Protein AF-0000000087762318 (afdb_homodimer)

Structure (mmCIF, N/CA/C/O backbone):
data_AF-0000000087762318-model_v1
#
loop_
_entity.id
_entity.type
_entity.pdbx_description
1 polymer 'Similar to Saccharomyces cerevisiae YMR020W FMS1 Polyamine oxidase'
#
loop_
_atom_site.group_PDB
_atom_site.id
_atom_site.type_symbol
_atom_site.label_atom_id
_atom_site.label_alt_id
_atom_site.label_comp_id
_atom_site.label_asym_id
_atom_site.label_entity_id
_atom_site.label_seq_id
_atom_site.pdbx_PDB_ins_code
_atom_site.Cartn_x
_atom_site.Cartn_y
_atom_site.Cartn_z
_atom_site.occupancy
_atom_site.B_iso_or_equiv
_atom_site.auth_seq_id
_atom_site.auth_comp_id
_atom_site.auth_asym_id
_atom_site.auth_atom_id
_atom_site.pdbx_PDB_model_num
ATOM 1 N N . MET A 1 1 ? -10.602 55.156 11.195 1 69.5 1 MET A N 1
ATOM 2 C CA . MET A 1 1 ? -11.031 54.438 10 1 69.5 1 MET A CA 1
ATOM 3 C C . MET A 1 1 ? -10.109 54.75 8.82 1 69.5 1 MET A C 1
ATOM 5 O O . MET A 1 1 ? -9.898 55.906 8.477 1 69.5 1 MET A O 1
ATOM 9 N N . SER A 1 2 ? -9.148 53.844 8.539 1 72.56 2 SER A N 1
ATOM 10 C CA . SER A 1 2 ? -8.25 54.125 7.418 1 72.56 2 SER A CA 1
ATOM 11 C C . SER A 1 2 ? -8.672 53.344 6.176 1 72.56 2 SER A C 1
ATOM 13 O O . SER A 1 2 ? -9.43 52.375 6.273 1 72.56 2 SER A O 1
ATOM 15 N N . SER A 1 3 ? -8.531 54.062 5.062 1 86 3 SER A N 1
ATOM 16 C CA . SER A 1 3 ? -8.75 53.438 3.764 1 86 3 SER A CA 1
ATOM 17 C C . SER A 1 3 ? -7.441 53.25 3 1 86 3 SER A C 1
ATOM 19 O O . SER A 1 3 ? -6.652 54.219 2.895 1 86 3 SER A O 1
ATOM 21 N N . LYS A 1 4 ? -7.156 52 2.654 1 92.12 4 LYS A N 1
ATOM 22 C CA . LYS A 1 4 ? -5.949 51.688 1.899 1 92.12 4 LYS A CA 1
ATOM 23 C C . LYS A 1 4 ? -6.285 51 0.59 1 92.12 4 LYS A C 1
ATOM 25 O O . LYS A 1 4 ? -7.27 50.25 0.515 1 92.12 4 LYS A O 1
ATOM 30 N N . SER A 1 5 ? -5.523 51.312 -0.399 1 95.94 5 SER A N 1
ATOM 31 C CA . SER A 1 5 ? -5.699 50.688 -1.702 1 95.94 5 SER A CA 1
ATOM 32 C C . SER A 1 5 ? -4.457 49.875 -2.107 1 95.94 5 SER A C 1
ATOM 34 O O . SER A 1 5 ? -3.34 50.406 -2.043 1 95.94 5 SER A O 1
ATOM 36 N N . VAL A 1 6 ? -4.625 48.625 -2.414 1 97.62 6 VAL A N 1
ATOM 37 C CA . VAL A 1 6 ? -3.553 47.75 -2.883 1 97.62 6 VAL A CA 1
ATOM 38 C C . VAL A 1 6 ? -4.051 46.906 -4.043 1 97.62 6 VAL A C 1
ATOM 40 O O . VAL A 1 6 ? -5.242 46.906 -4.371 1 97.62 6 VAL A O 1
ATOM 43 N N . ASP A 1 7 ? -3.168 46.188 -4.723 1 97.75 7 ASP A N 1
ATOM 44 C CA . ASP A 1 7 ? -3.561 45.312 -5.82 1 97.75 7 ASP A CA 1
ATOM 45 C C . ASP A 1 7 ? -4.32 44.094 -5.301 1 97.75 7 ASP A C 1
ATOM 47 O O . ASP A 1 7 ? -5.324 43.688 -5.887 1 97.75 7 ASP A O 1
ATOM 51 N N . VAL A 1 8 ? -3.754 43.531 -4.215 1 98.69 8 VAL A N 1
ATOM 52 C CA . VAL A 1 8 ? -4.344 42.312 -3.713 1 98.69 8 VAL A CA 1
ATOM 53 C C . VAL A 1 8 ? -4.422 42.344 -2.188 1 98.69 8 VAL A C 1
ATOM 55 O O . VAL A 1 8 ? -3.428 42.656 -1.519 1 98.69 8 VAL A O 1
ATOM 58 N N . VAL A 1 9 ? -5.578 42.062 -1.594 1 98.88 9 VAL A N 1
ATOM 59 C CA . VAL A 1 9 ? -5.734 41.844 -0.161 1 98.88 9 VAL A CA 1
ATOM 60 C C . VAL A 1 9 ? -5.773 40.344 0.125 1 98.88 9 VAL A C 1
ATOM 62 O O . VAL A 1 9 ? -6.434 39.562 -0.588 1 98.88 9 VAL A O 1
ATOM 65 N N . ILE A 1 10 ? -4.988 39.875 1.053 1 98.94 10 ILE A N 1
ATOM 66 C CA . ILE A 1 10 ? -4.98 38.5 1.498 1 98.94 10 ILE A CA 1
ATOM 67 C C . ILE A 1 10 ? -5.535 38.406 2.918 1 98.94 10 ILE A C 1
ATOM 69 O O . ILE A 1 10 ? -5.008 39.031 3.838 1 98.94 10 ILE A O 1
ATOM 73 N N . VAL A 1 11 ? -6.602 37.625 3.07 1 98.88 11 VAL A N 1
ATOM 74 C CA . VAL A 1 11 ? -7.254 37.5 4.367 1 98.88 11 VAL A CA 1
ATOM 75 C C . VAL A 1 11 ? -6.75 36.219 5.055 1 98.88 11 VAL A C 1
ATOM 77 O O . VAL A 1 11 ? -7.164 35.125 4.715 1 98.88 11 VAL A O 1
ATOM 80 N N . GLY A 1 12 ? -5.914 36.375 6.086 1 98.75 12 GLY A N 1
ATOM 81 C CA . GLY A 1 12 ? -5.297 35.25 6.793 1 98.75 12 GLY A CA 1
ATOM 82 C C . GLY A 1 12 ? -3.82 35.094 6.488 1 98.75 12 GLY A C 1
ATOM 83 O O . GLY A 1 12 ? -3.404 35.219 5.332 1 98.75 12 GLY A O 1
ATOM 84 N N . ALA A 1 13 ? -3.078 34.844 7.535 1 98.75 13 ALA A N 1
ATOM 85 C CA . ALA A 1 13 ? -1.629 34.75 7.387 1 98.75 13 ALA A CA 1
ATOM 86 C C . ALA A 1 13 ? -1.143 33.344 7.738 1 98.75 13 ALA A C 1
ATOM 88 O O . ALA A 1 13 ? -0.057 33.156 8.305 1 98.75 13 ALA A O 1
ATOM 89 N N . GLY A 1 14 ? -1.956 32.281 7.504 1 98.56 14 GLY A N 1
ATOM 90 C CA . GLY A 1 14 ? -1.461 30.922 7.52 1 98.56 14 GLY A CA 1
ATOM 91 C C . GLY A 1 14 ? -0.559 30.609 6.344 1 98.56 14 GLY A C 1
ATOM 92 O O . GLY A 1 14 ? -0.156 31.5 5.602 1 98.56 14 GLY A O 1
ATOM 93 N N . MET A 1 15 ? -0.276 29.391 6.199 1 98.69 15 MET A N 1
ATOM 94 C CA . MET A 1 15 ? 0.66 28.984 5.152 1 98.69 15 MET A CA 1
ATOM 95 C C . MET A 1 15 ? 0.124 29.344 3.771 1 98.69 15 MET A C 1
ATOM 97 O O . MET A 1 15 ? 0.874 29.812 2.916 1 98.69 15 MET A O 1
ATOM 101 N N . ALA A 1 16 ? -1.131 29.125 3.523 1 98.81 16 ALA A N 1
ATOM 102 C CA . ALA A 1 16 ? -1.724 29.469 2.234 1 98.81 16 ALA A CA 1
ATOM 103 C C . ALA A 1 16 ? -1.599 30.969 1.958 1 98.81 16 ALA A C 1
ATOM 105 O O . ALA A 1 16 ? -1.17 31.375 0.874 1 98.81 16 ALA A O 1
ATOM 106 N N . GLY A 1 17 ? -1.938 31.781 2.936 1 98.88 17 GLY A N 1
ATOM 107 C CA . GLY A 1 17 ? -1.906 33.219 2.777 1 98.88 17 GLY A CA 1
ATOM 108 C C . GLY A 1 17 ? -0.505 33.781 2.58 1 98.88 17 GLY A C 1
ATOM 109 O O . GLY A 1 17 ? -0.275 34.594 1.689 1 98.88 17 GLY A O 1
ATOM 110 N N . ILE A 1 18 ? 0.397 33.281 3.369 1 98.81 18 ILE A N 1
ATOM 111 C CA . ILE A 1 18 ? 1.749 33.844 3.318 1 98.81 18 ILE A CA 1
ATOM 112 C C . ILE A 1 18 ? 2.43 33.406 2.021 1 98.81 18 ILE A C 1
ATOM 114 O O . ILE A 1 18 ? 3.225 34.156 1.45 1 98.81 18 ILE A O 1
ATOM 118 N N . LYS A 1 19 ? 2.154 32.156 1.596 1 98.88 19 LYS A N 1
ATOM 119 C CA . LYS A 1 19 ? 2.701 31.719 0.318 1 98.88 19 LYS A CA 1
ATOM 120 C C . LYS A 1 19 ? 2.172 32.562 -0.833 1 98.88 19 LYS A C 1
ATOM 122 O O . LYS A 1 19 ? 2.938 32.969 -1.709 1 98.88 19 LYS A O 1
ATOM 127 N N . ALA A 1 20 ? 0.882 32.844 -0.888 1 98.94 20 ALA A N 1
ATOM 128 C CA . ALA A 1 20 ? 0.308 33.75 -1.897 1 98.94 20 ALA A CA 1
ATOM 129 C C . ALA A 1 20 ? 0.947 35.125 -1.842 1 98.94 20 ALA A C 1
ATOM 131 O O . ALA A 1 20 ? 1.328 35.688 -2.875 1 98.94 20 ALA A O 1
ATOM 132 N N . ALA A 1 21 ? 1.078 35.656 -0.64 1 98.94 21 ALA A N 1
ATOM 133 C CA . ALA A 1 21 ? 1.668 36.969 -0.438 1 98.94 21 ALA A CA 1
ATOM 134 C C . ALA A 1 21 ? 3.096 37.031 -0.974 1 98.94 21 ALA A C 1
ATOM 136 O O . ALA A 1 21 ? 3.471 37.969 -1.672 1 98.94 21 ALA A O 1
ATOM 137 N N . ALA A 1 22 ? 3.861 36.031 -0.642 1 98.88 22 ALA A N 1
ATOM 138 C CA . ALA A 1 22 ? 5.258 35.969 -1.068 1 98.88 22 ALA A CA 1
ATOM 139 C C . ALA A 1 22 ? 5.363 35.969 -2.59 1 98.88 22 ALA A C 1
ATOM 141 O O . ALA A 1 22 ? 6.141 36.719 -3.168 1 98.88 22 ALA A O 1
ATOM 142 N N . ASP A 1 23 ? 4.586 35.094 -3.213 1 98.81 23 ASP A N 1
ATOM 143 C CA . ASP A 1 23 ? 4.641 35 -4.664 1 98.81 23 ASP A CA 1
ATOM 144 C C . ASP A 1 23 ? 4.203 36.281 -5.34 1 98.81 23 ASP A C 1
ATOM 146 O O . ASP A 1 23 ? 4.832 36.719 -6.305 1 98.81 23 ASP A O 1
ATOM 150 N N . LEU A 1 24 ? 3.174 36.906 -4.875 1 98.75 24 LEU A N 1
ATOM 151 C CA . LEU A 1 24 ? 2.646 38.125 -5.457 1 98.75 24 LEU A CA 1
ATOM 152 C C . LEU A 1 24 ? 3.621 39.281 -5.262 1 98.75 24 LEU A C 1
ATOM 154 O O . LEU A 1 24 ? 3.818 40.094 -6.168 1 98.75 24 LEU A O 1
ATOM 158 N N . THR A 1 25 ? 4.195 39.344 -4.047 1 98.62 25 THR A N 1
ATOM 159 C CA . THR A 1 25 ? 5.207 40.375 -3.781 1 98.62 25 THR A CA 1
ATOM 160 C C . THR A 1 25 ? 6.375 40.25 -4.754 1 98.62 25 THR A C 1
ATOM 162 O O . THR A 1 25 ? 6.824 41.219 -5.324 1 98.62 25 THR A O 1
ATOM 165 N N . GLN A 1 26 ? 6.84 39.062 -4.922 1 98.25 26 GLN A N 1
ATOM 166 C CA . GLN A 1 26 ? 7.961 38.812 -5.82 1 98.25 26 GLN A CA 1
ATOM 167 C C . GLN A 1 26 ? 7.602 39.156 -7.262 1 98.25 26 GLN A C 1
ATOM 169 O O . GLN A 1 26 ? 8.477 39.562 -8.047 1 98.25 26 GLN A O 1
ATOM 174 N N . ALA A 1 27 ? 6.355 39.062 -7.555 1 97.94 27 ALA A N 1
ATOM 175 C CA . ALA A 1 27 ? 5.891 39.375 -8.906 1 97.94 27 ALA A CA 1
ATOM 176 C C . ALA A 1 27 ? 5.621 40.844 -9.055 1 97.94 27 ALA A C 1
ATOM 178 O O . ALA A 1 27 ? 5.238 41.312 -10.133 1 97.94 27 ALA A O 1
ATOM 179 N N . GLY A 1 28 ? 5.68 41.656 -8.016 1 97.25 28 GLY A N 1
ATOM 180 C CA . GLY A 1 28 ? 5.633 43.125 -8.109 1 97.25 28 GLY A CA 1
ATOM 181 C C . GLY A 1 28 ? 4.281 43.688 -7.73 1 97.25 28 GLY A C 1
ATOM 182 O O . GLY A 1 28 ? 4.035 44.875 -7.926 1 97.25 28 GLY A O 1
ATOM 183 N N . PHE A 1 29 ? 3.426 42.969 -7.164 1 98.06 29 PHE A N 1
ATOM 184 C CA . PHE A 1 29 ? 2.109 43.438 -6.75 1 98.06 29 PHE A CA 1
ATOM 185 C C . PHE A 1 29 ? 2.18 44.125 -5.387 1 98.06 29 PHE A C 1
ATOM 187 O O . PHE A 1 29 ? 2.906 43.656 -4.5 1 98.06 29 PHE A O 1
ATOM 194 N N . SER A 1 30 ? 1.415 45.156 -5.207 1 98.25 30 SER A N 1
ATOM 195 C CA . SER A 1 30 ? 1.188 45.656 -3.859 1 98.25 30 SER A CA 1
ATOM 196 C C . SER A 1 30 ? 0.148 44.812 -3.117 1 98.25 30 SER A C 1
ATOM 198 O O . SER A 1 30 ? -0.88 44.438 -3.688 1 98.25 30 SER A O 1
ATOM 200 N N . ILE A 1 31 ? 0.463 44.5 -1.826 1 98.62 31 ILE A N 1
ATOM 201 C CA . ILE A 1 31 ? -0.437 43.594 -1.123 1 98.62 31 ILE A CA 1
ATOM 202 C C . ILE A 1 31 ? -0.692 44.125 0.29 1 98.62 31 ILE A C 1
ATOM 204 O O . ILE A 1 31 ? 0.023 45 0.773 1 98.62 31 ILE A O 1
ATOM 208 N N . ALA A 1 32 ? -1.737 43.625 0.927 1 98.75 32 ALA A N 1
ATOM 209 C CA . ALA A 1 32 ? -2.02 43.719 2.357 1 98.75 32 ALA A CA 1
ATOM 210 C C . ALA A 1 32 ? -2.482 42.375 2.912 1 98.75 32 ALA A C 1
ATOM 212 O O . ALA A 1 32 ? -3.494 41.812 2.465 1 98.75 32 ALA A O 1
ATOM 213 N N . VAL A 1 33 ? -1.697 41.844 3.875 1 98.88 33 VAL A N 1
ATOM 214 C CA . VAL A 1 33 ? -2.082 40.625 4.57 1 98.88 33 VAL A CA 1
ATOM 215 C C . VAL A 1 33 ? -2.781 40.969 5.883 1 98.88 33 VAL A C 1
ATOM 217 O O . VAL A 1 33 ? -2.191 41.625 6.754 1 98.88 33 VAL A O 1
ATOM 220 N N . LEU A 1 34 ? -4.027 40.594 5.977 1 98.81 34 LEU A N 1
ATOM 221 C CA . LEU A 1 34 ? -4.82 40.875 7.168 1 98.81 34 LEU A CA 1
ATOM 222 C C . LEU A 1 34 ? -5.004 39.625 8.016 1 98.81 34 LEU A C 1
ATOM 224 O O . LEU A 1 34 ? -5.617 38.656 7.566 1 98.81 34 LEU A O 1
ATOM 228 N N . GLU A 1 35 ? -4.469 39.594 9.227 1 98.75 35 GLU A N 1
ATOM 229 C CA . GLU A 1 35 ? -4.527 38.469 10.148 1 98.75 35 GLU A CA 1
ATOM 230 C C . GLU A 1 35 ? -5.254 38.844 11.438 1 98.75 35 GLU A C 1
ATOM 232 O O . GLU A 1 35 ? -4.934 39.875 12.062 1 98.75 35 GLU A O 1
ATOM 237 N N . GLY A 1 36 ? -6.262 38.062 11.75 1 98.19 36 GLY A N 1
ATOM 238 C CA . GLY A 1 36 ? -7.066 38.312 12.938 1 98.19 36 GLY A CA 1
ATOM 239 C C . GLY A 1 36 ? -6.309 38.094 14.234 1 98.19 36 GLY A C 1
ATOM 240 O O . GLY A 1 36 ? -6.574 38.781 15.227 1 98.19 36 GLY A O 1
ATOM 241 N N . ARG A 1 37 ? -5.352 37.219 14.281 1 97.94 37 ARG A N 1
ATOM 242 C CA . ARG A 1 37 ? -4.586 36.875 15.484 1 97.94 37 ARG A CA 1
ATOM 243 C C . ARG A 1 37 ? -3.467 37.906 15.711 1 97.94 37 ARG A C 1
ATOM 245 O O . ARG A 1 37 ? -3.213 38.75 14.859 1 97.94 37 ARG A O 1
ATOM 252 N N . ASP A 1 38 ? -2.82 37.781 16.844 1 97.94 38 ASP A N 1
ATOM 253 C CA . ASP A 1 38 ? -1.67 38.594 17.172 1 97.94 38 ASP A CA 1
ATOM 254 C C . ASP A 1 38 ? -0.362 37.906 16.797 1 97.94 38 ASP A C 1
ATOM 256 O O . ASP A 1 38 ? 0.717 38.344 17.203 1 97.94 38 ASP A O 1
ATOM 260 N N . ARG A 1 39 ? -0.509 36.844 16.109 1 97.31 39 ARG A N 1
ATOM 261 C CA . ARG A 1 39 ? 0.644 36.094 15.625 1 97.31 39 ARG A CA 1
ATOM 262 C C . ARG A 1 39 ? 0.409 35.594 14.203 1 97.31 39 ARG A C 1
ATOM 264 O O . ARG A 1 39 ? -0.729 35.562 13.727 1 97.31 39 ARG A O 1
ATOM 271 N N . LEU A 1 40 ? 1.478 35.219 13.562 1 97.88 40 LEU A N 1
ATOM 272 C CA . LEU A 1 40 ? 1.438 34.625 12.219 1 97.88 40 LEU A CA 1
ATOM 273 C C . LEU A 1 40 ? 1.37 33.125 12.281 1 97.88 40 LEU A C 1
ATOM 275 O O . LEU A 1 40 ? 1.521 32.531 13.359 1 97.88 40 LEU A O 1
ATOM 279 N N . GLY A 1 41 ? 0.98 32.469 11.18 1 97.75 41 GLY A N 1
ATOM 280 C CA . GLY A 1 41 ? 1.16 31.047 11.031 1 97.75 41 GLY A CA 1
ATOM 281 C C . GLY A 1 41 ? -0.15 30.281 10.977 1 97.75 41 GLY A C 1
ATOM 282 O O . GLY A 1 41 ? -0.185 29.141 10.539 1 97.75 41 GLY A O 1
ATOM 283 N N . GLY A 1 42 ? -1.253 30.938 11.422 1 96.75 42 GLY A N 1
ATOM 284 C CA . GLY A 1 42 ? -2.51 30.203 11.461 1 96.75 42 GLY A CA 1
ATOM 285 C C . GLY A 1 42 ? -2.445 28.953 12.32 1 96.75 42 GLY A C 1
ATOM 286 O O . GLY A 1 42 ? -2.055 29.016 13.492 1 96.75 42 GLY A O 1
ATOM 287 N N . ARG A 1 43 ? -2.752 27.828 11.734 1 95.81 43 ARG A N 1
ATOM 288 C CA . ARG A 1 43 ? -2.719 26.578 12.492 1 95.81 43 ARG A CA 1
ATOM 289 C C . ARG A 1 43 ? -1.298 26.031 12.578 1 95.81 43 ARG A C 1
ATOM 291 O O . ARG A 1 43 ? -1.032 25.094 13.344 1 95.81 43 ARG A O 1
ATOM 298 N N . LEU A 1 44 ? -0.422 26.531 11.773 1 97.56 44 LEU A N 1
ATOM 299 C CA . LEU A 1 44 ? 0.994 26.266 12 1 97.56 44 LEU A CA 1
ATOM 300 C C . LEU A 1 44 ? 1.516 27.078 13.18 1 97.56 44 LEU A C 1
ATOM 302 O O . LEU A 1 44 ? 1.827 28.266 13.023 1 97.56 44 LEU A O 1
ATOM 306 N N . HIS A 1 45 ? 1.582 26.422 14.305 1 97.25 45 HIS A N 1
ATOM 307 C CA . HIS A 1 45 ? 1.927 27.125 15.531 1 97.25 45 HIS A CA 1
ATOM 308 C C . HIS A 1 45 ? 3.01 26.391 16.312 1 97.25 45 HIS A C 1
ATOM 310 O O . HIS A 1 45 ? 2.719 25.422 17.031 1 97.25 45 HIS A O 1
ATOM 316 N N . THR A 1 46 ? 4.211 26.859 16.188 1 97.44 46 THR A N 1
ATOM 317 C CA . THR A 1 46 ? 5.34 26.391 16.984 1 97.44 46 THR A CA 1
ATOM 318 C C . THR A 1 46 ? 5.492 27.203 18.266 1 97.44 46 THR A C 1
ATOM 320 O O . THR A 1 46 ? 5.863 28.375 18.219 1 97.44 46 THR A O 1
ATOM 323 N N . ASP A 1 47 ? 5.18 26.594 19.391 1 97.12 47 ASP A N 1
ATOM 324 C CA . ASP A 1 47 ? 5.312 27.219 20.688 1 97.12 47 ASP A CA 1
ATOM 325 C C . ASP A 1 47 ? 6.699 26.984 21.281 1 97.12 47 ASP A C 1
ATOM 327 O O . ASP A 1 47 ? 6.977 25.891 21.781 1 97.12 47 ASP A O 1
ATOM 331 N N . ARG A 1 48 ? 7.52 27.938 21.359 1 95.62 48 ARG A N 1
ATOM 332 C CA . ARG A 1 48 ? 8.898 27.797 21.812 1 95.62 48 ARG A CA 1
ATOM 333 C C . ARG A 1 48 ? 9.07 28.281 23.234 1 95.62 48 ARG A C 1
ATOM 335 O O . ARG A 1 48 ? 10.188 28.359 23.75 1 95.62 48 ARG A O 1
ATOM 342 N N . THR A 1 49 ? 7.988 28.547 23.891 1 95.44 49 THR A N 1
ATOM 343 C CA . THR A 1 49 ? 8.141 29.234 25.188 1 95.44 49 THR A CA 1
ATOM 344 C C . THR A 1 49 ? 7.52 28.406 26.297 1 95.44 49 THR A C 1
ATOM 346 O O . THR A 1 49 ? 7.918 28.531 27.469 1 95.44 49 THR A O 1
ATOM 349 N N . SER A 1 50 ? 6.59 27.625 25.984 1 93.5 50 SER A N 1
ATOM 350 C CA . SER A 1 50 ? 5.793 26.984 27.031 1 93.5 50 SER A CA 1
ATOM 351 C C . SER A 1 50 ? 6.512 25.781 27.609 1 93.5 50 SER A C 1
ATOM 353 O O . SER A 1 50 ? 6.297 25.422 28.766 1 93.5 50 SER A O 1
ATOM 355 N N . GLY A 1 51 ? 7.25 25.141 26.797 1 92.75 51 GLY A N 1
ATOM 356 C CA . GLY A 1 51 ? 7.859 23.906 27.219 1 92.75 51 GLY A CA 1
ATOM 357 C C . GLY A 1 51 ? 9.367 23.984 27.375 1 92.75 51 GLY A C 1
ATOM 358 O O . GLY A 1 51 ? 9.953 25.047 27.172 1 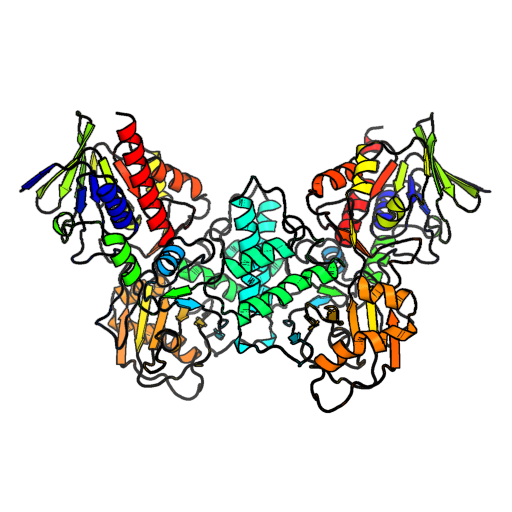92.75 51 GLY A O 1
ATOM 359 N N . SER A 1 52 ? 9.953 22.859 27.859 1 93 52 SER A N 1
ATOM 360 C CA . SER A 1 52 ? 11.406 22.75 27.938 1 93 52 SER A CA 1
ATOM 361 C C . SER A 1 52 ? 12.023 22.719 26.531 1 93 52 SER A C 1
ATOM 363 O O . SER A 1 52 ? 13.211 23.016 26.375 1 93 52 SER A O 1
ATOM 365 N N . LYS A 1 53 ? 11.195 22.359 25.578 1 93.25 53 LYS A N 1
ATOM 366 C CA . LYS A 1 53 ? 11.469 22.453 24.141 1 93.25 53 LYS A CA 1
ATOM 367 C C . LYS A 1 53 ? 10.219 22.891 23.375 1 93.25 53 LYS A C 1
ATOM 369 O O . LYS A 1 53 ? 9.164 23.109 23.969 1 93.25 53 LYS A O 1
ATOM 374 N N . LEU A 1 54 ? 10.391 23.031 22.141 1 93.94 54 LEU A N 1
ATOM 375 C CA . LEU A 1 54 ? 9.281 23.578 21.359 1 93.94 54 LEU A CA 1
ATOM 376 C C . LEU A 1 54 ? 8.141 22.562 21.266 1 93.94 54 LEU A C 1
ATOM 378 O O . LEU A 1 54 ? 8.375 21.359 21.203 1 93.94 54 LEU A O 1
ATOM 382 N N . TYR A 1 55 ? 6.859 23.078 21.328 1 95.62 55 TYR A N 1
ATOM 383 C CA . TYR A 1 55 ? 5.645 22.312 21.047 1 95.62 55 TYR A CA 1
ATOM 384 C C . TYR A 1 55 ? 5.094 22.672 19.672 1 95.62 55 TYR A C 1
ATOM 386 O O . TYR A 1 55 ? 4.961 23.859 19.328 1 95.62 55 TYR A O 1
ATOM 394 N N . GLU A 1 56 ? 4.875 21.656 18.844 1 96.12 56 GLU A N 1
ATOM 395 C CA . GLU A 1 56 ? 4.094 21.891 17.641 1 96.12 56 GLU A CA 1
ATOM 396 C C . GLU A 1 56 ? 2.598 21.766 17.922 1 96.12 56 GLU A C 1
ATOM 398 O O . GLU A 1 56 ? 2.064 20.656 17.953 1 96.12 56 GLU A O 1
ATOM 403 N N . LEU A 1 57 ? 1.952 22.844 18 1 96 57 LEU A N 1
ATOM 404 C CA . LEU A 1 57 ? 0.55 22.828 18.406 1 96 57 LEU A CA 1
ATOM 405 C C . LEU A 1 57 ? -0.36 22.609 17.203 1 96 57 LEU A C 1
ATOM 407 O O . LEU A 1 57 ? -1.534 22.281 17.359 1 96 57 LEU A O 1
ATOM 411 N N . GLY A 1 58 ? 0.059 22.844 16.031 1 94.25 58 GLY A N 1
ATOM 412 C CA . GLY A 1 58 ? -0.629 22.547 14.781 1 94.25 58 GLY A CA 1
ATOM 413 C C . GLY A 1 58 ? 0.045 21.453 13.977 1 94.25 58 GLY A C 1
ATOM 414 O O . GLY A 1 58 ? 0.319 20.359 14.5 1 94.25 58 GLY A O 1
ATOM 415 N N . CYS A 1 59 ? 0.321 21.703 12.68 1 93.5 59 CYS A N 1
ATOM 416 C CA . CYS A 1 59 ? 1.026 20.734 11.859 1 93.5 59 CYS A CA 1
ATOM 417 C C . CYS A 1 59 ? 2.396 20.406 12.438 1 93.5 59 CYS A C 1
ATOM 419 O O . CYS A 1 59 ? 3.086 21.297 12.945 1 93.5 59 CYS A O 1
ATOM 421 N N . SER A 1 60 ? 2.709 19.125 12.375 1 93.06 60 SER A N 1
ATOM 422 C CA . SER A 1 60 ? 3.934 18.703 13.047 1 93.06 60 SER A CA 1
ATOM 423 C C . SER A 1 60 ? 4.828 17.891 12.109 1 93.06 60 SER A C 1
ATOM 425 O O . SER A 1 60 ? 6.02 17.719 12.383 1 93.06 60 SER A O 1
ATOM 427 N N . TRP A 1 61 ? 4.25 17.422 11.078 1 93.62 61 TRP A N 1
ATOM 428 C CA . TRP A 1 61 ? 4.98 16.469 10.234 1 93.62 61 TRP A CA 1
ATOM 429 C C . TRP A 1 61 ? 4.945 16.906 8.773 1 93.62 61 TRP A C 1
ATOM 431 O O . TRP A 1 61 ? 3.963 17.5 8.32 1 93.62 61 TRP A O 1
ATOM 441 N N . PHE A 1 62 ? 6.066 16.641 8.102 1 96.19 62 PHE A N 1
ATOM 442 C CA . PHE A 1 62 ? 5.996 16.562 6.648 1 96.19 62 PHE A CA 1
ATOM 443 C C . PHE A 1 62 ? 5.359 15.25 6.203 1 96.19 62 PHE A C 1
ATOM 445 O O . PHE A 1 62 ? 6.047 14.234 6.07 1 96.19 62 PHE A O 1
ATOM 452 N N . HIS A 1 63 ? 4.078 15.352 6.016 1 93.69 63 HIS A N 1
ATOM 453 C CA . HIS A 1 63 ? 3.379 14.219 5.426 1 93.69 63 HIS A CA 1
ATOM 454 C C . HIS A 1 63 ? 3.648 14.117 3.928 1 93.69 63 HIS A C 1
ATOM 456 O O . HIS A 1 63 ? 4.035 15.109 3.299 1 93.69 63 HIS A O 1
ATOM 462 N N . GLN A 1 64 ? 3.537 12.891 3.375 1 93.88 64 GLN A N 1
ATOM 463 C CA . GLN A 1 64 ? 3.738 12.688 1.944 1 93.88 64 GLN A CA 1
ATOM 464 C C . GLN A 1 64 ? 5.094 13.234 1.497 1 93.88 64 GLN A C 1
ATOM 466 O O . GLN A 1 64 ? 5.168 14.023 0.557 1 93.88 64 GLN A O 1
ATOM 471 N N . SER A 1 65 ? 6.117 12.688 2.148 1 95.19 65 SER A N 1
ATOM 472 C CA . SER A 1 65 ? 7.469 13.219 2.012 1 95.19 65 SER A CA 1
ATOM 473 C C . SER A 1 65 ? 7.973 13.086 0.579 1 95.19 65 SER A C 1
ATOM 475 O O . SER A 1 65 ? 8.859 13.836 0.158 1 95.19 65 SER A O 1
ATOM 477 N N . LEU A 1 66 ? 7.391 12.188 -0.21 1 94.25 66 LEU A N 1
ATOM 478 C CA . LEU A 1 66 ? 7.824 11.992 -1.59 1 94.25 66 LEU A CA 1
ATOM 479 C C . LEU A 1 66 ? 7.246 13.07 -2.498 1 94.25 66 LEU A C 1
ATOM 481 O O . LEU A 1 66 ? 7.707 13.258 -3.627 1 94.25 66 LEU A O 1
ATOM 485 N N . ASP A 1 67 ? 6.215 13.703 -2.027 1 94.31 67 ASP A N 1
ATOM 486 C CA . ASP A 1 67 ? 5.551 14.773 -2.77 1 94.31 67 ASP A CA 1
ATOM 487 C C . ASP A 1 67 ? 5.207 15.945 -1.854 1 94.31 67 ASP A C 1
ATOM 489 O O . ASP A 1 67 ? 4.051 16.359 -1.779 1 94.31 67 ASP A O 1
ATOM 493 N N . ASN A 1 68 ? 6.172 16.406 -1.188 1 96.94 68 ASN A N 1
ATOM 494 C CA . ASN A 1 68 ? 6.004 17.516 -0.259 1 96.94 68 ASN A CA 1
ATOM 495 C C . ASN A 1 68 ? 6.91 18.688 -0.623 1 96.94 68 ASN A C 1
ATOM 497 O O . ASN A 1 68 ? 8.117 18.656 -0.369 1 96.94 68 ASN A O 1
ATOM 501 N N . PRO A 1 69 ? 6.328 19.75 -1.193 1 97.12 69 PRO A N 1
ATOM 502 C CA . PRO A 1 69 ? 7.148 20.875 -1.65 1 97.12 69 PRO A CA 1
ATOM 503 C C . PRO A 1 69 ? 7.824 21.609 -0.501 1 97.12 69 PRO A C 1
ATOM 505 O O . PRO A 1 69 ? 8.859 22.25 -0.699 1 97.12 69 PRO A O 1
ATOM 508 N N . LEU A 1 70 ? 7.27 21.547 0.676 1 98.19 70 LEU A N 1
ATOM 509 C CA . LEU A 1 70 ? 7.875 22.219 1.82 1 98.19 70 LEU A CA 1
ATOM 510 C C . LEU A 1 70 ? 9.141 21.5 2.273 1 98.19 70 LEU A C 1
ATOM 512 O O . LEU A 1 70 ? 10.141 22.125 2.617 1 98.19 70 LEU A O 1
ATOM 516 N N . LEU A 1 71 ? 9.047 20.188 2.32 1 97.25 71 LEU A N 1
ATOM 517 C CA . LEU A 1 71 ? 10.25 19.422 2.637 1 97.25 71 LEU A CA 1
ATOM 518 C C . LEU A 1 71 ? 11.336 19.656 1.593 1 97.25 71 LEU A C 1
ATOM 520 O O . LEU A 1 71 ? 12.5 19.875 1.939 1 97.25 71 LEU A O 1
ATOM 524 N N . LYS A 1 72 ? 10.945 19.609 0.327 1 96.69 72 LYS A N 1
ATOM 525 C CA . LYS A 1 72 ? 11.891 19.906 -0.749 1 96.69 72 LYS A CA 1
ATOM 526 C C . LYS A 1 72 ? 12.539 21.266 -0.563 1 96.69 72 LYS A C 1
ATOM 528 O O . LYS A 1 72 ? 13.758 21.406 -0.705 1 96.69 72 LYS A O 1
ATOM 533 N N . LEU A 1 73 ? 11.742 22.219 -0.286 1 97.75 73 LEU A N 1
ATOM 534 C CA . LEU A 1 73 ? 12.227 23.578 -0.059 1 97.75 73 LEU A CA 1
ATOM 535 C C . LEU A 1 73 ? 13.234 23.609 1.089 1 97.75 73 LEU A C 1
ATOM 537 O O . LEU A 1 73 ? 14.297 24.234 0.973 1 97.75 73 LEU A O 1
ATOM 541 N N . ALA A 1 74 ? 12.875 23 2.166 1 97.75 74 ALA A N 1
ATOM 542 C CA . ALA A 1 74 ? 13.742 22.984 3.338 1 97.75 74 ALA A CA 1
ATOM 543 C C . ALA A 1 74 ? 15.102 22.375 3.008 1 97.75 74 ALA A C 1
ATOM 545 O O . ALA A 1 74 ? 16.141 22.875 3.43 1 97.75 74 ALA A O 1
ATOM 546 N N . LEU A 1 75 ? 15.094 21.328 2.271 1 96.31 75 LEU A N 1
ATOM 547 C CA . LEU A 1 75 ? 16.328 20.625 1.905 1 96.31 75 LEU A CA 1
ATOM 548 C C . LEU A 1 75 ? 17.125 21.438 0.887 1 96.31 75 LEU A C 1
ATOM 550 O O . LEU A 1 75 ? 18.344 21.562 1.011 1 96.31 75 LEU A O 1
ATOM 554 N N . ASP A 1 76 ? 16.438 21.984 -0.136 1 96.94 76 ASP A N 1
ATOM 555 C CA . ASP A 1 76 ? 17.094 22.781 -1.164 1 96.94 76 ASP A CA 1
ATOM 556 C C . ASP A 1 76 ? 17.797 24 -0.552 1 96.94 76 ASP A C 1
ATOM 558 O O . ASP A 1 76 ? 18.875 24.375 -0.984 1 96.94 76 ASP A O 1
ATOM 562 N N . GLU A 1 77 ? 17.172 24.578 0.407 1 97.75 77 GLU A N 1
ATOM 563 C CA . GLU A 1 77 ? 17.672 25.812 0.992 1 97.75 77 GLU A CA 1
ATOM 564 C C . GLU A 1 77 ? 18.5 25.531 2.248 1 97.75 77 GLU A C 1
ATOM 566 O O . GLU A 1 77 ? 18.906 26.469 2.938 1 97.75 77 GLU A O 1
ATOM 571 N N . ASN A 1 78 ? 18.688 24.297 2.6 1 96.88 78 ASN A N 1
ATOM 572 C CA . ASN A 1 78 ? 19.484 23.859 3.742 1 96.88 78 ASN A CA 1
ATOM 573 C C . ASN A 1 78 ? 19 24.5 5.039 1 96.88 78 ASN A C 1
ATOM 575 O O . ASN A 1 78 ? 19.797 25.047 5.805 1 96.88 78 ASN A O 1
ATOM 579 N N . LEU A 1 79 ? 17.688 24.562 5.188 1 97.88 79 LEU A N 1
ATOM 580 C CA . LEU A 1 79 ? 17.125 25.078 6.43 1 97.88 79 LEU A CA 1
ATOM 581 C C . LEU A 1 79 ? 17.422 24.156 7.598 1 97.88 79 LEU A C 1
ATOM 583 O O . LEU A 1 79 ? 17.469 22.938 7.426 1 97.88 79 LEU A O 1
ATOM 587 N N . ASP A 1 80 ? 17.594 24.672 8.781 1 96.81 80 ASP A N 1
ATOM 588 C CA . ASP A 1 80 ? 17.938 23.891 9.969 1 96.81 80 ASP A CA 1
ATOM 589 C C . ASP A 1 80 ? 16.703 23.281 10.617 1 96.81 80 ASP A C 1
ATOM 591 O O . ASP A 1 80 ? 16.438 23.516 11.797 1 96.81 80 ASP A O 1
ATOM 595 N N . ILE A 1 81 ? 16.016 22.453 9.914 1 95.19 81 ILE A N 1
ATOM 596 C CA . ILE A 1 81 ? 14.789 21.859 10.414 1 95.19 81 ILE A CA 1
ATOM 597 C C . ILE A 1 81 ? 15.117 20.547 11.148 1 95.19 81 ILE A C 1
ATOM 599 O O . ILE A 1 81 ? 14.258 19.984 11.828 1 95.19 81 ILE A O 1
ATOM 603 N N . LYS A 1 82 ? 16.391 19.984 11.016 1 93.62 82 LYS A N 1
ATOM 604 C CA . LYS A 1 82 ? 16.812 18.734 11.641 1 93.62 82 LYS A CA 1
ATOM 605 C C . LYS A 1 82 ? 15.789 17.625 11.406 1 93.62 82 LYS A C 1
ATOM 607 O O . LYS A 1 82 ? 15.211 17.094 12.359 1 93.62 82 LYS A O 1
ATOM 612 N N . PRO A 1 83 ? 15.602 17.266 10.156 1 93.56 83 PRO A N 1
ATOM 613 C CA . PRO A 1 83 ? 14.562 16.297 9.797 1 93.56 83 PRO A CA 1
ATOM 614 C C . PRO A 1 83 ? 14.836 14.914 10.375 1 93.56 83 PRO A C 1
ATOM 616 O O . PRO A 1 83 ? 15.984 14.477 10.445 1 93.56 83 PRO A O 1
ATOM 619 N N . GLN A 1 84 ? 13.727 14.281 10.883 1 90.75 84 GLN A N 1
ATOM 620 C CA . GLN A 1 84 ? 13.773 12.922 11.414 1 90.75 84 GLN A CA 1
ATOM 621 C C . GLN A 1 84 ? 12.586 12.094 10.922 1 90.75 84 GLN A C 1
ATOM 623 O O . GLN A 1 84 ? 11.438 12.531 11.023 1 90.75 84 GLN A O 1
ATOM 628 N N . TYR A 1 85 ? 12.906 10.875 10.383 1 89.62 85 TYR A N 1
ATOM 629 C CA . TYR A 1 85 ? 11.836 9.961 9.992 1 89.62 85 TYR A CA 1
ATOM 630 C C . TYR A 1 85 ? 11.188 9.328 11.219 1 89.62 85 TYR A C 1
ATOM 632 O O . TYR A 1 85 ? 11.844 9.141 12.242 1 89.62 85 TYR A O 1
ATOM 640 N N . ASP A 1 86 ? 9.922 9.062 11.062 1 85.62 86 ASP A N 1
ATOM 641 C CA . ASP A 1 86 ? 9.234 8.234 12.047 1 85.62 86 ASP A CA 1
ATOM 642 C C . ASP A 1 86 ? 9.273 6.762 11.664 1 85.62 86 ASP A C 1
ATOM 644 O O . ASP A 1 86 ? 8.234 6.16 11.375 1 85.62 86 ASP A O 1
ATOM 648 N N . ASP A 1 87 ? 10.422 6.141 11.82 1 81.31 87 ASP A N 1
ATOM 649 C CA . ASP A 1 87 ? 10.719 4.832 11.242 1 81.31 87 ASP A CA 1
ATOM 650 C C . ASP A 1 87 ? 10.398 3.711 12.227 1 81.31 87 ASP A C 1
ATOM 652 O O . ASP A 1 87 ? 10.469 2.531 11.875 1 81.31 87 ASP A O 1
ATOM 656 N N . ASN A 1 88 ? 10.102 4.148 13.461 1 80.81 88 ASN A N 1
ATOM 657 C CA . ASN A 1 88 ? 9.852 3.07 14.406 1 80.81 88 ASN A CA 1
ATOM 658 C C . ASN A 1 88 ? 8.367 2.705 14.461 1 80.81 88 ASN A C 1
ATOM 660 O O . ASN A 1 88 ? 7.504 3.557 14.242 1 80.81 88 ASN A O 1
ATOM 664 N N . GLY A 1 89 ? 7.953 1.457 14.266 1 75.44 89 GLY A N 1
ATOM 665 C CA . GLY A 1 89 ? 6.578 0.983 14.344 1 75.44 89 GLY A CA 1
ATOM 666 C C . GLY A 1 89 ? 5.887 1.361 15.641 1 75.44 89 GLY A C 1
ATOM 667 O O . GLY A 1 89 ? 6.547 1.634 16.641 1 75.44 89 GLY A O 1
ATOM 668 N N . PRO A 1 90 ? 4.602 1.611 15.578 1 84.06 90 PRO A N 1
ATOM 669 C CA . PRO A 1 90 ? 3.846 1.933 16.797 1 84.06 90 PRO A CA 1
ATOM 670 C C . PRO A 1 90 ? 3.662 0.727 17.703 1 84.06 90 PRO A C 1
ATOM 672 O O . PRO A 1 90 ? 3.654 -0.415 17.234 1 84.06 90 PRO A O 1
ATOM 675 N N . GLY A 1 91 ? 3.738 1.011 19.047 1 88.31 91 GLY A N 1
ATOM 676 C CA . GLY A 1 91 ? 3.17 0.042 19.969 1 88.31 91 GLY A CA 1
ATOM 677 C C . GLY A 1 91 ? 1.665 0.169 20.125 1 88.31 91 GLY A C 1
ATOM 678 O O . GLY A 1 91 ? 1.132 1.279 20.156 1 88.31 91 GLY A O 1
ATOM 679 N N . ILE A 1 92 ? 0.973 -0.918 20.125 1 88.12 92 ILE A N 1
ATOM 680 C CA . ILE A 1 92 ? -0.48 -0.902 20.25 1 88.12 92 ILE A CA 1
ATOM 681 C C . ILE A 1 92 ? -0.88 -1.35 21.656 1 88.12 92 ILE A C 1
ATOM 683 O O . ILE A 1 92 ? -0.401 -2.373 22.156 1 88.12 92 ILE A O 1
ATOM 687 N N . TYR A 1 93 ? -1.705 -0.571 22.25 1 88.31 93 TYR A N 1
ATOM 688 C CA . TYR A 1 93 ? -2.045 -0.779 23.656 1 88.31 93 TYR A CA 1
ATOM 689 C C . TYR A 1 93 ? -3.553 -0.718 23.875 1 88.31 93 TYR A C 1
ATOM 691 O O . TYR A 1 93 ? -4.262 -0.03 23.125 1 88.31 93 TYR A O 1
ATOM 699 N N . ASP A 1 94 ? -4.004 -1.435 24.828 1 85.62 94 ASP A N 1
ATOM 700 C CA . ASP A 1 94 ? -5.324 -1.225 25.406 1 85.62 94 ASP A CA 1
ATOM 701 C C . ASP A 1 94 ? -5.23 -1.008 26.922 1 85.62 94 ASP A C 1
ATOM 703 O O . ASP A 1 94 ? -4.164 -0.667 27.438 1 85.62 94 ASP A O 1
ATOM 707 N N . GLY A 1 95 ? -6.391 -1.031 27.609 1 83.44 95 GLY A N 1
ATOM 708 C CA . GLY A 1 95 ? -6.422 -0.732 29.031 1 83.44 95 GLY A CA 1
ATOM 709 C C . GLY A 1 95 ? -5.582 -1.688 29.859 1 83.44 95 GLY A C 1
ATOM 710 O O . GLY A 1 95 ? -5.223 -1.381 31 1 83.44 95 GLY A O 1
ATOM 711 N N . ASN A 1 96 ? -5.191 -2.807 29.25 1 84.25 96 ASN A N 1
ATOM 712 C CA . ASN A 1 96 ? -4.434 -3.82 29.969 1 84.25 96 ASN A CA 1
ATOM 713 C C . ASN A 1 96 ? -2.959 -3.809 29.578 1 84.25 96 ASN A C 1
ATOM 715 O O . ASN A 1 96 ? -2.18 -4.641 30.047 1 84.25 96 ASN A O 1
ATOM 719 N N . GLY A 1 97 ? -2.578 -2.875 28.828 1 87.88 97 GLY A N 1
ATOM 720 C CA . GLY A 1 97 ? -1.198 -2.816 28.359 1 87.88 97 GLY A CA 1
ATOM 721 C C . GLY A 1 97 ? -1.046 -3.123 26.891 1 87.88 97 GLY A C 1
ATOM 722 O O . GLY A 1 97 ? -1.963 -2.879 26.094 1 87.88 97 GLY A O 1
ATOM 723 N N . PRO A 1 98 ? 0.203 -3.547 26.5 1 88.12 98 PRO A N 1
ATOM 724 C CA . PRO A 1 98 ? 0.438 -3.82 25.078 1 88.12 98 PRO A CA 1
ATOM 725 C C . PRO A 1 98 ? -0.367 -5.012 24.562 1 88.12 98 PRO A C 1
ATOM 727 O O . PRO A 1 98 ? -0.517 -6.012 25.281 1 88.12 98 PRO A O 1
ATOM 730 N N . LEU A 1 99 ? -0.845 -4.816 23.375 1 84.94 99 LEU A N 1
ATOM 731 C CA . LEU A 1 99 ? -1.537 -5.938 22.75 1 84.94 99 LEU A CA 1
ATOM 732 C C . LEU A 1 99 ? -0.56 -7.059 22.406 1 84.94 99 LEU A C 1
ATOM 734 O O . LEU A 1 99 ? 0.601 -6.797 22.094 1 84.94 99 LEU A O 1
ATOM 738 N N . ASP A 1 100 ? -1.058 -8.242 22.406 1 81.44 100 ASP A N 1
ATOM 739 C CA . ASP A 1 100 ? -0.263 -9.43 22.125 1 81.44 100 ASP A CA 1
ATOM 740 C C . ASP A 1 100 ? 0.171 -9.477 20.672 1 81.44 100 ASP A C 1
ATOM 742 O O . ASP A 1 100 ? -0.657 -9.664 19.781 1 81.44 100 ASP A O 1
ATOM 746 N N . GLY A 1 101 ? 1.456 -9.398 20.438 1 78.12 101 GLY A N 1
ATOM 747 C CA . GLY A 1 101 ? 1.992 -9.383 19.094 1 78.12 101 GLY A CA 1
ATOM 748 C C . GLY A 1 101 ? 1.787 -10.695 18.359 1 78.12 101 GLY A C 1
ATOM 749 O O . GLY A 1 101 ? 1.831 -10.742 17.125 1 78.12 101 GLY A O 1
ATOM 750 N N . SER A 1 102 ? 1.637 -11.766 19.109 1 77.12 102 SER A N 1
ATOM 751 C CA . SER A 1 102 ? 1.464 -13.078 18.5 1 77.12 102 SER A CA 1
ATOM 752 C C . SER A 1 102 ? 0.156 -13.148 17.719 1 77.12 102 SER A C 1
ATOM 754 O O . SER A 1 102 ? -0.013 -14.023 16.859 1 77.12 102 SER A O 1
ATOM 756 N N . LYS A 1 103 ? -0.718 -12.219 17.922 1 82 103 LYS A N 1
ATOM 757 C CA . LYS A 1 103 ? -2.012 -12.211 17.234 1 82 103 LYS A CA 1
ATOM 758 C C . LYS A 1 103 ? -1.896 -11.609 15.836 1 82 103 LYS A C 1
ATOM 760 O O . LYS A 1 103 ? -2.83 -11.703 15.039 1 82 103 LYS A O 1
ATOM 765 N N . LYS A 1 104 ? -0.823 -11.062 15.523 1 87.19 104 LYS A N 1
ATOM 766 C CA . LYS A 1 104 ? -0.537 -10.539 14.188 1 87.19 104 LYS A CA 1
ATOM 767 C C . LYS A 1 104 ? -1.605 -9.539 13.75 1 87.19 104 LYS A C 1
ATOM 769 O O . LYS A 1 104 ? -2.064 -9.578 12.602 1 87.19 104 LYS A O 1
ATOM 774 N N . LEU A 1 105 ? -2.012 -8.703 14.672 1 87.19 105 LEU A N 1
ATOM 775 C CA . LEU A 1 105 ? -3.109 -7.773 14.422 1 87.19 105 LEU A CA 1
ATOM 776 C C . LEU A 1 105 ? -2.709 -6.715 13.398 1 87.19 105 LEU A C 1
ATOM 778 O O . LEU A 1 105 ? -3.533 -6.285 12.594 1 87.19 105 LEU A O 1
ATOM 782 N N . GLY A 1 106 ? -1.474 -6.266 13.469 1 84.44 106 GLY A N 1
ATOM 783 C CA . GLY A 1 106 ? -0.994 -5.309 12.484 1 84.44 106 GLY A CA 1
ATOM 784 C C . GLY A 1 106 ? -1.045 -5.84 11.062 1 84.44 106 GLY A C 1
ATOM 785 O O . GLY A 1 106 ? -1.465 -5.133 10.141 1 84.44 106 GLY A O 1
ATOM 786 N N . GLN A 1 107 ? -0.662 -7.039 10.914 1 86.88 107 GLN A N 1
ATOM 787 C CA . GLN A 1 107 ? -0.707 -7.688 9.609 1 86.88 107 GLN A CA 1
ATOM 788 C C . GLN A 1 107 ? -2.145 -7.836 9.117 1 86.88 107 GLN A C 1
ATOM 790 O O . GLN A 1 107 ? -2.438 -7.566 7.949 1 86.88 107 GLN A O 1
ATOM 795 N N . ALA A 1 108 ? -2.984 -8.234 10.008 1 90.06 108 ALA A N 1
ATOM 796 C CA . ALA A 1 108 ? -4.395 -8.375 9.656 1 90.06 108 ALA A CA 1
ATOM 797 C C . ALA A 1 108 ? -4.988 -7.039 9.227 1 90.06 108 ALA A C 1
ATOM 799 O O . ALA A 1 108 ? -5.695 -6.961 8.219 1 90.06 108 ALA A O 1
ATOM 800 N N . ALA A 1 109 ? -4.656 -6.031 9.914 1 88.69 109 ALA A N 1
ATOM 801 C CA . ALA A 1 109 ? -5.184 -4.695 9.633 1 88.69 109 ALA A CA 1
ATOM 802 C C . ALA A 1 109 ? -4.656 -4.164 8.305 1 88.69 109 ALA A C 1
ATOM 804 O O . ALA A 1 109 ? -5.332 -3.385 7.629 1 88.69 109 ALA A O 1
ATOM 805 N N . ALA A 1 110 ? -3.529 -4.633 7.949 1 86.31 110 ALA A N 1
ATOM 806 C CA . ALA A 1 110 ? -2.877 -4.129 6.746 1 86.31 110 ALA A CA 1
ATOM 807 C C . ALA A 1 110 ? -3.641 -4.543 5.492 1 86.31 110 ALA A C 1
ATOM 809 O O . ALA A 1 110 ? -3.479 -3.939 4.43 1 86.31 110 ALA A O 1
ATOM 810 N N . ASP A 1 111 ? -4.5 -5.516 5.555 1 92.75 111 ASP A N 1
ATOM 811 C CA . ASP A 1 111 ? -5.289 -5.984 4.422 1 92.75 111 ASP A CA 1
ATOM 812 C C . ASP A 1 111 ? -6.457 -5.043 4.137 1 92.75 111 ASP A C 1
ATOM 814 O O . ASP A 1 111 ? -7.078 -5.117 3.074 1 92.75 111 ASP A O 1
ATOM 818 N N . PHE A 1 112 ? -6.746 -4.16 5.062 1 91.94 112 PHE A N 1
ATOM 819 C CA . PHE A 1 112 ? -7.988 -3.398 5.055 1 91.94 112 PHE A CA 1
ATOM 820 C C . PHE A 1 112 ? -8.047 -2.471 3.844 1 91.94 112 PHE A C 1
ATOM 822 O O . PHE A 1 112 ? -9.078 -2.389 3.168 1 91.94 112 PHE A O 1
ATOM 829 N N . GLY A 1 113 ? -6.977 -1.711 3.586 1 88.94 113 GLY A N 1
ATOM 830 C CA . GLY A 1 113 ? -6.977 -0.777 2.471 1 88.94 113 GLY A CA 1
ATOM 831 C C . GLY A 1 113 ? -7.281 -1.438 1.14 1 88.94 113 GLY A C 1
ATOM 832 O O . GLY A 1 113 ? -8.117 -0.955 0.379 1 88.94 113 GLY A O 1
ATOM 833 N N . ASP A 1 114 ? -6.629 -2.514 0.866 1 91.25 114 ASP A N 1
ATOM 834 C CA . ASP A 1 114 ? -6.871 -3.27 -0.358 1 91.25 114 ASP A CA 1
ATOM 835 C C . ASP A 1 114 ? -8.305 -3.789 -0.408 1 91.25 114 ASP A C 1
ATOM 837 O O . ASP A 1 114 ? -8.953 -3.746 -1.458 1 91.25 114 ASP A O 1
ATOM 841 N N . PHE A 1 115 ? -8.734 -4.266 0.729 1 94.81 115 PHE A N 1
ATOM 842 C CA . PHE A 1 115 ? -10.094 -4.797 0.794 1 94.81 115 PHE A CA 1
ATOM 843 C C . PHE A 1 115 ? -11.117 -3.719 0.447 1 94.81 115 PHE A C 1
ATOM 845 O O . PHE A 1 115 ? -12.008 -3.941 -0.375 1 94.81 115 PHE A O 1
ATOM 852 N N . ALA A 1 116 ? -11.008 -2.572 1.079 1 92.56 116 ALA A N 1
ATOM 853 C CA . ALA A 1 116 ? -11.953 -1.479 0.853 1 92.56 116 ALA A CA 1
ATOM 854 C C . ALA A 1 116 ? -11.953 -1.055 -0.613 1 92.56 116 ALA A C 1
ATOM 856 O O . ALA A 1 116 ? -13.023 -0.876 -1.21 1 92.56 116 ALA A O 1
ATOM 857 N N . SER A 1 117 ? -10.805 -0.896 -1.173 1 90.44 117 SER A N 1
ATOM 858 C CA . SER A 1 117 ? -10.688 -0.529 -2.58 1 90.44 117 SER A CA 1
ATOM 859 C C . SER A 1 117 ? -11.367 -1.556 -3.477 1 90.44 117 SER A C 1
ATOM 861 O O . SER A 1 117 ? -12.125 -1.193 -4.379 1 90.44 117 SER A O 1
ATOM 863 N N . LEU A 1 118 ? -11.133 -2.791 -3.236 1 93.25 118 LEU A N 1
ATOM 864 C CA . LEU A 1 118 ? -11.734 -3.867 -4.012 1 93.25 118 LEU A CA 1
ATOM 865 C C . LEU A 1 118 ? -13.25 -3.869 -3.848 1 93.25 118 LEU A C 1
ATOM 867 O O . LEU A 1 118 ? -13.984 -4.09 -4.816 1 93.25 118 LEU A O 1
ATOM 871 N N . TYR A 1 119 ? -13.656 -3.672 -2.627 1 94.69 119 TYR A N 1
ATOM 872 C CA . TYR A 1 119 ? -15.086 -3.672 -2.336 1 94.69 119 TYR A CA 1
ATOM 873 C C . TYR A 1 119 ? -15.812 -2.629 -3.176 1 94.69 119 TYR A C 1
ATOM 875 O O . TYR A 1 119 ? -16.797 -2.939 -3.844 1 94.69 119 TYR A O 1
ATOM 883 N N . PHE A 1 120 ? -15.344 -1.4 -3.193 1 92.88 120 PHE A N 1
ATOM 884 C CA . PHE A 1 120 ? -16.031 -0.324 -3.902 1 92.88 120 PHE A CA 1
ATOM 885 C C . PHE A 1 120 ? -15.898 -0.505 -5.41 1 92.88 120 PHE A C 1
ATOM 887 O O . PHE A 1 120 ? -16.797 -0.121 -6.164 1 92.88 120 PHE A O 1
ATOM 894 N N . LYS A 1 121 ? -14.844 -1.079 -5.891 1 91.38 121 LYS A N 1
ATOM 895 C CA . LYS A 1 121 ? -14.695 -1.397 -7.309 1 91.38 121 LYS A CA 1
ATOM 896 C C . LYS A 1 121 ? -15.719 -2.447 -7.742 1 91.38 121 LYS A C 1
ATOM 898 O O . LYS A 1 121 ? -16.281 -2.361 -8.836 1 91.38 121 LYS A O 1
ATOM 903 N N . SER A 1 122 ? -15.938 -3.381 -6.918 1 93.25 122 SER A N 1
ATOM 904 C CA . SER A 1 122 ? -16.812 -4.504 -7.234 1 93.25 122 SER A CA 1
ATOM 905 C C . SER A 1 122 ? -18.281 -4.137 -7.012 1 93.25 122 SER A C 1
ATOM 907 O O . SER A 1 122 ? -19.172 -4.852 -7.469 1 93.25 122 SER A O 1
ATOM 909 N N . HIS A 1 123 ? -18.5 -3.049 -6.293 1 94.94 123 HIS A N 1
ATOM 910 C CA . HIS A 1 123 ? -19.859 -2.584 -6.004 1 94.94 123 HIS A CA 1
ATOM 911 C C . HIS A 1 123 ? -20.047 -1.135 -6.441 1 94.94 123 HIS A C 1
ATOM 913 O O . HIS A 1 123 ? -20.312 -0.263 -5.613 1 94.94 123 HIS A O 1
ATOM 919 N N . PRO A 1 124 ? -19.969 -0.886 -7.719 1 92.38 124 PRO A N 1
ATOM 920 C CA . PRO A 1 124 ? -20.047 0.489 -8.219 1 92.38 124 PRO A CA 1
ATOM 921 C C . PRO A 1 124 ? -21.375 1.166 -7.883 1 92.38 124 PRO A C 1
ATOM 923 O O . PRO A 1 124 ? -21.469 2.396 -7.922 1 92.38 124 PRO A O 1
ATOM 926 N N . GLU A 1 125 ? -22.344 0.388 -7.543 1 93.12 125 GLU A N 1
ATOM 927 C CA . GLU A 1 125 ? -23.656 0.921 -7.18 1 93.12 125 GLU A CA 1
ATOM 928 C C . GLU A 1 125 ? -23.625 1.555 -5.793 1 93.12 125 GLU A C 1
ATOM 930 O O . GLU A 1 125 ? -24.516 2.346 -5.449 1 93.12 125 GLU A O 1
ATOM 935 N N . ILE A 1 126 ? -22.734 1.161 -4.988 1 93.06 126 ILE A N 1
ATOM 936 C CA . ILE A 1 126 ? -22.578 1.727 -3.65 1 93.06 126 ILE A CA 1
ATOM 937 C C . ILE A 1 126 ? -21.703 2.973 -3.711 1 93.06 126 ILE A C 1
ATOM 939 O O . ILE A 1 126 ? -20.5 2.879 -3.973 1 93.06 126 ILE A O 1
ATOM 943 N N . ASN A 1 127 ? -22.25 4.098 -3.506 1 90.56 127 ASN A N 1
ATOM 944 C CA . ASN A 1 127 ? -21.516 5.352 -3.588 1 90.56 127 ASN A CA 1
ATOM 945 C C . ASN A 1 127 ? -20.453 5.441 -2.502 1 90.56 127 ASN A C 1
ATOM 947 O O . ASN A 1 127 ? -19.297 5.793 -2.781 1 90.56 127 ASN A O 1
ATOM 951 N N . ASP A 1 128 ? -20.859 5.191 -1.262 1 92.25 128 ASP A N 1
ATOM 952 C CA . ASP A 1 128 ? -19.969 5.258 -0.106 1 92.25 128 ASP A CA 1
ATOM 953 C C . ASP A 1 128 ? -20.562 4.516 1.089 1 92.25 128 ASP A C 1
ATOM 955 O O . ASP A 1 128 ? -21.719 4.102 1.052 1 92.25 128 ASP A O 1
ATOM 959 N N . LEU A 1 129 ? -19.734 4.172 2.006 1 92.88 129 LEU A N 1
ATOM 960 C CA . LEU A 1 129 ? -20.094 3.648 3.32 1 92.88 129 LEU A CA 1
ATOM 961 C C . LEU A 1 129 ? -19.312 4.375 4.418 1 92.88 129 LEU A C 1
ATOM 963 O O . LEU A 1 129 ? -18.344 5.082 4.141 1 92.88 129 LEU A O 1
ATOM 967 N N . SER A 1 130 ? -19.859 4.227 5.637 1 88.62 130 SER A N 1
ATOM 968 C CA . SER A 1 130 ? -19.047 4.672 6.758 1 88.62 130 SER A CA 1
ATOM 969 C C . SER A 1 130 ? -17.859 3.738 6.98 1 88.62 130 SER A C 1
ATOM 971 O O . SER A 1 130 ? -17.906 2.562 6.617 1 88.62 130 SER A O 1
ATOM 973 N N . LEU A 1 131 ? -16.828 4.25 7.531 1 87.56 131 LEU A N 1
ATOM 974 C CA . LEU A 1 131 ? -15.68 3.428 7.898 1 87.56 131 LEU A CA 1
ATOM 975 C C . LEU A 1 131 ? -16.109 2.256 8.781 1 87.56 131 LEU A C 1
ATOM 977 O O . LEU A 1 131 ? -15.625 1.135 8.602 1 87.56 131 LEU A O 1
ATOM 981 N N . LYS A 1 132 ? -17.016 2.502 9.695 1 89 132 LYS A N 1
ATOM 982 C CA . LYS A 1 132 ? -17.516 1.438 10.57 1 89 132 LYS A CA 1
ATOM 983 C C . LYS A 1 132 ? -18.125 0.303 9.75 1 89 132 LYS A C 1
ATOM 985 O O . LYS A 1 132 ? -17.875 -0.872 10.023 1 89 132 LYS A O 1
ATOM 990 N N . GLU A 1 133 ? -18.922 0.653 8.805 1 92.75 133 GLU A N 1
ATOM 991 C CA . GLU A 1 133 ? -19.609 -0.344 7.996 1 92.75 133 GLU A CA 1
ATOM 992 C C . GLU A 1 133 ? -18.625 -1.194 7.199 1 92.75 133 GLU A C 1
ATOM 994 O O . GLU A 1 133 ? -18.75 -2.42 7.16 1 92.75 133 GLU A O 1
ATOM 999 N N . ILE A 1 134 ? -17.656 -0.587 6.559 1 94.06 134 ILE A N 1
ATOM 1000 C CA . ILE A 1 134 ? -16.719 -1.334 5.734 1 94.06 134 ILE A CA 1
ATOM 1001 C C . ILE A 1 134 ? -15.812 -2.188 6.621 1 94.06 134 ILE A C 1
ATOM 1003 O O . ILE A 1 134 ? -15.406 -3.285 6.23 1 94.06 134 ILE A O 1
ATOM 1007 N N . ILE A 1 135 ? -15.477 -1.698 7.816 1 92.94 135 ILE A N 1
ATOM 1008 C CA . ILE A 1 135 ? -14.711 -2.484 8.773 1 92.94 135 ILE A CA 1
ATOM 1009 C C . ILE A 1 135 ? -15.484 -3.744 9.148 1 92.94 135 ILE A C 1
ATOM 1011 O O . ILE A 1 135 ? -14.906 -4.832 9.227 1 92.94 135 ILE A O 1
ATOM 1015 N N . ASP A 1 136 ? -16.797 -3.588 9.359 1 94.44 136 ASP A N 1
ATOM 1016 C CA . ASP A 1 136 ? -17.625 -4.73 9.688 1 94.44 136 ASP A CA 1
ATOM 1017 C C . ASP A 1 136 ? -17.656 -5.742 8.547 1 94.44 136 ASP A C 1
ATOM 1019 O O . ASP A 1 136 ? -17.562 -6.953 8.781 1 94.44 136 ASP A O 1
ATOM 1023 N N . ILE A 1 137 ? -17.766 -5.27 7.379 1 95.81 137 ILE A N 1
ATOM 1024 C CA . ILE A 1 137 ? -17.766 -6.152 6.215 1 95.81 137 ILE A CA 1
ATOM 1025 C C . ILE A 1 137 ? -16.406 -6.836 6.086 1 95.81 137 ILE A C 1
ATOM 1027 O O . ILE A 1 137 ? -16.344 -8.047 5.852 1 95.81 137 ILE A O 1
ATOM 1031 N N . PHE A 1 138 ? -15.32 -6.09 6.266 1 95.94 138 PHE A N 1
ATOM 1032 C CA . PHE A 1 138 ? -13.953 -6.594 6.191 1 95.94 138 PHE A CA 1
ATOM 1033 C C . PHE A 1 138 ? -13.75 -7.766 7.141 1 95.94 138 PHE A C 1
ATOM 1035 O O . PHE A 1 138 ? -13.297 -8.836 6.73 1 95.94 138 PHE A O 1
ATOM 1042 N N . THR A 1 139 ? -14.086 -7.621 8.375 1 94.56 139 THR A N 1
ATOM 1043 C CA . THR A 1 139 ? -13.828 -8.656 9.367 1 94.56 139 THR A CA 1
ATOM 1044 C C . THR A 1 139 ? -14.75 -9.859 9.141 1 94.56 139 THR A C 1
ATOM 1046 O O . THR A 1 139 ? -14.352 -11 9.375 1 94.56 139 THR A O 1
ATOM 1049 N N . SER A 1 140 ? -15.945 -9.57 8.617 1 92.94 140 SER A N 1
ATOM 1050 C CA . SER A 1 140 ? -16.875 -10.664 8.352 1 92.94 140 SER A CA 1
ATOM 1051 C C . SER A 1 140 ? -16.406 -11.516 7.176 1 92.94 140 SER A C 1
ATOM 1053 O O . SER A 1 140 ? -16.609 -12.734 7.168 1 92.94 140 SER A O 1
ATOM 1055 N N . GLU A 1 141 ? -15.758 -10.914 6.234 1 92 141 GLU A N 1
ATOM 1056 C CA . GLU A 1 141 ? -15.391 -11.609 5.004 1 92 141 GLU A CA 1
ATOM 1057 C C . GLU A 1 141 ? -13.992 -12.211 5.105 1 92 141 GLU A C 1
ATOM 1059 O O . GLU A 1 141 ? -13.578 -12.984 4.238 1 92 141 GLU A O 1
ATOM 1064 N N . HIS A 1 142 ? -13.273 -11.836 6.129 1 92.88 142 HIS A N 1
ATOM 1065 C CA . HIS A 1 142 ? -11.953 -12.414 6.344 1 92.88 142 HIS A CA 1
ATOM 1066 C C . HIS A 1 142 ? -12.047 -13.688 7.188 1 92.88 142 HIS A C 1
ATOM 1068 O O . HIS A 1 142 ? -11.664 -13.68 8.359 1 92.88 142 HIS A O 1
ATOM 1074 N N . ARG A 1 143 ? -12.32 -14.711 6.617 1 91 143 ARG A N 1
ATOM 1075 C CA . ARG A 1 143 ? -12.773 -15.945 7.258 1 91 143 ARG A CA 1
ATOM 1076 C C . ARG A 1 143 ? -11.617 -16.656 7.949 1 91 143 ARG A C 1
ATOM 1078 O O . ARG A 1 143 ? -11.836 -17.516 8.805 1 91 143 ARG A O 1
ATOM 1085 N N . LEU A 1 144 ? -10.422 -16.312 7.629 1 93.12 144 LEU A N 1
ATOM 1086 C CA . LEU A 1 144 ? -9.281 -17.016 8.227 1 93.12 144 LEU A CA 1
ATOM 1087 C C . LEU A 1 144 ? -8.883 -16.359 9.547 1 93.12 144 LEU A C 1
ATOM 1089 O O . LEU A 1 144 ? -8.07 -16.906 10.289 1 93.12 144 LEU A O 1
ATOM 1093 N N . LEU A 1 145 ? -9.406 -15.195 9.812 1 92.88 145 LEU A N 1
ATOM 1094 C CA . LEU A 1 145 ? -9.133 -14.555 11.094 1 92.88 145 LEU A CA 1
ATOM 1095 C C . LEU A 1 145 ? -9.953 -15.195 12.211 1 92.88 145 LEU A C 1
ATOM 1097 O O . LEU A 1 145 ? -11.117 -15.539 12.016 1 92.88 145 LEU A O 1
ATOM 1101 N N . THR A 1 146 ? -9.328 -15.312 13.359 1 92.44 146 THR A N 1
ATOM 1102 C CA . THR A 1 146 ? -10.047 -15.797 14.531 1 92.44 146 THR A CA 1
ATOM 1103 C C . THR A 1 146 ? -11.031 -14.734 15.031 1 92.44 146 THR A C 1
ATOM 1105 O O . THR A 1 146 ? -10.906 -13.562 14.68 1 92.44 146 THR A O 1
ATOM 1108 N N . ASP A 1 147 ? -11.938 -15.156 15.852 1 91.62 147 ASP A N 1
ATOM 1109 C CA . ASP A 1 147 ? -12.898 -14.219 16.422 1 91.62 147 ASP A CA 1
ATOM 1110 C C . ASP A 1 147 ? -12.195 -13.148 17.25 1 91.62 147 ASP A C 1
ATOM 1112 O O . ASP A 1 147 ? -12.586 -11.977 17.234 1 91.62 147 ASP A O 1
ATOM 1116 N N . THR A 1 148 ? -11.188 -13.586 17.938 1 89.12 148 THR A N 1
ATOM 1117 C CA . THR A 1 148 ? -10.414 -12.641 18.734 1 89.12 148 THR A CA 1
ATOM 1118 C C . THR A 1 148 ? -9.711 -11.625 17.828 1 89.12 148 THR A C 1
ATOM 1120 O O . THR A 1 148 ? -9.742 -10.422 18.094 1 89.12 148 THR A O 1
ATOM 1123 N N . GLN A 1 149 ? -9.125 -12.133 16.781 1 89.94 149 GLN A N 1
ATOM 1124 C CA . GLN A 1 149 ? -8.469 -11.234 15.836 1 89.94 149 GLN A CA 1
ATOM 1125 C C . GLN A 1 149 ? -9.461 -10.25 15.234 1 89.94 149 GLN A C 1
ATOM 1127 O O . GLN A 1 149 ? -9.18 -9.055 15.133 1 89.94 149 GLN A O 1
ATOM 1132 N N . LYS A 1 150 ? -10.617 -10.758 14.922 1 92.25 150 LYS A N 1
ATOM 1133 C CA . LYS A 1 150 ? -11.641 -9.914 14.32 1 92.25 150 LYS A CA 1
ATOM 1134 C C . LYS A 1 150 ? -12.055 -8.789 15.266 1 92.25 150 LYS A C 1
ATOM 1136 O O . LYS A 1 150 ? -12.109 -7.621 14.867 1 92.25 150 LYS A O 1
ATOM 1141 N N . ALA A 1 151 ? -12.258 -9.117 16.484 1 86.94 151 ALA A N 1
ATOM 1142 C CA . ALA A 1 151 ? -12.68 -8.141 17.484 1 86.94 151 ALA A CA 1
ATOM 1143 C C . ALA A 1 151 ? -11.602 -7.078 17.703 1 86.94 151 ALA A C 1
ATOM 1145 O O . ALA A 1 151 ? -11.906 -5.883 17.781 1 86.94 151 ALA A O 1
ATOM 1146 N N . GLU A 1 152 ? -10.406 -7.496 17.734 1 86.12 152 GLU A N 1
ATOM 1147 C CA . GLU A 1 152 ? -9.305 -6.582 18.031 1 86.12 152 GLU A CA 1
ATOM 1148 C C . GLU A 1 152 ? -8.93 -5.75 16.797 1 86.12 152 GLU A C 1
ATOM 1150 O O . GLU A 1 152 ? -8.602 -4.57 16.922 1 86.12 152 GLU A O 1
ATOM 1155 N N . VAL A 1 153 ? -8.977 -6.406 15.633 1 88.75 153 VAL A N 1
ATOM 1156 C CA . VAL A 1 153 ? -8.664 -5.691 14.398 1 88.75 153 VAL A CA 1
ATOM 1157 C C . VAL A 1 153 ? -9.672 -4.57 14.18 1 88.75 153 VAL A C 1
ATOM 1159 O O . VAL A 1 153 ? -9.32 -3.49 13.703 1 88.75 153 VAL A O 1
ATOM 1162 N N . LYS A 1 154 ? -10.922 -4.777 14.531 1 87.88 154 LYS A N 1
ATOM 1163 C CA . LYS A 1 154 ? -11.953 -3.752 14.414 1 87.88 154 LYS A CA 1
ATOM 1164 C C . LYS A 1 154 ? -11.57 -2.504 15.211 1 87.88 154 LYS A C 1
ATOM 1166 O O . LYS A 1 154 ? -11.773 -1.381 14.742 1 87.88 154 LYS A O 1
ATOM 1171 N N . ARG A 1 155 ? -10.977 -2.693 16.297 1 83.38 155 ARG A N 1
ATOM 1172 C CA . ARG A 1 155 ? -10.562 -1.579 17.141 1 83.38 155 ARG A CA 1
ATOM 1173 C C . ARG A 1 155 ? -9.383 -0.833 16.531 1 83.38 155 ARG A C 1
ATOM 1175 O O . ARG A 1 155 ? -9.352 0.399 16.531 1 83.38 155 ARG A O 1
ATOM 1182 N N . ILE A 1 156 ? -8.508 -1.598 16 1 84.94 156 ILE A N 1
ATOM 1183 C CA . ILE A 1 156 ? -7.301 -1.024 15.414 1 84.94 156 ILE A CA 1
ATOM 1184 C C . ILE A 1 156 ? -7.672 -0.19 14.188 1 84.94 156 ILE A C 1
ATOM 1186 O O . ILE A 1 156 ? -7.141 0.907 13.992 1 84.94 156 ILE A O 1
ATOM 1190 N N . LEU A 1 157 ? -8.57 -0.674 13.414 1 86.19 157 LEU A N 1
ATOM 1191 C CA . LEU A 1 157 ? -8.922 -0.045 12.141 1 86.19 157 LEU A CA 1
ATOM 1192 C C . LEU A 1 157 ? -9.719 1.235 12.367 1 86.19 157 LEU A C 1
ATOM 1194 O O . LEU A 1 157 ? -9.906 2.025 11.438 1 86.19 157 LEU A O 1
ATOM 1198 N N . GLN A 1 158 ? -10.07 1.519 13.508 1 79.69 158 GLN A N 1
ATOM 1199 C CA . GLN A 1 158 ? -10.797 2.746 13.812 1 79.69 158 GLN A CA 1
ATOM 1200 C C . GLN A 1 158 ? -9.844 3.865 14.219 1 79.69 158 GLN A C 1
ATOM 1202 O O . GLN A 1 158 ? -10.25 5.023 14.328 1 79.69 158 GLN A O 1
ATOM 1207 N N . ILE A 1 159 ? -8.586 3.539 14.289 1 73.88 159 ILE A N 1
ATOM 1208 C CA . ILE A 1 159 ? -7.578 4.477 14.781 1 73.88 159 ILE A CA 1
ATOM 1209 C C . ILE A 1 159 ? -7.457 5.652 13.812 1 73.88 159 ILE A C 1
ATOM 1211 O O . ILE A 1 159 ? -7.344 6.805 14.234 1 73.88 159 ILE A O 1
ATOM 1215 N N . PRO A 1 160 ? -7.512 5.316 12.516 1 64.56 160 PRO A N 1
ATOM 1216 C CA . PRO A 1 160 ? -7.355 6.438 11.586 1 64.56 160 PRO A CA 1
ATOM 1217 C C . PRO A 1 160 ? -8.438 7.5 11.758 1 64.56 160 PRO A C 1
ATOM 1219 O O . PRO A 1 160 ? -8.297 8.617 11.25 1 64.56 160 PRO A O 1
ATOM 1222 N N . THR A 1 161 ? -9.461 7.168 12.523 1 67.31 161 THR A N 1
ATOM 1223 C CA . THR A 1 161 ? -10.508 8.156 12.773 1 67.31 161 THR A CA 1
ATOM 1224 C C . THR A 1 161 ? -10.023 9.219 13.75 1 67.31 161 THR A C 1
ATOM 1226 O O . THR A 1 161 ? -10.609 10.305 13.828 1 67.31 161 THR A O 1
ATOM 1229 N N . LEU A 1 162 ? -8.891 8.867 14.359 1 67.25 162 LEU A N 1
ATOM 1230 C CA . LEU A 1 162 ? -8.414 9.789 15.383 1 67.25 162 LEU A CA 1
ATOM 1231 C C . LEU A 1 162 ? -8 11.125 14.766 1 67.25 162 LEU A C 1
ATOM 1233 O O . LEU A 1 162 ? -8.508 12.18 15.156 1 67.25 162 LEU A O 1
ATOM 1237 N N . PRO A 1 163 ? -7.309 10.969 13.695 1 60.69 163 PRO A N 1
ATOM 1238 C CA . PRO A 1 163 ? -6.969 12.266 13.102 1 60.69 163 PRO A CA 1
ATOM 1239 C C . PRO A 1 163 ? -8.18 12.969 12.492 1 60.69 163 PRO A C 1
ATOM 1241 O O . PRO A 1 163 ? -8.141 14.18 12.266 1 60.69 163 PRO A O 1
ATOM 1244 N N . ASN A 1 164 ? -9.195 12.117 12.258 1 61.62 164 ASN A N 1
ATOM 1245 C CA . ASN A 1 164 ? -10.398 12.703 11.672 1 61.62 164 ASN A CA 1
ATOM 1246 C C . ASN A 1 164 ? -11.312 13.297 12.742 1 61.62 164 ASN A C 1
ATOM 1248 O O . ASN A 1 164 ? -12.227 14.062 12.438 1 61.62 164 ASN A O 1
ATOM 1252 N N . GLY A 1 165 ? -10.938 13.031 13.906 1 61.78 165 GLY A N 1
ATOM 1253 C CA . GLY A 1 165 ? -11.711 13.57 15.016 1 61.78 165 GLY A CA 1
ATOM 1254 C C . GLY A 1 165 ? -13.156 13.125 15 1 61.78 165 GLY A C 1
ATOM 1255 O O . GLY A 1 165 ? -14.023 13.781 15.594 1 61.78 165 GLY A O 1
ATOM 1256 N N . SER A 1 166 ? -13.453 12.203 14.195 1 66.94 166 SER A N 1
ATOM 1257 C CA . SER A 1 166 ? -14.82 11.719 14.031 1 66.94 166 SER A CA 1
ATOM 1258 C C . SER A 1 166 ? -14.922 10.234 14.352 1 66.94 166 SER A C 1
ATOM 1260 O O . SER A 1 166 ? -13.922 9.508 14.32 1 66.94 166 SER A O 1
ATOM 1262 N N . ALA A 1 167 ? -16.188 9.953 14.812 1 73 167 ALA A N 1
ATOM 1263 C CA . ALA A 1 167 ? -16.453 8.523 14.977 1 73 167 ALA A CA 1
ATOM 1264 C C . ALA A 1 167 ? -16.359 7.801 13.633 1 73 167 ALA A C 1
ATOM 1266 O O . ALA A 1 167 ? -16.609 8.391 12.586 1 73 167 ALA A O 1
ATOM 1267 N N . ALA A 1 168 ? -15.992 6.504 13.719 1 78.44 168 ALA A N 1
ATOM 1268 C CA . ALA A 1 168 ? -15.852 5.688 12.516 1 78.44 168 ALA A CA 1
ATOM 1269 C C . ALA A 1 168 ? -17.141 5.664 11.711 1 78.44 168 ALA A C 1
ATOM 1271 O O . ALA A 1 168 ? -17.125 5.523 10.484 1 78.44 168 ALA A O 1
ATOM 1272 N N . SER A 1 169 ? -18.266 5.922 12.359 1 82.25 169 SER A N 1
ATOM 1273 C CA . SER A 1 169 ? -19.578 5.93 11.711 1 82.25 169 SER A CA 1
ATOM 1274 C C . SER A 1 169 ? -19.781 7.207 10.906 1 82.25 169 SER A C 1
ATOM 1276 O O . SER A 1 169 ? -20.703 7.285 10.078 1 82.25 169 SER A O 1
ATOM 1278 N N . ASP A 1 170 ? -18.891 8.188 11.172 1 79.19 170 ASP A N 1
ATOM 1279 C CA . ASP A 1 170 ? -19.078 9.492 10.531 1 79.19 170 ASP A CA 1
ATOM 1280 C C . ASP A 1 170 ? -17.969 9.781 9.539 1 79.19 170 ASP A C 1
ATOM 1282 O O . ASP A 1 170 ? -17.859 10.898 9.023 1 79.19 170 ASP A O 1
ATOM 1286 N N . VAL A 1 171 ? -17.188 8.797 9.297 1 80.56 171 VAL A N 1
ATOM 1287 C CA . VAL A 1 171 ? -16.062 8.969 8.391 1 80.56 171 VAL A CA 1
ATOM 1288 C C . VAL A 1 171 ? -16.312 8.172 7.105 1 80.56 171 VAL A C 1
ATOM 1290 O O . VAL A 1 171 ? -16.734 7.02 7.16 1 80.56 171 VAL A O 1
ATOM 1293 N N . SER A 1 172 ? -16.094 8.883 5.988 1 85.62 172 SER A N 1
ATOM 1294 C CA . SER A 1 172 ? -16.25 8.227 4.695 1 85.62 172 SER A CA 1
ATOM 1295 C C . SER A 1 172 ? -15.227 7.105 4.527 1 85.62 172 SER A C 1
ATOM 1297 O O . SER A 1 172 ? -14.039 7.293 4.797 1 85.62 172 SER A O 1
ATOM 1299 N N . ALA A 1 173 ? -15.703 5.965 4.094 1 88.56 173 ALA A N 1
ATOM 1300 C CA . ALA A 1 173 ? -14.789 4.859 3.807 1 88.56 173 ALA A CA 1
ATOM 1301 C C . ALA A 1 173 ? -14.094 5.055 2.463 1 88.56 173 ALA A C 1
ATOM 1303 O O . ALA A 1 173 ? -12.906 4.758 2.322 1 88.56 173 ALA A O 1
ATOM 1304 N N . LYS A 1 174 ? -14.789 5.551 1.589 1 87.81 174 LYS A N 1
ATOM 1305 C CA . LYS A 1 174 ? -14.312 5.668 0.215 1 87.81 174 LYS A CA 1
ATOM 1306 C C . LYS A 1 174 ? -13.359 6.848 0.064 1 87.81 174 LYS A C 1
ATOM 1308 O O . LYS A 1 174 ? -12.375 6.77 -0.681 1 87.81 174 LYS A O 1
ATOM 1313 N N . TYR A 1 175 ? -13.609 7.895 0.883 1 81.88 175 TYR A N 1
ATOM 1314 C CA . TYR A 1 175 ? -12.891 9.133 0.602 1 81.88 175 TYR A CA 1
ATOM 1315 C C . TYR A 1 175 ? -12 9.523 1.776 1 81.88 175 TYR A C 1
ATOM 1317 O O . TYR A 1 175 ? -11.445 10.625 1.802 1 81.88 175 TYR A O 1
ATOM 1325 N N . ASN A 1 176 ? -11.938 8.68 2.779 1 73.44 176 ASN A N 1
ATOM 1326 C CA . ASN A 1 176 ? -11.141 9.031 3.951 1 73.44 176 ASN A CA 1
ATOM 1327 C C . ASN A 1 176 ? -9.656 8.758 3.721 1 73.44 176 ASN A C 1
ATOM 1329 O O . ASN A 1 176 ? -8.805 9.312 4.41 1 73.44 176 ASN A O 1
ATOM 1333 N N . GLY A 1 177 ? -9.305 8.062 2.797 1 67.62 177 GLY A N 1
ATOM 1334 C CA . GLY A 1 177 ? -7.918 7.641 2.691 1 67.62 177 GLY A CA 1
ATOM 1335 C C . GLY A 1 177 ? -7.094 8.523 1.771 1 67.62 177 GLY A C 1
ATOM 1336 O O . GLY A 1 177 ? -7.543 8.875 0.677 1 67.62 177 GLY A O 1
ATOM 1337 N N . LEU A 1 178 ? -6.094 9.227 2.471 1 72.25 178 LEU A N 1
ATOM 1338 C CA . LEU A 1 178 ? -5.09 9.898 1.655 1 72.25 178 LEU A CA 1
ATOM 1339 C C . LEU A 1 178 ? -3.895 8.992 1.399 1 72.25 178 LEU A C 1
ATOM 1341 O O . LEU A 1 178 ? -3.494 8.227 2.277 1 72.25 178 LEU A O 1
ATOM 1345 N N . PRO A 1 179 ? -3.482 9.086 0.205 1 74.06 179 PRO A N 1
ATOM 1346 C CA . PRO A 1 179 ? -2.291 8.266 -0.037 1 74.06 179 PRO A CA 1
ATOM 1347 C C . PRO A 1 179 ? -1.121 8.648 0.867 1 74.06 179 PRO A C 1
ATOM 1349 O O . PRO A 1 179 ? -0.936 9.828 1.178 1 74.06 179 PRO A O 1
ATOM 1352 N N . ALA A 1 180 ? -0.495 7.719 1.402 1 77 180 ALA A N 1
ATOM 1353 C CA . ALA A 1 180 ? 0.65 7.992 2.266 1 77 180 ALA A CA 1
ATOM 1354 C C . ALA A 1 180 ? 1.764 8.695 1.495 1 77 180 ALA A C 1
ATOM 1356 O O . ALA A 1 180 ? 2.205 9.781 1.881 1 77 180 ALA A O 1
ATOM 1357 N N . LEU A 1 181 ? 2.186 8.391 0.366 1 89.38 181 LEU A N 1
ATOM 1358 C CA . LEU A 1 181 ? 3.207 8.922 -0.531 1 89.38 181 LEU A CA 1
ATOM 1359 C C . LEU A 1 181 ? 4.508 9.18 0.221 1 89.38 181 LEU A C 1
ATOM 1361 O O . LEU A 1 181 ? 5.02 10.297 0.217 1 89.38 181 LEU A O 1
ATOM 1365 N N . GLY A 1 182 ? 4.977 8.07 0.892 1 91 182 GLY A N 1
ATOM 1366 C CA . GLY A 1 182 ? 6.238 8.133 1.612 1 91 182 GLY A CA 1
ATOM 1367 C C . GLY A 1 182 ? 6.066 8.258 3.113 1 91 182 GLY A C 1
ATOM 1368 O O . GLY A 1 182 ? 4.957 8.508 3.598 1 91 182 GLY A O 1
ATOM 1369 N N . ARG A 1 183 ? 7.176 8.141 3.875 1 90.81 183 ARG A N 1
ATOM 1370 C CA . ARG A 1 183 ? 7.223 8.203 5.332 1 90.81 183 ARG A CA 1
ATOM 1371 C C . ARG A 1 183 ? 7.09 9.641 5.82 1 90.81 183 ARG A C 1
ATOM 1373 O O . ARG A 1 183 ? 7.465 10.578 5.117 1 90.81 183 ARG A O 1
ATOM 1380 N N . ASP A 1 184 ? 6.555 9.75 7.02 1 91.69 184 ASP A N 1
ATOM 1381 C CA . ASP A 1 184 ? 6.453 11.07 7.637 1 91.69 184 ASP A CA 1
ATOM 1382 C C . ASP A 1 184 ? 7.812 11.539 8.156 1 91.69 184 ASP A C 1
ATOM 1384 O O . ASP A 1 184 ? 8.617 10.727 8.625 1 91.69 184 ASP A O 1
ATOM 1388 N N . VAL A 1 185 ? 8.047 12.82 8.062 1 94.44 185 VAL A N 1
ATOM 1389 C CA . VAL A 1 185 ? 9.289 13.422 8.531 1 94.44 185 VAL A CA 1
ATOM 1390 C C . VAL A 1 185 ? 8.977 14.523 9.547 1 94.44 185 VAL A C 1
ATOM 1392 O O . VAL A 1 185 ? 8.117 15.375 9.305 1 94.44 185 VAL A O 1
ATOM 1395 N N . LEU A 1 186 ? 9.625 14.445 10.648 1 94.06 186 LEU A N 1
ATOM 1396 C CA . LEU A 1 186 ? 9.461 15.469 11.68 1 94.06 186 LEU A CA 1
ATOM 1397 C C . LEU A 1 186 ? 10.531 16.547 11.562 1 94.06 186 LEU A C 1
ATOM 1399 O O . LEU A 1 186 ? 11.727 16.234 11.531 1 94.06 186 LEU A O 1
ATOM 1403 N N . PRO A 1 187 ? 10.133 17.797 11.383 1 95.25 187 PRO A N 1
ATOM 1404 C CA . PRO A 1 187 ? 11.102 18.891 11.57 1 95.25 187 PRO A CA 1
ATOM 1405 C C . PRO A 1 187 ? 11.367 19.188 13.039 1 95.25 187 PRO A C 1
ATOM 1407 O O . PRO A 1 187 ? 10.742 20.094 13.609 1 95.25 187 PRO A O 1
ATOM 1410 N N . VAL A 1 188 ? 12.336 18.609 13.562 1 92.75 188 VAL A N 1
ATOM 1411 C CA . VAL A 1 188 ? 12.641 18.703 14.984 1 92.75 188 VAL A CA 1
ATOM 1412 C C . VAL A 1 188 ? 12.984 20.156 15.344 1 92.75 188 VAL A C 1
ATOM 1414 O O . VAL A 1 188 ? 12.672 20.609 16.438 1 92.75 188 VAL A O 1
ATOM 1417 N N . GLY A 1 189 ? 13.516 20.828 14.422 1 93.62 189 GLY A N 1
ATOM 1418 C CA . GLY A 1 189 ? 13.898 22.219 14.648 1 93.62 189 GLY A CA 1
ATOM 1419 C C . GLY A 1 189 ? 12.711 23.156 14.703 1 93.62 189 GLY A C 1
ATOM 1420 O O . GLY A 1 189 ? 12.844 24.297 15.148 1 93.62 189 GLY A O 1
ATOM 1421 N N . GLY A 1 190 ? 11.562 22.672 14.258 1 95.81 190 GLY A N 1
ATOM 1422 C CA . GLY A 1 190 ? 10.367 23.5 14.273 1 95.81 190 GLY A CA 1
ATOM 1423 C C . GLY A 1 190 ? 9.836 23.812 12.883 1 95.81 190 GLY A C 1
ATOM 1424 O O . GLY A 1 190 ? 10.609 24.141 11.977 1 95.81 190 GLY A O 1
ATOM 1425 N N . TYR A 1 191 ? 8.57 23.734 12.758 1 97.12 191 TYR A N 1
ATOM 1426 C CA . TYR A 1 191 ? 7.934 23.984 11.477 1 97.12 191 TYR A CA 1
ATOM 1427 C C . TYR A 1 191 ? 7.973 25.469 11.125 1 97.12 191 TYR A C 1
ATOM 1429 O O . TYR A 1 191 ? 7.867 25.844 9.953 1 97.12 191 TYR A O 1
ATOM 1437 N N . ASP A 1 192 ? 8.062 26.312 12.133 1 97.81 192 ASP A N 1
ATOM 1438 C CA . ASP A 1 192 ? 8.078 27.766 11.93 1 97.81 192 ASP A CA 1
ATOM 1439 C C . ASP A 1 192 ? 9.273 28.188 11.086 1 97.81 192 ASP A C 1
ATOM 1441 O O . ASP A 1 192 ? 9.234 29.234 10.422 1 97.81 192 ASP A O 1
ATOM 1445 N N . ILE A 1 193 ? 10.312 27.391 11.109 1 98.12 193 ILE A N 1
ATOM 1446 C CA . ILE A 1 193 ? 11.492 27.703 10.312 1 98.12 193 ILE A CA 1
ATOM 1447 C C . ILE A 1 193 ? 11.109 27.797 8.836 1 98.12 193 ILE A C 1
ATOM 1449 O O . ILE A 1 193 ? 11.508 28.734 8.148 1 98.12 193 ILE A O 1
ATOM 1453 N N . ILE A 1 194 ? 10.328 26.891 8.43 1 98 194 ILE A N 1
ATOM 1454 C CA . ILE A 1 194 ? 9.914 26.844 7.027 1 98 194 ILE A CA 1
ATOM 1455 C C . ILE A 1 194 ? 8.938 28 6.75 1 98 194 ILE A C 1
ATOM 1457 O O . ILE A 1 194 ? 9.023 28.656 5.707 1 98 194 ILE A O 1
ATOM 1461 N N . TYR A 1 195 ? 8 28.203 7.664 1 98.38 195 TYR A N 1
ATOM 1462 C CA . TYR A 1 195 ? 7.059 29.297 7.512 1 98.38 195 TYR A CA 1
ATOM 1463 C C . TYR A 1 195 ? 7.789 30.625 7.352 1 98.38 195 TYR A C 1
ATOM 1465 O O . TYR A 1 195 ? 7.465 31.422 6.461 1 98.38 195 TYR A O 1
ATOM 1473 N N . ASN A 1 196 ? 8.734 30.844 8.211 1 98.44 196 ASN A N 1
ATOM 1474 C CA . ASN A 1 196 ? 9.477 32.094 8.203 1 98.44 196 ASN A CA 1
ATOM 1475 C C . ASN A 1 196 ? 10.289 32.281 6.922 1 98.44 196 ASN A C 1
ATOM 1477 O O . ASN A 1 196 ? 10.469 33.406 6.441 1 98.44 196 ASN A O 1
ATOM 1481 N N . TYR A 1 197 ? 10.766 31.172 6.441 1 98.5 197 TYR A N 1
ATOM 1482 C CA . TYR A 1 197 ? 11.477 31.25 5.172 1 98.5 197 TYR A CA 1
ATOM 1483 C C . TYR A 1 197 ? 10.539 31.672 4.043 1 98.5 197 TYR A C 1
ATOM 1485 O O . TYR A 1 197 ? 10.891 32.531 3.225 1 98.5 197 TYR A O 1
ATOM 1493 N N . VAL A 1 198 ? 9.336 31.031 3.99 1 98.56 198 VAL A N 1
ATOM 1494 C CA . VAL A 1 198 ? 8.352 31.344 2.953 1 98.56 198 VAL A CA 1
ATOM 1495 C C . VAL A 1 198 ? 7.938 32.812 3.051 1 98.56 198 VAL A C 1
ATOM 1497 O O . VAL A 1 198 ? 7.699 33.469 2.033 1 98.56 198 VAL A O 1
ATOM 1500 N N . LYS A 1 199 ? 7.918 33.375 4.199 1 98.69 199 LYS A N 1
ATOM 1501 C CA . LYS A 1 199 ? 7.449 34.719 4.492 1 98.69 199 LYS A CA 1
ATOM 1502 C C . LYS A 1 199 ? 8.484 35.75 4.07 1 98.69 199 LYS A C 1
ATOM 1504 O O . LYS A 1 199 ? 8.156 36.938 3.926 1 98.69 199 LYS A O 1
ATOM 1509 N N . LYS A 1 200 ? 9.672 35.406 3.844 1 98.38 200 LYS A N 1
ATOM 1510 C CA . LYS A 1 200 ? 10.812 36.312 3.709 1 98.38 200 LYS A CA 1
ATOM 1511 C C . LYS A 1 200 ? 10.531 37.406 2.672 1 98.38 200 LYS A C 1
ATOM 1513 O O . LYS A 1 200 ? 10.859 38.562 2.887 1 98.38 200 LYS A O 1
ATOM 1518 N N . PRO A 1 201 ? 9.914 37.062 1.571 1 98.44 201 PRO A N 1
ATOM 1519 C CA . PRO A 1 201 ? 9.703 38.094 0.551 1 98.44 201 PRO A CA 1
ATOM 1520 C C . PRO A 1 201 ? 8.68 39.156 0.969 1 98.44 201 PRO A C 1
ATOM 1522 O O . PRO A 1 201 ? 8.57 40.188 0.338 1 98.44 201 PRO A O 1
ATOM 1525 N N . VAL A 1 202 ? 7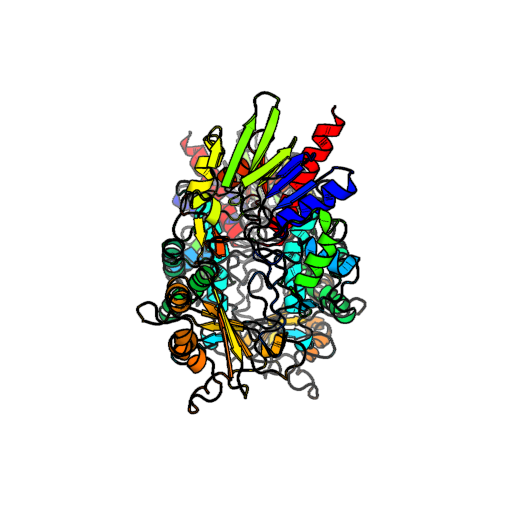.914 38.938 2.008 1 98.75 202 VAL A N 1
ATOM 1526 C CA . VAL A 1 202 ? 6.797 39.781 2.383 1 98.75 202 VAL A CA 1
ATOM 1527 C C . VAL A 1 202 ? 7.273 40.844 3.385 1 98.75 202 VAL A C 1
ATOM 1529 O O . VAL A 1 202 ? 7.801 40.5 4.445 1 98.75 202 VAL A O 1
ATOM 1532 N N . ALA A 1 203 ? 7.07 42.062 3.098 1 98.12 203 ALA A N 1
ATOM 1533 C CA . ALA A 1 203 ? 7.469 43.125 4 1 98.12 203 ALA A CA 1
ATOM 1534 C C . ALA A 1 203 ? 6.594 43.156 5.25 1 98.12 203 ALA A C 1
ATOM 1536 O O . ALA A 1 203 ? 5.387 42.906 5.172 1 98.12 203 ALA A O 1
ATOM 1537 N N . GLU A 1 204 ? 7.195 43.438 6.34 1 97.75 204 GLU A N 1
ATOM 1538 C CA . GLU A 1 204 ? 6.457 43.531 7.598 1 97.75 204 GLU A CA 1
ATOM 1539 C C . GLU A 1 204 ? 5.352 44.562 7.531 1 97.75 204 GLU A C 1
ATOM 1541 O O . GLU A 1 204 ? 4.293 44.406 8.141 1 97.75 204 GLU A O 1
ATOM 1546 N N . SER A 1 205 ? 5.555 45.594 6.766 1 97.44 205 SER A N 1
ATOM 1547 C CA . SER A 1 205 ? 4.578 46.688 6.629 1 97.44 205 SER A CA 1
ATOM 1548 C C . SER A 1 205 ? 3.328 46.219 5.902 1 97.44 205 SER A C 1
ATOM 1550 O O . SER A 1 205 ? 2.275 46.844 5.984 1 97.44 205 SER A O 1
ATOM 1552 N N . ASP A 1 206 ? 3.457 45.156 5.219 1 98.25 206 ASP A N 1
ATOM 1553 C CA . ASP A 1 206 ? 2.334 44.625 4.445 1 98.25 206 ASP A CA 1
ATOM 1554 C C . ASP A 1 206 ? 1.496 43.656 5.27 1 98.25 206 ASP A C 1
ATOM 1556 O O . ASP A 1 206 ? 0.433 43.219 4.828 1 98.25 206 ASP A O 1
ATOM 1560 N N . ILE A 1 207 ? 1.979 43.312 6.43 1 98.56 207 ILE A N 1
ATOM 1561 C CA . ILE A 1 207 ? 1.299 42.375 7.312 1 98.56 207 ILE A CA 1
ATOM 1562 C C . ILE A 1 207 ? 0.642 43.125 8.469 1 98.56 207 ILE A C 1
ATOM 1564 O O . ILE A 1 207 ? 1.312 43.875 9.195 1 98.56 207 ILE A O 1
ATOM 1568 N N . HIS A 1 208 ? -0.621 42.906 8.562 1 98.19 208 HIS A N 1
ATOM 1569 C CA . HIS A 1 208 ? -1.393 43.562 9.609 1 98.19 208 HIS A CA 1
ATOM 1570 C C . HIS A 1 208 ? -2.008 42.562 10.562 1 98.19 208 HIS A C 1
ATOM 1572 O O . HIS A 1 208 ? -2.998 41.906 10.227 1 98.19 208 HIS A O 1
ATOM 1578 N N . LEU A 1 209 ? -1.48 42.438 11.789 1 98.25 209 LEU A N 1
ATOM 1579 C CA . LEU A 1 209 ? -2.006 41.562 12.828 1 98.25 209 LEU A CA 1
ATOM 1580 C C . LEU A 1 209 ? -3.186 42.219 13.539 1 98.25 209 LEU A C 1
ATOM 1582 O O . LEU A 1 209 ? -3.465 43.406 13.336 1 98.25 209 LEU A O 1
ATOM 1586 N N . ASN A 1 210 ? -3.93 41.438 14.281 1 98 210 ASN A N 1
ATOM 1587 C CA . ASN A 1 210 ? -5.086 41.938 15.031 1 98 210 ASN A CA 1
ATOM 1588 C C . ASN A 1 210 ? -6.066 42.656 14.125 1 98 210 ASN A C 1
ATOM 1590 O O . ASN A 1 210 ? -6.637 43.688 14.516 1 98 210 ASN A O 1
ATOM 1594 N N . THR A 1 211 ? -6.168 42.281 12.922 1 98.06 211 THR A N 1
ATOM 1595 C CA . THR A 1 211 ? -7.051 42.875 11.914 1 98.06 211 THR A CA 1
ATOM 1596 C C . THR A 1 211 ? -8.086 41.844 11.453 1 98.06 211 THR A C 1
ATOM 1598 O O . THR A 1 211 ? -7.832 41.062 10.531 1 98.06 211 THR A O 1
ATOM 1601 N N . ILE A 1 212 ? -9.273 41.906 12.055 1 98.44 212 ILE A N 1
ATOM 1602 C CA . ILE A 1 212 ? -10.328 40.938 11.828 1 98.44 212 ILE A CA 1
ATOM 1603 C C . ILE A 1 212 ? -11.219 41.375 10.672 1 98.44 212 ILE A C 1
ATOM 1605 O O . ILE A 1 212 ? -11.859 42.438 10.75 1 98.44 212 ILE A O 1
ATOM 1609 N N . VAL A 1 213 ? -11.227 40.625 9.625 1 98.75 213 VAL A N 1
ATOM 1610 C CA . VAL A 1 213 ? -12.07 40.906 8.461 1 98.75 213 VAL A CA 1
ATOM 1611 C C . VAL A 1 213 ? -13.5 40.469 8.734 1 98.75 213 VAL A C 1
ATOM 1613 O O . VAL A 1 213 ? -13.727 39.312 9.164 1 98.75 213 VAL A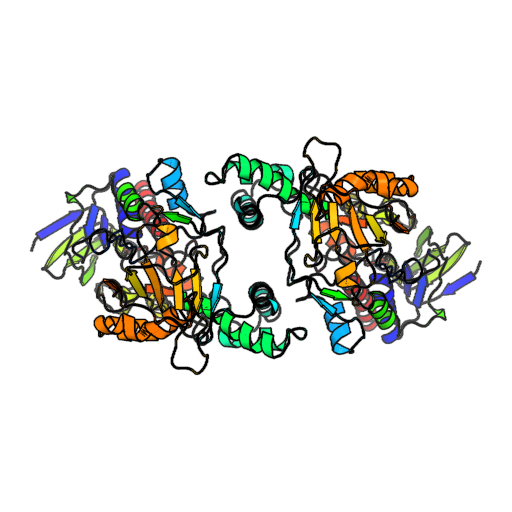 O 1
ATOM 1616 N N . THR A 1 214 ? -14.477 41.312 8.391 1 98.38 214 THR A N 1
ATOM 1617 C CA . THR A 1 214 ? -15.859 40.969 8.703 1 98.38 214 THR A CA 1
ATOM 1618 C C . THR A 1 214 ? -16.719 40.969 7.441 1 98.38 214 THR A C 1
ATOM 1620 O O . THR A 1 214 ? -17.781 40.375 7.406 1 98.38 214 THR A O 1
ATOM 1623 N N . GLU A 1 215 ? -16.188 41.75 6.445 1 98.5 215 GLU A N 1
ATOM 1624 C CA . GLU A 1 215 ? -17 41.875 5.238 1 98.5 215 GLU A CA 1
ATOM 1625 C C . GLU A 1 215 ? -16.125 41.969 3.992 1 98.5 215 GLU A C 1
ATOM 1627 O O . GLU A 1 215 ? -15.094 42.625 4.004 1 98.5 215 GLU A O 1
ATOM 1632 N N . ILE A 1 216 ? -16.578 41.344 2.918 1 98.62 216 ILE A N 1
ATOM 1633 C CA . ILE A 1 216 ? -15.984 41.469 1.591 1 98.62 216 ILE A CA 1
ATOM 1634 C C . ILE A 1 216 ? -17.062 41.812 0.568 1 98.62 216 ILE A C 1
ATOM 1636 O O . ILE A 1 216 ? -18.016 41.062 0.364 1 98.62 216 ILE A O 1
ATOM 1640 N N . THR A 1 217 ? -16.875 42.969 -0.09 1 98.38 217 THR A N 1
ATOM 1641 C CA . THR A 1 217 ? -17.875 43.469 -1.012 1 98.38 217 THR A CA 1
ATOM 1642 C C . THR A 1 217 ? -17.297 43.656 -2.41 1 98.38 217 THR A C 1
ATOM 1644 O O . THR A 1 217 ? -16.297 44.375 -2.596 1 98.38 217 THR A O 1
ATOM 1647 N N . LYS A 1 218 ? -17.859 42.938 -3.326 1 97.56 218 LYS A N 1
ATOM 1648 C CA . LYS A 1 218 ? -17.531 43.219 -4.723 1 97.56 218 LYS A CA 1
ATOM 1649 C C . LYS A 1 218 ? -18.203 44.5 -5.211 1 97.56 218 LYS A C 1
ATOM 1651 O O . LYS A 1 218 ? -19.422 44.656 -5.113 1 97.56 218 LYS A O 1
ATOM 1656 N N . GLU A 1 219 ? -17.391 45.344 -5.797 1 95 219 GLU A N 1
ATOM 1657 C CA . GLU A 1 219 ? -17.891 46.625 -6.234 1 95 219 GLU A CA 1
ATOM 1658 C C . GLU A 1 219 ? -18.25 46.625 -7.719 1 95 219 GLU A C 1
ATOM 1660 O O . GLU A 1 219 ? -17.781 45.75 -8.469 1 95 219 GLU A O 1
ATOM 1665 N N . SER A 1 220 ? -18.984 47.625 -8.125 1 91.38 220 SER A N 1
ATOM 1666 C CA . SER A 1 220 ? -19.453 47.75 -9.508 1 91.38 220 SER A CA 1
ATOM 1667 C C . SER A 1 220 ? -18.281 48.031 -10.453 1 91.38 220 SER A C 1
ATOM 1669 O O . SER A 1 220 ? -18.359 47.688 -11.641 1 91.38 220 SER A O 1
ATOM 1671 N N . ASN A 1 221 ? -17.219 48.594 -9.938 1 90.12 221 ASN A N 1
ATOM 1672 C CA . ASN A 1 221 ? -16.094 48.938 -10.789 1 90.12 221 ASN A CA 1
ATOM 1673 C C . ASN A 1 221 ? -15.086 47.781 -10.867 1 90.12 221 ASN A C 1
ATOM 1675 O O . ASN A 1 221 ? -13.914 48 -11.172 1 90.12 221 ASN A O 1
ATOM 1679 N N . ASN A 1 222 ? -15.406 46.656 -10.43 1 92.06 222 ASN A N 1
ATOM 1680 C CA . ASN A 1 222 ? -14.641 45.438 -10.508 1 92.06 222 ASN A CA 1
ATOM 1681 C C . ASN A 1 222 ? -13.531 45.375 -9.461 1 92.06 222 ASN A C 1
ATOM 1683 O O . ASN A 1 222 ? -12.547 44.656 -9.625 1 92.06 222 ASN A O 1
ATOM 1687 N N . THR A 1 223 ? -13.664 46.219 -8.469 1 95.94 223 THR A N 1
ATOM 1688 C CA . THR A 1 223 ? -12.797 46.125 -7.305 1 95.94 223 THR A CA 1
ATOM 1689 C C . THR A 1 223 ? -13.508 45.438 -6.152 1 95.94 223 THR A C 1
ATOM 1691 O O . THR A 1 223 ? -14.703 45.156 -6.234 1 95.94 223 THR A O 1
ATOM 1694 N N . VAL A 1 224 ? -12.688 45.094 -5.156 1 98.19 224 VAL A N 1
ATOM 1695 C CA . VAL A 1 224 ? -13.234 44.469 -3.957 1 98.19 224 VAL A CA 1
ATOM 1696 C C . VAL A 1 224 ? -12.859 45.281 -2.727 1 98.19 224 VAL A C 1
ATOM 1698 O O . VAL A 1 224 ? -11.719 45.719 -2.59 1 98.19 224 VAL A O 1
ATOM 1701 N N . THR A 1 225 ? -13.836 45.531 -1.918 1 98.31 225 THR A N 1
ATOM 1702 C CA . THR A 1 225 ? -13.602 46.219 -0.658 1 98.31 225 THR A CA 1
ATOM 1703 C C . THR A 1 225 ? -13.672 45.25 0.518 1 98.31 225 THR A C 1
ATOM 1705 O O . THR A 1 225 ? -14.641 44.5 0.655 1 98.31 225 THR A O 1
ATOM 1708 N N . VAL A 1 226 ? -12.664 45.25 1.387 1 98.62 226 VAL A N 1
ATOM 1709 C CA . VAL A 1 226 ? -12.586 44.438 2.586 1 98.62 226 VAL A CA 1
ATOM 1710 C C . VAL A 1 226 ? -12.703 45.312 3.828 1 98.62 226 VAL A C 1
ATOM 1712 O O . VAL A 1 226 ? -11.914 46.25 4.02 1 98.62 226 VAL A O 1
ATOM 1715 N N . ALA A 1 227 ? -13.688 45 4.629 1 98.38 227 ALA A N 1
ATOM 1716 C CA . ALA A 1 227 ? -13.891 45.75 5.863 1 98.38 227 ALA A CA 1
ATOM 1717 C C . ALA A 1 227 ? -13.477 44.938 7.082 1 98.38 227 ALA A C 1
ATOM 1719 O O . ALA A 1 227 ? -13.625 43.719 7.09 1 98.38 227 ALA A O 1
ATOM 1720 N N . THR A 1 228 ? -13.023 45.594 8.117 1 98.12 228 THR A N 1
ATOM 1721 C CA . THR A 1 228 ? -12.539 44.938 9.32 1 98.12 228 THR A CA 1
ATOM 1722 C C . THR A 1 228 ? -13.391 45.312 10.531 1 98.12 228 THR A C 1
ATOM 1724 O O . THR A 1 228 ? -14.188 46.25 10.469 1 98.12 228 THR A O 1
ATOM 1727 N N . GLU A 1 229 ? -13.242 44.562 11.547 1 96.56 229 GLU A N 1
ATOM 1728 C CA . GLU A 1 229 ? -13.992 44.75 12.789 1 96.56 229 GLU A CA 1
ATOM 1729 C C . GLU A 1 229 ? -13.75 46.125 13.375 1 96.56 229 GLU A C 1
ATOM 1731 O O . GLU A 1 229 ? -14.648 46.719 13.969 1 96.56 229 GLU A O 1
ATOM 1736 N N . ASN A 1 230 ? -12.586 46.719 13.141 1 93.94 230 ASN A N 1
ATOM 1737 C CA . ASN A 1 230 ? -12.25 48.031 13.695 1 93.94 230 ASN A CA 1
ATOM 1738 C C . ASN A 1 230 ? -12.695 49.156 12.766 1 93.94 230 ASN A C 1
ATOM 1740 O O . ASN A 1 230 ? -12.453 50.344 13.047 1 93.94 230 ASN A O 1
ATOM 1744 N N . GLY A 1 231 ? -13.188 48.844 11.617 1 93.56 231 GLY A N 1
ATOM 1745 C CA . GLY A 1 231 ? -13.75 49.875 10.734 1 93.56 231 GLY A CA 1
ATOM 1746 C C . GLY A 1 231 ? -12.836 50.219 9.578 1 93.56 231 GLY A C 1
ATOM 1747 O O . GLY A 1 231 ? -13.219 50.969 8.688 1 93.56 231 GLY A O 1
ATOM 1748 N N . ASP A 1 232 ? -11.656 49.719 9.547 1 95.88 232 ASP A N 1
ATOM 1749 C CA . ASP A 1 232 ? -10.758 49.938 8.43 1 95.88 232 ASP A CA 1
ATOM 1750 C C . ASP A 1 232 ? -11.273 49.281 7.152 1 95.88 232 ASP A C 1
ATOM 1752 O O . ASP A 1 232 ? -11.961 48.281 7.211 1 95.88 232 ASP A O 1
ATOM 1756 N N . LYS A 1 233 ? -10.953 49.938 6.066 1 97.5 233 LYS A N 1
ATOM 1757 C CA . LYS A 1 233 ? -11.352 49.406 4.762 1 97.5 233 LYS A CA 1
ATOM 1758 C C . LYS A 1 233 ? -10.148 49.281 3.83 1 97.5 233 LYS A C 1
ATOM 1760 O O . LYS A 1 233 ? -9.266 50.156 3.83 1 97.5 233 LYS A O 1
ATOM 1765 N N . TYR A 1 234 ? -10.094 48.219 3.148 1 97.94 234 TYR A N 1
ATOM 1766 C CA . TYR A 1 234 ? -9.094 47.969 2.123 1 97.94 234 TYR A CA 1
ATOM 1767 C C . TYR A 1 234 ? -9.742 47.719 0.767 1 97.94 234 TYR A C 1
ATOM 1769 O O . TYR A 1 234 ? -10.672 46.938 0.651 1 97.94 234 TYR A O 1
ATOM 1777 N N . THR A 1 235 ? -9.289 48.438 -0.229 1 97.75 235 THR A N 1
ATOM 1778 C CA . THR A 1 235 ? -9.773 48.25 -1.59 1 97.75 235 THR A CA 1
ATOM 1779 C C . THR A 1 235 ? -8.695 47.625 -2.461 1 97.75 235 THR A C 1
ATOM 1781 O O . THR A 1 235 ? -7.523 48 -2.375 1 97.75 235 THR A O 1
ATOM 1784 N N . SER A 1 236 ? -9.117 46.656 -3.297 1 97.94 236 SER A N 1
ATOM 1785 C CA . SER A 1 236 ? -8.141 45.938 -4.117 1 97.94 236 SER A CA 1
ATOM 1786 C C . SER A 1 236 ? -8.781 45.406 -5.395 1 97.94 236 SER A C 1
ATOM 1788 O O . SER A 1 236 ? -10.008 45.375 -5.527 1 97.94 236 SER A O 1
ATOM 1790 N N . LYS A 1 237 ? -7.926 45 -6.316 1 97.31 237 LYS A N 1
ATOM 1791 C CA . LYS A 1 237 ? -8.391 44.312 -7.531 1 97.31 237 LYS A CA 1
ATOM 1792 C C . LYS A 1 237 ? -8.805 42.875 -7.238 1 97.31 237 LYS A C 1
ATOM 1794 O O . LYS A 1 237 ? -9.758 42.375 -7.832 1 97.31 237 LYS A O 1
ATOM 1799 N N . TYR A 1 238 ? -8.039 42.25 -6.391 1 98.06 238 TYR A N 1
ATOM 1800 C CA . TYR A 1 238 ? -8.32 40.875 -5.977 1 98.06 238 TYR A CA 1
ATOM 1801 C C . TYR A 1 238 ? -8.289 40.75 -4.457 1 98.06 238 TYR A C 1
ATOM 1803 O O . TYR A 1 238 ? -7.598 41.5 -3.779 1 98.06 238 TYR A O 1
ATOM 1811 N N . VAL A 1 239 ? -9.047 39.812 -3.98 1 98.75 239 VAL A N 1
ATOM 1812 C CA . VAL A 1 239 ? -8.938 39.344 -2.598 1 98.75 239 VAL A CA 1
ATOM 1813 C C . VAL A 1 239 ? -8.734 37.844 -2.562 1 98.75 239 VAL A C 1
ATOM 1815 O O . VAL A 1 239 ? -9.375 37.094 -3.324 1 98.75 239 VAL A O 1
ATOM 1818 N N . ILE A 1 240 ? -7.793 37.375 -1.785 1 98.88 240 ILE A N 1
ATOM 1819 C CA . ILE A 1 240 ? -7.625 35.938 -1.523 1 98.88 240 ILE A CA 1
ATOM 1820 C C . ILE A 1 240 ? -8.039 35.625 -0.087 1 98.88 240 ILE A C 1
ATOM 1822 O O . ILE A 1 240 ? -7.406 36.094 0.864 1 98.88 240 ILE A O 1
ATOM 1826 N N . VAL A 1 241 ? -9.055 34.844 0.056 1 98.94 241 VAL A N 1
ATOM 1827 C CA . VAL A 1 241 ? -9.57 34.438 1.359 1 98.94 241 VAL A CA 1
ATOM 1828 C C . VAL A 1 241 ? -8.93 33.125 1.774 1 98.94 241 VAL A C 1
ATOM 1830 O O . VAL A 1 241 ? -9.148 32.094 1.135 1 98.94 241 VAL A O 1
ATOM 1833 N N . THR A 1 242 ? -8.148 33.094 2.893 1 98.81 242 THR A N 1
ATOM 1834 C CA . THR A 1 242 ? -7.41 31.906 3.279 1 98.81 242 THR A CA 1
ATOM 1835 C C . THR A 1 242 ? -7.777 31.484 4.699 1 98.81 242 THR A C 1
ATOM 1837 O O . THR A 1 242 ? -7 30.797 5.363 1 98.81 242 THR A O 1
ATOM 1840 N N . VAL A 1 243 ? -8.945 31.906 5.191 1 98.38 243 VAL A N 1
ATOM 1841 C CA . VAL A 1 243 ? -9.398 31.469 6.508 1 98.38 243 VAL A CA 1
ATOM 1842 C C . VAL A 1 243 ? -9.812 30 6.453 1 98.38 243 VAL A C 1
ATOM 1844 O O . VAL A 1 243 ? -10.164 29.484 5.387 1 98.38 243 VAL A O 1
ATOM 1847 N N . PRO A 1 244 ? -9.766 29.297 7.602 1 97.38 244 PRO A N 1
ATOM 1848 C CA . PRO A 1 244 ? -10.164 27.891 7.641 1 97.38 244 PRO A CA 1
ATOM 1849 C C . PRO A 1 244 ? -11.641 27.688 7.312 1 97.38 244 PRO A C 1
ATOM 1851 O O . PRO A 1 244 ? -12.453 28.609 7.473 1 97.38 244 PRO A O 1
ATOM 1854 N N . ILE A 1 245 ? -11.945 26.516 6.852 1 96.12 245 ILE A N 1
ATOM 1855 C CA . ILE A 1 245 ? -13.312 26.188 6.465 1 96.12 245 ILE A CA 1
ATOM 1856 C C . ILE A 1 245 ? -14.242 26.359 7.66 1 96.12 245 ILE A C 1
ATOM 1858 O O . ILE A 1 245 ? -15.406 26.734 7.5 1 96.12 245 ILE A O 1
ATOM 1862 N N . GLY A 1 246 ? -13.742 26.047 8.875 1 95.56 246 GLY A N 1
ATOM 1863 C CA . GLY A 1 246 ? -14.547 26.266 10.062 1 95.56 246 GLY A CA 1
ATOM 1864 C C . GLY A 1 246 ? -15.016 27.703 10.219 1 95.56 246 GLY A C 1
ATOM 1865 O O . GLY A 1 246 ? -16.141 27.938 10.656 1 95.56 246 GLY A O 1
ATOM 1866 N N . VAL A 1 247 ? -14.242 28.641 9.883 1 97.56 247 VAL A N 1
ATOM 1867 C CA . VAL A 1 247 ? -14.555 30.062 9.969 1 97.56 247 VAL A CA 1
ATOM 1868 C C . VAL A 1 247 ? -15.602 30.422 8.922 1 97.56 247 VAL A C 1
ATOM 1870 O O . VAL A 1 247 ? -16.531 31.172 9.203 1 97.56 247 VAL A O 1
ATOM 1873 N N . LEU A 1 248 ? -15.43 29.875 7.719 1 97.69 248 LEU A N 1
ATOM 1874 C CA . LEU A 1 248 ? -16.422 30.094 6.664 1 97.69 248 LEU A CA 1
ATOM 1875 C C . LEU A 1 248 ? -17.766 29.516 7.062 1 97.69 248 LEU A C 1
ATOM 1877 O O . LEU A 1 248 ? -18.812 30.141 6.824 1 97.69 248 LEU A O 1
ATOM 1881 N N . LYS A 1 249 ? -17.734 28.375 7.688 1 96.38 249 LYS A N 1
ATOM 1882 C CA . LYS A 1 249 ? -18.969 27.719 8.109 1 96.38 249 LYS A CA 1
ATOM 1883 C C . LYS A 1 249 ? -19.672 28.516 9.203 1 96.38 249 LYS A C 1
ATOM 1885 O O . LYS A 1 249 ? -20.891 28.422 9.352 1 96.38 249 LYS A O 1
ATOM 1890 N N . ALA A 1 250 ? -18.953 29.203 9.93 1 96.56 250 ALA A N 1
ATOM 1891 C CA . ALA A 1 250 ? -19.5 30.016 11.023 1 96.56 250 ALA A CA 1
ATOM 1892 C C . ALA A 1 250 ? -20.031 31.344 10.516 1 96.56 250 ALA A C 1
ATOM 1894 O O . ALA A 1 250 ? -20.562 32.156 11.289 1 96.56 250 ALA A O 1
ATOM 1895 N N . ASN A 1 251 ? -19.922 31.625 9.266 1 96.38 251 ASN A N 1
ATOM 1896 C CA . ASN A 1 251 ? -20.375 32.875 8.656 1 96.38 251 ASN A CA 1
ATOM 1897 C C . ASN A 1 251 ? -19.734 34.094 9.32 1 96.38 251 ASN A C 1
ATOM 1899 O O . ASN A 1 251 ? -20.406 35.094 9.57 1 96.38 251 ASN A O 1
ATOM 1903 N N . ALA A 1 252 ? -18.484 33.938 9.625 1 96.25 252 ALA A N 1
ATOM 1904 C CA . ALA A 1 252 ? -17.75 35 10.305 1 96.25 252 ALA A CA 1
ATOM 1905 C C . ALA A 1 252 ? -17.453 36.156 9.352 1 96.25 252 ALA A C 1
ATOM 1907 O O . ALA A 1 252 ? -17.156 37.281 9.789 1 96.25 252 ALA A O 1
ATOM 1908 N N . ILE A 1 253 ? -17.469 35.938 8.109 1 98 253 ILE A N 1
ATOM 1909 C CA . ILE A 1 253 ? -17.25 36.938 7.07 1 98 253 ILE A CA 1
ATOM 1910 C C . ILE A 1 253 ? -18.484 37.031 6.18 1 98 253 ILE A C 1
ATOM 1912 O O . ILE A 1 253 ? -18.953 36.031 5.641 1 98 253 ILE A O 1
ATOM 1916 N N . GLN A 1 254 ? -18.969 38.25 6.039 1 98.12 254 GLN A N 1
ATOM 1917 C CA . GLN A 1 254 ? -20.109 38.5 5.156 1 98.12 254 GLN A CA 1
ATOM 1918 C C . GLN A 1 254 ? -19.656 38.844 3.752 1 98.12 254 GLN A C 1
ATOM 1920 O O . GLN A 1 254 ? -18.734 39.656 3.586 1 98.12 254 GLN A O 1
ATOM 1925 N N . PHE A 1 255 ? -20.25 38.219 2.797 1 98.44 255 PHE A N 1
ATOM 1926 C CA . PHE A 1 255 ? -19.938 38.469 1.4 1 98.44 255 PHE A CA 1
ATOM 1927 C C . PHE A 1 255 ? -21.094 39.219 0.717 1 98.44 255 PHE A C 1
ATOM 1929 O O . PHE A 1 255 ? -22.25 38.844 0.892 1 98.44 255 PHE A O 1
ATOM 1936 N N . SER A 1 256 ? -20.781 40.219 -0.033 1 97.94 256 SER A N 1
ATOM 1937 C CA . SER A 1 256 ? -21.75 40.969 -0.843 1 97.94 256 SER A CA 1
ATOM 1938 C C . SER A 1 256 ? -21.25 41.156 -2.264 1 97.94 256 SER A C 1
ATOM 1940 O O . SER A 1 256 ? -20.25 41.844 -2.473 1 97.94 256 SER A O 1
ATOM 1942 N N . PRO A 1 257 ? -21.969 40.719 -3.229 1 97.5 257 PRO A N 1
ATOM 1943 C CA . PRO A 1 257 ? -23.109 39.812 -3.127 1 97.5 257 PRO A CA 1
ATOM 1944 C C . PRO A 1 257 ? -22.766 38.5 -2.416 1 97.5 257 PRO A C 1
ATOM 1946 O O . PRO A 1 257 ? -21.594 38.281 -2.102 1 97.5 257 PRO A O 1
ATOM 1949 N N . ALA A 1 258 ? -23.797 37.719 -2.135 1 97.44 258 ALA A N 1
ATOM 1950 C CA . ALA A 1 258 ? -23.594 36.406 -1.51 1 97.44 258 ALA A CA 1
ATOM 1951 C C . ALA A 1 258 ? -22.734 35.5 -2.398 1 97.44 258 ALA A C 1
ATOM 1953 O O . ALA A 1 258 ? -22.734 35.656 -3.623 1 97.44 258 ALA A O 1
ATOM 1954 N N . LEU A 1 259 ? -22.047 34.562 -1.771 1 97.81 259 LEU A N 1
ATOM 1955 C CA . LEU A 1 259 ? -21.219 33.625 -2.516 1 97.81 259 LEU A CA 1
ATOM 1956 C C . LEU A 1 259 ? -22.078 32.812 -3.5 1 97.81 259 LEU A C 1
ATOM 1958 O O . LEU A 1 259 ? -23.219 32.469 -3.201 1 97.81 259 LEU A O 1
ATOM 1962 N N . PRO A 1 260 ? -21.5 32.531 -4.676 1 97.19 260 PRO A N 1
ATOM 1963 C CA . PRO A 1 260 ? -22.25 31.719 -5.621 1 97.19 260 PRO A CA 1
ATOM 1964 C C . PRO A 1 260 ? -22.531 30.312 -5.074 1 97.19 260 PRO A C 1
ATOM 1966 O O . PRO A 1 260 ? -21.812 29.828 -4.199 1 97.19 260 PRO A O 1
ATOM 1969 N N . ALA A 1 261 ? -23.484 29.641 -5.598 1 97.38 261 ALA A N 1
ATOM 1970 C CA . ALA A 1 261 ? -24.031 28.375 -5.105 1 97.38 261 ALA A CA 1
ATOM 1971 C C . ALA A 1 261 ? -22.938 27.312 -5.004 1 97.38 261 ALA A C 1
ATOM 1973 O O . ALA A 1 261 ? -22.859 26.578 -4.02 1 97.38 261 ALA A O 1
ATOM 1974 N N . PRO A 1 262 ? -22.016 27.172 -6.008 1 97.25 262 PRO A N 1
ATOM 1975 C CA . PRO A 1 262 ? -20.984 26.141 -5.902 1 97.25 262 PRO A CA 1
ATOM 1976 C C . PRO A 1 262 ? -20.094 26.312 -4.676 1 97.25 262 PRO A C 1
ATOM 1978 O O . PRO A 1 262 ? -19.766 25.328 -3.998 1 97.25 262 PRO A O 1
ATOM 1981 N N . VAL A 1 263 ? -19.781 27.562 -4.355 1 97.69 263 VAL A N 1
ATOM 1982 C CA . VAL A 1 263 ? -18.891 27.828 -3.227 1 97.69 263 VAL A CA 1
ATOM 1983 C C . VAL A 1 263 ? -19.656 27.641 -1.917 1 97.69 263 VAL A C 1
ATOM 1985 O O . VAL A 1 263 ? -19.156 27.016 -0.981 1 97.69 263 VAL A O 1
ATOM 1988 N N . SER A 1 264 ? -20.875 28.156 -1.872 1 97.62 264 SER A N 1
ATOM 1989 C CA . SER A 1 264 ? -21.688 28 -0.662 1 97.62 264 SER A CA 1
ATOM 1990 C C . SER A 1 2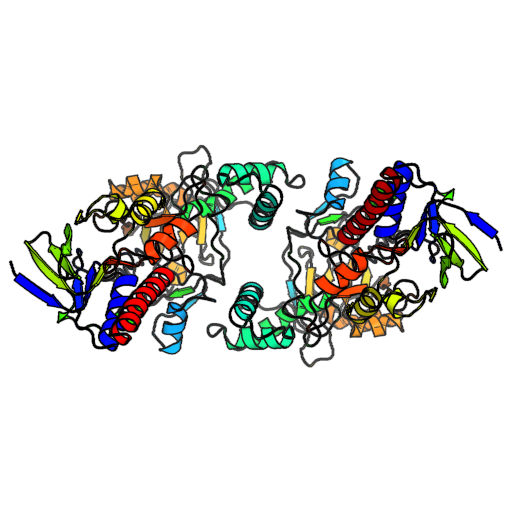64 ? -21.984 26.531 -0.375 1 97.62 264 SER A C 1
ATOM 1992 O O . SER A 1 264 ? -21.969 26.109 0.78 1 97.62 264 SER A O 1
ATOM 1994 N N . SER A 1 265 ? -22.234 25.828 -1.396 1 96.88 265 SER A N 1
ATOM 1995 C CA . SER A 1 265 ? -22.469 24.391 -1.251 1 96.88 265 SER A CA 1
ATOM 1996 C C . SER A 1 265 ? -21.219 23.672 -0.775 1 96.88 265 SER A C 1
ATOM 1998 O O . SER A 1 265 ? -21.297 22.703 -0.011 1 96.88 265 SER A O 1
ATOM 2000 N N . ALA A 1 266 ? -20.078 24.062 -1.288 1 96.62 266 ALA A N 1
ATOM 2001 C CA . ALA A 1 266 ? -18.812 23.484 -0.866 1 96.62 266 ALA A CA 1
ATOM 2002 C C . ALA A 1 266 ? -18.578 23.703 0.627 1 96.62 266 ALA A C 1
ATOM 2004 O O . ALA A 1 266 ? -18.141 22.781 1.333 1 96.62 266 ALA A O 1
ATOM 2005 N N . ILE A 1 267 ? -18.891 24.891 1.11 1 96.75 267 ILE A N 1
ATOM 2006 C CA . ILE A 1 267 ? -18.75 25.219 2.527 1 96.75 267 ILE A CA 1
ATOM 2007 C C . ILE A 1 267 ? -19.641 24.281 3.35 1 96.75 267 ILE A C 1
ATOM 2009 O O . ILE A 1 267 ? -19.219 23.766 4.387 1 96.75 267 ILE A O 1
ATOM 2013 N N . GLU A 1 268 ? -20.734 23.984 2.844 1 94.62 268 GLU A N 1
ATOM 2014 C CA . GLU A 1 268 ? -21.703 23.141 3.549 1 94.62 268 GLU A CA 1
ATOM 2015 C C . GLU A 1 268 ? -21.266 21.672 3.506 1 94.62 268 GLU A C 1
ATOM 2017 O O . GLU A 1 268 ? -21.453 20.938 4.484 1 94.62 268 GLU A O 1
ATOM 2022 N N . ASN A 1 269 ? -20.703 21.297 2.459 1 92 269 ASN A N 1
ATOM 2023 C CA . ASN A 1 269 ? -20.547 19.859 2.207 1 92 269 ASN A CA 1
ATOM 2024 C C . ASN A 1 269 ? -19.172 19.359 2.631 1 92 269 ASN A C 1
ATOM 2026 O O . ASN A 1 269 ? -18.938 18.156 2.684 1 92 269 ASN A O 1
ATOM 2030 N N . LEU A 1 270 ? -18.297 20.203 2.91 1 90.56 270 LEU A N 1
ATOM 2031 C CA . LEU A 1 270 ? -17.047 19.766 3.535 1 90.56 270 LEU A CA 1
ATOM 2032 C C . LEU A 1 270 ? -17.203 19.703 5.051 1 90.56 270 LEU A C 1
ATOM 2034 O O . LEU A 1 270 ? -17.906 20.516 5.648 1 90.56 270 LEU A O 1
ATOM 2038 N N . GLY A 1 271 ? -16.609 18.703 5.562 1 86.06 271 GLY A N 1
ATOM 2039 C CA . GLY A 1 271 ? -16.625 18.562 7.012 1 86.06 271 GLY A CA 1
ATOM 2040 C C . GLY A 1 271 ? -15.438 19.203 7.695 1 86.06 271 GLY A C 1
ATOM 2041 O O . GLY A 1 271 ? -14.492 19.625 7.035 1 86.06 271 GLY A O 1
ATOM 2042 N N . VAL A 1 272 ? -15.609 19.359 8.984 1 88.12 272 VAL A N 1
ATOM 2043 C CA . VAL A 1 272 ? -14.523 19.812 9.844 1 88.12 272 VAL A CA 1
ATOM 2044 C C . VAL A 1 272 ? -14.297 18.812 10.969 1 88.12 272 VAL A C 1
ATOM 2046 O O . VAL A 1 272 ? -15.234 18.422 11.664 1 88.12 272 VAL A O 1
ATOM 2049 N N . SER A 1 273 ? -13.07 18.422 11.047 1 84.62 273 SER A N 1
ATOM 2050 C CA . SER A 1 273 ? -12.711 17.5 12.125 1 84.62 273 SER A CA 1
ATOM 2051 C C . SER A 1 273 ? -12.25 18.266 13.367 1 84.62 273 SER A C 1
ATOM 2053 O O . SER A 1 273 ? -11.578 19.297 13.25 1 84.62 273 SER A O 1
ATOM 2055 N N . LYS A 1 274 ? -12.695 17.688 14.484 1 84.69 274 LYS A N 1
ATOM 2056 C CA . LYS A 1 274 ? -12.273 18.25 15.766 1 84.69 274 LYS A CA 1
ATOM 2057 C C . LYS A 1 274 ? -11.227 17.359 16.438 1 84.69 274 LYS A C 1
ATOM 2059 O O . LYS A 1 274 ? -11.484 16.188 16.719 1 84.69 274 LYS A O 1
ATOM 2064 N N . LEU A 1 275 ? -10.031 17.828 16.453 1 83.94 275 LEU A N 1
ATOM 2065 C CA . LEU A 1 275 ? -8.945 17.125 17.141 1 83.94 275 LEU A CA 1
ATOM 2066 C C . LEU A 1 275 ? -8.07 18.109 17.906 1 83.94 275 LEU A C 1
ATOM 2068 O O . LEU A 1 275 ? -8.203 19.328 17.734 1 83.94 275 LEU A O 1
ATOM 2072 N N . GLY A 1 276 ? -7.422 17.547 18.812 1 89.75 276 GLY A N 1
ATOM 2073 C CA . GLY A 1 276 ? -6.508 18.375 19.594 1 89.75 276 GLY A CA 1
ATOM 2074 C C . GLY A 1 276 ? -5.25 17.641 20.016 1 89.75 276 GLY A C 1
ATOM 2075 O O . GLY A 1 276 ? -5.125 16.438 19.797 1 89.75 276 GLY A O 1
ATOM 2076 N N . LYS A 1 277 ? -4.344 18.375 20.438 1 93.25 277 LYS A N 1
ATOM 2077 C CA . LYS A 1 277 ? -3.086 17.875 20.969 1 93.25 277 LYS A CA 1
ATOM 2078 C C . LYS A 1 277 ? -2.92 18.266 22.438 1 93.25 277 LYS A C 1
ATOM 2080 O O . LYS A 1 277 ? -3.32 19.344 22.844 1 93.25 277 LYS A O 1
ATOM 2085 N N . VAL A 1 278 ? -2.355 17.375 23.156 1 95.69 278 VAL A N 1
ATOM 2086 C CA . VAL A 1 278 ? -1.972 17.641 24.531 1 95.69 278 VAL A CA 1
ATOM 2087 C C . VAL A 1 278 ? -0.51 17.25 24.75 1 95.69 278 VAL A C 1
ATOM 2089 O O . VAL A 1 278 ? -0.119 16.109 24.5 1 95.69 278 VAL A O 1
ATOM 2092 N N . TYR A 1 279 ? 0.271 18.172 25.172 1 96.94 279 TYR A N 1
ATOM 2093 C CA . TYR A 1 279 ? 1.651 17.906 25.562 1 96.94 279 TYR A CA 1
ATOM 2094 C C . TYR A 1 279 ? 1.765 17.688 27.062 1 96.94 279 TYR A C 1
ATOM 2096 O O . TYR A 1 279 ? 1.14 18.406 27.844 1 96.94 279 TYR A O 1
ATOM 2104 N N . PHE A 1 280 ? 2.494 16.672 27.438 1 97.5 280 PHE A N 1
ATOM 2105 C CA . PHE A 1 280 ? 2.873 16.422 28.812 1 97.5 280 PHE A CA 1
ATOM 2106 C C . PHE A 1 280 ? 4.391 16.375 28.953 1 97.5 280 PHE A C 1
ATOM 2108 O O . PHE A 1 280 ? 5.078 15.797 28.109 1 97.5 280 PHE A O 1
ATOM 2115 N N . GLU A 1 281 ? 4.867 16.984 29.969 1 97 281 GLU A N 1
ATOM 2116 C CA . GLU A 1 281 ? 6.242 16.766 30.406 1 97 281 GLU A CA 1
ATOM 2117 C C . GLU A 1 281 ? 6.281 16.141 31.797 1 97 281 GLU A C 1
ATOM 2119 O O . GLU A 1 281 ? 5.445 16.438 32.656 1 97 281 GLU A O 1
ATOM 2124 N N . PHE A 1 282 ? 7.242 15.273 31.953 1 97.06 282 PHE A N 1
ATOM 2125 C CA . PHE A 1 282 ? 7.41 14.539 33.188 1 97.06 282 PHE A CA 1
ATOM 2126 C C . PHE A 1 282 ? 8.844 14.633 33.688 1 97.06 282 PHE A C 1
ATOM 2128 O O . PHE A 1 282 ? 9.727 15.102 32.969 1 97.06 282 PHE A O 1
ATOM 2135 N N . ASP A 1 283 ? 9.008 14.188 34.969 1 95.38 283 ASP A N 1
ATOM 2136 C CA . ASP A 1 283 ? 10.352 14.172 35.531 1 95.38 283 ASP A CA 1
ATOM 2137 C C . ASP A 1 283 ? 11.133 12.945 35.062 1 95.38 283 ASP A C 1
ATOM 2139 O O . ASP A 1 283 ? 12.367 12.969 35.031 1 95.38 283 ASP A O 1
ATOM 2143 N N . THR A 1 284 ? 10.398 11.914 34.656 1 94.44 284 THR A N 1
ATOM 2144 C CA . THR A 1 284 ? 11.039 10.664 34.25 1 94.44 284 THR A CA 1
ATOM 2145 C C . THR A 1 284 ? 10.273 10.016 33.094 1 94.44 284 THR A C 1
ATOM 2147 O O . THR A 1 284 ? 9.102 10.312 32.875 1 94.44 284 THR A O 1
ATOM 2150 N N . VAL A 1 285 ? 11.039 9.188 32.406 1 95.5 285 VAL A N 1
ATOM 2151 C CA . VAL A 1 285 ? 10.43 8.391 31.359 1 95.5 285 VAL A CA 1
ATOM 2152 C C . VAL A 1 285 ? 9.875 7.094 31.953 1 95.5 285 VAL A C 1
ATOM 2154 O O . VAL A 1 285 ? 10.578 6.387 32.688 1 95.5 285 VAL A O 1
ATOM 2157 N N . PHE A 1 286 ? 8.602 6.805 31.75 1 96.81 286 PHE A N 1
ATOM 2158 C CA . PHE A 1 286 ? 8.023 5.574 32.281 1 96.81 286 PHE A CA 1
ATOM 2159 C C . PHE A 1 286 ? 7.457 4.719 31.156 1 96.81 286 PHE A C 1
ATOM 2161 O O . PHE A 1 286 ? 6.883 3.656 31.406 1 96.81 286 PHE A O 1
ATOM 2168 N N . TRP A 1 287 ? 7.5 5.109 29.891 1 96.19 287 TRP A N 1
ATOM 2169 C CA . TRP A 1 287 ? 7.059 4.391 28.703 1 96.19 287 TRP A CA 1
ATOM 2170 C C . TRP A 1 287 ? 8.242 3.791 27.953 1 96.19 287 TRP A C 1
ATOM 2172 O O . TRP A 1 287 ? 9.398 4.094 28.266 1 96.19 287 TRP A O 1
ATOM 2182 N N . PRO A 1 288 ? 8.047 2.863 27 1 93.75 288 PRO A N 1
ATOM 2183 C CA . PRO A 1 288 ? 9.148 2.352 26.172 1 93.75 288 PRO A CA 1
ATOM 2184 C C . PRO A 1 288 ? 9.828 3.443 25.359 1 93.75 288 PRO A C 1
ATOM 2186 O O . PRO A 1 288 ? 9.227 3.973 24.406 1 93.75 288 PRO A O 1
ATOM 2189 N N . GLU A 1 289 ? 11.078 3.668 25.531 1 90.88 289 GLU A N 1
ATOM 2190 C CA . GLU A 1 289 ? 11.805 4.809 24.984 1 90.88 289 GLU A CA 1
ATOM 2191 C C . GLU A 1 289 ? 12.086 4.625 23.5 1 90.88 289 GLU A C 1
ATOM 2193 O O . GLU A 1 289 ? 12.391 5.59 22.797 1 90.88 289 GLU A O 1
ATOM 2198 N N . THR A 1 290 ? 12 3.4 23.062 1 86.94 290 THR A N 1
ATOM 2199 C CA . THR A 1 290 ? 12.469 3.119 21.703 1 86.94 290 THR A CA 1
ATOM 2200 C C . THR A 1 290 ? 11.32 3.213 20.703 1 86.94 290 THR A C 1
ATOM 2202 O O . THR A 1 290 ? 11.539 3.213 19.5 1 86.94 290 THR A O 1
ATOM 2205 N N . LEU A 1 291 ? 10.117 3.332 21.281 1 89.19 291 LEU A N 1
ATOM 2206 C CA . LEU A 1 291 ? 8.977 3.42 20.375 1 89.19 291 LEU A CA 1
ATOM 2207 C C . LEU A 1 291 ? 8.711 4.867 19.984 1 89.19 291 LEU A C 1
ATOM 2209 O O . LEU A 1 291 ? 8.789 5.77 20.812 1 89.19 291 LEU A O 1
ATOM 2213 N N . ASP A 1 292 ? 8.391 5.035 18.719 1 88.94 292 ASP A N 1
ATOM 2214 C CA . ASP A 1 292 ? 8.086 6.371 18.203 1 88.94 292 ASP A CA 1
ATOM 2215 C C . ASP A 1 292 ? 6.707 6.832 18.672 1 88.94 292 ASP A C 1
ATOM 2217 O O . ASP A 1 292 ? 6.492 8.023 18.906 1 88.94 292 ASP A O 1
ATOM 2221 N N . LYS A 1 293 ? 5.77 5.906 18.75 1 92.12 293 LYS A N 1
ATOM 2222 C CA . LYS A 1 293 ? 4.379 6.246 19.031 1 92.12 293 LYS A CA 1
ATOM 2223 C C . LYS A 1 293 ? 3.66 5.09 19.719 1 92.12 293 LYS A C 1
ATOM 2225 O O . LYS A 1 293 ? 4.102 3.943 19.641 1 92.12 293 LYS A O 1
ATOM 2230 N N . PHE A 1 294 ? 2.656 5.422 20.406 1 91.81 294 PHE A N 1
ATOM 2231 C CA . PHE A 1 294 ? 1.776 4.488 21.094 1 91.81 294 PHE A CA 1
ATOM 2232 C C . PHE A 1 294 ? 0.329 4.688 20.672 1 91.81 294 PHE A C 1
ATOM 2234 O O . PHE A 1 294 ? -0.195 5.801 20.734 1 91.81 294 PHE A O 1
ATOM 2241 N N . VAL A 1 295 ? -0.217 3.633 20.203 1 87.81 295 VAL A N 1
ATOM 2242 C CA . VAL A 1 295 ? -1.627 3.67 19.828 1 87.81 295 VAL A CA 1
ATOM 2243 C C . VAL A 1 295 ? -2.471 3.037 20.938 1 87.81 295 VAL A C 1
ATOM 2245 O O . VAL A 1 295 ? -2.307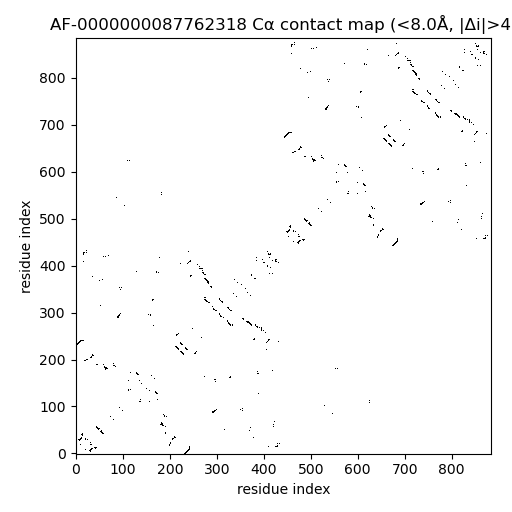 1.856 21.25 1 87.81 295 VAL A O 1
ATOM 2248 N N . TYR A 1 296 ? -3.234 3.854 21.5 1 88.88 296 TYR A N 1
ATOM 2249 C CA . TYR A 1 296 ? -4.203 3.361 22.469 1 88.88 296 TYR A CA 1
ATOM 2250 C C . TYR A 1 296 ? -5.559 3.119 21.828 1 88.88 296 TYR A C 1
ATOM 2252 O O . TYR A 1 296 ? -6.234 4.066 21.422 1 88.88 296 TYR A O 1
ATOM 2260 N N . VAL A 1 297 ? -6.016 1.846 21.734 1 82.12 297 VAL A N 1
ATOM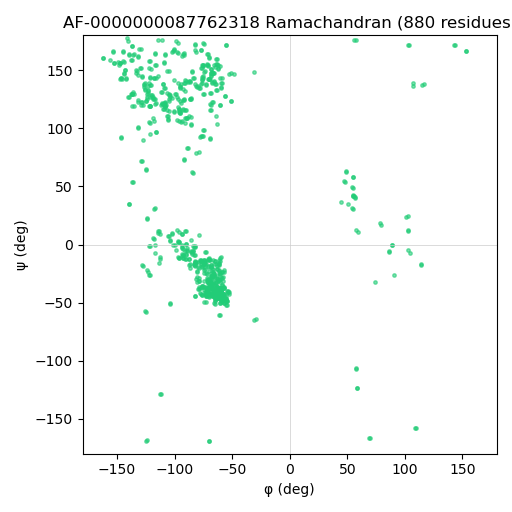 2261 C CA . VAL A 1 297 ? -7.18 1.503 20.922 1 82.12 297 VAL A CA 1
ATOM 2262 C C . VAL A 1 297 ? -8.445 1.603 21.781 1 82.12 297 VAL A C 1
ATOM 2264 O O . VAL A 1 297 ? -9.562 1.568 21.25 1 82.12 297 VAL A O 1
ATOM 2267 N N . GLY A 1 298 ? -8.359 1.956 23.016 1 75.12 298 GLY A N 1
ATOM 2268 C CA . GLY A 1 298 ? -9.516 2.152 23.875 1 75.12 298 GLY A CA 1
ATOM 2269 C C . GLY A 1 298 ? -10.414 0.933 23.953 1 75.12 298 GLY A C 1
ATOM 2270 O O . GLY A 1 298 ? -10.031 -0.154 23.516 1 75.12 298 GLY A O 1
ATOM 2271 N N . ASP A 1 299 ? -11.469 1.105 24.844 1 58.44 299 ASP A N 1
ATOM 2272 C CA . ASP A 1 299 ? -12.539 0.114 24.875 1 58.44 299 ASP A CA 1
ATOM 2273 C C . ASP A 1 299 ? -13.719 0.548 24.016 1 58.44 299 ASP A C 1
ATOM 2275 O O . ASP A 1 299 ? -13.992 1.742 23.891 1 58.44 299 ASP A O 1
ATOM 2279 N N . ILE A 1 300 ? -14.102 -0.112 22.922 1 48.41 300 ILE A N 1
ATOM 2280 C CA . ILE A 1 300 ? -15.227 0.207 22.047 1 48.41 300 ILE A CA 1
ATOM 2281 C C . ILE A 1 300 ? -16.328 0.895 22.844 1 48.41 300 ILE A C 1
ATOM 2283 O O . ILE A 1 300 ? -16.891 1.903 22.406 1 48.41 300 ILE A O 1
ATOM 2287 N N . GLU A 1 301 ? -16.844 0.228 23.719 1 45.38 301 GLU A N 1
ATOM 2288 C CA . GLU A 1 301 ? -17.984 0.644 24.531 1 45.38 301 GLU A CA 1
ATOM 2289 C C . GLU A 1 301 ? -17.547 1.486 25.719 1 45.38 301 GLU A C 1
ATOM 2291 O O . GLU A 1 301 ? -18.375 1.994 26.484 1 45.38 301 GLU A O 1
ATOM 2296 N N . GLY A 1 302 ? -16.344 1.562 25.828 1 51.41 302 GLY A N 1
ATOM 2297 C CA . GLY A 1 302 ? -15.945 2.07 27.141 1 51.41 302 GLY A CA 1
ATOM 2298 C C . GLY A 1 302 ? -15.656 3.561 27.141 1 51.41 302 GLY A C 1
ATOM 2299 O O . GLY A 1 302 ? -15.805 4.223 26.109 1 51.41 302 GLY A O 1
ATOM 2300 N N . GLU A 1 303 ? -15.445 4.047 28.25 1 54.62 303 GLU A N 1
ATOM 2301 C CA . GLU A 1 303 ? -15.242 5.434 28.656 1 54.62 303 GLU A CA 1
ATOM 2302 C C . GLU A 1 303 ? -13.984 6.012 28.016 1 54.62 303 GLU A C 1
ATOM 2304 O O . GLU A 1 303 ? -13.891 7.223 27.797 1 54.62 303 GLU A O 1
ATOM 2309 N N . TYR A 1 304 ? -13.055 5.066 27.516 1 61.5 304 TYR A N 1
ATOM 2310 C CA . TYR A 1 304 ? -11.844 5.777 27.125 1 61.5 304 TYR A CA 1
ATOM 2311 C C . TYR A 1 304 ? -11.688 5.824 25.609 1 61.5 304 TYR A C 1
ATOM 2313 O O . TYR A 1 304 ? -11.75 4.789 24.953 1 61.5 304 TYR A O 1
ATOM 2321 N N . ALA A 1 305 ? -11.594 6.938 25.094 1 72.06 305 ALA A N 1
ATOM 2322 C CA . ALA A 1 305 ? -11.453 7.238 23.672 1 72.06 305 ALA A CA 1
ATOM 2323 C C . ALA A 1 305 ? -10.055 6.891 23.172 1 72.06 305 ALA A C 1
ATOM 2325 O O . ALA A 1 305 ? -9.078 6.984 23.922 1 72.06 305 ALA A O 1
ATOM 2326 N N . PRO A 1 306 ? -9.914 6.289 21.969 1 80.25 306 PRO A N 1
ATOM 2327 C CA . PRO A 1 306 ? -8.594 6.055 21.375 1 80.25 306 PRO A CA 1
ATOM 2328 C C . PRO A 1 306 ? -7.727 7.309 21.344 1 80.25 306 PRO A C 1
ATOM 2330 O O . PRO A 1 306 ? -8.25 8.43 21.359 1 80.25 306 PRO A O 1
ATOM 2333 N N . ALA A 1 307 ? -6.484 7.082 21.469 1 86.31 307 ALA A N 1
ATOM 2334 C CA . ALA A 1 307 ? -5.523 8.18 21.453 1 86.31 307 ALA A CA 1
ATOM 2335 C C . ALA A 1 307 ? -4.234 7.766 20.75 1 86.31 307 ALA A C 1
ATOM 2337 O O . ALA A 1 307 ? -3.887 6.582 20.719 1 86.31 307 ALA A O 1
ATOM 2338 N N . LEU A 1 308 ? -3.648 8.656 20.125 1 88.19 308 LEU A N 1
ATOM 2339 C CA . LEU A 1 308 ? -2.314 8.484 19.547 1 88.19 308 LEU A CA 1
ATOM 2340 C C . LEU A 1 308 ? -1.282 9.281 20.344 1 88.19 308 LEU A C 1
ATOM 2342 O O . LEU A 1 308 ? -1.397 10.508 20.453 1 88.19 308 LEU A O 1
ATOM 2346 N N . VAL A 1 309 ? -0.333 8.57 20.891 1 92.5 309 VAL A N 1
ATOM 2347 C CA . VAL A 1 309 ? 0.692 9.211 21.719 1 92.5 309 VAL A CA 1
ATOM 2348 C C . VAL A 1 309 ? 2.023 9.219 20.969 1 92.5 309 VAL A C 1
ATOM 2350 O O . VAL A 1 309 ? 2.551 8.156 20.609 1 92.5 309 VAL A O 1
ATOM 2353 N N . SER A 1 310 ? 2.529 10.344 20.719 1 92.62 310 SER A N 1
ATOM 2354 C CA . SER A 1 310 ? 3.848 10.477 20.109 1 92.62 310 SER A CA 1
ATOM 2355 C C . SER A 1 310 ? 4.934 10.656 21.156 1 92.62 310 SER A C 1
ATOM 2357 O O . SER A 1 310 ? 4.75 11.406 22.125 1 92.62 310 SER A O 1
ATOM 2359 N N . ASN A 1 311 ? 6.008 10.008 20.969 1 93.56 311 ASN A N 1
ATOM 2360 C CA . ASN A 1 311 ? 7.145 10.07 21.891 1 93.56 311 ASN A CA 1
ATOM 2361 C C . ASN A 1 311 ? 7.988 11.32 21.641 1 93.56 311 ASN A C 1
ATOM 2363 O O . ASN A 1 311 ? 9.078 11.234 21.078 1 93.56 311 ASN A O 1
ATOM 2367 N N . TRP A 1 312 ? 7.473 12.367 22.156 1 91.75 312 TRP A N 1
ATOM 2368 C CA . TRP A 1 312 ? 8.133 13.656 22.016 1 91.75 312 TRP A CA 1
ATOM 2369 C C . TRP A 1 312 ? 9.547 13.617 22.578 1 91.75 312 TRP A C 1
ATOM 2371 O O . TRP A 1 312 ? 10.453 14.266 22.062 1 91.75 312 TRP A O 1
ATOM 2381 N N . TYR A 1 313 ? 9.773 12.742 23.547 1 89.19 313 TYR A N 1
ATOM 2382 C CA . TYR A 1 313 ? 11.078 12.523 24.156 1 89.19 313 TYR A CA 1
ATOM 2383 C C . TYR A 1 313 ? 12.086 12.016 23.125 1 89.19 313 TYR A C 1
ATOM 2385 O O . TYR A 1 313 ? 13.211 12.516 23.047 1 89.19 313 TYR A O 1
ATOM 2393 N N . LEU A 1 314 ? 11.664 11.102 22.391 1 86.44 314 LEU A N 1
ATOM 2394 C CA . LEU A 1 314 ? 12.523 10.477 21.391 1 86.44 314 LEU A CA 1
ATOM 2395 C C . LEU A 1 314 ? 12.812 11.445 20.25 1 86.44 314 LEU A C 1
ATOM 2397 O O . LEU A 1 314 ? 13.945 11.508 19.766 1 86.44 314 LEU A O 1
ATOM 2401 N N . PHE A 1 315 ? 11.867 12.258 19.875 1 84.81 315 PHE A N 1
ATOM 2402 C CA . PHE A 1 315 ? 11.992 13.117 18.703 1 84.81 315 PHE A CA 1
ATOM 2403 C C . PHE A 1 315 ? 12.68 14.43 19.047 1 84.81 315 PHE A C 1
ATOM 2405 O O . PHE A 1 315 ? 13.133 15.156 18.172 1 84.81 315 PHE A O 1
ATOM 2412 N N . ASN A 1 316 ? 12.789 14.828 20.281 1 79.44 316 ASN A N 1
ATOM 2413 C CA . ASN A 1 316 ? 13.352 16.125 20.672 1 79.44 316 ASN A CA 1
ATOM 2414 C C . ASN A 1 316 ? 14.875 16.094 20.625 1 79.44 316 ASN A C 1
ATOM 2416 O O . ASN A 1 316 ? 15.523 17.141 20.781 1 79.44 316 ASN A O 1
ATOM 2420 N N . GLY A 1 317 ? 15.5 14.93 20.062 1 68.19 317 GLY A N 1
ATOM 2421 C CA . GLY A 1 317 ? 16.906 14.844 19.688 1 68.19 317 GLY A CA 1
ATOM 2422 C C . GLY A 1 317 ? 17.844 14.734 20.875 1 68.19 317 GLY A C 1
ATOM 2423 O O . GLY A 1 317 ? 18.953 14.227 20.734 1 68.19 317 GLY A O 1
ATOM 2424 N N . GLU A 1 318 ? 17.469 15.367 22.031 1 73.25 318 GLU A N 1
ATOM 2425 C CA . GLU A 1 318 ? 18.422 15.375 23.141 1 73.25 318 GLU A CA 1
ATOM 2426 C C . GLU A 1 318 ? 18.125 14.281 24.141 1 73.25 318 GLU A C 1
ATOM 2428 O O . GLU A 1 318 ? 18.969 13.938 24.969 1 73.25 318 GLU A O 1
ATOM 2433 N N . LYS A 1 319 ? 16.953 13.703 23.922 1 77.25 319 LYS A N 1
ATOM 2434 C CA . LYS A 1 319 ? 16.484 12.68 24.859 1 77.25 319 LYS A CA 1
ATOM 2435 C C . LYS A 1 319 ? 16.703 13.109 26.297 1 77.25 319 LYS A C 1
ATOM 2437 O O . LYS A 1 319 ? 17.188 12.328 27.125 1 77.25 319 LYS A O 1
ATOM 2442 N N . LYS A 1 320 ? 16.547 14.359 26.578 1 82 320 LYS A N 1
ATOM 2443 C CA . LYS A 1 320 ? 16.75 14.93 27.906 1 82 320 LYS A CA 1
ATOM 2444 C C . LYS A 1 320 ? 15.445 15.516 28.453 1 82 320 LYS A C 1
ATOM 2446 O O . LYS A 1 320 ? 15.391 15.953 29.609 1 82 320 LYS A O 1
ATOM 2451 N N . HIS A 1 321 ? 14.422 15.445 27.719 1 86.62 321 HIS A N 1
ATOM 2452 C CA . HIS A 1 321 ? 13.148 16.062 28.078 1 86.62 321 HIS A CA 1
ATOM 2453 C C . HIS A 1 321 ? 12.008 15.047 28 1 86.62 321 HIS A C 1
ATOM 2455 O O . HIS A 1 321 ? 11.305 14.969 27 1 86.62 321 HIS A O 1
ATOM 2461 N N . PRO A 1 322 ? 11.781 14.367 29.156 1 93.38 322 PRO A N 1
ATOM 2462 C CA . PRO A 1 322 ? 10.719 13.359 29.125 1 93.38 322 PRO A CA 1
ATOM 2463 C C . PRO A 1 322 ? 9.344 13.961 28.844 1 93.38 322 PRO A C 1
ATOM 2465 O O . PRO A 1 322 ? 8.773 14.641 29.703 1 93.38 322 PRO A O 1
ATOM 2468 N N . GLY A 1 323 ? 8.906 13.797 27.672 1 95.56 323 GLY A N 1
ATOM 2469 C CA . GLY A 1 323 ? 7.613 14.352 27.281 1 95.56 323 GLY A CA 1
ATOM 2470 C C . GLY A 1 323 ? 6.898 13.531 26.234 1 95.56 323 GLY A C 1
ATOM 2471 O O . GLY A 1 323 ? 7.52 12.719 25.547 1 95.56 323 GLY A O 1
ATOM 2472 N N . LEU A 1 324 ? 5.613 13.695 26.203 1 96.25 324 LEU A N 1
ATOM 2473 C CA . LEU A 1 324 ? 4.711 13.078 25.234 1 96.25 324 LEU A CA 1
ATOM 2474 C C . LEU A 1 324 ? 3.752 14.102 24.641 1 96.25 324 LEU A C 1
ATOM 2476 O O . LEU A 1 324 ? 3.42 15.094 25.297 1 96.25 324 LEU A O 1
ATOM 2480 N N . PHE A 1 325 ? 3.395 13.984 23.484 1 93.56 325 PHE A N 1
ATOM 2481 C CA . PHE A 1 325 ? 2.205 14.695 23.031 1 93.56 325 PHE A CA 1
ATOM 2482 C C . PHE A 1 325 ? 1.153 13.719 22.516 1 93.56 325 PHE A C 1
ATOM 2484 O O . PHE A 1 325 ? 1.487 12.719 21.891 1 93.56 325 PHE A O 1
ATOM 2491 N N . VAL A 1 326 ? -0.078 13.945 22.859 1 92.62 326 VAL A N 1
ATOM 2492 C CA . VAL A 1 326 ? -1.21 13.055 22.625 1 92.62 326 VAL A CA 1
ATOM 2493 C C . VAL A 1 326 ? -2.211 13.719 21.688 1 92.62 326 VAL A C 1
ATOM 2495 O O . VAL A 1 326 ? -2.607 14.859 21.906 1 92.62 326 VAL A O 1
ATOM 2498 N N . ILE A 1 327 ? -2.465 13.047 20.594 1 90.19 327 ILE A N 1
ATOM 2499 C CA . ILE A 1 327 ? -3.586 13.445 19.75 1 90.19 327 ILE A CA 1
ATOM 2500 C C . ILE A 1 327 ? -4.871 12.797 20.25 1 90.19 327 ILE A C 1
ATOM 2502 O O . ILE A 1 327 ? -4.926 11.578 20.438 1 90.19 327 ILE A O 1
ATOM 2506 N N . VAL A 1 328 ? -5.801 13.609 20.484 1 85.44 328 VAL A N 1
ATOM 2507 C CA . VAL A 1 328 ? -7.004 13.102 21.141 1 85.44 328 VAL A CA 1
ATOM 2508 C C . VAL A 1 328 ? -8.219 13.359 20.25 1 85.44 328 VAL A C 1
ATOM 2510 O O . VAL A 1 328 ? -8.219 14.289 19.438 1 85.44 328 VAL A O 1
ATOM 2513 N N . SER A 1 329 ? -9.25 12.594 20.484 1 78.88 329 SER A N 1
ATOM 2514 C CA . SER A 1 329 ? -10.492 12.633 19.703 1 78.88 329 SER A CA 1
ATOM 2515 C C . SER A 1 329 ? -11.32 13.867 20.062 1 78.88 329 SER A C 1
ATOM 2517 O O . SER A 1 329 ? -11.031 14.555 21.047 1 78.88 329 SER A O 1
ATOM 2519 N N . SER A 1 330 ? -12.375 14.023 19.281 1 79.94 330 SER A N 1
ATOM 2520 C CA . SER A 1 330 ? -13.289 15.148 19.438 1 79.94 330 SER A CA 1
ATOM 2521 C C . SER A 1 330 ? -13.93 15.148 20.828 1 79.94 330 SER A C 1
ATOM 2523 O O . SER A 1 330 ? -14.062 16.203 21.453 1 79.94 330 SER A O 1
ATOM 2525 N N . ARG A 1 331 ? -14.281 14.008 21.25 1 79.25 331 ARG A N 1
ATOM 2526 C CA . ARG A 1 331 ? -14.953 13.898 22.547 1 79.25 331 ARG A CA 1
ATOM 2527 C C . ARG A 1 331 ? -14.031 14.32 23.688 1 79.25 331 ARG A C 1
ATOM 2529 O O . ARG A 1 331 ? -14.453 15.031 24.609 1 79.25 331 ARG A O 1
ATOM 2536 N N . VAL A 1 332 ? -12.844 13.961 23.625 1 84.62 332 VAL A N 1
ATOM 2537 C CA . VAL A 1 332 ? -11.891 14.227 24.688 1 84.62 332 VAL A CA 1
ATOM 2538 C C . VAL A 1 332 ? -11.43 15.68 24.641 1 84.62 332 VAL A C 1
ATOM 2540 O O . VAL A 1 332 ? -11.406 16.375 25.656 1 84.62 332 VAL A O 1
ATOM 2543 N N . ILE A 1 333 ? -11.172 16.125 23.438 1 88.19 333 ILE A N 1
ATOM 2544 C CA . ILE A 1 333 ? -10.617 17.469 23.328 1 88.19 333 ILE A CA 1
ATOM 2545 C C . ILE A 1 333 ? -11.68 18.516 23.672 1 88.19 333 ILE A C 1
ATOM 2547 O O . ILE A 1 333 ? -11.367 19.562 24.234 1 88.19 333 ILE A O 1
ATOM 2551 N N . SER A 1 334 ? -12.93 18.188 23.359 1 88.31 334 SER A N 1
ATOM 2552 C CA . SER A 1 334 ? -14 19.109 23.734 1 88.31 334 SER A CA 1
ATOM 2553 C C . SER A 1 334 ? -14.047 19.328 25.234 1 88.31 334 SER A C 1
ATOM 2555 O O . SER A 1 334 ? -14.258 20.453 25.688 1 88.31 334 SER A O 1
ATOM 2557 N N . LYS A 1 335 ? -13.805 18.312 25.984 1 91.12 335 LYS A N 1
ATOM 2558 C CA . LYS A 1 335 ? -13.773 18.422 27.453 1 91.12 335 LYS A CA 1
ATOM 2559 C C . LYS A 1 335 ? -12.547 19.203 27.906 1 91.12 335 LYS A C 1
ATOM 2561 O O . LYS A 1 335 ? -12.641 20.047 28.797 1 91.12 335 LYS A O 1
ATOM 2566 N N . ILE A 1 336 ? -11.492 18.953 27.328 1 93.38 336 ILE A N 1
ATOM 2567 C CA . ILE A 1 336 ? -10.234 19.594 27.703 1 93.38 336 ILE A CA 1
ATOM 2568 C C . ILE A 1 336 ? -10.289 21.078 27.375 1 93.38 336 ILE A C 1
ATOM 2570 O O . ILE A 1 336 ? -9.852 21.906 28.172 1 93.38 336 ILE A O 1
ATOM 2574 N N . GLU A 1 337 ? -10.789 21.391 26.203 1 94.5 337 GLU A N 1
ATOM 2575 C CA . GLU A 1 337 ? -10.875 22.781 25.797 1 94.5 337 GLU A CA 1
ATOM 2576 C C . GLU A 1 337 ? -11.852 23.547 26.688 1 94.5 337 GLU A C 1
ATOM 2578 O O . GLU A 1 337 ? -11.695 24.766 26.891 1 94.5 337 GLU A O 1
ATOM 2583 N N . ALA A 1 338 ? -12.789 22.875 27.234 1 94.31 338 ALA A N 1
ATOM 2584 C CA . ALA A 1 338 ? -13.719 23.484 28.172 1 94.31 338 ALA A CA 1
ATOM 2585 C C . ALA A 1 338 ? -13.07 23.688 29.531 1 94.31 338 ALA A C 1
ATOM 2587 O O . ALA A 1 338 ? -13.359 24.672 30.234 1 94.31 338 ALA A O 1
ATOM 2588 N N . ASN A 1 339 ? -12.242 22.766 29.906 1 95.44 339 ASN A N 1
ATOM 2589 C CA . ASN A 1 339 ? -11.5 22.828 31.172 1 95.44 339 ASN A CA 1
ATOM 2590 C C . ASN A 1 339 ? -10.117 22.188 31.016 1 95.44 339 ASN A C 1
ATOM 2592 O O . ASN A 1 339 ? -9.922 21.031 31.406 1 95.44 339 ASN A O 1
ATOM 2596 N N . PRO A 1 340 ? -9.141 22.984 30.688 1 93.06 340 PRO A N 1
ATOM 2597 C CA . PRO A 1 340 ? -7.812 22.438 30.391 1 93.06 340 PRO A CA 1
ATOM 2598 C C . PRO A 1 340 ? -7.195 21.703 31.578 1 93.06 340 PRO A C 1
ATOM 2600 O O . PRO A 1 340 ? -6.336 20.844 31.406 1 93.06 340 PRO A O 1
ATOM 2603 N N . SER A 1 341 ? -7.625 22 32.781 1 94.31 341 SER A N 1
ATOM 2604 C CA . SER A 1 341 ? -7.027 21.422 33.969 1 94.31 341 SER A CA 1
ATOM 2605 C C . SER A 1 341 ? -7.363 19.938 34.094 1 94.31 341 SER A C 1
ATOM 2607 O O . SER A 1 341 ? -6.746 19.219 34.906 1 94.31 341 SER A O 1
ATOM 2609 N N . CYS A 1 342 ? -8.281 19.469 33.312 1 95.25 342 CYS A N 1
ATOM 2610 C CA . CYS A 1 342 ? -8.703 18.078 33.438 1 95.25 342 CYS A CA 1
ATOM 2611 C C . CYS A 1 342 ? -7.926 17.188 32.5 1 95.25 342 CYS A C 1
ATOM 2613 O O . CYS A 1 342 ? -8.148 15.969 32.438 1 95.25 342 CYS A O 1
ATOM 2615 N N . ALA A 1 343 ? -7.043 17.734 31.703 1 95.56 343 ALA A N 1
ATOM 2616 C CA . ALA A 1 343 ? -6.355 16.984 30.656 1 95.56 343 ALA A CA 1
ATOM 2617 C C . ALA A 1 343 ? -5.668 15.75 31.219 1 95.56 343 ALA A C 1
ATOM 2619 O O . ALA A 1 343 ? -5.84 14.648 30.688 1 95.56 343 ALA A O 1
ATOM 2620 N N . PHE A 1 344 ? -4.938 15.875 32.25 1 96.5 344 PHE A N 1
ATOM 2621 C CA . PHE A 1 344 ? -4.191 14.758 32.812 1 96.5 344 PHE A CA 1
ATOM 2622 C C . PHE A 1 344 ? -5.137 13.672 33.312 1 96.5 344 PHE A C 1
ATOM 2624 O O . PHE A 1 344 ? -4.938 12.492 33.031 1 96.5 344 PHE A O 1
ATOM 2631 N N . ASP A 1 345 ? -6.16 14.078 34 1 94.44 345 ASP A N 1
ATOM 2632 C CA . ASP A 1 345 ? -7.105 13.109 34.531 1 94.44 345 ASP A CA 1
ATOM 2633 C C . ASP A 1 345 ? -7.797 12.328 33.438 1 94.44 345 ASP A C 1
ATOM 2635 O O . ASP A 1 345 ? -7.977 11.109 33.531 1 94.44 345 ASP A O 1
ATOM 2639 N N . LEU A 1 346 ? -8.133 13 32.406 1 91.12 346 LEU A N 1
ATOM 2640 C CA . LEU A 1 346 ? -8.844 12.383 31.312 1 91.12 346 LEU A CA 1
ATOM 2641 C C . LEU A 1 346 ? -7.938 11.414 30.547 1 91.12 346 LEU A C 1
ATOM 2643 O O . LEU A 1 346 ? -8.406 10.406 30.016 1 91.12 346 LEU A O 1
ATOM 2647 N N . LEU A 1 347 ? -6.637 11.719 30.531 1 93.25 347 LEU A N 1
ATOM 2648 C CA . LEU A 1 347 ? -5.73 10.922 29.703 1 93.25 347 LEU A CA 1
ATOM 2649 C C . LEU A 1 347 ? -4.918 9.961 30.562 1 93.25 347 LEU A C 1
ATOM 2651 O O . LEU A 1 347 ? -4.094 9.203 30.047 1 93.25 347 LEU A O 1
ATOM 2655 N N . LYS A 1 348 ? -5.176 9.922 31.797 1 94 348 LYS A N 1
ATOM 2656 C CA . LYS A 1 348 ? -4.434 9.086 32.719 1 94 348 LYS A CA 1
ATOM 2657 C C . LYS A 1 348 ? -4.539 7.609 32.344 1 94 348 LYS A C 1
ATOM 2659 O O . LYS A 1 348 ? -3.545 6.879 32.375 1 94 348 LYS A O 1
ATOM 2664 N N . PRO A 1 349 ? -5.695 7.148 31.953 1 90 349 PRO A N 1
ATOM 2665 C CA . PRO A 1 349 ? -5.77 5.742 31.562 1 90 349 PRO A CA 1
ATOM 2666 C C . PRO A 1 349 ? -4.852 5.406 30.391 1 90 349 PRO A C 1
ATOM 2668 O O . PRO A 1 349 ? -4.277 4.316 30.344 1 90 349 PRO A O 1
ATOM 2671 N N . VAL A 1 350 ? -4.73 6.305 29.438 1 91.44 350 VAL A N 1
ATOM 2672 C CA . VAL A 1 350 ? -3.852 6.121 28.297 1 91.44 350 VAL A CA 1
ATOM 2673 C C . VAL A 1 350 ? -2.398 6.059 28.766 1 91.44 350 VAL A C 1
ATOM 2675 O O . VAL A 1 350 ? -1.646 5.172 28.344 1 91.44 350 VAL A O 1
ATOM 2678 N N . LEU A 1 351 ? -2.049 6.941 29.656 1 95.31 351 LEU A N 1
ATOM 2679 C CA . LEU A 1 351 ? -0.685 7.023 30.172 1 95.31 351 LEU A CA 1
ATOM 2680 C C . LEU A 1 351 ? -0.343 5.797 31.016 1 95.31 351 LEU A C 1
ATOM 2682 O O . LEU A 1 351 ? 0.778 5.289 30.953 1 95.31 351 LEU A O 1
ATOM 2686 N N . GLU A 1 352 ? -1.284 5.344 31.734 1 94.94 352 GLU A N 1
ATOM 2687 C CA . GLU A 1 352 ? -1.088 4.152 32.562 1 94.94 352 GLU A CA 1
ATOM 2688 C C . GLU A 1 352 ? -0.906 2.908 31.688 1 94.94 352 GLU A C 1
ATOM 2690 O O . GLU A 1 352 ? -0.148 2.004 32.062 1 94.94 352 GLU A O 1
ATOM 2695 N N . ALA A 1 353 ? -1.544 2.902 30.594 1 92 353 ALA A N 1
ATOM 2696 C CA . ALA A 1 353 ? -1.484 1.746 29.703 1 92 353 ALA A CA 1
ATOM 2697 C C . ALA A 1 353 ? -0.094 1.595 29.094 1 92 353 ALA A C 1
ATOM 2699 O O . ALA A 1 353 ? 0.372 0.476 28.859 1 92 353 ALA A O 1
ATOM 2700 N N . ILE A 1 354 ? 0.607 2.699 28.844 1 94.81 354 ILE A N 1
ATOM 2701 C CA . ILE A 1 354 ? 1.83 2.617 28.062 1 94.81 354 ILE A CA 1
ATOM 2702 C C . ILE A 1 354 ? 3.039 2.533 28.984 1 94.81 354 ILE A C 1
ATOM 2704 O O . ILE A 1 354 ? 4.18 2.426 28.531 1 94.81 354 ILE A O 1
ATOM 2708 N N . ARG A 1 355 ? 2.832 2.498 30.266 1 95.69 355 ARG A N 1
ATOM 2709 C CA . ARG A 1 355 ? 3.957 2.424 31.203 1 95.69 355 ARG A CA 1
ATOM 2710 C C . ARG A 1 355 ? 4.652 1.07 31.109 1 95.69 355 ARG A C 1
ATOM 2712 O O . ARG A 1 355 ? 3.998 0.041 30.922 1 95.69 355 ARG A O 1
ATOM 2719 N N . VAL A 1 356 ? 5.934 1.083 31.281 1 94.88 356 VAL A N 1
ATOM 2720 C CA . VAL A 1 356 ? 6.738 -0.134 31.219 1 94.88 356 VAL A CA 1
ATOM 2721 C C . VAL A 1 356 ? 6.496 -0.971 32.469 1 94.88 356 VAL A C 1
ATOM 2723 O O . VAL A 1 356 ? 6.258 -2.178 32.375 1 94.88 356 VAL A O 1
ATOM 2726 N N . ASP A 1 357 ? 6.59 -0.335 33.656 1 93.56 357 ASP A N 1
ATOM 2727 C CA . ASP A 1 357 ? 6.301 -0.993 34.938 1 93.56 357 ASP A CA 1
ATOM 2728 C C . ASP A 1 357 ? 4.852 -0.763 35.344 1 93.56 357 ASP A C 1
ATOM 2730 O O . ASP A 1 357 ? 4.52 0.286 35.906 1 93.56 357 ASP A O 1
ATOM 2734 N N . GLN A 1 358 ? 4.043 -1.724 35.25 1 89.31 358 GLN A N 1
ATOM 2735 C CA . GLN A 1 358 ? 2.607 -1.607 35.469 1 89.31 358 GLN A CA 1
ATOM 2736 C C . GLN A 1 358 ? 2.289 -1.455 36.938 1 89.31 358 GLN A C 1
ATOM 2738 O O . GLN A 1 358 ? 1.174 -1.078 37.312 1 89.31 358 GLN A O 1
ATOM 2743 N N . ALA A 1 359 ? 3.227 -1.771 37.75 1 90.81 359 ALA A N 1
ATOM 2744 C CA . ALA A 1 359 ? 3.004 -1.688 39.188 1 90.81 359 ALA A CA 1
ATOM 2745 C C . ALA A 1 359 ? 3.219 -0.264 39.688 1 90.81 359 ALA A C 1
ATOM 2747 O O . ALA A 1 359 ? 2.785 0.081 40.812 1 90.81 359 ALA A O 1
ATOM 2748 N N . THR A 1 360 ? 3.863 0.556 38.969 1 93.75 360 THR A N 1
ATOM 2749 C CA . THR A 1 360 ? 4.172 1.926 39.375 1 93.75 360 THR A CA 1
ATOM 2750 C C . THR A 1 360 ? 3.162 2.9 38.781 1 93.75 360 THR A C 1
ATOM 2752 O O . THR A 1 360 ? 2.941 2.91 37.562 1 93.75 360 THR A O 1
ATOM 2755 N N . PRO A 1 361 ? 2.543 3.709 39.562 1 94.25 361 PRO A N 1
ATOM 2756 C CA . PRO A 1 361 ? 1.611 4.699 39 1 94.25 361 PRO A CA 1
ATOM 2757 C C . PRO A 1 361 ? 2.305 5.746 38.125 1 94.25 361 PRO A C 1
ATOM 2759 O O . PRO A 1 361 ? 3.48 6.051 38.344 1 94.25 361 PRO A O 1
ATOM 2762 N N . VAL A 1 362 ? 1.557 6.293 37.219 1 96.12 362 VAL A N 1
ATOM 2763 C CA . VAL A 1 362 ? 2.066 7.371 36.375 1 96.12 362 VAL A CA 1
ATOM 2764 C C . VAL A 1 362 ? 2.268 8.633 37.219 1 96.12 362 VAL A C 1
ATOM 2766 O O . VAL A 1 362 ? 1.394 9.008 38 1 96.12 362 VAL A O 1
ATOM 2769 N N . PRO A 1 363 ? 3.395 9.234 37.125 1 96.81 363 PRO A N 1
ATOM 2770 C CA . PRO A 1 363 ? 3.604 10.477 37.875 1 96.81 363 PRO A CA 1
ATOM 2771 C C . PRO A 1 363 ? 2.779 11.641 37.312 1 96.81 363 PRO A C 1
ATOM 2773 O O . PRO A 1 363 ? 2.354 11.594 36.156 1 96.81 363 PRO A O 1
ATOM 2776 N N . ALA A 1 364 ? 2.596 12.672 38.156 1 96.38 364 ALA A N 1
ATOM 2777 C CA . ALA A 1 364 ? 1.984 13.906 37.688 1 96.38 364 ALA A CA 1
ATOM 2778 C C . ALA A 1 364 ? 2.904 14.625 36.688 1 96.38 364 ALA A C 1
ATOM 2780 O O . ALA A 1 364 ? 4.121 14.656 36.875 1 96.38 364 ALA A O 1
ATOM 2781 N N . PRO A 1 365 ? 2.307 15.141 35.656 1 97.69 365 PRO A N 1
ATOM 2782 C CA . PRO A 1 365 ? 3.154 15.906 34.75 1 97.69 365 PRO A CA 1
ATOM 2783 C C . PRO A 1 365 ? 3.672 17.203 35.344 1 97.69 365 PRO A C 1
ATOM 2785 O O . PRO A 1 365 ? 2.986 17.812 36.188 1 97.69 365 PRO A O 1
ATOM 2788 N N . THR A 1 366 ? 4.855 17.609 34.969 1 97.19 366 THR A N 1
ATOM 2789 C CA . THR A 1 366 ? 5.434 18.875 35.375 1 97.19 366 THR A CA 1
ATOM 2790 C C . THR A 1 366 ? 4.875 20.031 34.562 1 97.19 366 THR A C 1
ATOM 2792 O O . THR A 1 366 ? 4.855 21.172 35 1 97.19 366 THR A O 1
ATOM 2795 N N . ARG A 1 367 ? 4.477 19.766 33.312 1 96.5 367 ARG A N 1
ATOM 2796 C CA . ARG A 1 367 ? 3.852 20.719 32.406 1 96.5 367 ARG A CA 1
ATOM 2797 C C . ARG A 1 367 ? 2.758 20.047 31.578 1 96.5 367 ARG A C 1
ATOM 2799 O O . ARG A 1 367 ? 2.867 18.859 31.234 1 96.5 367 ARG A O 1
ATOM 2806 N N . THR A 1 368 ? 1.732 20.75 31.359 1 96.94 368 THR A N 1
ATOM 2807 C CA . THR A 1 368 ? 0.648 20.344 30.469 1 96.94 368 THR A CA 1
ATOM 2808 C C . THR A 1 368 ? 0.201 21.5 29.578 1 96.94 368 THR A C 1
ATOM 2810 O O . THR A 1 368 ? 0.022 22.609 30.062 1 96.94 368 THR A O 1
ATOM 2813 N N . LYS A 1 369 ? 0.098 21.25 28.297 1 96.62 369 LYS A N 1
ATOM 2814 C CA . LYS A 1 369 ? -0.413 22.234 27.359 1 96.62 369 LYS A CA 1
ATOM 2815 C C . LYS A 1 369 ? -1.313 21.594 26.312 1 96.62 369 LYS A C 1
ATOM 2817 O O . LYS A 1 369 ? -0.954 20.562 25.719 1 96.62 369 LYS A O 1
ATOM 2822 N N . SER A 1 370 ? -2.492 22.094 26.141 1 95.81 370 SER A N 1
ATOM 2823 C CA . SER A 1 370 ? -3.42 21.578 25.141 1 95.81 370 SER A CA 1
ATOM 2824 C C . SER A 1 370 ? -3.734 22.641 24.094 1 95.81 370 SER A C 1
ATOM 2826 O O . SER A 1 370 ? -3.564 23.828 24.344 1 95.81 370 SER A O 1
ATOM 2828 N N . THR A 1 371 ? -4.09 22.156 22.953 1 94.88 371 THR A N 1
ATOM 2829 C CA . THR A 1 371 ? -4.562 23.062 21.891 1 94.88 371 THR A CA 1
ATOM 2830 C C . THR A 1 371 ? -6 23.5 22.172 1 94.88 371 THR A C 1
ATOM 2832 O O . THR A 1 371 ? -6.668 22.953 23.047 1 94.88 371 THR A O 1
ATOM 2835 N N . ASN A 1 372 ? -6.449 24.516 21.422 1 95.31 372 ASN A N 1
ATOM 2836 C CA . ASN A 1 372 ? -7.816 25.016 21.516 1 95.31 372 ASN A CA 1
ATOM 2837 C C . ASN A 1 372 ? -8.383 25.344 20.141 1 95.31 372 ASN A C 1
ATOM 2839 O O . ASN A 1 372 ? -9.117 26.328 20 1 95.31 372 ASN A O 1
ATOM 2843 N N . TRP A 1 373 ? -8.039 24.625 19.172 1 94.38 373 TRP A N 1
ATOM 2844 C CA . TRP A 1 373 ? -8.383 24.906 17.781 1 94.38 373 TRP A CA 1
ATOM 2845 C C . TRP A 1 373 ? -9.891 24.906 17.578 1 94.38 373 TRP A C 1
ATOM 2847 O O . TRP A 1 373 ? -10.406 25.609 16.703 1 94.38 373 TRP A O 1
ATOM 2857 N N . ASN A 1 374 ? -10.609 24.141 18.328 1 92.62 374 ASN A N 1
ATOM 2858 C CA . ASN A 1 374 ? -12.039 23.938 18.109 1 92.62 374 ASN A CA 1
ATOM 2859 C C . ASN A 1 374 ? -12.867 25.062 18.719 1 92.62 374 ASN A C 1
ATOM 2861 O O . ASN A 1 374 ? -14.023 25.266 18.359 1 92.62 374 ASN A O 1
ATOM 2865 N N . THR A 1 375 ? -12.258 25.797 19.609 1 94.44 375 THR A N 1
ATOM 2866 C CA . THR A 1 375 ? -12.961 26.906 20.25 1 94.44 375 THR A CA 1
ATOM 2867 C C . THR A 1 375 ? -12.359 28.25 19.828 1 94.44 375 THR A C 1
ATOM 2869 O O . THR A 1 375 ? -12.945 29.297 20.062 1 94.44 375 THR A O 1
ATOM 2872 N N . ASP A 1 376 ? -11.203 28.172 19.172 1 95.69 376 ASP A N 1
ATOM 2873 C CA . ASP A 1 376 ? -10.578 29.391 18.672 1 95.69 376 ASP A CA 1
ATOM 2874 C C . ASP A 1 376 ? -11.406 30.016 17.547 1 95.69 376 ASP A C 1
ATOM 2876 O O . ASP A 1 376 ? -11.594 29.391 16.5 1 95.69 376 ASP A O 1
ATOM 2880 N N . ARG A 1 377 ? -11.828 31.25 17.672 1 96.25 377 ARG A N 1
ATOM 2881 C CA . ARG A 1 377 ? -12.766 31.875 16.75 1 96.25 377 ARG A CA 1
ATOM 2882 C C . ARG A 1 377 ? -12.133 32.031 15.367 1 96.25 377 ARG A C 1
ATOM 2884 O O . ARG A 1 377 ? -12.836 32.281 14.383 1 96.25 377 ARG A O 1
ATOM 2891 N N . PHE A 1 378 ? -10.797 31.922 15.25 1 97.56 378 PHE A N 1
ATOM 2892 C CA . PHE A 1 378 ? -10.125 32.125 13.969 1 97.56 378 PHE A CA 1
ATOM 2893 C C . PHE A 1 378 ? -9.812 30.781 13.312 1 97.56 378 PHE A C 1
ATOM 2895 O O . PHE A 1 378 ? -9.203 30.75 12.234 1 97.56 378 PHE A O 1
ATOM 2902 N N . THR A 1 379 ? -10.148 29.656 13.922 1 96.12 379 THR A N 1
ATOM 2903 C CA . THR A 1 379 ? -9.93 28.328 13.352 1 96.12 379 THR A CA 1
ATOM 2904 C C . THR A 1 379 ? -11.227 27.531 13.312 1 96.12 379 THR A C 1
ATOM 2906 O O . THR A 1 379 ? -11.688 27.141 12.242 1 96.12 379 THR A O 1
ATOM 2909 N N . LEU A 1 380 ? -11.867 27.344 14.477 1 95 380 LEU A N 1
ATOM 2910 C CA . LEU A 1 380 ? -13.133 26.656 14.664 1 95 380 LEU A CA 1
ATOM 2911 C C . LEU A 1 380 ? -13.086 25.25 14.062 1 95 380 LEU A C 1
ATOM 2913 O O . LEU A 1 380 ? -13.969 24.875 13.289 1 95 380 LEU A O 1
ATOM 2917 N N . GLY A 1 381 ? -12.016 24.547 14.438 1 90.94 381 GLY A N 1
ATOM 2918 C CA . GLY A 1 381 ? -11.797 23.188 13.992 1 90.94 381 GLY A CA 1
ATOM 2919 C C . GLY A 1 381 ? -10.336 22.875 13.719 1 90.94 381 GLY A C 1
ATOM 2920 O O . GLY A 1 381 ? -9.508 23.781 13.633 1 90.94 381 GLY A O 1
ATOM 2921 N N . ALA A 1 382 ? -10.078 21.609 13.484 1 86 382 ALA A N 1
ATOM 2922 C CA . ALA A 1 382 ? -8.672 21.234 13.352 1 86 382 ALA A CA 1
ATOM 2923 C C . ALA A 1 382 ? -8.305 21 11.883 1 86 382 ALA A C 1
ATOM 2925 O O . ALA A 1 382 ? -7.316 21.547 11.391 1 86 382 ALA A O 1
ATOM 2926 N N . ILE A 1 383 ? -9.117 20.172 11.156 1 85.62 383 ILE A N 1
ATOM 2927 C CA . ILE A 1 383 ? -8.797 19.859 9.766 1 85.62 383 ILE A CA 1
ATOM 2928 C C . ILE A 1 383 ? -10.086 19.641 8.977 1 85.62 383 ILE A C 1
ATOM 2930 O O . ILE A 1 383 ? -11.133 19.344 9.555 1 85.62 383 ILE A O 1
ATOM 2934 N N . SER A 1 384 ? -9.953 19.875 7.684 1 87.69 384 SER A N 1
ATOM 2935 C CA . SER A 1 384 ? -11.086 19.578 6.809 1 87.69 384 SER A CA 1
ATOM 2936 C C . SER A 1 384 ? -11.242 18.094 6.57 1 87.69 384 SER A C 1
ATOM 2938 O O . SER A 1 384 ? -10.289 17.328 6.762 1 87.69 384 SER A O 1
ATOM 2940 N N . ARG A 1 385 ? -12.43 17.656 6.27 1 84.12 385 ARG A N 1
ATOM 2941 C CA . ARG A 1 385 ? -12.664 16.25 5.992 1 84.12 385 ARG A CA 1
ATOM 2942 C C . ARG A 1 385 ? -13.773 16.062 4.957 1 84.12 385 ARG A C 1
ATOM 2944 O O . ARG A 1 385 ? -14.609 16.953 4.781 1 84.12 385 ARG A O 1
ATOM 2951 N N . ALA A 1 386 ? -13.703 14.922 4.316 1 84.44 386 ALA A N 1
ATOM 2952 C CA . ALA A 1 386 ? -14.797 14.531 3.436 1 84.44 386 ALA A CA 1
ATOM 2953 C C . ALA A 1 386 ? -15.992 14.031 4.238 1 84.44 386 ALA A C 1
ATOM 2955 O O . ALA A 1 386 ? -15.828 13.32 5.234 1 84.44 386 ALA A O 1
ATOM 2956 N N . LYS A 1 387 ? -17.141 14.391 3.859 1 84.5 387 LYS A N 1
ATOM 2957 C CA . LYS A 1 387 ? -18.359 13.867 4.457 1 84.5 387 LYS A CA 1
ATOM 2958 C C . LYS A 1 387 ? -18.766 12.547 3.799 1 84.5 387 LYS A C 1
ATOM 2960 O O . LYS A 1 387 ? -18.516 12.336 2.611 1 84.5 387 LYS A O 1
ATOM 2965 N N . ILE A 1 388 ? -19.391 11.734 4.613 1 85.25 388 ILE A N 1
ATOM 2966 C CA . ILE A 1 388 ? -19.891 10.477 4.07 1 85.25 388 ILE A CA 1
ATOM 2967 C C . ILE A 1 388 ? -20.812 10.758 2.887 1 85.25 388 ILE A C 1
ATOM 2969 O O . ILE A 1 388 ? -21.688 11.633 2.959 1 85.25 388 ILE A O 1
ATOM 2973 N N . GLY A 1 389 ? -20.531 10.125 1.816 1 86.75 389 GLY A N 1
ATOM 2974 C CA . GLY A 1 389 ? -21.391 10.219 0.649 1 86.75 389 GLY A CA 1
ATOM 2975 C C . GLY A 1 389 ? -21.031 11.367 -0.27 1 86.75 389 GLY A C 1
ATOM 2976 O O . GLY A 1 389 ? -21.641 11.555 -1.318 1 86.75 389 GLY A O 1
ATOM 2977 N N . THR A 1 390 ? -20.016 12.094 0.12 1 86.62 390 THR A N 1
ATOM 2978 C CA . THR A 1 390 ? -19.625 13.242 -0.698 1 86.62 390 THR A CA 1
ATOM 2979 C C . THR A 1 390 ? -18.188 13.117 -1.157 1 86.62 390 THR A C 1
ATOM 2981 O O . THR A 1 390 ? -17.266 13.062 -0.333 1 86.62 390 THR A O 1
ATOM 2984 N N . ASP A 1 391 ? -18.078 13.078 -2.479 1 88.25 391 ASP A N 1
ATOM 2985 C CA . ASP A 1 391 ? -16.75 13.227 -3.047 1 88.25 391 ASP A CA 1
ATOM 2986 C C . ASP A 1 391 ? -16.219 14.641 -2.838 1 88.25 391 ASP A C 1
ATOM 2988 O O . ASP A 1 391 ? -16.797 15.609 -3.326 1 88.25 391 ASP A O 1
ATOM 2992 N N . PRO A 1 392 ? -15.102 14.75 -2.154 1 91.5 392 PRO A N 1
ATOM 2993 C CA . PRO A 1 392 ? -14.602 16.094 -1.865 1 91.5 392 PRO A CA 1
ATOM 2994 C C . PRO A 1 392 ? -14.086 16.812 -3.109 1 91.5 392 PRO A C 1
ATOM 2996 O O . PRO A 1 392 ? -13.867 18.031 -3.08 1 91.5 392 PRO A O 1
ATOM 2999 N N . ALA A 1 393 ? -13.898 16.156 -4.188 1 92.38 393 ALA A N 1
ATOM 3000 C CA . ALA A 1 393 ? -13.367 16.766 -5.406 1 92.38 393 ALA A CA 1
ATOM 3001 C C . ALA A 1 393 ? -14.281 17.891 -5.887 1 92.38 393 ALA A C 1
ATOM 3003 O O . ALA A 1 393 ? -13.805 18.938 -6.34 1 92.38 393 ALA A O 1
ATOM 3004 N N . GLY A 1 394 ? -15.539 17.734 -5.832 1 93.5 394 GLY A N 1
ATOM 3005 C CA . GLY A 1 394 ? -16.5 18.75 -6.246 1 93.5 394 GLY A CA 1
ATOM 3006 C C . GLY A 1 394 ? -16.391 20.031 -5.449 1 93.5 394 GLY A C 1
ATOM 3007 O O . GLY A 1 394 ? -16.062 21.094 -6.004 1 93.5 394 GLY A O 1
ATOM 3008 N N . PRO A 1 395 ? -16.609 19.875 -4.129 1 94.94 395 PRO A N 1
ATOM 3009 C CA . PRO A 1 395 ? -16.469 21.062 -3.266 1 94.94 395 PRO A CA 1
ATOM 3010 C C . PRO A 1 395 ? -15.109 21.734 -3.43 1 94.94 395 PRO A C 1
ATOM 3012 O O . PRO A 1 395 ? -15.031 22.969 -3.492 1 94.94 395 PRO A O 1
ATOM 3015 N N . ILE A 1 396 ? -14.094 21 -3.516 1 95.69 396 ILE A N 1
ATOM 3016 C CA . ILE A 1 396 ? -12.742 21.531 -3.629 1 95.69 396 ILE A CA 1
ATOM 3017 C C . ILE A 1 396 ? -12.594 22.297 -4.945 1 95.69 396 ILE A C 1
ATOM 3019 O O . ILE A 1 396 ? -12.031 23.391 -4.977 1 95.69 396 ILE A O 1
ATOM 3023 N N . ALA A 1 397 ? -13.133 21.766 -5.98 1 96.44 397 ALA A N 1
ATOM 3024 C CA . ALA A 1 397 ? -13.102 22.438 -7.277 1 96.44 397 ALA A CA 1
ATOM 3025 C C . ALA A 1 397 ? -13.867 23.75 -7.234 1 96.44 397 ALA A C 1
ATOM 3027 O O . ALA A 1 397 ? -13.477 24.734 -7.883 1 96.44 397 ALA A O 1
ATOM 3028 N N . ALA A 1 398 ? -14.906 23.766 -6.551 1 97.38 398 ALA A N 1
ATOM 3029 C CA . ALA A 1 398 ? -15.703 24.984 -6.418 1 97.38 398 ALA A CA 1
ATOM 3030 C C . ALA A 1 398 ? -14.883 26.109 -5.785 1 97.38 398 ALA A C 1
ATOM 3032 O O . ALA A 1 398 ? -14.945 27.25 -6.234 1 97.38 398 ALA A O 1
ATOM 3033 N N . PHE A 1 399 ? -14.117 25.75 -4.781 1 97.12 399 PHE A N 1
ATOM 3034 C CA . PHE A 1 399 ? -13.242 26.734 -4.148 1 97.12 399 PHE A CA 1
ATOM 3035 C C . PHE A 1 399 ? -12.164 27.203 -5.117 1 97.12 399 PHE A C 1
ATOM 3037 O O . PHE A 1 399 ? -11.859 28.391 -5.195 1 97.12 399 PHE A O 1
ATOM 3044 N N . ALA A 1 400 ? -11.625 26.25 -5.809 1 96.56 400 ALA A N 1
ATOM 3045 C CA . ALA A 1 400 ? -10.539 26.562 -6.734 1 96.56 400 ALA A CA 1
ATOM 3046 C C . ALA A 1 400 ? -11.031 27.484 -7.859 1 96.56 400 ALA A C 1
ATOM 3048 O O . ALA A 1 400 ? -10.273 28.328 -8.359 1 96.56 400 ALA A O 1
ATOM 3049 N N . ASN A 1 401 ? -12.258 27.328 -8.258 1 96.56 401 ASN A N 1
ATOM 3050 C CA . ASN A 1 401 ? -12.852 28.172 -9.297 1 96.56 401 ASN A CA 1
ATOM 3051 C C . ASN A 1 401 ? -13.094 29.594 -8.797 1 96.56 401 ASN A C 1
ATOM 3053 O O . ASN A 1 401 ? -13.07 30.531 -9.586 1 96.56 401 ASN A O 1
ATOM 3057 N N . GLY A 1 402 ? -13.328 29.734 -7.562 1 96.19 402 GLY A N 1
ATOM 3058 C CA . GLY A 1 402 ? -13.477 31.031 -6.934 1 96.19 402 GLY A CA 1
ATOM 3059 C C . GLY A 1 402 ? -14.742 31.75 -7.348 1 96.19 402 GLY A C 1
ATOM 3060 O O . GLY A 1 402 ? -15.711 31.125 -7.766 1 96.19 402 GLY A O 1
ATOM 3061 N N . PHE A 1 403 ? -14.812 33.062 -7.035 1 96.56 403 PHE A N 1
ATOM 3062 C CA . PHE A 1 403 ? -15.867 34.031 -7.332 1 96.56 403 PHE A CA 1
ATOM 3063 C C . PHE A 1 403 ? -15.297 35.281 -7.996 1 96.56 403 PHE A C 1
ATOM 3065 O O . PHE A 1 403 ? -15.242 36.344 -7.379 1 96.56 403 PHE A O 1
ATOM 3072 N N . ASP A 1 404 ? -14.875 35.094 -9.328 1 94.44 404 ASP A N 1
ATOM 3073 C CA . ASP A 1 404 ? -14.219 36.156 -10.102 1 94.44 404 ASP A CA 1
ATOM 3074 C C . ASP A 1 404 ? -12.953 36.656 -9.406 1 94.44 404 ASP A C 1
ATOM 3076 O O . ASP A 1 404 ? -11.984 35.906 -9.266 1 94.44 404 ASP A O 1
ATOM 3080 N N . ASN A 1 405 ? -13.047 37.844 -8.844 1 96.94 405 ASN A N 1
ATOM 3081 C CA . ASN A 1 405 ? -11.852 38.438 -8.25 1 96.94 405 ASN A CA 1
ATOM 3082 C C . ASN A 1 405 ? -11.805 38.219 -6.742 1 96.94 405 ASN A C 1
ATOM 3084 O O . ASN A 1 405 ? -10.969 38.781 -6.047 1 96.94 405 ASN A O 1
ATOM 3088 N N . VAL A 1 406 ? -12.664 37.344 -6.238 1 98.31 406 VAL A N 1
ATOM 3089 C CA . VAL A 1 406 ? -12.594 36.781 -4.887 1 98.31 406 VAL A CA 1
ATOM 3090 C C . VAL A 1 406 ? -12.133 35.344 -4.941 1 98.31 406 VAL A C 1
ATOM 3092 O O . VAL A 1 406 ? -12.875 34.469 -5.402 1 98.31 406 VAL A O 1
ATOM 3095 N N . ARG A 1 407 ? -10.922 35.094 -4.469 1 98.5 407 ARG A N 1
ATOM 3096 C CA . ARG A 1 407 ? -10.266 33.812 -4.562 1 98.5 407 ARG A CA 1
ATOM 3097 C C . ARG A 1 407 ? -10.18 33.125 -3.195 1 98.5 407 ARG A C 1
ATOM 3099 O O . ARG A 1 407 ? -10.242 33.812 -2.164 1 98.5 407 ARG A O 1
ATOM 3106 N N . PHE A 1 408 ? -10.062 31.797 -3.254 1 98.81 408 PHE A N 1
ATOM 3107 C CA . PHE A 1 408 ? -9.984 31.031 -2.018 1 98.81 408 PHE A CA 1
ATOM 3108 C C . PHE A 1 408 ? -8.75 30.141 -2.016 1 98.81 408 PHE A C 1
ATOM 3110 O O . PHE A 1 408 ? -8.422 29.516 -3.033 1 98.81 408 PHE A O 1
ATOM 3117 N N . ALA A 1 409 ? -8.07 30.062 -0.88 1 98.75 409 ALA A N 1
ATOM 3118 C CA . ALA A 1 409 ? -6.918 29.172 -0.69 1 98.75 409 ALA A CA 1
ATOM 3119 C C . ALA A 1 409 ? -6.902 28.594 0.72 1 98.75 409 ALA A C 1
ATOM 3121 O O . ALA A 1 409 ? -7.359 29.234 1.669 1 98.75 409 ALA A O 1
ATOM 3122 N N . GLY A 1 410 ? -6.406 27.484 0.895 1 98.25 410 GLY A N 1
ATOM 3123 C CA . GLY A 1 410 ? -6.32 26.703 2.109 1 98.25 410 GLY A CA 1
ATOM 3124 C C . GLY A 1 410 ? -6.254 25.203 1.841 1 98.25 410 GLY A C 1
ATOM 3125 O O . GLY A 1 410 ? -6.527 24.75 0.727 1 98.25 410 GLY A O 1
ATOM 3126 N N . GLU A 1 411 ? -5.902 24.484 2.873 1 96.31 411 GLU A N 1
ATOM 3127 C CA . GLU A 1 411 ? -5.793 23.031 2.697 1 96.31 411 GLU A CA 1
ATOM 3128 C C . GLU A 1 411 ? -7.121 22.438 2.234 1 96.31 411 GLU A C 1
ATOM 3130 O O . GLU A 1 411 ? -7.137 21.406 1.556 1 96.31 411 GLU A O 1
ATOM 3135 N N . HIS A 1 412 ? -8.266 23.062 2.479 1 96.12 412 HIS A N 1
ATOM 3136 C CA . HIS A 1 412 ? -9.594 22.562 2.133 1 96.12 412 HIS A CA 1
ATOM 3137 C C . HIS A 1 412 ? -9.945 22.891 0.684 1 96.12 412 HIS A C 1
ATOM 3139 O O . HIS A 1 412 ? -11.023 22.531 0.203 1 96.12 412 HIS A O 1
ATOM 3145 N N . THR A 1 413 ? -9.055 23.594 -0.05 1 97.94 413 THR A N 1
ATOM 3146 C CA . THR A 1 413 ? -9.398 24.062 -1.388 1 97.94 413 THR A CA 1
ATOM 3147 C C . THR A 1 413 ? -8.547 23.375 -2.441 1 97.94 413 THR A C 1
ATOM 3149 O O . THR A 1 413 ? -8.523 23.781 -3.604 1 97.94 413 THR A O 1
ATOM 3152 N N . ILE A 1 414 ? -7.855 22.359 -2.076 1 96.62 414 ILE A N 1
ATOM 3153 C CA . ILE A 1 414 ? -6.992 21.656 -3.02 1 96.62 414 ILE A CA 1
ATOM 3154 C C . ILE A 1 414 ? -6.949 20.172 -2.678 1 96.62 414 ILE A C 1
ATOM 3156 O O . ILE A 1 414 ? -6.934 19.797 -1.503 1 96.62 414 ILE A O 1
ATOM 3160 N N . LEU A 1 415 ? -6.898 19.312 -3.693 1 92.81 415 LEU A N 1
ATOM 3161 C CA . LEU A 1 415 ? -6.891 17.875 -3.473 1 92.81 415 LEU A CA 1
ATOM 3162 C C . LEU A 1 415 ? -5.48 17.391 -3.148 1 92.81 415 LEU A C 1
ATOM 3164 O O . LEU A 1 415 ? -5.301 16.531 -2.283 1 92.81 415 LEU A O 1
ATOM 3168 N N . ASP A 1 416 ? -4.48 17.859 -3.887 1 93.12 416 ASP A N 1
ATOM 3169 C CA . ASP A 1 416 ? -3.092 17.453 -3.678 1 93.12 416 ASP A CA 1
ATOM 3170 C C . ASP A 1 416 ? -2.555 18 -2.357 1 93.12 416 ASP A C 1
ATOM 3172 O O . ASP A 1 416 ? -1.907 19.047 -2.334 1 93.12 416 ASP A O 1
ATOM 3176 N N . GLY A 1 417 ? -2.703 17.219 -1.384 1 93.06 417 GLY A N 1
ATOM 3177 C CA . GLY A 1 417 ? -2.332 17.656 -0.048 1 93.06 417 GLY A CA 1
ATOM 3178 C C . GLY A 1 417 ? -3.52 18.078 0.797 1 93.06 417 GLY A C 1
ATOM 3179 O O . GLY A 1 417 ? -3.381 18.891 1.715 1 93.06 417 GLY A O 1
ATOM 3180 N N . PHE A 1 418 ? -4.66 17.547 0.434 1 89.94 418 PHE A N 1
ATOM 3181 C CA . PHE A 1 418 ? -5.879 17.797 1.194 1 89.94 418 PHE A CA 1
ATOM 3182 C C . PHE A 1 418 ? -5.66 17.516 2.678 1 89.94 418 PHE A C 1
ATOM 3184 O O . PHE A 1 418 ? -5.094 16.484 3.047 1 89.94 418 PHE A O 1
ATOM 3191 N N . THR A 1 419 ? -5.934 18.562 3.557 1 89.38 419 THR A N 1
ATOM 3192 C CA . THR A 1 419 ? -5.91 18.531 5.016 1 89.38 419 THR A CA 1
ATOM 3193 C C . THR A 1 419 ? -4.504 18.797 5.543 1 89.38 419 THR A C 1
ATOM 3195 O O . THR A 1 419 ? -4.305 18.953 6.75 1 89.38 419 THR A O 1
ATOM 3198 N N . PHE A 1 420 ? -3.496 18.891 4.629 1 94.31 420 PHE A N 1
ATOM 3199 C CA . PHE A 1 420 ? -2.117 19.047 5.074 1 94.31 420 PHE A CA 1
ATOM 3200 C C . PHE A 1 420 ? -1.616 20.469 4.789 1 94.31 420 PHE A C 1
ATOM 3202 O O . PHE A 1 420 ? -2.186 21.172 3.959 1 94.31 420 PHE A O 1
ATOM 3209 N N . VAL A 1 421 ? -0.544 20.797 5.441 1 97.25 421 VAL A N 1
ATOM 3210 C CA . VAL A 1 421 ? 0.037 22.125 5.312 1 97.25 421 VAL A CA 1
ATOM 3211 C C . VAL A 1 421 ? 0.601 22.312 3.906 1 97.25 421 VAL A C 1
ATOM 3213 O O . VAL A 1 421 ? 0.552 23.406 3.348 1 97.25 421 VAL A O 1
ATOM 3216 N N . HIS A 1 422 ? 1.18 21.281 3.318 1 97.75 422 HIS A N 1
ATOM 3217 C CA . HIS A 1 422 ? 1.706 21.453 1.969 1 97.75 422 HIS A CA 1
ATOM 3218 C C . HIS A 1 422 ? 0.581 21.672 0.963 1 97.75 422 HIS A C 1
ATOM 3220 O O . HIS A 1 422 ? 0.792 22.281 -0.09 1 97.75 422 HIS A O 1
ATOM 3226 N N . GLY A 1 423 ? -0.608 21.156 1.267 1 97.19 423 GLY A N 1
ATOM 3227 C CA . GLY A 1 423 ? -1.766 21.547 0.475 1 97.19 423 GLY A CA 1
ATOM 3228 C C . GLY A 1 423 ? -2.088 23.016 0.574 1 97.19 423 GLY A C 1
ATOM 3229 O O . GLY A 1 423 ? -2.391 23.672 -0.433 1 97.19 423 GLY A O 1
ATOM 3230 N N . ALA A 1 424 ? -2.037 23.516 1.79 1 98.38 424 ALA A N 1
ATOM 3231 C CA . ALA A 1 424 ? -2.229 24.953 1.984 1 98.38 424 ALA A CA 1
ATOM 3232 C C . ALA A 1 424 ? -1.219 25.75 1.17 1 98.38 424 ALA A C 1
ATOM 3234 O O . ALA A 1 424 ? -1.584 26.719 0.492 1 98.38 424 ALA A O 1
ATOM 3235 N N . TRP A 1 425 ? -0.001 25.359 1.222 1 98.75 425 TRP A N 1
ATOM 3236 C CA . TRP A 1 425 ? 1.059 26 0.451 1 98.75 425 TRP A CA 1
ATOM 3237 C C . TRP A 1 425 ? 0.74 25.969 -1.04 1 98.75 425 TRP A C 1
ATOM 3239 O O . TRP A 1 425 ? 0.822 27 -1.716 1 98.75 425 TRP A O 1
ATOM 3249 N N . ARG A 1 426 ? 0.334 24.844 -1.56 1 98.62 426 ARG A N 1
ATOM 3250 C CA . ARG A 1 426 ? 0.012 24.672 -2.973 1 98.62 426 ARG A CA 1
ATOM 3251 C C . ARG A 1 426 ? -1.161 25.562 -3.373 1 98.62 426 ARG A C 1
ATOM 3253 O O . ARG A 1 426 ? -1.168 26.141 -4.465 1 98.62 426 ARG A O 1
ATOM 3260 N N . SER A 1 427 ? -2.119 25.609 -2.527 1 98.75 427 SER A N 1
ATOM 3261 C CA . SER A 1 427 ? -3.305 26.406 -2.824 1 98.75 427 SER A CA 1
ATOM 3262 C C . SER A 1 427 ? -2.969 27.891 -2.881 1 98.75 427 SER A C 1
ATOM 3264 O O . SER A 1 427 ? -3.51 28.625 -3.713 1 98.75 427 SER A O 1
ATOM 3266 N N . GLY A 1 428 ? -2.1 28.344 -1.948 1 98.88 428 GLY A N 1
ATOM 3267 C CA . GLY A 1 428 ? -1.621 29.719 -2.023 1 98.88 428 GLY A CA 1
ATOM 3268 C C . GLY A 1 428 ? -0.881 30.016 -3.312 1 98.88 428 GLY A C 1
ATOM 3269 O O . GLY A 1 428 ? -1.124 31.047 -3.947 1 98.88 428 GLY A O 1
ATOM 3270 N N . ALA A 1 429 ? -0.031 29.125 -3.684 1 98.81 429 ALA A N 1
ATOM 3271 C CA . ALA A 1 429 ? 0.713 29.266 -4.934 1 98.81 429 ALA A CA 1
ATOM 3272 C C . ALA A 1 429 ? -0.23 29.297 -6.133 1 98.81 429 ALA A C 1
ATOM 3274 O O . ALA A 1 429 ? -0.021 30.062 -7.074 1 98.81 429 ALA A O 1
ATOM 3275 N N . ARG A 1 430 ? -1.229 28.438 -6.074 1 98.5 430 ARG A N 1
ATOM 3276 C CA . ARG A 1 430 ? -2.215 28.359 -7.148 1 98.5 430 ARG A CA 1
ATOM 3277 C C . ARG A 1 430 ? -2.906 29.703 -7.355 1 98.5 430 ARG A C 1
ATOM 3279 O O . ARG A 1 430 ? -3.02 30.188 -8.484 1 98.5 430 ARG A O 1
ATOM 3286 N N . GLU A 1 431 ? -3.359 30.344 -6.285 1 98.62 431 GLU A N 1
ATOM 3287 C CA . GLU A 1 431 ? -4.105 31.594 -6.398 1 98.62 431 GLU A CA 1
ATOM 3288 C C . GLU A 1 431 ? -3.195 32.75 -6.832 1 98.62 431 GLU A C 1
ATOM 3290 O O . GLU A 1 431 ? -3.609 33.625 -7.594 1 98.62 431 GLU A O 1
ATOM 3295 N N . ALA A 1 432 ? -1.969 32.781 -6.312 1 98.75 432 ALA A N 1
ATOM 3296 C CA . ALA A 1 432 ? -1.015 33.781 -6.777 1 98.75 432 ALA A CA 1
ATOM 3297 C C . ALA A 1 432 ? -0.778 33.656 -8.281 1 98.75 432 ALA A C 1
ATOM 3299 O O . ALA A 1 432 ? -0.797 34.656 -9 1 98.75 432 ALA A O 1
ATOM 3300 N N . LYS A 1 433 ? -0.543 32.438 -8.727 1 98.31 433 LYS A N 1
ATOM 3301 C CA . LYS A 1 433 ? -0.312 32.188 -10.141 1 98.31 433 LYS A CA 1
ATOM 3302 C C . LYS A 1 433 ? -1.505 32.656 -10.977 1 98.31 433 LYS A C 1
ATOM 3304 O O . LYS A 1 433 ? -1.332 33.219 -12.062 1 98.31 433 LYS A O 1
ATOM 3309 N N . TYR A 1 434 ? -2.68 32.375 -10.5 1 97.69 434 TYR A N 1
ATOM 3310 C CA . TYR A 1 434 ? -3.9 32.781 -11.172 1 97.69 434 TYR A CA 1
ATOM 3311 C C . TYR A 1 434 ? -3.91 34.312 -11.391 1 97.69 434 TYR A C 1
ATOM 3313 O O . TYR A 1 434 ? -4.211 34.781 -12.492 1 97.69 434 TYR A O 1
ATOM 3321 N N . ILE A 1 435 ? -3.582 35.062 -10.445 1 97.81 435 ILE A N 1
ATOM 3322 C CA . ILE A 1 435 ? -3.615 36.531 -10.477 1 97.81 435 ILE A CA 1
ATOM 3323 C C . ILE A 1 435 ? -2.484 37.062 -11.359 1 97.81 435 ILE A C 1
ATOM 3325 O O . ILE A 1 435 ? -2.693 37.969 -12.18 1 97.81 435 ILE A O 1
ATOM 3329 N N . ILE A 1 436 ? -1.305 36.469 -11.227 1 97.62 436 ILE A N 1
ATOM 3330 C CA . ILE A 1 436 ? -0.144 36.906 -12.008 1 97.62 436 ILE A CA 1
ATOM 3331 C C . ILE A 1 436 ? -0.412 36.656 -13.492 1 97.62 436 ILE A C 1
ATOM 3333 O O . ILE A 1 436 ? -0.148 37.531 -14.32 1 97.62 436 ILE A O 1
ATOM 3337 N N . ASP A 1 437 ? -0.958 35.5 -13.789 1 95.25 437 ASP A N 1
ATOM 3338 C CA . ASP A 1 437 ? -1.237 35.156 -15.18 1 95.25 437 ASP A CA 1
ATOM 3339 C C . ASP A 1 437 ? -2.357 36 -15.742 1 95.25 437 ASP A C 1
ATOM 3341 O O . ASP A 1 437 ? -2.4 36.281 -16.953 1 95.25 437 ASP A O 1
ATOM 3345 N N . GLY A 1 438 ? -3.344 36.312 -14.945 1 87.88 438 GLY A N 1
ATOM 3346 C CA . GLY A 1 438 ? -4.453 37.125 -15.383 1 87.88 438 GLY A CA 1
ATOM 3347 C C . GLY A 1 438 ? -4.043 38.562 -15.68 1 87.88 438 GLY A C 1
ATOM 3348 O O . GLY A 1 438 ? -4.688 39.25 -16.484 1 87.88 438 GLY A O 1
ATOM 3349 N N . GLN A 1 439 ? -3.17 39.156 -15.062 1 74.44 439 GLN A N 1
ATOM 3350 C CA . GLN A 1 439 ? -2.68 40.5 -15.32 1 74.44 439 GLN A CA 1
ATOM 3351 C C . GLN A 1 439 ? -1.832 40.562 -16.594 1 74.44 439 GLN A C 1
ATOM 3353 O O . GLN A 1 439 ? -1.833 41.562 -17.312 1 74.44 439 GLN A O 1
ATOM 3358 N N . SER A 1 440 ? -1.067 39.531 -16.797 1 53.94 440 SER A N 1
ATOM 3359 C CA . SER A 1 440 ? -0.25 39.5 -18 1 53.94 440 SER A CA 1
ATOM 3360 C C . SER A 1 440 ? -1.117 39.531 -19.25 1 53.94 440 SER A C 1
ATOM 3362 O O . SER A 1 440 ? -0.622 39.781 -20.359 1 53.94 440 SER A O 1
ATOM 3364 N N . LYS A 1 441 ? -2.217 39.281 -19.078 1 53.22 441 LYS A N 1
ATOM 3365 C CA . LYS A 1 441 ? -3.104 39.312 -20.234 1 53.22 441 LYS A CA 1
ATOM 3366 C C . LYS A 1 441 ? -3.715 40.688 -20.406 1 53.22 441 LYS A C 1
ATOM 3368 O O . LYS A 1 441 ? -4.5 40.938 -21.328 1 53.22 441 LYS A O 1
ATOM 3373 N N . ILE A 1 442 ? -3.488 41.688 -19.453 1 38.34 442 ILE A N 1
ATOM 3374 C CA . ILE A 1 442 ? -3.893 43.094 -19.594 1 38.34 442 ILE A CA 1
ATOM 3375 C C . ILE A 1 442 ? -2.682 43.938 -19.969 1 38.34 442 ILE A C 1
ATOM 3377 O O . ILE A 1 442 ? -1.623 43.844 -19.344 1 38.34 442 ILE A O 1
ATOM 3381 N N . MET B 1 1 ? -3.502 -45.219 -34.875 1 69.31 1 MET B N 1
ATOM 3382 C CA . MET B 1 1 ? -3.998 -43.875 -35.188 1 69.31 1 MET B CA 1
ATOM 3383 C C . MET B 1 1 ? -5.5 -43.781 -34.969 1 69.31 1 MET B C 1
ATOM 3385 O O . MET B 1 1 ? -6.273 -44.594 -35.5 1 69.31 1 MET B O 1
ATOM 3389 N N . SER B 1 2 ? -5.93 -43.281 -33.812 1 72.69 2 SER B N 1
ATOM 3390 C CA . SER B 1 2 ? -7.363 -43.156 -33.531 1 72.69 2 SER B CA 1
ATOM 3391 C C . SER B 1 2 ? -7.875 -41.75 -33.812 1 72.69 2 SER B C 1
ATOM 3393 O O . SER B 1 2 ? -7.094 -40.812 -33.875 1 72.69 2 SER B O 1
ATOM 3395 N N . SER B 1 3 ? -9.078 -41.781 -34.406 1 86 3 SER B N 1
ATOM 3396 C CA . SER B 1 3 ? -9.789 -40.531 -34.625 1 86 3 SER B CA 1
ATOM 3397 C C . SER B 1 3 ? -11 -40.406 -33.719 1 86 3 SER B C 1
ATOM 3399 O O . SER B 1 3 ? -11.789 -41.344 -33.594 1 86 3 SER B O 1
ATOM 3401 N N . LYS B 1 4 ? -11 -39.344 -32.906 1 92.19 4 LYS B N 1
ATOM 3402 C CA . LYS B 1 4 ? -12.109 -39.094 -31.984 1 92.19 4 LYS B CA 1
ATOM 3403 C C . LYS B 1 4 ? -12.742 -37.719 -32.25 1 92.19 4 LYS B C 1
ATOM 3405 O O . LYS B 1 4 ? -12.062 -36.781 -32.656 1 92.19 4 LYS B O 1
ATOM 3410 N N . SER B 1 5 ? -14.016 -37.688 -32.094 1 95.88 5 SER B N 1
ATOM 3411 C CA . SER B 1 5 ? -14.758 -36.438 -32.25 1 95.88 5 SER B CA 1
ATOM 3412 C C . SER B 1 5 ? -15.445 -36.031 -30.969 1 95.88 5 SER B C 1
ATOM 3414 O O . SER B 1 5 ? -16.141 -36.812 -30.344 1 95.88 5 SER B O 1
ATOM 3416 N N . VAL B 1 6 ? -15.18 -34.812 -30.516 1 97.69 6 VAL B N 1
ATOM 3417 C CA . VAL B 1 6 ? -15.805 -34.25 -29.328 1 97.69 6 VAL B CA 1
ATOM 3418 C C . VAL B 1 6 ? -16.188 -32.812 -29.609 1 97.69 6 VAL B C 1
ATOM 3420 O O . VAL B 1 6 ? -15.852 -32.25 -30.656 1 97.69 6 VAL B O 1
ATOM 3423 N N . ASP B 1 7 ? -16.938 -32.188 -28.719 1 97.69 7 ASP B N 1
ATOM 3424 C CA . ASP B 1 7 ? -17.312 -30.781 -28.875 1 97.69 7 ASP B CA 1
ATOM 3425 C C . ASP B 1 7 ? -16.109 -29.859 -28.688 1 97.69 7 ASP B C 1
ATOM 3427 O O . ASP B 1 7 ? -15.945 -28.906 -29.453 1 97.69 7 ASP B O 1
ATOM 3431 N N . VAL B 1 8 ? -15.352 -30.188 -27.625 1 98.69 8 VAL B N 1
ATOM 3432 C CA . VAL B 1 8 ? -14.242 -29.297 -27.297 1 98.69 8 VAL B CA 1
ATOM 3433 C C . VAL B 1 8 ? -13.008 -30.125 -26.953 1 98.69 8 VAL B C 1
ATOM 3435 O O . VAL B 1 8 ? -13.07 -31.047 -26.141 1 98.69 8 VAL B O 1
ATOM 3438 N N . VAL B 1 9 ? -11.852 -29.828 -27.562 1 98.88 9 VAL B N 1
ATOM 3439 C CA . VAL B 1 9 ? -10.555 -30.359 -27.172 1 98.88 9 VAL B CA 1
ATOM 3440 C C . VAL B 1 9 ? -9.812 -29.344 -26.312 1 98.88 9 VAL B C 1
ATOM 3442 O O . VAL B 1 9 ? -9.797 -28.141 -26.641 1 98.88 9 VAL B O 1
ATOM 3445 N N . ILE B 1 10 ? -9.32 -29.75 -25.188 1 98.94 10 ILE B N 1
ATOM 3446 C CA . ILE B 1 10 ? -8.508 -28.906 -24.328 1 98.94 10 ILE B CA 1
ATOM 3447 C C . ILE B 1 10 ? -7.062 -29.406 -24.312 1 98.94 10 ILE B C 1
ATOM 3449 O O . ILE B 1 10 ? -6.805 -30.562 -23.969 1 98.94 10 ILE B O 1
ATOM 3453 N N . VAL B 1 11 ? -6.141 -28.547 -24.719 1 98.94 11 VAL B N 1
ATOM 3454 C CA . VAL B 1 11 ? -4.727 -28.906 -24.797 1 98.94 11 VAL B CA 1
ATOM 3455 C C . VAL B 1 11 ? -4.012 -28.453 -23.531 1 98.94 11 VAL B C 1
ATOM 3457 O O . VAL B 1 11 ? -3.707 -27.266 -23.359 1 98.94 11 VAL B O 1
ATOM 3460 N N . GLY B 1 12 ? -3.672 -29.391 -22.656 1 98.75 12 GLY B N 1
ATOM 3461 C CA . GLY B 1 12 ? -3.049 -29.109 -21.359 1 98.75 12 GLY B CA 1
ATOM 3462 C C . GLY B 1 12 ? -3.984 -29.312 -20.188 1 98.75 12 GLY B C 1
ATOM 3463 O O . GLY B 1 12 ? -5.152 -28.938 -20.25 1 98.75 12 GLY B O 1
ATOM 3464 N N . ALA B 1 13 ? -3.428 -29.891 -19.156 1 98.75 13 ALA B N 1
ATOM 3465 C CA . ALA B 1 13 ? -4.234 -30.219 -17.984 1 98.75 13 ALA B CA 1
ATOM 3466 C C . ALA B 1 13 ? -3.729 -29.469 -16.75 1 98.75 13 ALA B C 1
ATOM 3468 O O . ALA B 1 13 ? -3.764 -30 -15.641 1 98.75 13 ALA B O 1
ATOM 3469 N N . GLY B 1 14 ? -3.166 -28.266 -16.906 1 98.62 14 GLY B N 1
ATOM 3470 C CA . GLY B 1 14 ? -2.947 -27.375 -15.781 1 98.62 14 GLY B CA 1
ATOM 3471 C C . GLY B 1 14 ? -4.23 -26.797 -15.219 1 98.62 14 GLY B C 1
ATOM 3472 O O . GLY B 1 14 ? -5.328 -27.234 -15.586 1 98.62 14 GLY B O 1
ATOM 3473 N N . MET B 1 15 ? -4.086 -25.859 -14.391 1 98.69 15 MET B N 1
ATOM 3474 C CA . MET B 1 15 ? -5.262 -25.297 -13.727 1 98.69 15 MET B CA 1
ATOM 3475 C C . MET B 1 15 ? -6.211 -24.672 -14.742 1 98.69 15 MET B C 1
ATOM 3477 O O . MET B 1 15 ? -7.43 -24.828 -14.633 1 98.69 15 MET B O 1
ATOM 3481 N N . ALA B 1 16 ? -5.703 -23.953 -15.703 1 98.88 16 ALA B N 1
ATOM 3482 C CA . ALA B 1 16 ? -6.547 -23.344 -16.734 1 98.88 16 ALA B CA 1
ATOM 3483 C C . ALA B 1 16 ? -7.328 -24.391 -17.5 1 98.88 16 ALA B C 1
ATOM 3485 O O . ALA B 1 16 ? -8.547 -24.281 -17.672 1 98.88 16 ALA B O 1
ATOM 3486 N N . GLY B 1 17 ? -6.648 -25.453 -17.922 1 98.88 17 GLY B N 1
ATOM 3487 C CA . GLY B 1 17 ? -7.273 -26.5 -18.719 1 98.88 17 GLY B CA 1
ATOM 3488 C C . GLY B 1 17 ? -8.32 -27.281 -17.938 1 98.88 17 GLY B C 1
ATOM 3489 O O . GLY B 1 17 ? -9.422 -27.531 -18.438 1 98.88 17 GLY B O 1
ATOM 3490 N N . ILE B 1 18 ? -7.984 -27.625 -16.734 1 98.81 18 ILE B N 1
ATOM 3491 C CA . ILE B 1 18 ? -8.891 -28.469 -15.961 1 98.81 18 ILE B CA 1
ATOM 3492 C C . ILE B 1 18 ? -10.125 -27.656 -15.555 1 98.81 18 ILE B C 1
ATOM 3494 O O . ILE B 1 18 ? -11.227 -28.203 -15.477 1 98.81 18 ILE B O 1
ATOM 3498 N N . LYS B 1 19 ? -9.906 -26.375 -15.234 1 98.88 19 LYS B N 1
ATOM 3499 C CA . LYS B 1 19 ? -11.055 -25.531 -14.922 1 98.88 19 LYS B CA 1
ATOM 3500 C C . LYS B 1 19 ? -11.992 -25.406 -16.125 1 98.88 19 LYS B C 1
ATOM 3502 O O . LYS B 1 19 ? -13.211 -25.5 -15.977 1 98.88 19 LYS B O 1
ATOM 3507 N N . ALA B 1 20 ? -11.477 -25.172 -17.312 1 98.94 20 ALA B N 1
ATOM 3508 C CA . ALA B 1 20 ? -12.281 -25.125 -18.516 1 98.94 20 ALA B CA 1
ATOM 3509 C C . ALA B 1 20 ? -13.023 -26.453 -18.734 1 98.94 20 ALA B C 1
ATOM 3511 O O . ALA B 1 20 ? -14.227 -26.453 -19.016 1 98.94 20 ALA B O 1
ATOM 3512 N N . ALA B 1 21 ? -12.305 -27.547 -18.578 1 98.94 21 ALA B N 1
ATOM 3513 C CA . ALA B 1 21 ? -12.883 -28.875 -18.75 1 98.94 21 ALA B CA 1
ATOM 3514 C C . ALA B 1 21 ? -14.047 -29.094 -17.781 1 98.94 21 ALA B C 1
ATOM 3516 O O . ALA B 1 21 ? -15.109 -29.578 -18.188 1 98.94 21 ALA B O 1
ATOM 3517 N N . ALA B 1 22 ? -13.836 -28.75 -16.547 1 98.88 22 ALA B N 1
ATOM 3518 C CA . ALA B 1 22 ? -14.859 -28.938 -15.523 1 98.88 22 ALA B CA 1
ATOM 3519 C C . ALA B 1 22 ? -16.125 -28.156 -15.867 1 98.88 22 ALA B C 1
ATOM 3521 O O . ALA B 1 22 ? -17.234 -28.703 -15.82 1 98.88 22 ALA B O 1
ATOM 3522 N N . ASP B 1 23 ? -15.945 -26.906 -16.219 1 98.81 23 ASP B N 1
ATOM 3523 C CA . ASP B 1 23 ? -17.094 -26.062 -16.516 1 98.81 23 ASP B CA 1
ATOM 3524 C C . ASP B 1 23 ? -17.844 -26.562 -17.75 1 98.81 23 ASP B C 1
ATOM 3526 O O . ASP B 1 23 ? -19.078 -26.594 -17.75 1 98.81 23 ASP B O 1
ATOM 3530 N N . LEU B 1 24 ? -17.156 -26.938 -18.766 1 98.75 24 LEU B N 1
ATOM 3531 C CA . LEU B 1 24 ? -17.766 -27.422 -20 1 98.75 24 LEU B CA 1
ATOM 3532 C C . LEU B 1 24 ? -18.484 -28.75 -19.781 1 98.75 24 LEU B C 1
ATOM 3534 O O . LEU B 1 24 ? -19.578 -28.953 -20.312 1 98.75 24 LEU B O 1
ATOM 3538 N N . THR B 1 25 ? -17.828 -29.625 -19.016 1 98.62 25 THR B N 1
ATOM 3539 C CA . THR B 1 25 ? -18.453 -30.891 -18.672 1 98.62 25 THR B CA 1
ATOM 3540 C C . THR B 1 25 ? -19.781 -30.656 -17.953 1 98.62 25 THR B C 1
ATOM 3542 O O . THR B 1 25 ? -20.797 -31.266 -18.281 1 98.62 25 THR B O 1
ATOM 3545 N N . GLN B 1 26 ? -19.766 -29.797 -17 1 98.25 26 GLN B N 1
ATOM 3546 C CA . GLN B 1 26 ? -20.969 -29.5 -16.219 1 98.25 26 GLN B CA 1
ATOM 3547 C C . GLN B 1 26 ? -22.047 -28.891 -17.109 1 98.25 26 GLN B C 1
ATOM 3549 O O . GLN B 1 26 ? -23.25 -29.047 -16.844 1 98.25 26 GLN B O 1
ATOM 3554 N N . ALA B 1 27 ? -21.609 -28.234 -18.125 1 97.94 27 ALA B N 1
ATOM 3555 C CA . ALA B 1 27 ? -22.562 -27.594 -19.047 1 97.94 27 ALA B CA 1
ATOM 3556 C C . ALA B 1 27 ? -23.031 -28.594 -20.109 1 97.94 27 ALA B C 1
ATOM 3558 O O . ALA B 1 27 ? -23.859 -28.25 -20.953 1 97.94 27 ALA B O 1
ATOM 3559 N N . GLY B 1 28 ? -22.5 -29.812 -20.188 1 97.25 28 GLY B N 1
ATOM 3560 C CA . GLY B 1 28 ? -23.047 -30.875 -21.016 1 97.25 28 GLY B CA 1
ATOM 3561 C C . GLY B 1 28 ? -22.25 -31.078 -22.297 1 97.25 28 GLY B C 1
ATOM 3562 O O . GLY B 1 28 ? -22.672 -31.828 -23.172 1 97.25 28 GLY B O 1
ATOM 3563 N N . PHE B 1 29 ? -21.125 -30.531 -22.438 1 98.06 29 PHE B N 1
ATOM 3564 C CA . PHE B 1 29 ? -20.297 -30.688 -23.625 1 98.06 29 PHE B CA 1
ATOM 3565 C C . PHE B 1 29 ? -19.469 -31.953 -23.547 1 98.06 29 PHE B C 1
ATOM 3567 O O . PHE B 1 29 ? -18.969 -32.312 -22.469 1 98.06 29 PHE B O 1
ATOM 3574 N N . SER B 1 30 ? -19.281 -32.625 -24.641 1 98.25 30 SER B N 1
ATOM 3575 C CA . SER B 1 30 ? -18.266 -33.656 -24.719 1 98.25 30 SER B CA 1
ATOM 3576 C C . SER B 1 30 ? -16.859 -33.062 -24.891 1 98.25 30 SER B C 1
ATOM 3578 O O . SER B 1 30 ? -16.672 -32.125 -25.688 1 98.25 30 SER B O 1
ATOM 3580 N N . ILE B 1 31 ? -15.898 -33.594 -24.109 1 98.62 31 ILE B N 1
ATOM 3581 C CA . ILE B 1 31 ? -14.586 -32.969 -24.156 1 98.62 31 ILE B CA 1
ATOM 3582 C C . ILE B 1 31 ? -13.5 -34.062 -24.234 1 98.62 31 ILE B C 1
ATOM 3584 O O . ILE B 1 31 ? -13.773 -35.219 -23.984 1 98.62 31 ILE B O 1
ATOM 3588 N N . ALA B 1 32 ? -12.297 -33.656 -24.609 1 98.75 32 ALA B N 1
ATOM 3589 C CA . ALA B 1 32 ? -11.047 -34.406 -24.484 1 98.75 32 ALA B CA 1
ATOM 3590 C C . ALA B 1 32 ? -9.922 -33.5 -23.984 1 98.75 32 ALA B C 1
ATOM 3592 O O . ALA B 1 32 ? -9.586 -32.5 -24.625 1 98.75 32 ALA B O 1
ATOM 3593 N N . VAL B 1 33 ? -9.383 -33.875 -22.812 1 98.88 33 VAL B N 1
ATOM 3594 C CA . VAL B 1 33 ? -8.227 -33.156 -22.281 1 98.88 33 VAL B CA 1
ATOM 3595 C C . VAL B 1 33 ? -6.949 -33.906 -22.641 1 98.88 33 VAL B C 1
ATOM 3597 O O . VAL B 1 33 ? -6.766 -35.062 -22.281 1 98.88 33 VAL B O 1
ATOM 3600 N N . LEU B 1 34 ? -6.109 -33.219 -23.406 1 98.81 34 LEU B N 1
ATOM 3601 C CA . LEU B 1 34 ? -4.855 -33.844 -23.859 1 98.81 34 LEU B CA 1
ATOM 3602 C C . LEU B 1 34 ? -3.67 -33.25 -23.094 1 98.81 34 LEU B C 1
ATOM 3604 O O . LEU B 1 34 ? -3.396 -32.031 -23.188 1 98.81 34 LEU B O 1
ATOM 3608 N N . GLU B 1 35 ? -2.975 -34.062 -22.312 1 98.75 35 GLU B N 1
ATOM 3609 C CA . GLU B 1 35 ? -1.832 -33.656 -21.5 1 98.75 35 GLU B CA 1
ATOM 3610 C C . GLU B 1 35 ? -0.565 -34.406 -21.922 1 98.75 35 GLU B C 1
ATOM 3612 O O . GLU B 1 35 ? -0.566 -35.625 -22.016 1 98.75 35 GLU B O 1
ATOM 3617 N N . GLY B 1 36 ? 0.472 -33.625 -22.203 1 98.25 36 GLY B N 1
ATOM 3618 C CA . GLY B 1 36 ? 1.73 -34.188 -22.656 1 98.25 36 GLY B CA 1
ATOM 3619 C C . GLY B 1 36 ? 2.453 -34.969 -21.578 1 98.25 36 GLY B C 1
ATOM 3620 O O . GLY B 1 36 ? 3.156 -35.938 -21.859 1 98.25 36 GLY B O 1
ATOM 3621 N N . ARG B 1 37 ? 2.301 -34.625 -20.312 1 97.94 37 ARG B N 1
ATOM 3622 C CA . ARG B 1 37 ? 2.982 -35.25 -19.188 1 97.94 37 ARG B CA 1
ATOM 3623 C C . ARG B 1 37 ? 2.262 -36.531 -18.766 1 97.94 37 ARG B C 1
ATOM 3625 O O . ARG B 1 37 ? 1.163 -36.812 -19.25 1 97.94 37 ARG B O 1
ATOM 3632 N N . ASP B 1 38 ? 2.879 -37.25 -17.875 1 97.94 38 ASP B N 1
ATOM 3633 C CA . ASP B 1 38 ? 2.289 -38.469 -17.297 1 97.94 38 ASP B CA 1
ATOM 3634 C C . ASP B 1 38 ? 1.554 -38.156 -16 1 97.94 38 ASP B C 1
ATOM 3636 O O . ASP B 1 38 ? 1.21 -39.062 -15.242 1 97.94 38 ASP B O 1
ATOM 3640 N N . ARG B 1 39 ? 1.428 -36.906 -15.742 1 97.25 39 ARG B N 1
ATOM 3641 C CA . ARG B 1 39 ? 0.713 -36.438 -14.562 1 97.25 39 ARG B CA 1
ATOM 3642 C C . ARG B 1 39 ? -0.136 -35.219 -14.883 1 97.25 39 ARG B C 1
ATOM 3644 O O . ARG B 1 39 ? 0.066 -34.562 -15.906 1 97.25 39 ARG B O 1
ATOM 3651 N N . LEU B 1 40 ? -1.051 -34.906 -14.008 1 97.81 40 LEU B N 1
ATOM 3652 C CA . LEU B 1 40 ? -1.906 -33.75 -14.109 1 97.81 40 LEU B CA 1
ATOM 3653 C C . LEU B 1 40 ? -1.312 -32.562 -13.344 1 97.81 40 LEU B C 1
ATOM 3655 O O . LEU B 1 40 ? -0.333 -32.719 -12.609 1 97.81 40 LEU B O 1
ATOM 3659 N N . GLY B 1 41 ? -1.786 -31.359 -13.633 1 97.81 41 GLY B N 1
ATOM 3660 C CA . GLY B 1 41 ? -1.51 -30.219 -12.766 1 97.81 41 GLY B CA 1
ATOM 3661 C C . GLY B 1 41 ? -0.65 -29.172 -13.43 1 97.81 41 GLY B C 1
ATOM 3662 O O . GLY B 1 41 ? -0.6 -28.016 -12.969 1 97.81 41 GLY B O 1
ATOM 3663 N N . GLY B 1 42 ? 0.042 -29.547 -14.531 1 96.81 42 GLY B N 1
ATOM 3664 C CA . GLY B 1 42 ? 0.951 -28.578 -15.133 1 96.81 42 GLY B CA 1
ATOM 3665 C C . GLY B 1 42 ? 2.021 -28.094 -14.18 1 96.81 42 GLY B C 1
ATOM 3666 O O . GLY B 1 42 ? 2.732 -28.891 -13.57 1 96.81 42 GLY B O 1
ATOM 3667 N N . ARG B 1 43 ? 2.09 -26.797 -13.984 1 95.88 43 ARG B N 1
ATOM 3668 C CA . ARG B 1 43 ? 3.094 -26.25 -13.086 1 95.88 43 ARG B CA 1
ATOM 3669 C C . ARG B 1 43 ? 2.633 -26.328 -11.633 1 95.88 43 ARG B C 1
ATOM 3671 O O . ARG B 1 43 ? 3.418 -26.094 -10.711 1 95.88 43 ARG B O 1
ATOM 3678 N N . LEU B 1 44 ? 1.373 -26.578 -11.43 1 97.62 44 LEU B N 1
ATOM 3679 C CA . LEU B 1 44 ? 0.934 -26.953 -10.086 1 97.62 44 LEU B CA 1
ATOM 3680 C C . LEU B 1 44 ? 1.334 -28.391 -9.773 1 97.62 44 LEU B C 1
ATOM 3682 O O . LEU B 1 44 ? 0.664 -29.328 -10.203 1 97.62 44 LEU B O 1
ATOM 3686 N N . HIS B 1 45 ? 2.422 -28.5 -9.055 1 97.31 45 HIS B N 1
ATOM 3687 C CA . HIS B 1 45 ? 2.994 -29.812 -8.805 1 97.31 45 HIS B CA 1
ATOM 3688 C C . HIS B 1 45 ? 3.314 -30.016 -7.324 1 97.31 45 HIS B C 1
ATOM 3690 O O . HIS B 1 45 ? 4.355 -29.562 -6.848 1 97.31 45 HIS B O 1
ATOM 3696 N N . THR B 1 46 ? 2.457 -30.719 -6.641 1 97.56 46 THR B N 1
ATOM 3697 C CA . THR B 1 46 ? 2.678 -31.141 -5.262 1 97.56 46 THR B CA 1
ATOM 3698 C C . THR B 1 46 ? 3.348 -32.5 -5.211 1 97.56 46 THR B C 1
ATOM 3700 O O . THR B 1 46 ? 2.73 -33.5 -5.555 1 97.56 46 THR B O 1
ATOM 3703 N N . ASP B 1 47 ? 4.605 -32.531 -4.816 1 97.25 47 ASP B N 1
ATOM 3704 C CA . ASP B 1 47 ? 5.367 -33.75 -4.676 1 97.25 47 ASP B CA 1
ATOM 3705 C C . ASP B 1 47 ? 5.223 -34.344 -3.271 1 97.25 47 ASP B C 1
ATOM 3707 O O . ASP B 1 47 ? 5.836 -33.844 -2.324 1 97.25 47 ASP B O 1
ATOM 3711 N N . ARG B 1 48 ? 4.547 -35.406 -3.1 1 95.88 48 ARG B N 1
ATOM 3712 C CA . ARG B 1 48 ? 4.258 -36 -1.789 1 95.88 48 ARG B CA 1
ATOM 3713 C C . ARG B 1 48 ? 5.145 -37.188 -1.512 1 95.88 48 ARG B C 1
ATOM 3715 O O . ARG B 1 48 ? 4.965 -37.875 -0.508 1 95.88 48 ARG B O 1
ATOM 3722 N N . THR B 1 49 ? 6.109 -37.406 -2.332 1 95.62 49 THR B N 1
ATOM 3723 C CA . THR B 1 49 ? 6.828 -38.688 -2.209 1 95.62 49 THR B CA 1
ATOM 3724 C C . THR B 1 49 ? 8.312 -38.438 -1.951 1 95.62 49 THR B C 1
ATOM 3726 O O . THR B 1 49 ? 8.992 -39.281 -1.369 1 95.62 49 THR B O 1
ATOM 3729 N N . SER B 1 50 ? 8.789 -37.344 -2.375 1 93.75 50 SER B N 1
ATOM 3730 C CA . SER B 1 50 ? 10.234 -37.156 -2.383 1 93.75 50 SER B CA 1
ATOM 3731 C C . SER B 1 50 ? 10.742 -36.75 -1.003 1 93.75 50 SER B C 1
ATOM 3733 O O . SER B 1 50 ? 11.898 -37 -0.661 1 93.75 50 SER B O 1
ATOM 3735 N N . GLY B 1 51 ? 9.922 -36.094 -0.308 1 93.44 51 GLY B N 1
ATOM 3736 C CA . GLY B 1 51 ? 10.391 -35.531 0.956 1 93.44 51 GLY B CA 1
ATOM 3737 C C . GLY B 1 51 ? 9.711 -36.156 2.162 1 93.44 51 GLY B C 1
ATOM 3738 O O . GLY B 1 51 ? 8.859 -37.031 2.018 1 93.44 51 GLY B O 1
ATOM 3739 N N . SER B 1 52 ? 10.188 -35.719 3.373 1 94.25 52 SER B N 1
ATOM 3740 C CA . SER B 1 52 ? 9.547 -36.125 4.621 1 94.25 52 SER B CA 1
ATOM 3741 C C . SER B 1 52 ? 8.148 -35.531 4.742 1 94.25 52 SER B C 1
ATOM 3743 O O . SER B 1 52 ? 7.316 -36.031 5.496 1 94.25 52 SER B O 1
ATOM 3745 N N . LYS B 1 53 ? 7.922 -34.469 4.004 1 94.31 53 LYS B N 1
ATOM 3746 C CA . LYS B 1 53 ? 6.629 -33.844 3.771 1 94.31 53 LYS B CA 1
ATOM 3747 C C . LYS B 1 53 ? 6.492 -33.375 2.318 1 94.31 53 LYS B C 1
ATOM 3749 O O . LYS B 1 53 ? 7.414 -33.562 1.52 1 94.31 53 LYS B O 1
ATOM 3754 N N . LEU B 1 54 ? 5.375 -32.906 2.018 1 94.75 54 LEU B N 1
ATOM 3755 C CA . LEU B 1 54 ? 5.137 -32.562 0.621 1 94.75 54 LEU B CA 1
ATOM 3756 C C . LEU B 1 54 ? 5.977 -31.359 0.205 1 94.75 54 LEU B C 1
ATOM 3758 O O . LEU B 1 54 ? 6.211 -30.453 1.009 1 94.75 54 LEU B O 1
ATOM 3762 N N . TYR B 1 55 ? 6.496 -31.375 -1.064 1 96.06 55 TYR B N 1
ATOM 3763 C CA . TYR B 1 55 ? 7.129 -30.234 -1.726 1 96.06 55 TYR B CA 1
ATOM 3764 C C . TYR B 1 55 ? 6.184 -29.594 -2.736 1 96.06 55 TYR B C 1
ATOM 3766 O O . TYR B 1 55 ? 5.582 -30.297 -3.557 1 96.06 55 TYR B O 1
ATOM 3774 N N . GLU B 1 56 ? 5.984 -28.297 -2.604 1 96.38 56 GLU B N 1
ATOM 3775 C CA . GLU B 1 56 ? 5.332 -27.578 -3.693 1 96.38 56 GLU B CA 1
ATOM 3776 C C . GLU B 1 56 ? 6.344 -27.141 -4.742 1 96.38 56 GLU B C 1
ATOM 3778 O O . GLU B 1 56 ? 7.016 -26.109 -4.566 1 96.38 56 GLU B O 1
ATOM 3783 N N . LEU B 1 57 ? 6.391 -27.812 -5.809 1 96.06 57 LEU B N 1
ATOM 3784 C CA . LEU B 1 57 ? 7.426 -27.547 -6.801 1 96.06 57 LEU B CA 1
ATOM 3785 C C . LEU B 1 57 ? 6.988 -26.453 -7.77 1 96.06 57 LEU B C 1
ATOM 3787 O O . LEU B 1 57 ? 7.812 -25.891 -8.492 1 96.06 57 LEU B O 1
ATOM 3791 N N . GLY B 1 58 ? 5.75 -26.125 -7.875 1 94.31 58 GLY B N 1
ATOM 3792 C CA . GLY B 1 58 ? 5.203 -25.016 -8.625 1 94.31 58 GLY B CA 1
ATOM 3793 C C . GLY B 1 58 ? 4.59 -23.953 -7.734 1 94.31 58 GLY B C 1
ATOM 3794 O O . GLY B 1 58 ? 5.234 -23.469 -6.801 1 94.31 58 GLY B O 1
ATOM 3795 N N . CYS B 1 59 ? 3.33 -23.547 -8.016 1 93.56 59 CYS B N 1
ATOM 3796 C CA . CYS B 1 59 ? 2.641 -22.578 -7.172 1 93.56 59 CYS B CA 1
ATOM 3797 C C . CYS B 1 59 ? 2.518 -23.094 -5.742 1 93.56 59 CYS B C 1
ATOM 3799 O O . CYS B 1 59 ? 2.271 -24.281 -5.523 1 93.56 59 CYS B O 1
ATOM 3801 N N . SER B 1 60 ? 2.746 -22.156 -4.824 1 93.12 60 SER B N 1
ATOM 3802 C CA . SER B 1 60 ? 2.803 -22.594 -3.434 1 93.12 60 SER B CA 1
ATOM 3803 C C . SER B 1 60 ? 1.865 -21.766 -2.557 1 93.12 60 SER B C 1
ATOM 3805 O O . SER B 1 60 ? 1.521 -22.188 -1.447 1 93.12 60 SER B O 1
ATOM 3807 N N . TRP B 1 61 ? 1.5 -20.656 -3.049 1 93.81 61 TRP B N 1
ATOM 3808 C CA . TRP B 1 61 ? 0.774 -19.719 -2.201 1 93.81 61 TRP B CA 1
ATOM 3809 C C . TRP B 1 61 ? -0.517 -19.266 -2.873 1 93.81 61 TRP B C 1
ATOM 3811 O O . TRP B 1 61 ? -0.574 -19.141 -4.098 1 93.81 61 TRP B O 1
ATOM 3821 N N . PHE B 1 62 ? -1.526 -19.062 -2.033 1 96.38 62 PHE B N 1
ATOM 3822 C CA . PHE B 1 62 ? -2.627 -18.203 -2.457 1 96.38 62 PHE B CA 1
ATOM 3823 C C . PHE B 1 62 ? -2.223 -16.734 -2.395 1 96.38 62 PHE B C 1
ATOM 3825 O O . PHE B 1 62 ? -2.336 -16.094 -1.346 1 96.38 62 PHE B O 1
ATOM 3832 N N . HIS B 1 63 ? -1.76 -16.297 -3.52 1 93.88 63 HIS B N 1
ATOM 3833 C CA . HIS B 1 63 ? -1.501 -14.875 -3.639 1 93.88 63 HIS B CA 1
ATOM 3834 C C . HIS B 1 63 ? -2.799 -14.086 -3.805 1 93.88 63 HIS B C 1
ATOM 3836 O O . HIS B 1 63 ? -3.82 -14.648 -4.207 1 93.88 63 HIS B O 1
ATOM 3842 N N . GLN B 1 64 ? -2.777 -12.797 -3.393 1 94 64 GLN B N 1
ATOM 3843 C CA . GLN B 1 64 ? -3.949 -11.938 -3.531 1 94 64 GLN B CA 1
ATOM 3844 C C . GLN B 1 64 ? -5.172 -12.57 -2.867 1 94 64 GLN B C 1
ATOM 3846 O O . GLN B 1 64 ? -6.223 -12.711 -3.496 1 94 64 GLN B O 1
ATOM 3851 N N . SER B 1 65 ? -4.98 -12.828 -1.576 1 95.31 65 SER B N 1
ATOM 3852 C CA . SER B 1 65 ? -5.953 -13.617 -0.822 1 95.31 65 SER B CA 1
ATOM 3853 C C . SER B 1 65 ? -7.305 -12.914 -0.76 1 95.31 65 SER B C 1
ATOM 3855 O O . SER B 1 65 ? -8.336 -13.555 -0.569 1 95.31 65 SER B O 1
ATOM 3857 N N . LEU B 1 66 ? -7.34 -11.602 -0.96 1 94.44 66 LEU B N 1
ATOM 3858 C CA . LEU B 1 66 ? -8.594 -10.852 -0.903 1 94.44 66 LEU B CA 1
ATOM 3859 C C . LEU B 1 66 ? -9.383 -11.023 -2.197 1 94.44 66 LEU B C 1
ATOM 3861 O O . LEU B 1 66 ? -10.57 -10.711 -2.244 1 94.44 66 LEU B O 1
ATOM 3865 N N . ASP B 1 67 ? -8.695 -11.414 -3.219 1 94.5 67 ASP B N 1
ATOM 3866 C CA . ASP B 1 67 ? -9.312 -11.633 -4.527 1 94.5 67 ASP B CA 1
ATOM 3867 C C . ASP B 1 67 ? -8.797 -12.93 -5.164 1 94.5 67 ASP B C 1
ATOM 3869 O O . ASP B 1 67 ? -8.297 -12.914 -6.289 1 94.5 67 ASP B O 1
ATOM 3873 N N . ASN B 1 68 ? -8.906 -13.953 -4.449 1 97 68 ASN B N 1
ATOM 3874 C CA . ASN B 1 68 ? -8.453 -15.258 -4.906 1 97 68 ASN B CA 1
ATOM 3875 C C . ASN B 1 68 ? -9.594 -16.281 -4.91 1 97 68 ASN B C 1
ATOM 3877 O O . ASN B 1 68 ? -9.984 -16.781 -3.857 1 97 68 ASN B O 1
ATOM 3881 N N . PRO B 1 69 ? -10.094 -16.594 -6.098 1 97.19 69 PRO B N 1
ATOM 3882 C CA . PRO B 1 69 ? -11.25 -17.5 -6.172 1 97.19 69 PRO B CA 1
ATOM 3883 C C . PRO B 1 69 ? -10.922 -18.922 -5.703 1 97.19 69 PRO B C 1
ATOM 3885 O O . PRO B 1 69 ? -11.812 -19.656 -5.277 1 97.19 69 PRO B O 1
ATOM 3888 N N . LEU B 1 70 ? -9.688 -19.312 -5.777 1 98.19 70 LEU B N 1
ATOM 3889 C CA . LEU B 1 70 ? -9.305 -20.656 -5.328 1 98.19 70 LEU B CA 1
ATOM 3890 C C . LEU B 1 70 ? -9.336 -20.734 -3.807 1 98.19 70 LEU B C 1
ATOM 3892 O O . LEU B 1 70 ? -9.781 -21.75 -3.25 1 98.19 70 LEU B O 1
ATOM 3896 N N . LEU B 1 71 ? -8.812 -19.719 -3.162 1 97.38 71 LEU B N 1
ATOM 3897 C CA . LEU B 1 71 ? -8.914 -19.703 -1.707 1 97.38 71 LEU B CA 1
ATOM 3898 C C . LEU B 1 71 ? -10.375 -19.688 -1.265 1 97.38 71 LEU B C 1
ATOM 3900 O O . LEU B 1 71 ? -10.758 -20.406 -0.35 1 97.38 71 LEU B O 1
ATOM 3904 N N . LYS B 1 72 ? -11.172 -18.844 -1.919 1 96.75 72 LYS B N 1
ATOM 3905 C CA . LYS B 1 72 ? -12.602 -18.797 -1.62 1 96.75 72 LYS B CA 1
ATOM 3906 C C . LYS B 1 72 ? -13.234 -20.172 -1.773 1 96.75 72 LYS B C 1
ATOM 3908 O O . LYS B 1 72 ? -14.008 -20.609 -0.915 1 96.75 72 LYS B O 1
ATOM 3913 N N . LEU B 1 73 ? -12.93 -20.812 -2.84 1 97.81 73 LEU B N 1
ATOM 3914 C CA . LEU B 1 73 ? -13.445 -22.141 -3.109 1 97.81 73 LEU B CA 1
ATOM 3915 C C . LEU B 1 73 ? -13.047 -23.109 -2 1 97.81 73 LEU B C 1
ATOM 3917 O O . LEU B 1 73 ? -13.883 -23.875 -1.51 1 97.81 73 LEU B O 1
ATOM 3921 N N . ALA B 1 74 ? -11.805 -23.078 -1.65 1 97.81 74 ALA B N 1
ATOM 3922 C CA . ALA B 1 74 ? -11.305 -23.984 -0.616 1 97.81 74 ALA B CA 1
ATOM 3923 C C . ALA B 1 74 ? -12.047 -23.781 0.7 1 97.81 74 ALA B C 1
ATOM 3925 O O . ALA B 1 74 ? -12.406 -24.75 1.378 1 97.81 74 ALA B O 1
ATOM 3926 N N . LEU B 1 75 ? -12.281 -22.578 1.045 1 96.44 75 LEU B N 1
ATOM 3927 C CA . LEU B 1 75 ? -12.961 -22.25 2.291 1 96.44 75 LEU B CA 1
ATOM 3928 C C . LEU B 1 75 ? -14.445 -22.594 2.209 1 96.44 75 LEU B C 1
ATOM 3930 O O . LEU B 1 75 ? -15.008 -23.156 3.146 1 96.44 75 LEU B O 1
ATOM 3934 N N . ASP B 1 76 ? -15.086 -22.234 1.075 1 97.06 76 ASP B N 1
ATOM 3935 C CA . ASP B 1 76 ? -16.5 -22.531 0.878 1 97.06 76 ASP B CA 1
ATOM 3936 C C . ASP B 1 76 ? -16.766 -24.031 0.962 1 97.06 76 ASP B C 1
ATOM 3938 O O . ASP B 1 76 ? -17.797 -24.453 1.511 1 97.06 76 ASP B O 1
ATOM 3942 N N . GLU B 1 77 ? -15.898 -24.797 0.447 1 97.75 77 GLU B N 1
ATOM 3943 C CA . GLU B 1 77 ? -16.094 -26.234 0.354 1 97.75 77 GLU B CA 1
ATOM 3944 C C . GLU B 1 77 ? -15.414 -26.969 1.511 1 97.75 77 GLU B C 1
ATOM 3946 O O . GLU B 1 77 ? -15.383 -28.203 1.546 1 97.75 77 GLU B O 1
ATOM 3951 N N . ASN B 1 78 ? -14.82 -26.25 2.426 1 96.88 78 ASN B N 1
ATOM 3952 C CA . ASN B 1 78 ? -14.156 -26.766 3.615 1 96.88 78 ASN B CA 1
ATOM 3953 C C . ASN B 1 78 ? -13.086 -27.797 3.254 1 96.88 78 ASN B C 1
ATOM 3955 O O . ASN B 1 78 ? -13.062 -28.891 3.816 1 96.88 78 ASN B O 1
ATOM 3959 N N . LEU B 1 79 ? -12.328 -27.5 2.221 1 97.94 79 LEU B N 1
ATOM 3960 C CA . LEU B 1 79 ? -11.234 -28.391 1.841 1 97.94 79 LEU B CA 1
ATOM 3961 C C . LEU B 1 79 ? -10.141 -28.391 2.898 1 97.94 79 LEU B C 1
ATOM 3963 O O . LEU B 1 79 ? -9.898 -27.359 3.543 1 97.94 79 LEU B O 1
ATOM 3967 N N . ASP B 1 80 ? -9.445 -29.469 3.094 1 96.88 80 ASP B N 1
ATOM 3968 C CA . ASP B 1 80 ? -8.422 -29.609 4.125 1 96.88 80 ASP B CA 1
ATOM 3969 C C . ASP B 1 80 ? -7.078 -29.078 3.639 1 96.88 80 ASP B C 1
ATOM 3971 O O . ASP B 1 80 ? -6.082 -29.812 3.643 1 96.88 80 ASP B O 1
ATOM 3975 N N . ILE B 1 81 ? -7.016 -27.828 3.35 1 95.56 81 ILE B N 1
ATOM 3976 C CA . ILE B 1 81 ? -5.793 -27.234 2.832 1 95.56 81 ILE B CA 1
ATOM 3977 C C . ILE B 1 81 ? -4.945 -26.719 3.99 1 95.56 81 ILE B C 1
ATOM 3979 O O . ILE B 1 81 ? -3.779 -26.344 3.803 1 95.56 81 ILE B O 1
ATOM 3983 N N . LYS B 1 82 ? -5.504 -26.625 5.27 1 94.25 82 LYS B N 1
ATOM 3984 C CA . LYS B 1 82 ? -4.801 -26.125 6.445 1 94.25 82 LYS B CA 1
ATOM 3985 C C . LYS B 1 82 ? -4.113 -24.797 6.152 1 94.25 82 LYS B C 1
ATOM 3987 O O . LYS B 1 82 ? -2.889 -24.688 6.254 1 94.25 82 LYS B O 1
ATOM 3992 N N . PRO B 1 83 ? -4.902 -23.797 5.832 1 94.12 83 PRO B N 1
ATOM 3993 C CA . PRO B 1 83 ? -4.348 -22.516 5.422 1 94.12 83 PRO B CA 1
ATOM 3994 C C . PRO B 1 83 ? -3.559 -21.828 6.531 1 94.12 83 PRO B C 1
ATOM 3996 O O . PRO B 1 83 ? -3.939 -21.906 7.703 1 94.12 83 PRO B O 1
ATOM 3999 N N . GLN B 1 84 ? -2.396 -21.234 6.125 1 91.19 84 GLN B N 1
ATOM 4000 C CA . GLN B 1 84 ? -1.546 -20.484 7.035 1 91.19 84 GLN B CA 1
ATOM 4001 C C . GLN B 1 84 ? -1.056 -19.188 6.383 1 91.19 84 GLN B C 1
ATOM 4003 O O . GLN B 1 84 ? -0.538 -19.203 5.266 1 91.19 84 GLN B O 1
ATOM 4008 N N . TYR B 1 85 ? -1.233 -18.047 7.125 1 90.06 85 TYR B N 1
ATOM 4009 C CA . TYR B 1 85 ? -0.687 -16.781 6.648 1 90.06 85 TYR B CA 1
ATOM 4010 C C . TYR B 1 85 ? 0.827 -16.75 6.82 1 90.06 85 TYR B C 1
ATOM 4012 O O . TYR B 1 85 ? 1.371 -17.375 7.727 1 90.06 85 TYR B O 1
ATOM 4020 N N . ASP B 1 86 ? 1.466 -16.031 5.926 1 86.06 86 ASP B N 1
ATOM 4021 C CA . ASP B 1 86 ? 2.881 -15.719 6.105 1 86.06 86 ASP B CA 1
ATOM 4022 C C . ASP B 1 86 ? 3.064 -14.391 6.832 1 86.06 86 ASP B C 1
ATOM 4024 O O . ASP B 1 86 ? 3.605 -13.438 6.266 1 86.06 86 ASP B O 1
ATOM 4028 N N . ASP B 1 87 ? 2.785 -14.383 8.117 1 82.06 87 ASP B N 1
ATOM 4029 C CA . ASP B 1 87 ? 2.633 -13.148 8.883 1 82.06 87 ASP B CA 1
ATOM 4030 C C . ASP B 1 87 ? 3.951 -12.75 9.539 1 82.06 87 ASP B C 1
ATOM 4032 O O . ASP B 1 87 ? 4.035 -11.695 10.18 1 82.06 87 ASP B O 1
ATOM 4036 N N . ASN B 1 88 ? 4.953 -13.711 9.438 1 80.81 88 ASN B N 1
ATOM 4037 C CA . ASN B 1 88 ? 6.195 -13.359 10.117 1 80.81 88 ASN B CA 1
ATOM 4038 C C . ASN B 1 88 ? 7.152 -12.625 9.18 1 80.81 88 ASN B C 1
ATOM 4040 O O . ASN B 1 88 ? 7.176 -12.883 7.977 1 80.81 88 ASN B O 1
ATOM 4044 N N . GLY B 1 89 ? 7.398 -11.328 9.195 1 75.38 89 GLY B N 1
ATOM 4045 C CA . GLY B 1 89 ? 8.328 -10.516 8.422 1 75.38 89 GLY B CA 1
ATOM 4046 C C . GLY B 1 89 ? 9.594 -11.266 8.031 1 75.38 89 GLY B C 1
ATOM 4047 O O . GLY B 1 89 ? 9.938 -12.273 8.656 1 75.38 89 GLY B O 1
ATOM 4048 N N . PRO B 1 90 ? 10.195 -10.961 6.91 1 84 90 PRO B N 1
ATOM 4049 C CA . PRO B 1 90 ? 11.445 -11.586 6.48 1 84 90 PRO B CA 1
ATOM 4050 C C . PRO B 1 90 ? 12.664 -11.07 7.246 1 84 90 PRO B C 1
ATOM 4052 O O . PRO B 1 90 ? 12.648 -9.945 7.754 1 84 90 PRO B O 1
ATOM 4055 N N . GLY B 1 91 ? 13.617 -12.008 7.516 1 88.31 91 GLY B N 1
ATOM 4056 C CA . GLY B 1 91 ? 14.953 -11.547 7.84 1 88.31 91 GLY B CA 1
ATOM 4057 C C . GLY B 1 91 ? 15.789 -11.219 6.617 1 88.31 91 GLY B C 1
ATOM 4058 O O . GLY B 1 91 ? 15.727 -11.93 5.609 1 88.31 91 GLY B O 1
ATOM 4059 N N . ILE B 1 92 ? 16.516 -10.156 6.648 1 88.12 92 ILE B N 1
ATOM 4060 C CA . ILE B 1 92 ? 17.344 -9.75 5.52 1 88.12 92 ILE B CA 1
ATOM 4061 C C . ILE B 1 92 ? 18.812 -10.016 5.832 1 88.12 92 ILE B C 1
ATOM 4063 O O . ILE B 1 92 ? 19.297 -9.648 6.902 1 88.12 92 ILE B O 1
ATOM 4067 N N . TYR B 1 93 ? 19.453 -10.648 4.922 1 88.31 93 TYR B N 1
ATOM 4068 C CA . TYR B 1 93 ? 20.812 -11.117 5.152 1 88.31 93 TYR B CA 1
ATOM 4069 C C . TYR B 1 93 ? 21.703 -10.773 3.973 1 88.31 93 TYR B C 1
ATOM 4071 O O . TYR B 1 93 ? 21.25 -10.68 2.834 1 88.31 93 TYR B O 1
ATOM 4079 N N . ASP B 1 94 ? 22.938 -10.578 4.258 1 85.56 94 ASP B N 1
ATOM 4080 C CA . ASP B 1 94 ? 24 -10.617 3.254 1 85.56 94 ASP B CA 1
ATOM 4081 C C . ASP B 1 94 ? 25.078 -11.617 3.633 1 85.56 94 ASP B C 1
ATOM 4083 O O . ASP B 1 94 ? 24.844 -12.516 4.445 1 85.56 94 ASP B O 1
ATOM 4087 N N . GLY B 1 95 ? 26.219 -11.562 2.902 1 83.31 95 GLY B N 1
ATOM 4088 C CA . GLY B 1 95 ? 27.266 -12.547 3.117 1 83.31 95 GLY B CA 1
ATOM 4089 C C . GLY B 1 95 ? 27.828 -12.523 4.527 1 83.31 95 GLY B C 1
ATOM 4090 O O . GLY B 1 95 ? 28.469 -13.484 4.965 1 83.31 95 GLY B O 1
ATOM 4091 N N . ASN B 1 96 ? 27.516 -11.461 5.277 1 84.19 96 ASN B N 1
ATOM 4092 C CA . ASN B 1 96 ? 28.062 -11.312 6.625 1 84.19 96 ASN B CA 1
ATOM 4093 C C . ASN B 1 96 ? 27 -11.609 7.684 1 84.19 96 ASN B C 1
ATOM 4095 O O . ASN B 1 96 ? 27.266 -11.477 8.883 1 84.19 96 ASN B O 1
ATOM 4099 N N . GLY B 1 97 ? 25.891 -12.062 7.281 1 87.75 97 GLY B N 1
ATOM 4100 C CA . GLY B 1 97 ? 24.812 -12.328 8.227 1 87.75 97 GLY B CA 1
ATOM 4101 C C . GLY B 1 97 ? 23.656 -11.359 8.102 1 87.75 97 GLY B C 1
ATOM 4102 O O . GLY B 1 97 ? 23.406 -10.82 7.02 1 87.75 97 GLY B O 1
ATOM 4103 N N . PRO B 1 98 ? 22.859 -11.25 9.227 1 88.06 98 PRO B N 1
ATOM 4104 C CA . PRO B 1 98 ? 21.703 -10.359 9.164 1 88.06 98 PRO B CA 1
ATOM 4105 C C . PRO B 1 98 ? 22.094 -8.891 9.016 1 88.06 98 PRO B C 1
ATOM 4107 O O . PRO B 1 98 ? 23.062 -8.445 9.625 1 88.06 98 PRO B O 1
ATOM 4110 N N . LEU B 1 99 ? 21.312 -8.242 8.195 1 84.69 99 LEU B N 1
ATOM 4111 C CA . LEU B 1 99 ? 21.531 -6.805 8.07 1 84.69 99 LEU B CA 1
ATOM 4112 C C . LEU B 1 99 ? 21.141 -6.082 9.352 1 84.69 99 LEU B C 1
ATOM 4114 O O . LEU B 1 99 ? 20.203 -6.496 10.031 1 84.69 99 LEU B O 1
ATOM 4118 N N . ASP B 1 100 ? 21.781 -5 9.594 1 81.19 100 ASP B N 1
ATOM 4119 C CA . ASP B 1 100 ? 21.547 -4.188 10.781 1 81.19 100 ASP B CA 1
ATOM 4120 C C . ASP B 1 100 ? 20.172 -3.525 10.727 1 81.19 100 ASP B C 1
ATOM 4122 O O . ASP B 1 100 ? 19.938 -2.635 9.906 1 81.19 100 ASP B O 1
ATOM 4126 N N . GLY B 1 101 ? 19.312 -3.893 11.641 1 77.44 101 GLY B N 1
ATOM 4127 C CA . GLY B 1 101 ? 17.953 -3.357 11.672 1 77.44 101 GLY B CA 1
ATOM 4128 C C . GLY B 1 101 ? 17.906 -1.878 12 1 77.44 101 GLY B C 1
ATOM 4129 O O . GLY B 1 101 ? 16.922 -1.203 11.695 1 77.44 101 GLY B O 1
ATOM 4130 N N . SER B 1 102 ? 18.938 -1.401 12.664 1 76.44 102 SER B N 1
ATOM 4131 C CA . SER B 1 102 ? 18.969 0.004 13.055 1 76.44 102 SER B CA 1
ATOM 4132 C C . SER B 1 102 ? 19.031 0.917 11.836 1 76.44 102 SER B C 1
ATOM 4134 O O . SER B 1 102 ? 18.719 2.105 11.93 1 76.44 102 SER B O 1
ATOM 4136 N N . LYS B 1 103 ? 19.328 0.38 10.688 1 80.81 103 LYS B N 1
ATOM 4137 C CA . LYS B 1 103 ? 19.438 1.168 9.469 1 80.81 103 LYS B CA 1
ATOM 4138 C C . LYS B 1 103 ? 18.062 1.404 8.844 1 80.81 103 LYS B C 1
ATOM 4140 O O . LYS B 1 103 ? 17.922 2.211 7.922 1 80.81 103 LYS B O 1
ATOM 4145 N N . LYS B 1 104 ? 17.078 0.789 9.32 1 86.56 104 LYS B N 1
ATOM 4146 C CA . LYS B 1 104 ? 15.703 0.996 8.891 1 86.56 104 LYS B CA 1
ATOM 4147 C C . LYS B 1 104 ? 15.562 0.811 7.387 1 86.56 104 LYS B C 1
ATOM 4149 O O . LYS B 1 104 ? 14.891 1.604 6.719 1 86.56 104 LYS B O 1
ATOM 4154 N N . LEU B 1 105 ? 16.219 -0.183 6.871 1 86.62 105 LEU B N 1
ATOM 4155 C CA . LEU B 1 105 ? 16.281 -0.402 5.43 1 86.62 105 LEU B CA 1
ATOM 4156 C C . LEU B 1 105 ? 14.906 -0.815 4.895 1 86.62 105 LEU B C 1
ATOM 4158 O O . LEU B 1 105 ? 14.539 -0.448 3.775 1 86.62 105 LEU B O 1
ATOM 4162 N N . GLY B 1 106 ? 14.188 -1.609 5.66 1 84.06 106 GLY B N 1
ATOM 4163 C CA . GLY B 1 106 ? 12.844 -1.986 5.254 1 84.06 106 GLY B CA 1
ATOM 4164 C C . GLY B 1 106 ? 11.914 -0.798 5.098 1 84.06 106 GLY B C 1
ATOM 4165 O O . GLY B 1 106 ? 11.156 -0.719 4.125 1 84.06 106 GLY B O 1
ATOM 4166 N N . GLN B 1 107 ? 12.008 0.087 5.996 1 86.5 107 GLN B N 1
ATOM 4167 C CA . GLN B 1 107 ? 11.203 1.303 5.938 1 86.5 107 GLN B CA 1
ATOM 4168 C C . GLN B 1 107 ? 11.586 2.158 4.73 1 86.5 107 GLN B C 1
ATOM 4170 O O . GLN B 1 107 ? 10.711 2.67 4.027 1 86.5 107 GLN B O 1
ATOM 4175 N N . ALA B 1 108 ? 12.852 2.27 4.523 1 89.5 108 ALA B N 1
ATOM 4176 C CA . ALA B 1 108 ? 13.328 3.035 3.375 1 89.5 108 ALA B CA 1
ATOM 4177 C C . ALA B 1 108 ? 12.836 2.42 2.066 1 89.5 108 ALA B C 1
ATOM 4179 O O . ALA B 1 108 ? 12.359 3.129 1.177 1 89.5 108 ALA B O 1
ATOM 4180 N N . ALA B 1 109 ? 12.883 1.167 1.99 1 88.38 109 ALA B N 1
ATOM 4181 C CA . ALA B 1 109 ? 12.484 0.452 0.782 1 88.38 109 ALA B CA 1
ATOM 4182 C C . ALA B 1 109 ? 10.977 0.573 0.546 1 88.38 109 ALA B C 1
ATOM 4184 O O . ALA B 1 109 ? 10.523 0.544 -0.598 1 88.38 109 ALA B O 1
ATOM 4185 N N . ALA B 1 110 ? 10.289 0.743 1.601 1 86 110 ALA B N 1
ATOM 4186 C CA . ALA B 1 110 ? 8.828 0.776 1.515 1 86 110 ALA B CA 1
ATOM 4187 C C . ALA B 1 110 ? 8.352 2.025 0.779 1 86 110 ALA B C 1
ATOM 4189 O O . ALA B 1 110 ? 7.219 2.07 0.291 1 86 110 ALA B O 1
ATOM 4190 N N . ASP B 1 111 ? 9.156 3.033 0.629 1 92.5 111 ASP B N 1
ATOM 4191 C CA . ASP B 1 111 ? 8.805 4.266 -0.068 1 92.5 111 ASP B CA 1
ATOM 4192 C C . ASP B 1 111 ? 8.859 4.074 -1.582 1 92.5 111 ASP B C 1
ATOM 4194 O O . ASP B 1 111 ? 8.344 4.906 -2.336 1 92.5 111 ASP B O 1
ATOM 4198 N N . PHE B 1 112 ? 9.453 2.992 -2.029 1 91.62 112 PHE B N 1
ATOM 4199 C CA . PHE B 1 112 ? 9.82 2.82 -3.43 1 91.62 112 PHE B CA 1
ATOM 4200 C C . PHE B 1 112 ? 8.578 2.76 -4.309 1 91.62 112 PHE B C 1
ATOM 4202 O O . PHE B 1 112 ? 8.523 3.393 -5.367 1 91.62 112 PHE B O 1
ATOM 4209 N N . GLY B 1 113 ? 7.574 1.947 -3.926 1 88.62 113 GLY B N 1
ATOM 4210 C CA . GLY B 1 113 ? 6.375 1.812 -4.734 1 88.62 113 GLY B CA 1
ATOM 4211 C C . GLY B 1 113 ? 5.684 3.137 -5 1 88.62 113 GLY B C 1
ATOM 4212 O O . GLY B 1 113 ? 5.344 3.445 -6.145 1 88.62 113 GLY B O 1
ATOM 4213 N N . ASP B 1 114 ? 5.488 3.906 -3.982 1 90.94 114 ASP B N 1
ATOM 4214 C CA . ASP B 1 114 ? 4.887 5.23 -4.117 1 90.94 114 ASP B CA 1
ATOM 4215 C C . ASP B 1 114 ? 5.742 6.133 -5 1 90.94 114 ASP B C 1
ATOM 4217 O O . ASP B 1 114 ? 5.215 6.875 -5.836 1 90.94 114 ASP B O 1
ATOM 4221 N N . PHE B 1 115 ? 7.02 6.043 -4.777 1 94.56 115 PHE B N 1
ATOM 4222 C CA . PHE B 1 115 ? 7.93 6.871 -5.559 1 94.56 115 PHE B CA 1
ATOM 4223 C C . PHE B 1 115 ? 7.809 6.559 -7.047 1 94.56 115 PHE B C 1
ATOM 4225 O O . PHE B 1 115 ? 7.676 7.465 -7.871 1 94.56 115 PHE B O 1
ATOM 4232 N N . ALA B 1 116 ? 7.879 5.293 -7.391 1 92.25 116 ALA B N 1
ATOM 4233 C CA . ALA B 1 116 ? 7.809 4.875 -8.789 1 92.25 116 ALA B CA 1
ATOM 4234 C C . ALA B 1 116 ? 6.504 5.328 -9.43 1 92.25 116 ALA B C 1
ATOM 4236 O O . ALA B 1 116 ? 6.5 5.855 -10.547 1 92.25 116 ALA B O 1
ATOM 4237 N N . SER B 1 117 ? 5.426 5.117 -8.75 1 90.19 117 SER B N 1
ATOM 4238 C CA . SER B 1 117 ? 4.121 5.539 -9.242 1 90.19 117 SER B CA 1
ATOM 4239 C C . SER B 1 117 ? 4.09 7.043 -9.5 1 90.19 117 SER B C 1
ATOM 4241 O O . SER B 1 117 ? 3.629 7.492 -10.547 1 90.19 117 SER B O 1
ATOM 4243 N N . LEU B 1 118 ? 4.57 7.797 -8.578 1 93 118 LEU B N 1
ATOM 4244 C CA . LEU B 1 118 ? 4.613 9.25 -8.711 1 93 118 LEU B CA 1
ATOM 4245 C C . LEU B 1 118 ? 5.504 9.664 -9.875 1 93 118 LEU B C 1
ATOM 4247 O O . LEU B 1 118 ? 5.176 10.602 -10.609 1 93 118 LEU B O 1
ATOM 4251 N N . TYR B 1 119 ? 6.609 9 -9.969 1 94.5 119 TYR B N 1
ATOM 4252 C CA . TYR B 1 119 ? 7.559 9.32 -11.031 1 94.5 119 TYR B CA 1
ATOM 4253 C C . TYR B 1 119 ? 6.91 9.195 -12.398 1 94.5 119 TYR B C 1
ATOM 4255 O O . TYR B 1 119 ? 6.977 10.117 -13.211 1 94.5 119 TYR B O 1
ATOM 4263 N N . PHE B 1 120 ? 6.258 8.094 -12.68 1 92.75 120 PHE B N 1
ATOM 4264 C CA . PHE B 1 120 ? 5.676 7.859 -14 1 92.75 120 PHE B CA 1
ATOM 4265 C C . PHE B 1 120 ? 4.469 8.758 -14.227 1 92.75 120 PHE B C 1
ATOM 4267 O O . PHE B 1 120 ? 4.188 9.156 -15.359 1 92.75 120 PHE B O 1
ATOM 4274 N N . LYS B 1 121 ? 3.746 9.117 -13.211 1 91.25 121 LYS B N 1
ATOM 4275 C CA . LYS B 1 121 ? 2.648 10.07 -13.328 1 91.25 121 LYS B CA 1
ATOM 4276 C C . LYS B 1 121 ? 3.162 11.461 -13.703 1 91.25 121 LYS B C 1
ATOM 4278 O O . LYS B 1 121 ? 2.541 12.164 -14.5 1 91.25 121 LYS B O 1
ATOM 4283 N N . SER B 1 122 ? 4.238 11.828 -13.148 1 93.06 122 SER B N 1
ATOM 4284 C CA . SER B 1 122 ? 4.797 13.164 -13.344 1 93.06 122 SER B CA 1
ATOM 4285 C C . SER B 1 122 ? 5.59 13.242 -14.641 1 93.06 122 SER B C 1
ATOM 4287 O O . SER B 1 122 ? 5.914 14.336 -15.109 1 93.06 122 SER B O 1
ATOM 4289 N N . HIS B 1 123 ? 5.918 12.086 -15.203 1 94.88 123 HIS B N 1
ATOM 4290 C CA . HIS B 1 123 ? 6.68 12.016 -16.453 1 94.88 123 HIS B CA 1
ATOM 4291 C C . HIS B 1 123 ? 5.945 11.18 -17.5 1 94.88 123 HIS B C 1
ATOM 4293 O O . HIS B 1 123 ? 6.457 10.156 -17.938 1 94.88 123 HIS B O 1
ATOM 4299 N N . PRO B 1 124 ? 4.805 11.633 -17.922 1 92.19 124 PRO B N 1
ATOM 4300 C CA . PRO B 1 124 ? 3.99 10.852 -18.844 1 92.19 124 PRO B CA 1
ATOM 4301 C C . PRO B 1 124 ? 4.703 10.594 -20.172 1 92.19 124 PRO B C 1
ATOM 4303 O O . PRO B 1 124 ? 4.312 9.688 -20.922 1 92.19 124 PRO B O 1
ATOM 4306 N N . GLU B 1 125 ? 5.727 11.352 -20.438 1 93 125 GLU B N 1
ATOM 4307 C CA . GLU B 1 125 ? 6.496 11.18 -21.672 1 93 125 GLU B CA 1
ATOM 4308 C C . GLU B 1 125 ? 7.383 9.945 -21.594 1 93 125 GLU B C 1
ATOM 4310 O O . GLU B 1 125 ? 7.84 9.438 -22.625 1 93 125 GLU B O 1
ATOM 4315 N N . ILE B 1 126 ? 7.691 9.508 -20.453 1 93 126 ILE B N 1
ATOM 4316 C CA . ILE B 1 126 ? 8.5 8.305 -20.266 1 93 126 ILE B CA 1
ATOM 4317 C C . ILE B 1 126 ? 7.598 7.074 -20.25 1 93 126 ILE B C 1
ATOM 4319 O O . ILE B 1 126 ? 6.812 6.887 -19.312 1 93 126 ILE B O 1
ATOM 4323 N N . ASN B 1 127 ? 7.68 6.273 -21.234 1 90.44 127 ASN B N 1
ATOM 4324 C CA . ASN B 1 127 ? 6.828 5.094 -21.344 1 90.44 127 ASN B CA 1
ATOM 4325 C C . ASN B 1 127 ? 7.125 4.09 -20.234 1 90.44 127 ASN B C 1
ATOM 4327 O O . ASN B 1 127 ? 6.203 3.584 -19.578 1 90.44 127 ASN B O 1
ATOM 4331 N N . ASP B 1 128 ? 8.391 3.764 -20.062 1 92.19 128 ASP B N 1
ATOM 4332 C CA . ASP B 1 128 ? 8.844 2.801 -19.062 1 92.19 128 ASP B CA 1
ATOM 4333 C C . ASP B 1 128 ? 10.344 2.943 -18.797 1 92.19 128 ASP B C 1
ATOM 4335 O O . ASP B 1 128 ? 11.039 3.674 -19.516 1 92.19 128 ASP B O 1
ATOM 4339 N N . LEU B 1 129 ? 10.781 2.453 -17.703 1 92.81 129 LEU B N 1
ATOM 4340 C CA . LEU B 1 129 ? 12.18 2.281 -17.328 1 92.81 129 LEU B CA 1
ATOM 4341 C C . LEU B 1 129 ? 12.43 0.875 -16.797 1 92.81 129 LEU B C 1
ATOM 4343 O O . LEU B 1 129 ? 11.484 0.147 -16.484 1 92.81 129 LEU B O 1
ATOM 4347 N N . SER B 1 130 ? 13.719 0.53 -16.812 1 88.44 130 SER B N 1
ATOM 4348 C CA . SER B 1 130 ? 14.055 -0.688 -16.078 1 88.44 130 SER B CA 1
ATOM 4349 C C . SER B 1 130 ? 13.945 -0.477 -14.57 1 88.44 130 SER B C 1
ATOM 4351 O O . SER B 1 130 ? 14.062 0.65 -14.086 1 88.44 130 SER B O 1
ATOM 4353 N N . LEU B 1 131 ? 13.711 -1.521 -13.867 1 87.38 131 LEU B N 1
ATOM 4354 C CA . LEU B 1 131 ? 13.703 -1.459 -12.414 1 87.38 131 LEU B CA 1
ATOM 4355 C C . LEU B 1 131 ? 15 -0.871 -11.883 1 87.38 131 LEU B C 1
ATOM 4357 O O . LEU B 1 131 ? 14.992 -0.068 -10.945 1 87.38 131 LEU B O 1
ATOM 4361 N N . LYS B 1 132 ? 16.109 -1.233 -12.477 1 88.81 132 LYS B N 1
ATOM 4362 C CA . LYS B 1 132 ? 17.406 -0.702 -12.062 1 88.81 132 LYS B CA 1
ATOM 4363 C C . LYS B 1 132 ? 17.438 0.819 -12.172 1 88.81 132 LYS B C 1
ATOM 4365 O O . LYS B 1 132 ? 17.906 1.504 -11.266 1 88.81 132 LYS B O 1
ATOM 4370 N N . GLU B 1 133 ? 16.953 1.309 -13.258 1 92.62 133 GLU B N 1
ATOM 4371 C CA . GLU B 1 133 ? 16.984 2.748 -13.508 1 92.62 133 GLU B CA 1
ATOM 4372 C C . GLU B 1 133 ? 16.141 3.5 -12.484 1 92.62 133 GLU B C 1
ATOM 4374 O O . GLU B 1 133 ? 16.562 4.52 -11.945 1 92.62 133 GLU B O 1
ATOM 4379 N N . ILE B 1 134 ? 14.938 3.041 -12.219 1 93.94 134 ILE B N 1
ATOM 4380 C CA . ILE B 1 134 ? 14.047 3.744 -11.297 1 93.94 134 ILE B CA 1
ATOM 4381 C C . ILE B 1 134 ? 14.594 3.637 -9.875 1 93.94 134 ILE B C 1
ATOM 4383 O O . ILE B 1 134 ? 14.438 4.562 -9.078 1 93.94 134 ILE B O 1
ATOM 4387 N N . ILE B 1 135 ? 15.219 2.514 -9.539 1 92.75 135 ILE B N 1
ATOM 4388 C CA . ILE B 1 135 ? 15.859 2.359 -8.234 1 92.75 135 ILE B CA 1
ATOM 4389 C C . ILE B 1 135 ? 16.969 3.398 -8.078 1 92.75 135 ILE B C 1
ATOM 4391 O O . ILE B 1 135 ? 17.094 4.016 -7.016 1 92.75 135 ILE B O 1
ATOM 4395 N N . ASP B 1 136 ? 17.734 3.609 -9.141 1 94.31 136 ASP B N 1
ATOM 4396 C CA . ASP B 1 136 ? 18.812 4.602 -9.109 1 94.31 136 ASP B CA 1
ATOM 4397 C C . ASP B 1 136 ? 18.25 6.008 -8.914 1 94.31 136 ASP B C 1
ATOM 4399 O O . ASP B 1 136 ? 18.781 6.793 -8.125 1 94.31 136 ASP B O 1
ATOM 4403 N N . ILE B 1 137 ? 17.203 6.293 -9.578 1 95.62 137 ILE B N 1
ATOM 4404 C CA . ILE B 1 137 ? 16.562 7.598 -9.438 1 95.62 137 ILE B CA 1
ATOM 4405 C C . ILE B 1 137 ? 16 7.75 -8.023 1 95.62 137 ILE B C 1
ATOM 4407 O O . ILE B 1 137 ? 16.188 8.789 -7.391 1 95.62 137 ILE B O 1
ATOM 4411 N N . PHE B 1 138 ? 15.352 6.715 -7.496 1 95.81 138 PHE B N 1
ATOM 4412 C CA . PHE B 1 138 ? 14.781 6.691 -6.156 1 95.81 138 PHE B CA 1
ATOM 4413 C C . PHE B 1 138 ? 15.828 7.031 -5.109 1 95.81 138 PHE B C 1
ATOM 4415 O O . PHE B 1 138 ? 15.625 7.926 -4.285 1 95.81 138 PHE B O 1
ATOM 4422 N N . THR B 1 139 ? 16.938 6.383 -5.113 1 94.31 139 THR B N 1
ATOM 4423 C CA . THR B 1 139 ? 17.953 6.574 -4.082 1 94.31 139 THR B CA 1
ATOM 4424 C C . THR B 1 139 ? 18.625 7.934 -4.238 1 94.31 139 THR B C 1
ATOM 4426 O O . THR B 1 139 ? 19 8.562 -3.248 1 94.31 139 THR B O 1
ATOM 4429 N N . SER B 1 140 ? 18.719 8.398 -5.488 1 92.62 140 SER B N 1
ATOM 4430 C CA . SER B 1 140 ? 19.328 9.703 -5.723 1 92.62 140 SER B CA 1
ATOM 4431 C C . SER B 1 140 ? 18.438 10.836 -5.23 1 92.62 140 SER B C 1
ATOM 4433 O O . SER B 1 140 ? 18.938 11.852 -4.734 1 92.62 140 SER B O 1
ATOM 4435 N N . GLU B 1 141 ? 17.156 10.648 -5.293 1 91.69 141 GLU B N 1
ATOM 4436 C CA . GLU B 1 141 ? 16.219 11.719 -4.977 1 91.69 141 GLU B CA 1
ATOM 4437 C C . GLU B 1 141 ? 15.797 11.672 -3.512 1 91.69 141 GLU B C 1
ATOM 4439 O O . GLU B 1 141 ? 15.156 12.602 -3.016 1 91.69 141 GLU B O 1
ATOM 4444 N N . HIS B 1 142 ? 16.125 10.602 -2.842 1 92.56 142 HIS B N 1
ATOM 4445 C CA . HIS B 1 142 ? 15.82 10.5 -1.42 1 92.56 142 HIS B CA 1
ATOM 4446 C C . HIS B 1 142 ? 16.953 11.062 -0.572 1 92.56 142 HIS B C 1
ATOM 4448 O O . HIS B 1 142 ? 17.703 10.312 0.055 1 92.56 142 HIS B O 1
ATOM 4454 N N . ARG B 1 143 ? 16.969 12.258 -0.401 1 90.56 143 ARG B N 1
ATOM 4455 C CA . ARG B 1 143 ? 18.109 13.023 0.084 1 90.56 143 ARG B CA 1
ATOM 4456 C C . ARG B 1 143 ? 18.312 12.82 1.581 1 90.56 143 ARG B C 1
ATOM 4458 O O . ARG B 1 143 ? 19.391 13.117 2.115 1 90.56 143 ARG B O 1
ATOM 4465 N N . LEU B 1 144 ? 17.344 12.32 2.258 1 92.81 144 LEU B N 1
ATOM 4466 C CA . LEU B 1 144 ? 17.469 12.156 3.701 1 92.81 144 LEU B CA 1
ATOM 4467 C C . LEU B 1 144 ? 18.109 10.812 4.043 1 92.81 144 LEU B C 1
ATOM 4469 O O . LEU B 1 144 ? 18.484 10.578 5.191 1 92.81 144 LEU B O 1
ATOM 4473 N N . LEU B 1 145 ? 18.203 9.93 3.066 1 92.44 145 LEU B N 1
ATOM 4474 C CA . LEU B 1 145 ? 18.875 8.664 3.303 1 92.44 145 LEU B CA 1
ATOM 4475 C C . LEU B 1 145 ? 20.391 8.844 3.309 1 92.44 145 LEU B C 1
ATOM 4477 O O . LEU B 1 145 ? 20.938 9.602 2.502 1 92.44 145 LEU B O 1
ATOM 4481 N N . THR B 1 146 ? 21.031 8.125 4.199 1 92.06 146 THR B N 1
ATOM 4482 C CA . THR B 1 146 ? 22.484 8.117 4.211 1 92.06 146 THR B CA 1
ATOM 4483 C C . THR B 1 146 ? 23.031 7.352 3.006 1 92.06 146 THR B C 1
ATOM 4485 O O . THR B 1 146 ? 22.312 6.582 2.373 1 92.06 146 THR B O 1
ATOM 4488 N N . ASP B 1 147 ? 24.281 7.543 2.732 1 91.31 147 ASP B N 1
ATOM 4489 C CA . ASP B 1 147 ? 24.922 6.828 1.628 1 91.31 147 ASP B CA 1
ATOM 4490 C C . ASP B 1 147 ? 24.875 5.32 1.854 1 91.31 147 ASP B C 1
ATOM 4492 O O . ASP B 1 147 ? 24.672 4.551 0.913 1 91.31 147 ASP B O 1
ATOM 4496 N N . THR B 1 148 ? 25.047 4.965 3.08 1 88.69 148 THR B N 1
ATOM 4497 C CA . THR B 1 148 ? 24.984 3.547 3.42 1 88.69 148 THR B CA 1
ATOM 4498 C C . THR B 1 148 ? 23.578 3.002 3.184 1 88.69 148 THR B C 1
ATOM 4500 O O . THR B 1 148 ? 23.406 1.93 2.598 1 88.69 148 THR B O 1
ATOM 4503 N N . GLN B 1 149 ? 22.609 3.748 3.627 1 89.44 149 GLN B N 1
ATOM 4504 C CA . GLN B 1 149 ? 21.219 3.338 3.4 1 89.44 149 GLN B CA 1
ATOM 4505 C C . GLN B 1 149 ? 20.922 3.219 1.91 1 89.44 149 GLN B C 1
ATOM 4507 O O . GLN B 1 149 ? 20.312 2.242 1.472 1 89.44 149 GLN B O 1
ATOM 4512 N N . LYS B 1 150 ? 21.422 4.16 1.183 1 91.88 150 LYS B N 1
ATOM 4513 C CA . LYS B 1 150 ? 21.188 4.164 -0.257 1 91.88 150 LYS B CA 1
ATOM 4514 C C . LYS B 1 150 ? 21.781 2.922 -0.916 1 91.88 150 LYS B C 1
ATOM 4516 O O . LYS B 1 150 ? 21.094 2.244 -1.694 1 91.88 150 LYS B O 1
ATOM 4521 N N . ALA B 1 151 ? 22.969 2.607 -0.562 1 86.62 151 ALA B N 1
ATOM 4522 C CA . ALA B 1 151 ? 23.656 1.452 -1.138 1 86.62 151 ALA B CA 1
ATOM 4523 C C . ALA B 1 151 ? 22.922 0.155 -0.785 1 86.62 151 ALA B C 1
ATOM 4525 O O . ALA B 1 151 ? 22.75 -0.716 -1.64 1 86.62 151 ALA B O 1
ATOM 4526 N N . GLU B 1 152 ? 22.484 0.059 0.395 1 85.75 152 GLU B N 1
ATOM 4527 C CA . GLU B 1 152 ? 21.875 -1.177 0.868 1 85.75 152 GLU B CA 1
ATOM 4528 C C . GLU B 1 152 ? 20.422 -1.298 0.376 1 85.75 152 GLU B C 1
ATOM 4530 O O . GLU B 1 152 ? 19.969 -2.393 0.036 1 85.75 152 GLU B O 1
ATOM 4535 N N . VAL B 1 153 ? 19.734 -0.155 0.358 1 88.44 153 VAL B N 1
ATOM 4536 C CA . VAL B 1 153 ? 18.359 -0.161 -0.121 1 88.44 153 VAL B CA 1
ATOM 4537 C C . VAL B 1 153 ? 18.328 -0.578 -1.59 1 88.44 153 VAL B C 1
ATOM 4539 O O . VAL B 1 153 ? 17.406 -1.284 -2.02 1 88.44 153 VAL B O 1
ATOM 4542 N N . LYS B 1 154 ? 19.297 -0.186 -2.359 1 87.75 154 LYS B N 1
ATOM 4543 C CA . LYS B 1 154 ? 19.391 -0.58 -3.762 1 87.75 154 LYS B CA 1
ATOM 4544 C C . LYS B 1 154 ? 19.422 -2.1 -3.904 1 87.75 154 LYS B C 1
ATOM 4546 O O . LYS B 1 154 ? 18.781 -2.658 -4.793 1 87.75 154 LYS B O 1
ATOM 4551 N N . ARG B 1 155 ? 20.047 -2.727 -3.029 1 83.19 155 ARG B N 1
ATOM 4552 C CA . ARG B 1 155 ? 20.141 -4.184 -3.062 1 83.19 155 ARG B CA 1
ATOM 4553 C C . ARG B 1 155 ? 18.828 -4.836 -2.688 1 83.19 155 ARG B C 1
ATOM 4555 O O . ARG B 1 155 ? 18.406 -5.805 -3.322 1 83.19 155 ARG B O 1
ATOM 4562 N N . ILE B 1 156 ? 18.203 -4.258 -1.729 1 84.69 156 ILE B N 1
ATOM 4563 C CA . ILE B 1 156 ? 16.938 -4.793 -1.244 1 84.69 156 ILE B CA 1
ATOM 4564 C C . ILE B 1 156 ? 15.875 -4.664 -2.332 1 84.69 156 ILE B C 1
ATOM 4566 O O . ILE B 1 156 ? 15.094 -5.594 -2.557 1 84.69 156 ILE B O 1
ATOM 4570 N N . LEU B 1 157 ? 15.875 -3.582 -3.02 1 86 157 LEU B N 1
ATOM 4571 C CA . LEU B 1 157 ? 14.828 -3.281 -3.992 1 86 157 LEU B CA 1
ATOM 4572 C C . LEU B 1 157 ? 14.992 -4.133 -5.246 1 86 157 LEU B C 1
ATOM 4574 O O . LEU B 1 157 ? 14.086 -4.188 -6.086 1 86 157 LEU B O 1
ATOM 4578 N N . GLN B 1 158 ? 15.984 -4.828 -5.344 1 79.56 158 GLN B N 1
ATOM 4579 C CA . GLN B 1 158 ? 16.203 -5.695 -6.496 1 79.56 158 GLN B CA 1
ATOM 4580 C C . GLN B 1 158 ? 15.672 -7.102 -6.23 1 79.56 158 GLN B C 1
ATOM 4582 O O . GLN B 1 158 ? 15.586 -7.922 -7.148 1 79.56 158 GLN B O 1
ATOM 4587 N N . ILE B 1 159 ? 15.203 -7.324 -5.043 1 73.81 159 ILE B N 1
ATOM 4588 C CA . ILE B 1 159 ? 14.773 -8.648 -4.613 1 73.81 159 ILE B CA 1
ATOM 4589 C C . ILE B 1 159 ? 13.547 -9.086 -5.418 1 73.81 159 ILE B C 1
ATOM 4591 O O . ILE B 1 159 ? 13.445 -10.242 -5.832 1 73.81 159 ILE B O 1
ATOM 4595 N N . PRO B 1 160 ? 12.656 -8.117 -5.637 1 64.44 160 PRO B N 1
ATOM 4596 C CA . PRO B 1 160 ? 11.469 -8.539 -6.379 1 64.44 160 PRO B CA 1
ATOM 4597 C C . PRO B 1 160 ? 11.797 -9.094 -7.762 1 64.44 160 PRO B C 1
ATOM 4599 O O . PRO B 1 160 ? 10.953 -9.742 -8.391 1 64.44 160 PRO B O 1
ATOM 4602 N N . THR B 1 161 ? 13.031 -8.914 -8.18 1 66.62 161 THR B N 1
ATOM 4603 C CA . THR B 1 161 ? 13.438 -9.461 -9.469 1 66.62 161 THR B CA 1
ATOM 4604 C C . THR B 1 161 ? 13.609 -10.977 -9.383 1 66.62 161 THR B C 1
ATOM 4606 O O . THR B 1 161 ? 13.609 -11.664 -10.406 1 66.62 161 THR B O 1
ATOM 4609 N N . LEU B 1 162 ? 13.633 -11.398 -8.117 1 67.06 162 LEU B N 1
ATOM 4610 C CA . LEU B 1 162 ? 13.891 -12.82 -7.945 1 67.06 162 LEU B CA 1
ATOM 4611 C C . LEU B 1 162 ? 12.75 -13.656 -8.508 1 67.06 162 LEU B C 1
ATOM 4613 O O . LEU B 1 162 ? 12.969 -14.523 -9.359 1 67.06 162 LEU B O 1
ATOM 4617 N N . PRO B 1 163 ? 11.594 -13.18 -8.188 1 60.81 163 PRO B N 1
ATOM 4618 C CA . PRO B 1 163 ? 10.523 -13.977 -8.789 1 60.81 163 PRO B CA 1
ATOM 4619 C C . PRO B 1 163 ? 10.43 -13.797 -10.297 1 60.81 163 PRO B C 1
ATOM 4621 O O . PRO B 1 163 ? 9.828 -14.633 -10.984 1 60.81 163 PRO B O 1
ATOM 4624 N N . ASN B 1 164 ? 11.047 -12.672 -10.719 1 61.38 164 ASN B N 1
ATOM 4625 C CA . ASN B 1 164 ? 11.008 -12.43 -12.156 1 61.38 164 ASN B CA 1
ATOM 4626 C C . ASN B 1 164 ? 12.133 -13.156 -12.883 1 61.38 164 ASN B C 1
ATOM 4628 O O . ASN B 1 164 ? 12.117 -13.266 -14.109 1 61.38 164 ASN B O 1
ATOM 4632 N N . GLY B 1 165 ? 12.945 -13.703 -12.094 1 61.94 165 GLY B N 1
ATOM 4633 C CA . GLY B 1 165 ? 14.047 -14.445 -12.68 1 61.94 165 GLY B CA 1
ATOM 4634 C C . GLY B 1 165 ? 14.914 -13.609 -13.609 1 61.94 165 GLY B C 1
ATOM 4635 O O . GLY B 1 165 ? 15.578 -14.141 -14.5 1 61.94 165 GLY B O 1
ATOM 4636 N N . SER B 1 166 ? 14.734 -12.359 -13.562 1 66.31 166 SER B N 1
ATOM 4637 C CA . SER B 1 166 ? 15.453 -11.445 -14.445 1 66.31 166 SER B CA 1
ATOM 4638 C C . SER B 1 166 ? 16.25 -10.414 -13.641 1 66.31 166 SER B C 1
ATOM 4640 O O . SER B 1 166 ? 15.945 -10.172 -12.469 1 66.31 166 SER B O 1
ATOM 4642 N N . ALA B 1 167 ? 17.344 -10.016 -14.375 1 72.75 167 ALA B N 1
ATOM 4643 C CA . ALA B 1 167 ? 18.062 -8.898 -13.781 1 72.75 167 ALA B CA 1
ATOM 4644 C C . ALA B 1 167 ? 17.188 -7.66 -13.688 1 72.75 167 ALA B C 1
ATOM 4646 O O . ALA B 1 167 ? 16.266 -7.477 -14.492 1 72.75 167 ALA B O 1
ATOM 4647 N N . ALA B 1 168 ? 17.484 -6.824 -12.664 1 78.5 168 ALA B N 1
ATOM 4648 C CA . ALA B 1 168 ? 16.719 -5.598 -12.453 1 78.5 168 ALA B CA 1
ATOM 4649 C C . ALA B 1 168 ? 16.75 -4.715 -13.695 1 78.5 168 ALA B C 1
ATOM 4651 O O . ALA B 1 168 ? 15.797 -3.961 -13.945 1 78.5 168 ALA B O 1
ATOM 4652 N N . SER B 1 169 ? 17.734 -4.895 -14.555 1 82.19 169 SER B N 1
ATOM 4653 C CA . SER B 1 169 ? 17.875 -4.117 -15.781 1 82.19 169 SER B CA 1
ATOM 4654 C C . SER B 1 169 ? 16.906 -4.613 -16.859 1 82.19 169 SER B C 1
ATOM 4656 O O . SER B 1 169 ? 16.688 -3.93 -17.859 1 82.19 169 SER B O 1
ATOM 4658 N N . ASP B 1 170 ? 16.344 -5.812 -16.594 1 78.94 170 ASP B N 1
ATOM 4659 C CA . ASP B 1 170 ? 15.508 -6.43 -17.625 1 78.94 170 ASP B CA 1
ATOM 4660 C C . ASP B 1 170 ? 14.055 -6.508 -17.156 1 78.94 170 ASP B C 1
ATOM 4662 O O . ASP B 1 170 ? 13.227 -7.133 -17.812 1 78.94 170 ASP B O 1
ATOM 4666 N N . VAL B 1 171 ? 13.797 -5.875 -16.109 1 80.44 171 VAL B N 1
ATOM 4667 C CA . VAL B 1 171 ? 12.445 -5.906 -15.555 1 80.44 171 VAL B CA 1
ATOM 4668 C C . VAL B 1 171 ? 11.805 -4.527 -15.68 1 80.44 171 VAL B C 1
ATOM 4670 O O . VAL B 1 171 ? 12.438 -3.512 -15.383 1 80.44 171 VAL B O 1
A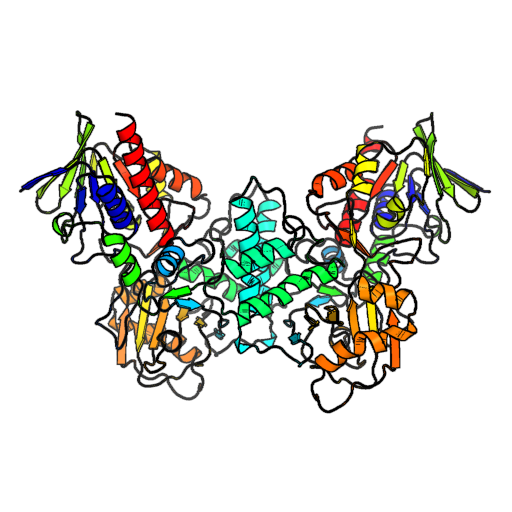TOM 4673 N N . SER B 1 172 ? 10.57 -4.555 -16.203 1 85.38 172 SER B N 1
ATOM 4674 C CA . SER B 1 172 ? 9.828 -3.305 -16.328 1 85.38 172 SER B CA 1
ATOM 4675 C C . SER B 1 172 ? 9.555 -2.684 -14.961 1 85.38 172 SER B C 1
ATOM 4677 O O . SER B 1 172 ? 9.117 -3.373 -14.039 1 85.38 172 SER B O 1
ATOM 4679 N N . ALA B 1 173 ? 9.82 -1.412 -14.867 1 88.44 173 ALA B N 1
ATOM 4680 C CA . ALA B 1 173 ? 9.5 -0.706 -13.633 1 88.44 173 ALA B CA 1
ATOM 4681 C C . ALA B 1 173 ? 8.008 -0.376 -13.555 1 88.44 173 ALA B C 1
ATOM 4683 O O . ALA B 1 173 ? 7.395 -0.466 -12.492 1 88.44 173 ALA B O 1
ATOM 4684 N N . LYS B 1 174 ? 7.492 -0.07 -14.625 1 87.69 174 LYS B N 1
ATOM 4685 C CA . LYS B 1 174 ? 6.117 0.411 -14.688 1 87.69 174 LYS B CA 1
ATOM 4686 C C . LYS B 1 174 ? 5.125 -0.746 -14.602 1 87.69 174 LYS B C 1
ATOM 4688 O O . LYS B 1 174 ? 4.062 -0.616 -13.984 1 87.69 174 LYS B O 1
ATOM 4693 N N . TYR B 1 175 ? 5.559 -1.915 -15.133 1 81.94 175 TYR B N 1
ATOM 4694 C CA . TYR B 1 175 ? 4.562 -2.967 -15.297 1 81.94 175 TYR B CA 1
ATOM 4695 C C . TYR B 1 175 ? 4.922 -4.195 -14.469 1 81.94 175 TYR B C 1
ATOM 4697 O O . TYR B 1 175 ? 4.301 -5.25 -14.617 1 81.94 175 TYR B O 1
ATOM 4705 N N . ASN B 1 176 ? 5.957 -4.082 -13.68 1 73.81 176 ASN B N 1
ATOM 4706 C CA . ASN B 1 176 ? 6.371 -5.238 -12.898 1 73.81 176 ASN B CA 1
ATOM 4707 C C . ASN B 1 176 ? 5.527 -5.391 -11.633 1 73.81 176 ASN B C 1
ATOM 4709 O O . ASN B 1 176 ? 5.473 -6.473 -11.047 1 73.81 176 ASN B O 1
ATOM 4713 N N . GLY B 1 177 ? 4.852 -4.465 -11.242 1 68 177 GLY B N 1
ATOM 4714 C CA . GLY B 1 177 ? 4.207 -4.527 -9.938 1 68 177 GLY B CA 1
ATOM 4715 C C . GLY B 1 177 ? 2.77 -5.004 -10.008 1 68 177 GLY B C 1
ATOM 4716 O O . GLY B 1 177 ? 2.004 -4.559 -10.867 1 68 177 GLY B O 1
ATOM 4717 N N . LEU B 1 178 ? 2.59 -6.234 -9.375 1 72.69 178 LEU B N 1
ATOM 4718 C CA . LEU B 1 178 ? 1.211 -6.664 -9.164 1 72.69 178 LEU B CA 1
ATOM 4719 C C . LEU B 1 178 ? 0.707 -6.219 -7.797 1 72.69 178 LEU B C 1
ATOM 4721 O O . LEU B 1 178 ? 1.463 -6.219 -6.82 1 72.69 178 LEU B O 1
ATOM 4725 N N . PRO B 1 179 ? -0.494 -5.797 -7.84 1 74.62 179 PRO B N 1
ATOM 4726 C CA . PRO B 1 179 ? -1.019 -5.434 -6.523 1 74.62 179 PRO B CA 1
ATOM 4727 C C . PRO B 1 179 ? -1.015 -6.602 -5.543 1 74.62 179 PRO B C 1
ATOM 4729 O O . PRO B 1 179 ? -1.252 -7.746 -5.938 1 74.62 179 PRO B O 1
ATOM 4732 N N . ALA B 1 180 ? -0.607 -6.367 -4.391 1 77.56 180 ALA B N 1
ATOM 4733 C CA . ALA B 1 180 ? -0.583 -7.426 -3.385 1 77.56 180 ALA B CA 1
ATOM 4734 C C . ALA B 1 180 ? -1.991 -7.938 -3.096 1 77.56 180 ALA B C 1
ATOM 4736 O O . ALA B 1 180 ? -2.256 -9.141 -3.201 1 77.56 180 ALA B O 1
ATOM 4737 N N . LEU B 1 181 ? -3.006 -7.207 -2.916 1 89.94 181 LEU B N 1
ATOM 4738 C CA . LEU B 1 181 ? -4.41 -7.492 -2.645 1 89.94 181 LEU B CA 1
ATOM 4739 C C . LEU B 1 181 ? -4.551 -8.523 -1.53 1 89.94 181 LEU B C 1
ATOM 4741 O O . LEU B 1 181 ? -5.188 -9.562 -1.718 1 89.94 181 LEU B O 1
ATOM 4745 N N . GLY B 1 182 ? -3.871 -8.172 -0.384 1 91.31 182 GLY B N 1
ATOM 4746 C CA . GLY B 1 182 ? -3.955 -9.023 0.793 1 91.31 182 GLY B CA 1
ATOM 4747 C C . GLY B 1 182 ? -2.709 -9.859 1.014 1 91.31 182 GLY B C 1
ATOM 4748 O O . GLY B 1 182 ? -1.846 -9.945 0.137 1 91.31 182 GLY B O 1
ATOM 4749 N N . ARG B 1 183 ? -2.625 -10.547 2.182 1 90.88 183 ARG B N 1
ATOM 4750 C CA . ARG B 1 183 ? -1.507 -11.391 2.594 1 90.88 183 ARG B CA 1
ATOM 4751 C C . ARG B 1 183 ? -1.534 -12.734 1.868 1 90.88 183 ARG B C 1
ATOM 4753 O O . ARG B 1 183 ? -2.6 -13.203 1.467 1 90.88 183 ARG B O 1
ATOM 4760 N N . ASP B 1 184 ? -0.35 -13.289 1.714 1 91.81 184 ASP B N 1
ATOM 4761 C CA . ASP B 1 184 ? -0.249 -14.609 1.104 1 91.81 184 ASP B CA 1
ATOM 4762 C C . ASP B 1 184 ? -0.668 -15.695 2.088 1 91.81 184 ASP B C 1
ATOM 4764 O O . ASP B 1 184 ? -0.429 -15.586 3.291 1 91.81 184 ASP B O 1
ATOM 4768 N N . VAL B 1 185 ? -1.306 -16.719 1.577 1 94.62 185 VAL B N 1
ATOM 4769 C CA . VAL B 1 185 ? -1.754 -17.844 2.379 1 94.62 185 VAL B CA 1
ATOM 4770 C C . VAL B 1 185 ? -1.156 -19.141 1.827 1 94.62 185 VAL B C 1
ATOM 4772 O O . VAL B 1 185 ? -1.207 -19.391 0.621 1 94.62 185 VAL B O 1
ATOM 4775 N N . LEU B 1 186 ? -0.59 -19.891 2.684 1 94.5 186 LEU B N 1
ATOM 4776 C CA . LEU B 1 186 ? -0.027 -21.172 2.289 1 94.5 186 LEU B CA 1
ATOM 4777 C C . LEU B 1 186 ? -1.021 -22.297 2.539 1 94.5 186 LEU B C 1
ATOM 4779 O O . LEU B 1 186 ? -1.55 -22.438 3.645 1 94.5 186 LEU B O 1
ATOM 4783 N N . PRO B 1 187 ? -1.361 -23.062 1.508 1 95.88 187 PRO B N 1
ATOM 4784 C CA . PRO B 1 187 ? -2.057 -24.328 1.754 1 95.88 187 PRO B CA 1
ATOM 4785 C C . PRO B 1 187 ? -1.119 -25.438 2.23 1 95.88 187 PRO B C 1
ATOM 4787 O O . PRO B 1 187 ? -0.653 -26.25 1.424 1 95.88 187 PRO B O 1
ATOM 4790 N N . VAL B 1 188 ? -1.004 -25.562 3.469 1 93.88 188 VAL B N 1
ATOM 4791 C CA . VAL B 1 188 ? -0.051 -26.484 4.07 1 93.88 188 VAL B CA 1
ATOM 4792 C C . VAL B 1 188 ? -0.407 -27.922 3.686 1 93.88 188 VAL B C 1
ATOM 4794 O O . VAL B 1 188 ? 0.478 -28.766 3.52 1 93.88 188 VAL B O 1
ATOM 4797 N N . GLY B 1 189 ? -1.625 -28.141 3.479 1 94.44 189 GLY B N 1
ATOM 4798 C CA . GLY B 1 189 ? -2.084 -29.469 3.113 1 94.44 189 GLY B CA 1
ATOM 4799 C C . GLY B 1 189 ? -1.749 -29.844 1.683 1 94.44 189 GLY B C 1
ATOM 4800 O O . GLY B 1 189 ? -1.834 -31.016 1.307 1 94.44 189 GLY B O 1
ATOM 4801 N N . GLY B 1 190 ? -1.395 -28.859 0.891 1 96.31 190 GLY B N 1
ATOM 4802 C CA . GLY B 1 190 ? -1.054 -29.109 -0.5 1 96.31 190 GLY B CA 1
ATOM 4803 C C . GLY B 1 190 ? -1.998 -28.438 -1.477 1 96.31 190 GLY B C 1
ATOM 4804 O O . GLY B 1 190 ? -3.217 -28.453 -1.288 1 96.31 190 GLY B O 1
ATOM 4805 N N . TYR B 1 191 ? -1.434 -27.906 -2.484 1 97.31 191 TYR B N 1
ATOM 4806 C CA . TYR B 1 191 ? -2.221 -27.203 -3.492 1 97.31 191 TYR B CA 1
ATOM 4807 C C . TYR B 1 191 ? -3.012 -28.172 -4.348 1 97.31 191 TYR B C 1
ATOM 4809 O O . TYR B 1 191 ? -4.016 -27.812 -4.961 1 97.31 191 TYR B O 1
ATOM 4817 N N . ASP B 1 192 ? -2.545 -29.406 -4.445 1 97.88 192 ASP B N 1
ATOM 4818 C CA . ASP B 1 192 ? -3.193 -30.422 -5.254 1 97.88 192 ASP B CA 1
ATOM 4819 C C . ASP B 1 192 ? -4.609 -30.703 -4.758 1 97.88 192 ASP B C 1
ATOM 4821 O O . ASP B 1 192 ? -5.465 -31.156 -5.527 1 97.88 192 ASP B O 1
ATOM 4825 N N . ILE B 1 193 ? -4.836 -30.422 -3.492 1 98.19 193 ILE B N 1
ATOM 4826 C CA . ILE B 1 193 ? -6.168 -30.641 -2.939 1 98.19 193 ILE B CA 1
ATOM 4827 C C . ILE B 1 193 ? -7.184 -29.797 -3.711 1 98.19 193 ILE B C 1
ATOM 4829 O O . ILE B 1 193 ? -8.25 -30.281 -4.082 1 98.19 193 ILE B O 1
ATOM 4833 N N . ILE B 1 194 ? -6.82 -28.609 -3.977 1 98.06 194 ILE B N 1
ATOM 4834 C CA . ILE B 1 194 ? -7.715 -27.703 -4.684 1 98.06 194 ILE B CA 1
ATOM 4835 C C . ILE B 1 194 ? -7.828 -28.125 -6.148 1 98.06 194 ILE B C 1
ATOM 4837 O O . ILE B 1 194 ? -8.922 -28.109 -6.723 1 98.06 194 ILE B O 1
ATOM 4841 N N . TYR B 1 195 ? -6.703 -28.453 -6.746 1 98.38 195 TYR B N 1
ATOM 4842 C CA . TYR B 1 195 ? -6.711 -28.922 -8.125 1 98.38 195 TYR B CA 1
ATOM 4843 C C . TYR B 1 195 ? -7.648 -30.109 -8.297 1 98.38 195 TYR B C 1
ATOM 4845 O O . TYR B 1 195 ? -8.461 -30.141 -9.227 1 98.38 195 TYR B O 1
ATOM 4853 N N . ASN B 1 196 ? -7.512 -31.047 -7.426 1 98.44 196 ASN B N 1
ATOM 4854 C CA . ASN B 1 196 ? -8.305 -32.281 -7.5 1 98.44 196 ASN B CA 1
ATOM 4855 C C . ASN B 1 196 ? -9.789 -32 -7.305 1 98.44 196 ASN B C 1
ATOM 4857 O O . ASN B 1 196 ? -10.641 -32.656 -7.895 1 98.44 196 ASN B O 1
ATOM 4861 N N . TYR B 1 197 ? -10.055 -31.047 -6.465 1 98.5 197 TYR B N 1
ATOM 4862 C CA . TYR B 1 197 ? -11.453 -30.656 -6.293 1 98.5 197 TYR B CA 1
ATOM 4863 C C . TYR B 1 197 ? -12.016 -30.062 -7.582 1 98.5 197 TYR B C 1
ATOM 4865 O O . TYR B 1 197 ? -13.125 -30.422 -7.992 1 98.5 197 TYR B O 1
ATOM 4873 N N . VAL B 1 198 ? -11.242 -29.156 -8.219 1 98.56 198 VAL B N 1
ATOM 4874 C CA . VAL B 1 198 ? -11.68 -28.516 -9.461 1 98.56 198 VAL B CA 1
ATOM 4875 C C . VAL B 1 198 ? -11.875 -29.562 -10.547 1 98.56 198 VAL B C 1
ATOM 4877 O O . VAL B 1 198 ? -12.781 -29.453 -11.367 1 98.56 198 VAL B O 1
ATOM 4880 N N . LYS B 1 199 ? -11.141 -30.609 -10.531 1 98.69 199 LYS B N 1
ATOM 4881 C CA . LYS B 1 199 ? -11.125 -31.672 -11.547 1 98.69 199 LYS B CA 1
ATOM 4882 C C . LYS B 1 199 ? -12.328 -32.594 -11.391 1 98.69 199 LYS B C 1
ATOM 4884 O O . LYS B 1 199 ? -12.672 -33.312 -12.32 1 98.69 199 LYS B O 1
ATOM 4889 N N . LYS B 1 200 ? -12.984 -32.594 -10.32 1 98.31 200 LYS B N 1
ATOM 4890 C CA . LYS B 1 200 ? -13.961 -33.594 -9.93 1 98.31 200 LYS B CA 1
ATOM 4891 C C . LYS B 1 200 ? -15.016 -33.781 -11.016 1 98.31 200 LYS B C 1
ATOM 4893 O O . LYS B 1 200 ? -15.391 -34.938 -11.32 1 98.31 200 LYS B O 1
ATOM 4898 N N . PRO B 1 201 ? -15.477 -32.75 -11.641 1 98.44 201 PRO B N 1
ATOM 4899 C CA . PRO B 1 201 ? -16.531 -32.938 -12.641 1 98.44 201 PRO B CA 1
ATOM 4900 C C . PRO B 1 201 ? -16.031 -33.625 -13.898 1 98.44 201 PRO B C 1
ATOM 4902 O O . PRO B 1 201 ? -16.828 -34.062 -14.727 1 98.44 201 PRO B O 1
ATOM 4905 N N . VAL B 1 202 ? -14.75 -33.75 -14.109 1 98.75 202 VAL B N 1
ATOM 4906 C CA . VAL B 1 202 ? -14.172 -34.25 -15.352 1 98.75 202 VAL B CA 1
ATOM 4907 C C . VAL B 1 202 ? -13.961 -35.781 -15.242 1 98.75 202 VAL B C 1
ATOM 4909 O O . VAL B 1 202 ? -13.266 -36.25 -14.344 1 98.75 202 VAL B O 1
ATOM 4912 N N . ALA B 1 203 ? -14.492 -36.5 -16.125 1 98.12 203 ALA B N 1
ATOM 4913 C CA . ALA B 1 203 ? -14.328 -37.969 -16.125 1 98.12 203 ALA B CA 1
ATOM 4914 C C . ALA B 1 203 ? -12.891 -38.344 -16.484 1 98.12 203 ALA B C 1
ATOM 4916 O O . ALA B 1 203 ? -12.266 -37.719 -17.344 1 98.12 203 ALA B O 1
ATOM 4917 N N . GLU B 1 204 ? -12.422 -39.344 -15.852 1 97.69 204 GLU B N 1
ATOM 4918 C CA . GLU B 1 204 ? -11.07 -39.812 -16.125 1 97.69 204 GLU B CA 1
ATOM 4919 C C . GLU B 1 204 ? -10.922 -40.25 -17.578 1 97.69 204 GLU B C 1
ATOM 4921 O O . GLU B 1 204 ? -9.844 -40.094 -18.172 1 97.69 204 GLU B O 1
ATOM 4926 N N . SER B 1 205 ? -11.969 -40.719 -18.203 1 97.44 205 SER B N 1
ATOM 4927 C CA . SER B 1 205 ? -11.945 -41.156 -19.578 1 97.44 205 SER B CA 1
ATOM 4928 C C . SER B 1 205 ? -11.734 -40 -20.531 1 97.44 205 SER B C 1
ATOM 4930 O O . SER B 1 205 ? -11.359 -40.188 -21.688 1 97.44 205 SER B O 1
ATOM 4932 N N . ASP B 1 206 ? -12 -38.844 -20.062 1 98.25 206 ASP B N 1
ATOM 4933 C CA . ASP B 1 206 ? -11.883 -37.656 -20.906 1 98.25 206 ASP B CA 1
ATOM 4934 C C . ASP B 1 206 ? -10.484 -37.062 -20.828 1 98.25 206 ASP B C 1
ATOM 4936 O O . ASP B 1 206 ? -10.148 -36.156 -21.562 1 98.25 206 ASP B O 1
ATOM 4940 N N . ILE B 1 207 ? -9.688 -37.594 -19.922 1 98.56 207 ILE B N 1
ATOM 4941 C CA . ILE B 1 207 ? -8.328 -37.094 -19.719 1 98.56 207 ILE B CA 1
ATOM 4942 C C . ILE B 1 207 ? -7.332 -38.094 -20.328 1 98.56 207 ILE B C 1
ATOM 4944 O O . ILE B 1 207 ? -7.328 -39.25 -19.969 1 98.56 207 ILE B O 1
ATOM 4948 N N . HIS B 1 208 ? -6.543 -37.531 -21.188 1 98.19 208 HIS B N 1
ATOM 4949 C CA . HIS B 1 208 ? -5.535 -38.375 -21.859 1 98.19 208 HIS B CA 1
ATOM 4950 C C . HIS B 1 208 ? -4.129 -37.875 -21.531 1 98.19 208 HIS B C 1
ATOM 4952 O O . HIS B 1 208 ? -3.684 -36.844 -22.078 1 98.19 208 HIS B O 1
ATOM 4958 N N . LEU B 1 209 ? -3.387 -38.625 -20.719 1 98.25 209 LEU B N 1
ATOM 4959 C CA . LEU B 1 209 ? -2 -38.312 -20.375 1 98.25 209 LEU B CA 1
ATOM 4960 C C . LEU B 1 209 ? -1.055 -38.812 -21.469 1 98.25 209 LEU B C 1
ATOM 4962 O O . LEU B 1 209 ? -1.475 -39.562 -22.375 1 98.25 209 LEU B O 1
ATOM 4966 N N . ASN B 1 210 ? 0.171 -38.375 -21.422 1 98 210 ASN B N 1
ATOM 4967 C CA . ASN B 1 210 ? 1.185 -38.781 -22.406 1 98 210 ASN B CA 1
ATOM 4968 C C . ASN B 1 210 ? 0.71 -38.531 -23.828 1 98 210 ASN B C 1
ATOM 4970 O O . ASN B 1 210 ? 0.968 -39.344 -24.719 1 98 210 ASN B O 1
ATOM 4974 N N . THR B 1 211 ? -0.064 -37.562 -24.047 1 98.06 211 THR B N 1
ATOM 4975 C CA . THR B 1 211 ? -0.614 -37.188 -25.344 1 98.06 211 THR B CA 1
ATOM 4976 C C . THR B 1 211 ? -0.126 -35.812 -25.766 1 98.06 211 THR B C 1
ATOM 4978 O O . THR B 1 211 ? -0.731 -34.781 -25.406 1 98.06 211 THR B O 1
ATOM 4981 N N . ILE B 1 212 ? 0.919 -35.781 -26.578 1 98.5 212 ILE B N 1
ATOM 4982 C CA . ILE B 1 212 ? 1.602 -34.562 -26.953 1 98.5 212 ILE B CA 1
ATOM 4983 C C . ILE B 1 212 ? 0.98 -34 -28.234 1 98.5 212 ILE B C 1
ATOM 4985 O O . ILE B 1 212 ? 1.017 -34.625 -29.281 1 98.5 212 ILE B O 1
ATOM 4989 N N . VAL B 1 213 ? 0.395 -32.844 -28.156 1 98.75 213 VAL B N 1
ATOM 4990 C CA . VAL B 1 213 ? -0.201 -32.188 -29.312 1 98.75 213 VAL B CA 1
ATOM 4991 C C . VAL B 1 213 ? 0.89 -31.5 -30.125 1 98.75 213 VAL B C 1
ATOM 4993 O O . VAL B 1 213 ? 1.723 -30.766 -29.578 1 98.75 213 VAL B O 1
ATOM 4996 N N . THR B 1 214 ? 0.833 -31.656 -31.453 1 98.44 214 THR B N 1
ATOM 4997 C CA . THR B 1 214 ? 1.891 -31.109 -32.281 1 98.44 214 THR B CA 1
ATOM 4998 C C . THR B 1 214 ? 1.312 -30.156 -33.344 1 98.44 214 THR B C 1
ATOM 5000 O O . THR B 1 214 ? 2.025 -29.297 -33.875 1 98.44 214 THR B O 1
ATOM 5003 N N . GLU B 1 215 ? -0.006 -30.391 -33.594 1 98.5 215 GLU B N 1
ATOM 5004 C CA . GLU B 1 215 ? -0.597 -29.562 -34.656 1 98.5 215 GLU B CA 1
ATOM 5005 C C . GLU B 1 215 ? -2.064 -29.266 -34.375 1 98.5 215 GLU B C 1
ATOM 5007 O O . GLU B 1 215 ? -2.799 -30.125 -33.875 1 98.5 215 GLU B O 1
ATOM 5012 N N . ILE B 1 216 ? -2.488 -28.078 -34.688 1 98.62 216 ILE B N 1
ATOM 5013 C CA . ILE B 1 216 ? -3.879 -27.641 -34.656 1 98.62 216 ILE B CA 1
ATOM 5014 C C . ILE B 1 216 ? -4.27 -27.016 -36 1 98.62 216 ILE B C 1
ATOM 5016 O O . ILE B 1 216 ? -3.699 -26.016 -36.406 1 98.62 216 ILE B O 1
ATOM 5020 N N . THR B 1 217 ? -5.277 -27.641 -36.625 1 98.38 217 THR B N 1
ATOM 5021 C CA . THR B 1 217 ? -5.68 -27.219 -37.969 1 98.38 217 THR B CA 1
ATOM 5022 C C . THR B 1 217 ? -7.145 -26.797 -38 1 98.38 217 THR B C 1
ATOM 5024 O O . THR B 1 217 ? -8.023 -27.578 -37.656 1 98.38 217 THR B O 1
ATOM 5027 N N . LYS B 1 218 ? -7.352 -25.578 -38.344 1 97.5 218 LYS B N 1
ATOM 5028 C CA . LYS B 1 218 ? -8.719 -25.141 -38.625 1 97.5 218 LYS B CA 1
ATOM 5029 C C . LYS B 1 218 ? -9.195 -25.656 -39.969 1 97.5 218 LYS B C 1
ATOM 5031 O O . LYS B 1 218 ? -8.555 -25.422 -41 1 97.5 218 LYS B O 1
ATOM 5036 N N . GLU B 1 219 ? -10.344 -26.25 -39.906 1 95 219 GLU B N 1
ATOM 5037 C CA . GLU B 1 219 ? -10.875 -26.859 -41.125 1 95 219 GLU B CA 1
ATOM 5038 C C . GLU B 1 219 ? -11.875 -25.938 -41.812 1 95 219 GLU B C 1
ATOM 5040 O O . GLU B 1 219 ? -12.414 -25.031 -41.188 1 95 219 GLU B O 1
ATOM 5045 N N . SER B 1 220 ? -12.18 -26.281 -43.094 1 91.44 220 SER B N 1
ATOM 5046 C CA . SER B 1 220 ? -13.078 -25.469 -43.875 1 91.44 220 SER B CA 1
ATOM 5047 C C . SER B 1 220 ? -14.516 -25.562 -43.375 1 91.44 220 SER B C 1
ATOM 5049 O O . SER B 1 220 ? -15.312 -24.641 -43.594 1 91.44 220 SER B O 1
ATOM 5051 N N . ASN B 1 221 ? -14.836 -26.641 -42.688 1 90.12 221 ASN B N 1
ATOM 5052 C CA . ASN B 1 221 ? -16.188 -26.828 -42.219 1 90.12 221 ASN B CA 1
ATOM 5053 C C . ASN B 1 221 ? -16.375 -26.219 -40.812 1 90.12 221 ASN B C 1
ATOM 5055 O O . ASN B 1 221 ? -17.281 -26.594 -40.094 1 90.12 221 ASN B O 1
ATOM 5059 N N . ASN B 1 222 ? -15.477 -25.469 -40.344 1 92 222 ASN B N 1
ATOM 5060 C CA . ASN B 1 222 ? -15.5 -24.703 -39.094 1 92 222 ASN B CA 1
ATOM 5061 C C . ASN B 1 222 ? -15.211 -25.609 -37.906 1 92 222 ASN B C 1
ATOM 5063 O O . ASN B 1 222 ? -15.586 -25.281 -36.781 1 92 222 ASN B O 1
ATOM 5067 N N . THR B 1 223 ? -14.641 -26.75 -38.188 1 96 223 THR B N 1
ATOM 5068 C CA . THR B 1 223 ? -14.117 -27.578 -37.094 1 96 223 THR B CA 1
ATOM 5069 C C . THR B 1 223 ? -12.609 -27.422 -36.969 1 96 223 THR B C 1
ATOM 5071 O O . THR B 1 223 ? -11.977 -26.766 -37.812 1 96 223 THR B O 1
ATOM 5074 N N . VAL B 1 224 ? -12.117 -27.953 -35.844 1 98.19 224 VAL B N 1
ATOM 5075 C CA . VAL B 1 224 ? -10.672 -27.938 -35.625 1 98.19 224 VAL B CA 1
ATOM 5076 C C . VAL B 1 224 ? -10.156 -29.359 -35.406 1 98.19 224 VAL B C 1
ATOM 5078 O O . VAL B 1 224 ? -10.773 -30.156 -34.719 1 98.19 224 VAL B O 1
ATOM 5081 N N . THR B 1 225 ? -9.109 -29.656 -36.094 1 98.31 225 THR B N 1
ATOM 5082 C CA . THR B 1 225 ? -8.453 -30.938 -35.938 1 98.31 225 THR B CA 1
ATOM 5083 C C . THR B 1 225 ? -7.16 -30.797 -35.125 1 98.31 225 THR B C 1
ATOM 5085 O O . THR B 1 225 ? -6.312 -29.969 -35.469 1 98.31 225 THR B O 1
ATOM 5088 N N . VAL B 1 226 ? -6.98 -31.594 -34.094 1 98.62 226 VAL B N 1
ATOM 5089 C CA . VAL B 1 226 ? -5.789 -31.625 -33.25 1 98.62 226 VAL B CA 1
ATOM 5090 C C . VAL B 1 226 ? -5.031 -32.938 -33.438 1 98.62 226 VAL B C 1
ATOM 5092 O O . VAL B 1 226 ? -5.586 -34 -33.25 1 98.62 226 VAL B O 1
ATOM 5095 N N . ALA B 1 227 ? -3.795 -32.781 -33.875 1 98.44 227 ALA B N 1
ATOM 5096 C CA . ALA B 1 227 ? -2.955 -33.969 -34.062 1 98.44 227 ALA B CA 1
ATOM 5097 C C . ALA B 1 227 ? -1.923 -34.125 -32.969 1 98.44 227 ALA B C 1
ATOM 5099 O O . ALA B 1 227 ? -1.43 -33.125 -32.438 1 98.44 227 ALA B O 1
ATOM 5100 N N . THR B 1 228 ? -1.556 -35.344 -32.656 1 98.12 228 THR B N 1
ATOM 5101 C CA . THR B 1 228 ? -0.617 -35.625 -31.562 1 98.12 228 THR B CA 1
ATOM 5102 C C . THR B 1 228 ? 0.648 -36.281 -32.094 1 98.12 228 THR B C 1
ATOM 5104 O O . THR B 1 228 ? 0.685 -36.719 -33.25 1 98.12 228 THR B O 1
ATOM 5107 N N . GLU B 1 229 ? 1.646 -36.281 -31.297 1 96.56 229 GLU B N 1
ATOM 5108 C CA . GLU B 1 229 ? 2.947 -36.812 -31.656 1 96.56 229 GLU B CA 1
ATOM 5109 C C . GLU B 1 229 ? 2.834 -38.312 -32.031 1 96.56 229 GLU B C 1
ATOM 5111 O O . GLU B 1 229 ? 3.57 -38.781 -32.875 1 96.56 229 GLU B O 1
ATOM 5116 N N . ASN B 1 230 ? 1.851 -39.031 -31.484 1 93.88 230 ASN B N 1
ATOM 5117 C CA . ASN B 1 230 ? 1.688 -40.469 -31.75 1 93.88 230 ASN B CA 1
ATOM 5118 C C . ASN B 1 230 ? 0.793 -40.688 -32.969 1 93.88 230 ASN B C 1
ATOM 5120 O O . ASN B 1 230 ? 0.495 -41.844 -33.312 1 93.88 230 ASN B O 1
ATOM 5124 N N . GLY B 1 231 ? 0.236 -39.688 -33.531 1 93.56 231 GLY B N 1
ATOM 5125 C CA . GLY B 1 231 ? -0.523 -39.812 -34.75 1 93.56 231 GLY B CA 1
ATOM 5126 C C . GLY B 1 231 ? -2.023 -39.781 -34.531 1 93.56 231 GLY B C 1
ATOM 5127 O O . GLY B 1 231 ? -2.795 -39.781 -35.5 1 93.56 231 GLY B O 1
ATOM 5128 N N . ASP B 1 232 ? -2.479 -39.75 -33.312 1 95.94 232 ASP B N 1
ATOM 5129 C CA . ASP B 1 232 ? -3.906 -39.625 -33.031 1 95.94 232 ASP B CA 1
ATOM 5130 C C . ASP B 1 232 ? -4.441 -38.281 -33.469 1 95.94 232 ASP B C 1
ATOM 5132 O O . ASP B 1 232 ? -3.705 -37.281 -33.469 1 95.94 232 ASP B O 1
ATOM 5136 N N . LYS B 1 233 ? -5.68 -38.281 -33.875 1 97.56 233 LYS B N 1
ATOM 5137 C CA . LYS B 1 233 ? -6.344 -37.062 -34.281 1 97.56 233 LYS B CA 1
ATOM 5138 C C . LYS B 1 233 ? -7.652 -36.875 -33.531 1 97.56 233 LYS B C 1
ATOM 5140 O O . LYS B 1 233 ? -8.383 -37.812 -33.281 1 97.56 233 LYS B O 1
ATOM 5145 N N . TYR B 1 234 ? -7.863 -35.688 -33.094 1 97.94 234 TYR B N 1
ATOM 5146 C CA . TYR B 1 234 ? -9.102 -35.281 -32.469 1 97.94 234 TYR B CA 1
ATOM 5147 C C . TYR B 1 234 ? -9.773 -34.156 -33.219 1 97.94 234 TYR B C 1
ATOM 5149 O O . TYR B 1 234 ? -9.133 -33.156 -33.594 1 97.94 234 TYR B O 1
ATOM 5157 N N . THR B 1 235 ? -11.039 -34.312 -33.531 1 97.75 235 THR B N 1
ATOM 5158 C CA . THR B 1 235 ? -11.812 -33.281 -34.188 1 97.75 235 THR B CA 1
ATOM 5159 C C . THR B 1 235 ? -12.836 -32.688 -33.25 1 97.75 235 THR B C 1
ATOM 5161 O O . THR B 1 235 ? -13.484 -33.406 -32.5 1 97.75 235 THR B O 1
ATOM 5164 N N . SER B 1 236 ? -12.961 -31.328 -33.312 1 97.94 236 SER B N 1
ATOM 5165 C CA . SER B 1 236 ? -13.867 -30.656 -32.375 1 97.94 236 SER B CA 1
ATOM 5166 C C . SER B 1 236 ? -14.383 -29.344 -32.969 1 97.94 236 SER B C 1
ATOM 5168 O O . SER B 1 236 ? -13.875 -28.875 -33.969 1 97.94 236 SER B O 1
ATOM 5170 N N . LYS B 1 237 ? -15.406 -28.828 -32.344 1 97.31 237 LYS B N 1
ATOM 5171 C CA . LYS B 1 237 ? -15.922 -27.5 -32.688 1 97.31 237 LYS B CA 1
ATOM 5172 C C . LYS B 1 237 ? -15 -26.391 -32.188 1 97.31 237 LYS B C 1
ATOM 5174 O O . LYS B 1 237 ? -14.828 -25.375 -32.844 1 97.31 237 LYS B O 1
ATOM 5179 N N . TYR B 1 238 ? -14.508 -26.609 -30.984 1 98.06 238 TYR B N 1
ATOM 5180 C CA . TYR B 1 238 ? -13.578 -25.672 -30.359 1 98.06 238 TYR B CA 1
ATOM 5181 C C . TYR B 1 238 ? -12.336 -26.391 -29.844 1 98.06 238 TYR B C 1
ATOM 5183 O O . TYR B 1 238 ? -12.398 -27.578 -29.5 1 98.06 238 TYR B O 1
ATOM 5191 N N . VAL B 1 239 ? -11.25 -25.656 -29.812 1 98.75 239 VAL B N 1
ATOM 5192 C CA . VAL B 1 239 ? -10.055 -26.078 -29.094 1 98.75 239 VAL B CA 1
ATOM 5193 C C . VAL B 1 239 ? -9.625 -24.984 -28.109 1 98.75 239 VAL B C 1
ATOM 5195 O O . VAL B 1 239 ? -9.664 -23.797 -28.453 1 98.75 239 VAL B O 1
ATOM 5198 N N . ILE B 1 240 ? -9.32 -25.359 -26.906 1 98.88 240 ILE B N 1
ATOM 5199 C CA . ILE B 1 240 ? -8.719 -24.438 -25.938 1 98.88 240 ILE B CA 1
ATOM 5200 C C . ILE B 1 240 ? -7.262 -24.828 -25.688 1 98.88 240 ILE B C 1
ATOM 5202 O O . ILE B 1 240 ? -6.977 -25.906 -25.172 1 98.88 240 ILE B O 1
ATOM 5206 N N . VAL B 1 241 ? -6.375 -23.953 -26.047 1 98.94 241 VAL B N 1
ATOM 5207 C CA . VAL B 1 241 ? -4.941 -24.156 -25.875 1 98.94 241 VAL B CA 1
ATOM 5208 C C . VAL B 1 241 ? -4.492 -23.562 -24.547 1 98.94 241 VAL B C 1
ATOM 5210 O O . VAL B 1 241 ? -4.551 -22.344 -24.344 1 98.94 241 VAL B O 1
ATOM 5213 N N . THR B 1 242 ? -3.996 -24.406 -23.594 1 98.81 242 THR B N 1
ATOM 5214 C CA . THR B 1 242 ? -3.664 -23.922 -22.266 1 98.81 242 THR B CA 1
ATOM 5215 C C . THR B 1 242 ? -2.207 -24.234 -21.922 1 98.81 242 THR B C 1
ATOM 5217 O O . THR B 1 242 ? -1.837 -24.297 -20.75 1 98.81 242 THR B O 1
ATOM 5220 N N . VAL B 1 243 ? -1.363 -24.438 -22.938 1 98.38 243 VAL B N 1
ATOM 5221 C CA . VAL B 1 243 ? 0.061 -24.641 -22.703 1 98.38 243 VAL B CA 1
ATOM 5222 C C . VAL B 1 243 ? 0.712 -23.328 -22.266 1 98.38 243 VAL B C 1
ATOM 5224 O O . VAL B 1 243 ? 0.214 -22.25 -22.578 1 98.38 243 VAL B O 1
ATOM 5227 N N . PRO B 1 244 ? 1.828 -23.422 -21.531 1 97.44 244 PRO B N 1
ATOM 5228 C CA . PRO B 1 244 ? 2.529 -22.219 -21.094 1 97.44 244 PRO B CA 1
ATOM 5229 C C . PRO B 1 244 ? 3.08 -21.391 -22.25 1 97.44 244 PRO B C 1
ATOM 5231 O O . PRO B 1 244 ? 3.307 -21.938 -23.344 1 97.44 244 PRO B O 1
ATOM 5234 N N . ILE B 1 245 ? 3.26 -20.141 -22.016 1 96.19 245 ILE B N 1
ATOM 5235 C CA . ILE B 1 245 ? 3.752 -19.219 -23.031 1 96.19 245 ILE B CA 1
ATOM 5236 C C . ILE B 1 245 ? 5.117 -19.688 -23.531 1 96.19 245 ILE B C 1
ATOM 5238 O O . ILE B 1 245 ? 5.453 -19.516 -24.703 1 96.19 245 ILE B O 1
ATOM 5242 N N . GLY B 1 246 ? 5.934 -20.266 -22.625 1 95.62 246 GLY B N 1
ATOM 5243 C CA . GLY B 1 246 ? 7.219 -20.812 -23.047 1 95.62 246 GLY B CA 1
ATOM 5244 C C . GLY B 1 246 ? 7.098 -21.859 -24.141 1 95.62 246 GLY B C 1
ATOM 5245 O O . GLY B 1 246 ? 7.938 -21.906 -25.047 1 95.62 246 GLY B O 1
ATOM 5246 N N . VAL B 1 247 ? 6.125 -22.656 -24.109 1 97.56 247 VAL B N 1
ATOM 5247 C CA . VAL B 1 247 ? 5.875 -23.703 -25.094 1 97.56 247 VAL B CA 1
ATOM 5248 C C . VAL B 1 247 ? 5.449 -23.078 -26.422 1 97.56 247 VAL B C 1
ATOM 5250 O O . VAL B 1 247 ? 5.895 -23.516 -27.484 1 97.56 247 VAL B O 1
ATOM 5253 N N . LEU B 1 248 ? 4.59 -22.062 -26.328 1 97.69 248 LEU B N 1
ATOM 5254 C CA . LEU B 1 248 ? 4.176 -21.344 -27.531 1 97.69 248 LEU B CA 1
ATOM 5255 C C . LEU B 1 248 ? 5.367 -20.672 -28.203 1 97.69 248 LEU B C 1
ATOM 5257 O O . LEU B 1 248 ? 5.492 -20.688 -29.422 1 97.69 248 LEU B O 1
ATOM 5261 N N . LYS B 1 249 ? 6.23 -20.125 -27.391 1 96.38 249 LYS B N 1
ATOM 5262 C CA . LYS B 1 249 ? 7.406 -19.438 -27.906 1 96.38 249 LYS B CA 1
ATOM 5263 C C . LYS B 1 249 ? 8.367 -20.406 -28.578 1 96.38 249 LYS B C 1
ATOM 5265 O O . LYS B 1 249 ? 9.133 -20.016 -29.453 1 96.38 249 LYS B O 1
ATOM 5270 N N . ALA B 1 250 ? 8.352 -21.578 -28.156 1 96.56 250 ALA B N 1
ATOM 5271 C CA . ALA B 1 250 ? 9.234 -22.594 -28.719 1 96.56 250 ALA B CA 1
ATOM 5272 C C . ALA B 1 250 ? 8.656 -23.188 -30 1 96.56 250 ALA B C 1
ATOM 5274 O O . ALA B 1 250 ? 9.266 -24.062 -30.625 1 96.56 250 ALA B O 1
ATOM 5275 N N . ASN B 1 251 ? 7.516 -22.781 -30.406 1 96.38 251 ASN B N 1
ATOM 5276 C CA . ASN B 1 251 ? 6.84 -23.281 -31.609 1 96.38 251 ASN B CA 1
ATOM 5277 C C . ASN B 1 251 ? 6.645 -24.797 -31.547 1 96.38 251 ASN B C 1
ATOM 5279 O O . ASN B 1 251 ? 6.848 -25.484 -32.562 1 96.38 251 ASN B O 1
ATOM 5283 N N . ALA B 1 252 ? 6.293 -25.25 -30.375 1 96.38 252 ALA B N 1
ATOM 5284 C CA . ALA B 1 252 ? 6.109 -26.688 -30.172 1 96.38 252 ALA B CA 1
ATOM 5285 C C . ALA B 1 252 ? 4.816 -27.172 -30.812 1 96.38 252 ALA B C 1
ATOM 5287 O O . ALA B 1 252 ? 4.648 -28.375 -31.062 1 96.38 252 ALA B O 1
ATOM 5288 N N . ILE B 1 253 ? 3.906 -26.328 -31.078 1 98.06 253 ILE B N 1
ATOM 5289 C CA . ILE B 1 253 ? 2.637 -26.625 -31.719 1 98.06 253 ILE B CA 1
ATOM 5290 C C . ILE B 1 253 ? 2.52 -25.812 -33 1 98.06 253 ILE B C 1
ATOM 5292 O O . ILE B 1 253 ? 2.658 -24.594 -33 1 98.06 253 ILE B O 1
ATOM 5296 N N . GLN B 1 254 ? 2.236 -26.531 -34.094 1 98.19 254 GLN B N 1
ATOM 5297 C CA . GLN B 1 254 ? 2.027 -25.859 -35.375 1 98.19 254 GLN B CA 1
ATOM 5298 C C . GLN B 1 254 ? 0.55 -25.547 -35.594 1 98.19 254 GLN B C 1
ATOM 5300 O O . GLN B 1 254 ? -0.313 -26.391 -35.344 1 98.19 254 GLN B O 1
ATOM 5305 N N . PHE B 1 255 ? 0.313 -24.359 -36 1 98.44 255 PHE B N 1
ATOM 5306 C CA . PHE B 1 255 ? -1.052 -23.922 -36.281 1 98.44 255 PHE B CA 1
ATOM 5307 C C . PHE B 1 255 ? -1.26 -23.75 -37.781 1 98.44 255 PHE B C 1
ATOM 5309 O O . PHE B 1 255 ? -0.413 -23.172 -38.469 1 98.44 255 PHE B O 1
ATOM 5316 N N . SER B 1 256 ? -2.355 -24.25 -38.312 1 97.94 256 SER B N 1
ATOM 5317 C CA . SER B 1 256 ? -2.754 -24.047 -39.688 1 97.94 256 SER B CA 1
ATOM 5318 C C . SER B 1 256 ? -4.215 -23.625 -39.781 1 97.94 256 SER B C 1
ATOM 5320 O O . SER B 1 256 ? -5.113 -24.391 -39.406 1 97.94 256 SER B O 1
ATOM 5322 N N . PRO B 1 257 ? -4.461 -22.531 -40.406 1 97.44 257 PRO B N 1
ATOM 5323 C CA . PRO B 1 257 ? -3.496 -21.5 -40.812 1 97.44 257 PRO B CA 1
ATOM 5324 C C . PRO B 1 257 ? -2.672 -20.984 -39.625 1 97.44 257 PRO B C 1
ATOM 5326 O O . PRO B 1 257 ? -2.926 -21.344 -38.469 1 97.44 257 PRO B O 1
ATOM 5329 N N . ALA B 1 258 ? -1.669 -20.172 -39.969 1 97.38 258 ALA B N 1
ATOM 5330 C CA . ALA B 1 258 ? -0.841 -19.562 -38.906 1 97.38 258 ALA B CA 1
ATOM 5331 C C . ALA B 1 258 ? -1.674 -18.656 -38 1 97.38 258 ALA B C 1
ATOM 5333 O O . ALA B 1 258 ? -2.695 -18.109 -38.438 1 97.38 258 ALA B O 1
ATOM 5334 N N . LEU B 1 259 ? -1.201 -18.5 -36.781 1 97.81 259 LEU B N 1
ATOM 5335 C CA . LEU B 1 259 ? -1.89 -17.625 -35.844 1 97.81 259 LEU B CA 1
ATOM 5336 C C . LEU B 1 259 ? -1.979 -16.203 -36.375 1 97.81 259 LEU B C 1
ATOM 5338 O O . LEU B 1 259 ? -1.046 -15.711 -37 1 97.81 259 LEU B O 1
ATOM 5342 N N . PRO B 1 260 ? -3.104 -15.531 -36.094 1 97.19 260 PRO B N 1
ATOM 5343 C CA . PRO B 1 260 ? -3.201 -14.133 -36.531 1 97.19 260 PRO B CA 1
ATOM 5344 C C . PRO B 1 260 ? -2.156 -13.242 -35.844 1 97.19 260 PRO B C 1
ATOM 5346 O O . PRO B 1 260 ? -1.655 -13.57 -34.781 1 97.19 260 PRO B O 1
ATOM 5349 N N . ALA B 1 261 ? -1.876 -12.133 -36.406 1 97.38 261 ALA B N 1
ATOM 5350 C CA . ALA B 1 261 ? -0.791 -11.234 -36.031 1 97.38 261 ALA B CA 1
ATOM 5351 C C . ALA B 1 261 ? -0.908 -10.82 -34.562 1 97.38 261 ALA B C 1
ATOM 5353 O O . ALA B 1 261 ? 0.089 -10.789 -33.844 1 97.38 261 ALA B O 1
ATOM 5354 N N . PRO B 1 262 ? -2.123 -10.484 -34.031 1 97.25 262 PRO B N 1
ATOM 5355 C CA . PRO B 1 262 ? -2.209 -10.062 -32.625 1 97.25 262 PRO B CA 1
ATOM 5356 C C . PRO B 1 262 ? -1.743 -11.148 -31.656 1 97.25 262 PRO B C 1
ATOM 5358 O O . PRO B 1 262 ? -1.039 -10.852 -30.688 1 97.25 262 PRO B O 1
ATOM 5361 N N . VAL B 1 263 ? -2.057 -12.406 -31.984 1 97.69 263 VAL B N 1
ATOM 5362 C CA . VAL B 1 263 ? -1.691 -13.5 -31.109 1 97.69 263 VAL B CA 1
ATOM 5363 C C . VAL B 1 263 ? -0.203 -13.805 -31.25 1 97.69 263 VAL B C 1
ATOM 5365 O O . VAL B 1 263 ? 0.501 -13.984 -30.25 1 97.69 263 VAL B O 1
ATOM 5368 N N . SER B 1 264 ? 0.274 -13.828 -32.469 1 97.56 264 SER B N 1
ATOM 5369 C CA . SER B 1 264 ? 1.691 -14.094 -32.688 1 97.56 264 SER B CA 1
ATOM 5370 C C . SER B 1 264 ? 2.562 -13.008 -32.094 1 97.56 264 SER B C 1
ATOM 5372 O O . SER B 1 264 ? 3.617 -13.297 -31.516 1 97.56 264 SER B O 1
ATOM 5374 N N . SER B 1 265 ? 2.115 -11.82 -32.188 1 96.88 265 SER B N 1
ATOM 5375 C CA . SER B 1 265 ? 2.828 -10.703 -31.578 1 96.88 265 SER B CA 1
ATOM 5376 C C . SER B 1 265 ? 2.816 -10.812 -30.062 1 96.88 265 SER B C 1
ATOM 5378 O O . SER B 1 265 ? 3.789 -10.438 -29.391 1 96.88 265 SER B O 1
ATOM 5380 N N . ALA B 1 266 ? 1.706 -11.219 -29.5 1 96.62 266 ALA B N 1
ATOM 5381 C CA . ALA B 1 266 ? 1.595 -11.414 -28.062 1 96.62 266 ALA B CA 1
ATOM 5382 C C . ALA B 1 266 ? 2.596 -12.453 -27.562 1 96.62 266 ALA B C 1
ATOM 5384 O O . ALA B 1 266 ? 3.248 -12.266 -26.531 1 96.62 266 ALA B O 1
ATOM 5385 N N . ILE B 1 267 ? 2.734 -13.539 -28.312 1 96.81 267 ILE B N 1
ATOM 5386 C CA . ILE B 1 267 ? 3.693 -14.586 -27.984 1 96.81 267 ILE B CA 1
ATOM 5387 C C . ILE B 1 267 ? 5.105 -14.008 -27.953 1 96.81 267 ILE B C 1
ATOM 5389 O O . ILE B 1 267 ? 5.891 -14.297 -27.062 1 96.81 267 ILE B O 1
ATOM 5393 N N . GLU B 1 268 ? 5.348 -13.148 -28.828 1 94.56 268 GLU B N 1
ATOM 5394 C CA . GLU B 1 268 ? 6.672 -12.547 -28.938 1 94.56 268 GLU B CA 1
ATOM 5395 C C . GLU B 1 268 ? 6.914 -11.523 -27.828 1 94.56 268 GLU B C 1
ATOM 5397 O O . GLU B 1 268 ? 8.023 -11.414 -27.312 1 94.56 268 GLU B O 1
ATOM 5402 N N . ASN B 1 269 ? 5.918 -10.844 -27.469 1 92 269 ASN B N 1
ATOM 5403 C CA . ASN B 1 269 ? 6.117 -9.648 -26.656 1 92 269 ASN B CA 1
ATOM 5404 C C . ASN B 1 269 ? 5.93 -9.938 -25.172 1 92 269 ASN B C 1
ATOM 5406 O O . ASN B 1 269 ? 6.246 -9.102 -24.328 1 92 269 ASN B O 1
ATOM 5410 N N . LEU B 1 270 ? 5.438 -11.039 -24.844 1 90.44 270 LEU B N 1
ATOM 5411 C CA . LEU B 1 270 ? 5.453 -11.438 -23.438 1 90.44 270 LEU B CA 1
ATOM 5412 C C . LEU B 1 270 ? 6.758 -12.156 -23.094 1 90.44 270 LEU B C 1
ATOM 5414 O O . LEU B 1 270 ? 7.316 -12.867 -23.922 1 90.44 270 LEU B O 1
ATOM 5418 N N . GLY B 1 271 ? 7.195 -11.844 -21.953 1 85.88 271 GLY B N 1
ATOM 5419 C CA . GLY B 1 271 ? 8.414 -12.5 -21.484 1 85.88 271 GLY B CA 1
ATOM 5420 C C . GLY B 1 271 ? 8.141 -13.75 -20.672 1 85.88 271 GLY B C 1
ATOM 5421 O O . GLY B 1 271 ? 6.992 -14.039 -20.328 1 85.88 271 GLY B O 1
ATOM 5422 N N . VAL B 1 272 ? 9.195 -14.508 -20.531 1 88.06 272 VAL B N 1
ATOM 5423 C CA . VAL B 1 272 ? 9.18 -15.68 -19.672 1 88.06 272 VAL B CA 1
ATOM 5424 C C . VAL B 1 272 ? 10.305 -15.578 -18.641 1 88.06 272 VAL B C 1
ATOM 5426 O O . VAL B 1 272 ? 11.461 -15.336 -18.984 1 88.06 272 VAL B O 1
ATOM 5429 N N . SER B 1 273 ? 9.875 -15.703 -17.422 1 84.31 273 SER B N 1
ATOM 5430 C CA . SER B 1 273 ? 10.859 -15.688 -16.344 1 84.31 273 SER B CA 1
ATOM 5431 C C . SER B 1 273 ? 11.359 -17.094 -16.031 1 84.31 273 SER B C 1
ATOM 5433 O O . SER B 1 273 ? 10.586 -18.062 -16.078 1 84.31 273 SER B O 1
ATOM 5435 N N . LYS B 1 274 ? 12.664 -17.094 -15.773 1 84.62 274 LYS B N 1
ATOM 5436 C CA . LYS B 1 274 ? 13.289 -18.359 -15.383 1 84.62 274 LYS B CA 1
ATOM 5437 C C . LYS B 1 274 ? 13.594 -18.375 -13.883 1 84.62 274 LYS B C 1
ATOM 5439 O O . LYS B 1 274 ? 14.359 -17.547 -13.398 1 84.62 274 LYS B O 1
ATOM 5444 N N . LEU B 1 275 ? 12.852 -19.125 -13.156 1 83.88 275 LEU B N 1
ATOM 5445 C CA . LEU B 1 275 ? 13.086 -19.312 -11.727 1 83.88 275 LEU B CA 1
ATOM 5446 C C . LEU B 1 275 ? 12.93 -20.781 -11.336 1 83.88 275 LEU B C 1
ATOM 5448 O O . LEU B 1 275 ? 12.453 -21.594 -12.133 1 83.88 275 LEU B O 1
ATOM 5452 N N . GLY B 1 276 ? 13.523 -21.031 -10.273 1 89.69 276 GLY B N 1
ATOM 5453 C CA . GLY B 1 276 ? 13.406 -22.391 -9.766 1 89.69 276 GLY B CA 1
ATOM 5454 C C . GLY B 1 276 ? 13.359 -22.469 -8.258 1 89.69 276 GLY B C 1
ATOM 5455 O O . GLY B 1 276 ? 13.539 -21.453 -7.574 1 89.69 276 GLY B O 1
ATOM 5456 N N . LYS B 1 277 ? 13 -23.562 -7.797 1 93.19 277 LYS B N 1
ATOM 5457 C CA . LYS B 1 277 ? 12.969 -23.875 -6.371 1 93.19 277 LYS B CA 1
ATOM 5458 C C . LYS B 1 277 ? 13.922 -25.016 -6.035 1 93.19 277 LYS B C 1
ATOM 5460 O O . LYS B 1 277 ? 14.078 -25.953 -6.824 1 93.19 277 LYS B O 1
ATOM 5465 N N . VAL B 1 278 ? 14.508 -24.891 -4.918 1 95.75 278 VAL B N 1
ATOM 5466 C CA . VAL B 1 278 ? 15.328 -25.969 -4.371 1 95.75 278 VAL B CA 1
ATOM 5467 C C . VAL B 1 278 ? 14.898 -26.266 -2.938 1 95.75 278 VAL B C 1
ATOM 5469 O O . VAL B 1 278 ? 14.898 -25.375 -2.084 1 95.75 278 VAL B O 1
ATOM 5472 N N . TYR B 1 279 ? 14.531 -27.469 -2.68 1 97.12 279 TYR B N 1
ATOM 5473 C CA . TYR B 1 279 ? 14.242 -27.922 -1.325 1 97.12 279 TYR B CA 1
ATOM 5474 C C . TYR B 1 279 ? 15.461 -28.594 -0.704 1 97.12 279 TYR B C 1
ATOM 5476 O O . TYR B 1 279 ? 16.156 -29.375 -1.369 1 97.12 279 TYR B O 1
ATOM 5484 N N . PHE B 1 280 ? 15.719 -28.25 0.521 1 97.69 280 PHE B N 1
ATOM 5485 C CA . PHE B 1 280 ? 16.719 -28.922 1.341 1 97.69 280 PHE B CA 1
ATOM 5486 C C . PHE B 1 280 ? 16.094 -29.453 2.621 1 97.69 280 PHE B C 1
ATOM 5488 O O . PHE B 1 280 ? 15.266 -28.797 3.244 1 97.69 280 PHE B O 1
ATOM 5495 N N . GLU B 1 281 ? 16.453 -30.656 2.961 1 97.44 281 GLU B N 1
ATOM 5496 C CA . GLU B 1 281 ? 16.188 -31.172 4.297 1 97.44 281 GLU B CA 1
ATOM 5497 C C . GLU B 1 281 ? 17.484 -31.422 5.059 1 97.44 281 GLU B C 1
ATOM 5499 O O . GLU B 1 281 ? 18.484 -31.828 4.465 1 97.44 281 GLU B O 1
ATOM 5504 N N . PHE B 1 282 ? 17.406 -31.172 6.332 1 97.5 282 PHE B N 1
ATOM 5505 C CA . PHE B 1 282 ? 18.562 -31.312 7.211 1 97.5 282 PHE B CA 1
ATOM 5506 C C . PHE B 1 282 ? 18.219 -32.125 8.445 1 97.5 282 PHE B C 1
ATOM 5508 O O . PHE B 1 282 ? 17.047 -32.406 8.703 1 97.5 282 PHE B O 1
ATOM 5515 N N . ASP B 1 283 ? 19.281 -32.5 9.148 1 95.81 283 ASP B N 1
ATOM 5516 C CA . ASP B 1 283 ? 19.078 -33.25 10.391 1 95.81 283 ASP B CA 1
ATOM 5517 C C . ASP B 1 283 ? 18.719 -32.312 11.539 1 95.81 283 ASP B C 1
ATOM 5519 O O . ASP B 1 283 ? 18.078 -32.719 12.5 1 95.81 283 ASP B O 1
ATOM 5523 N N . THR B 1 284 ? 19.125 -31.031 11.398 1 94.94 284 THR B N 1
ATOM 5524 C CA . THR B 1 284 ? 18.906 -30.062 12.461 1 94.94 284 THR B CA 1
ATOM 5525 C C . THR B 1 284 ? 18.578 -28.688 11.875 1 94.94 284 THR B C 1
ATOM 5527 O O . THR B 1 284 ? 18.906 -28.406 10.719 1 94.94 284 THR B O 1
ATOM 5530 N N . VAL B 1 285 ? 17.922 -27.938 12.719 1 96 285 VAL B N 1
ATOM 5531 C CA . VAL B 1 285 ? 17.656 -26.547 12.367 1 96 285 VAL B CA 1
ATOM 5532 C C . VAL B 1 285 ? 18.844 -25.672 12.773 1 96 285 VAL B C 1
ATOM 5534 O O . VAL B 1 285 ? 19.312 -25.75 13.914 1 96 285 VAL B O 1
ATOM 5537 N N . PHE B 1 286 ? 19.406 -24.906 11.859 1 97 286 PHE B N 1
ATOM 5538 C CA . PHE B 1 286 ? 20.531 -24.047 12.203 1 97 286 PHE B CA 1
ATOM 5539 C C . PHE B 1 286 ? 20.203 -22.594 11.891 1 97 286 PHE B C 1
ATOM 5541 O O . PHE B 1 286 ? 21.047 -21.703 12.078 1 97 286 PHE B O 1
ATOM 5548 N N . TRP B 1 287 ? 19.047 -22.234 11.359 1 96.38 287 TRP B N 1
ATOM 5549 C CA . TRP B 1 287 ? 18.562 -20.891 11.062 1 96.38 287 TRP B CA 1
ATOM 5550 C C . TRP B 1 287 ? 17.578 -20.422 12.117 1 96.38 287 TRP B C 1
ATOM 5552 O O . TRP B 1 287 ? 17.141 -21.203 12.969 1 96.38 287 TRP B O 1
ATOM 5562 N N . PRO B 1 288 ? 17.219 -19.125 12.188 1 93.88 288 PRO B N 1
ATOM 5563 C CA . PRO B 1 288 ? 16.172 -18.656 13.109 1 93.88 288 PRO B CA 1
ATOM 5564 C C . PRO B 1 288 ? 14.82 -19.297 12.844 1 93.88 288 PRO B C 1
ATOM 5566 O O . PRO B 1 288 ? 14.188 -19.016 11.812 1 93.88 288 PRO B O 1
ATOM 5569 N N . GLU B 1 289 ? 14.258 -19.984 13.773 1 91.31 289 GLU B N 1
ATOM 5570 C CA . GLU B 1 289 ? 13.086 -20.828 13.602 1 91.31 289 GLU B CA 1
ATOM 5571 C C . GLU B 1 289 ? 11.812 -20 13.5 1 91.31 289 GLU B C 1
ATOM 5573 O O . GLU B 1 289 ? 10.781 -20.469 13.031 1 91.31 289 GLU B O 1
ATOM 5578 N N . THR B 1 290 ? 11.891 -18.781 13.969 1 87.25 290 THR B N 1
ATOM 5579 C CA . THR B 1 290 ? 10.664 -18.016 14.109 1 87.25 290 THR B CA 1
ATOM 5580 C C . THR B 1 290 ? 10.414 -17.172 12.867 1 87.25 290 THR B C 1
ATOM 5582 O O . THR B 1 290 ? 9.328 -16.609 12.695 1 87.25 290 THR B O 1
ATOM 5585 N N . LEU B 1 291 ? 11.438 -17.141 12.016 1 89.38 291 LEU B N 1
ATOM 5586 C CA . LEU B 1 291 ? 11.258 -16.344 10.805 1 89.38 291 LEU B CA 1
ATOM 5587 C C . LEU B 1 291 ? 10.594 -17.172 9.711 1 89.38 291 LEU B C 1
ATOM 5589 O O . LEU B 1 291 ? 10.922 -18.359 9.531 1 89.38 291 LEU B O 1
ATOM 5593 N N . ASP B 1 292 ? 9.695 -16.547 9 1 89.38 292 ASP B N 1
ATOM 5594 C CA . ASP B 1 292 ? 9.008 -17.219 7.906 1 89.38 292 ASP B CA 1
ATOM 5595 C C . ASP B 1 292 ? 9.914 -17.344 6.684 1 89.38 292 ASP B C 1
ATOM 5597 O O . ASP B 1 292 ? 9.82 -18.328 5.934 1 89.38 292 ASP B O 1
ATOM 5601 N N . LYS B 1 293 ? 10.742 -16.359 6.453 1 92.25 293 LYS B N 1
ATOM 5602 C CA . LYS B 1 293 ? 11.547 -16.297 5.238 1 92.25 293 LYS B CA 1
ATOM 5603 C C . LYS B 1 293 ? 12.844 -15.523 5.473 1 92.25 293 LYS B C 1
ATOM 5605 O O . LYS B 1 293 ? 12.945 -14.75 6.422 1 92.25 293 LYS B O 1
ATOM 5610 N N . PHE B 1 294 ? 13.797 -15.797 4.68 1 91.75 294 PHE B N 1
ATOM 5611 C CA . PHE B 1 294 ? 15.102 -15.141 4.672 1 91.75 294 PHE B CA 1
ATOM 5612 C C . PHE B 1 294 ? 15.414 -14.578 3.287 1 91.75 294 PHE B C 1
ATOM 5614 O O . PHE B 1 294 ? 15.367 -15.305 2.293 1 91.75 294 PHE B O 1
ATOM 5621 N N . VAL B 1 295 ? 15.656 -13.328 3.283 1 87.75 295 VAL B N 1
ATOM 5622 C CA . VAL B 1 295 ? 16.047 -12.688 2.035 1 87.75 295 VAL B CA 1
ATOM 5623 C C . VAL B 1 295 ? 17.562 -12.5 2.008 1 87.75 295 VAL B C 1
ATOM 5625 O O . VAL B 1 295 ? 18.125 -11.805 2.857 1 87.75 295 VAL B O 1
ATOM 5628 N N . TYR B 1 296 ? 18.141 -13.172 1.123 1 88.94 296 TYR B N 1
ATOM 5629 C CA . TYR B 1 296 ? 19.562 -12.984 0.887 1 88.94 296 TYR B CA 1
ATOM 5630 C C . TYR B 1 296 ? 19.812 -11.992 -0.247 1 88.94 296 TYR B C 1
ATOM 5632 O O . TYR B 1 296 ? 19.516 -12.289 -1.407 1 88.94 296 TYR B O 1
ATOM 5640 N N . VAL B 1 297 ? 20.391 -10.805 0.055 1 82.31 297 VAL B N 1
ATOM 5641 C CA . VAL B 1 297 ? 20.453 -9.719 -0.914 1 82.31 297 VAL B CA 1
ATOM 5642 C C . VAL B 1 297 ? 21.734 -9.82 -1.739 1 82.31 297 VAL B C 1
ATOM 5644 O O . VAL B 1 297 ? 21.875 -9.133 -2.75 1 82.31 297 VAL B O 1
ATOM 5647 N N . GLY B 1 298 ? 22.562 -10.789 -1.516 1 75.56 298 GLY B N 1
ATOM 5648 C CA . GLY B 1 298 ? 23.766 -11.016 -2.305 1 75.56 298 GLY B CA 1
ATOM 5649 C C . GLY B 1 298 ? 24.688 -9.82 -2.32 1 75.56 298 GLY B C 1
ATOM 5650 O O . GLY B 1 298 ? 24.531 -8.883 -1.537 1 75.56 298 GLY B O 1
ATOM 5651 N N . ASP B 1 299 ? 25.891 -10.086 -3.004 1 58.72 299 ASP B N 1
ATOM 5652 C CA . ASP B 1 299 ? 26.812 -8.984 -3.289 1 58.72 299 ASP B CA 1
ATOM 5653 C C . ASP B 1 299 ? 26.594 -8.445 -4.703 1 58.72 299 ASP B C 1
ATOM 5655 O O . ASP B 1 299 ? 26.234 -9.195 -5.609 1 58.72 299 ASP B O 1
ATOM 5659 N N . ILE B 1 300 ? 26.188 -7.191 -4.965 1 48.34 300 ILE B N 1
ATOM 5660 C CA . ILE B 1 300 ? 25.984 -6.574 -6.27 1 48.34 300 ILE B CA 1
ATOM 5661 C C . ILE B 1 300 ? 26.953 -7.188 -7.281 1 48.34 300 ILE B C 1
ATOM 5663 O O . ILE B 1 300 ? 26.562 -7.523 -8.398 1 48.34 300 ILE B O 1
ATOM 5667 N N . GLU B 1 301 ? 28.125 -6.988 -7.074 1 45.38 301 GLU B N 1
ATOM 5668 C CA . GLU B 1 301 ? 29.219 -7.359 -7.969 1 45.38 301 GLU B CA 1
ATOM 5669 C C . GLU B 1 301 ? 29.641 -8.812 -7.762 1 45.38 301 GLU B C 1
ATOM 5671 O O . GLU B 1 301 ? 30.484 -9.336 -8.492 1 45.38 301 GLU B O 1
ATOM 5676 N N . GLY B 1 302 ? 29.062 -9.352 -6.82 1 51.25 302 GLY B N 1
ATOM 5677 C CA . GLY B 1 302 ? 29.719 -10.594 -6.438 1 51.25 302 GLY B CA 1
ATOM 5678 C C . GLY B 1 302 ? 29.047 -11.828 -7.008 1 51.25 302 GLY B C 1
ATOM 5679 O O . GLY B 1 302 ? 28.062 -11.719 -7.742 1 51.25 302 GLY B O 1
ATOM 5680 N N . GLU B 1 303 ? 29.625 -12.906 -6.797 1 54.22 303 GLU B N 1
ATOM 5681 C CA . GLU B 1 303 ? 29.359 -14.258 -7.266 1 54.22 303 GLU B CA 1
ATOM 5682 C C . GLU B 1 303 ? 28.016 -14.766 -6.742 1 54.22 303 GLU B C 1
ATOM 5684 O O . GLU B 1 303 ? 27.391 -15.617 -7.367 1 54.22 303 GLU B O 1
ATOM 5689 N N . TYR B 1 304 ? 27.469 -14.062 -5.652 1 61.19 304 TYR B N 1
ATOM 5690 C CA . TYR B 1 304 ? 26.312 -14.812 -5.164 1 61.19 304 TYR B CA 1
ATOM 5691 C C . TYR B 1 304 ? 25.016 -14.094 -5.492 1 61.19 304 TYR B C 1
ATOM 5693 O O . TYR B 1 304 ? 24.859 -12.914 -5.176 1 61.19 304 TYR B O 1
ATOM 5701 N N . ALA B 1 305 ? 24.188 -14.719 -6.168 1 71.94 305 ALA B N 1
ATOM 5702 C CA . ALA B 1 305 ? 22.891 -14.242 -6.625 1 71.94 305 ALA B CA 1
ATOM 5703 C C . ALA B 1 305 ? 21.891 -14.164 -5.469 1 71.94 305 ALA B C 1
ATOM 5705 O O . ALA B 1 305 ? 21.969 -14.961 -4.527 1 71.94 305 ALA B O 1
ATOM 5706 N N . PRO B 1 306 ? 21.078 -13.094 -5.363 1 80.25 306 PRO B N 1
ATOM 5707 C CA . PRO B 1 306 ? 20 -13.031 -4.363 1 80.25 306 PRO B CA 1
ATOM 5708 C C . PRO B 1 306 ? 19.141 -14.281 -4.344 1 80.25 306 PRO B C 1
ATOM 5710 O O . PRO B 1 306 ? 19.031 -14.984 -5.355 1 80.25 306 PRO B O 1
ATOM 5713 N N . ALA B 1 307 ? 18.688 -14.594 -3.205 1 86.25 307 ALA B N 1
ATOM 5714 C CA . ALA B 1 307 ? 17.812 -15.75 -3.033 1 86.25 307 ALA B CA 1
ATOM 5715 C C . ALA B 1 307 ? 16.75 -15.484 -1.98 1 86.25 307 ALA B C 1
ATOM 5717 O O . ALA B 1 307 ? 16.938 -14.664 -1.08 1 86.25 307 ALA B O 1
ATOM 5718 N N . LEU B 1 308 ? 15.656 -16.047 -2.17 1 87.88 308 LEU B N 1
ATOM 5719 C CA . LEU B 1 308 ? 14.594 -16.047 -1.173 1 87.88 308 LEU B CA 1
ATOM 5720 C C . LEU B 1 308 ? 14.438 -17.438 -0.554 1 87.88 308 LEU B C 1
ATOM 5722 O O . LEU B 1 308 ? 14.18 -18.422 -1.262 1 87.88 308 LEU B O 1
ATOM 5726 N N . VAL B 1 309 ? 14.656 -17.484 0.73 1 92.44 309 VAL B N 1
ATOM 5727 C CA . VAL B 1 309 ? 14.594 -18.766 1.44 1 92.44 309 VAL B CA 1
ATOM 5728 C C . VAL B 1 309 ? 13.328 -18.812 2.293 1 92.44 309 VAL B C 1
ATOM 5730 O O . VAL B 1 309 ? 13.133 -17.984 3.182 1 92.44 309 VAL B O 1
ATOM 5733 N N . SER B 1 310 ? 12.5 -19.75 2.035 1 92.75 310 SER B N 1
ATOM 5734 C CA . SER B 1 310 ? 11.312 -19.969 2.852 1 92.75 310 SER B CA 1
ATOM 5735 C C . SER B 1 310 ? 11.555 -21.031 3.922 1 92.75 310 SER B C 1
ATOM 5737 O O . SER B 1 310 ? 12.156 -22.062 3.646 1 92.75 310 SER B O 1
ATOM 5739 N N . ASN B 1 311 ? 11.102 -20.766 5.09 1 93.88 311 ASN B N 1
ATOM 5740 C CA . ASN B 1 311 ? 11.234 -21.672 6.219 1 93.88 311 ASN B CA 1
ATOM 5741 C C . ASN B 1 311 ? 10.203 -22.797 6.148 1 93.88 311 ASN B C 1
ATOM 5743 O O . ASN B 1 311 ? 9.227 -22.797 6.902 1 93.88 311 ASN B O 1
ATOM 5747 N N . TRP B 1 312 ? 10.531 -23.734 5.336 1 92.88 312 TRP B N 1
ATOM 5748 C CA . TRP B 1 312 ? 9.641 -24.859 5.125 1 92.88 312 TRP B CA 1
ATOM 5749 C C . TRP B 1 312 ? 9.406 -25.625 6.426 1 92.88 312 TRP B C 1
ATOM 5751 O O . TRP B 1 312 ? 8.32 -26.172 6.648 1 92.88 312 TRP B O 1
ATOM 5761 N N . TYR B 1 313 ? 10.344 -25.516 7.352 1 90.81 313 TYR B N 1
ATOM 5762 C CA . TYR B 1 313 ? 10.234 -26.125 8.672 1 90.81 313 TYR B CA 1
ATOM 5763 C C . TYR B 1 313 ? 9.031 -25.562 9.43 1 90.81 313 TYR B C 1
ATOM 5765 O O . TYR B 1 313 ? 8.289 -26.312 10.07 1 90.81 313 TYR B O 1
ATOM 5773 N N . LEU B 1 314 ? 8.859 -24.359 9.305 1 87.94 314 LEU B N 1
ATOM 5774 C CA . LEU B 1 314 ? 7.754 -23.672 9.969 1 87.94 314 LEU B CA 1
ATOM 5775 C C . LEU B 1 314 ? 6.434 -23.969 9.266 1 87.94 314 LEU B C 1
ATOM 5777 O O . LEU B 1 314 ? 5.398 -24.125 9.914 1 87.94 314 LEU B O 1
ATOM 5781 N N . PHE B 1 315 ? 6.449 -24.172 7.98 1 87.06 315 PHE B N 1
ATOM 5782 C CA . PHE B 1 315 ? 5.234 -24.219 7.18 1 87.06 315 PHE B CA 1
ATOM 5783 C C . PHE B 1 315 ? 4.816 -25.672 6.914 1 87.06 315 PHE B C 1
ATOM 5785 O O . PHE B 1 315 ? 3.717 -25.922 6.422 1 87.06 315 PHE B O 1
ATOM 5792 N N . ASN B 1 316 ? 5.641 -26.578 7.348 1 81.81 316 ASN B N 1
ATOM 5793 C CA . ASN B 1 316 ? 5.254 -27.953 7.035 1 81.81 316 ASN B CA 1
ATOM 5794 C C . ASN B 1 316 ? 4.297 -28.516 8.086 1 81.81 316 ASN B C 1
ATOM 5796 O O . ASN B 1 316 ? 3.863 -29.672 7.98 1 81.81 316 ASN B O 1
ATOM 5800 N N . GLY B 1 317 ? 3.852 -27.625 9.156 1 72.31 317 GLY B N 1
ATOM 5801 C CA . GLY B 1 317 ? 2.777 -27.922 10.094 1 72.31 317 GLY B CA 1
ATOM 5802 C C . GLY B 1 317 ? 3.258 -28.609 11.359 1 72.31 317 GLY B C 1
ATOM 5803 O O . GLY B 1 317 ? 2.633 -28.484 12.414 1 72.31 317 GLY B O 1
ATOM 5804 N N . GLU B 1 318 ? 4.371 -29.328 11.328 1 76.69 318 GLU B N 1
ATOM 5805 C CA . GLU B 1 318 ? 4.727 -30.172 12.469 1 76.69 318 GLU B CA 1
ATOM 5806 C C . GLU B 1 318 ? 5.984 -29.672 13.164 1 76.69 318 GLU B C 1
ATOM 5808 O O . GLU B 1 318 ? 6.25 -30.016 14.312 1 76.69 318 GLU B O 1
ATOM 5813 N N . LYS B 1 319 ? 6.695 -28.844 12.5 1 80.62 319 LYS B N 1
ATOM 5814 C CA . LYS B 1 319 ? 7.973 -28.359 13 1 80.62 319 LYS B CA 1
ATOM 5815 C C . LYS B 1 319 ? 8.875 -29.5 13.43 1 80.62 319 LYS B C 1
ATOM 5817 O O . LYS B 1 319 ? 9.5 -29.438 14.492 1 80.62 319 LYS B O 1
ATOM 5822 N N . LYS B 1 320 ? 8.797 -30.625 12.727 1 86.12 320 LYS B N 1
ATOM 5823 C CA . LYS B 1 320 ? 9.57 -31.812 13.023 1 86.12 320 LYS B CA 1
ATOM 5824 C C . LYS B 1 320 ? 10.516 -32.156 11.875 1 86.12 320 LYS B C 1
ATOM 5826 O O . LYS B 1 320 ? 11.367 -33.031 12.008 1 86.12 320 LYS B O 1
ATOM 5831 N N . HIS B 1 321 ? 10.375 -31.484 10.859 1 89.5 321 HIS B N 1
ATOM 5832 C CA . HIS B 1 321 ? 11.156 -31.75 9.656 1 89.5 321 HIS B CA 1
ATOM 5833 C C . HIS B 1 321 ? 11.977 -30.531 9.242 1 89.5 321 HIS B C 1
ATOM 5835 O O . HIS B 1 321 ? 11.492 -29.688 8.492 1 89.5 321 HIS B O 1
ATOM 5841 N N . PRO B 1 322 ? 13.25 -30.5 9.672 1 94.5 322 PRO B N 1
ATOM 5842 C CA . PRO B 1 322 ? 14.07 -29.344 9.328 1 94.5 322 PRO B CA 1
ATOM 5843 C C . PRO B 1 322 ? 14.305 -29.219 7.82 1 94.5 322 PRO B C 1
ATOM 5845 O O . PRO B 1 322 ? 14.953 -30.078 7.215 1 94.5 322 PRO B O 1
ATOM 5848 N N . GLY B 1 323 ? 13.734 -28.25 7.254 1 96.31 323 GLY B N 1
ATOM 5849 C CA . GLY B 1 323 ? 13.906 -28.047 5.824 1 96.31 323 GLY B CA 1
ATOM 5850 C C . GLY B 1 323 ? 13.672 -26.625 5.387 1 96.31 323 GLY B C 1
ATOM 5851 O O . GLY B 1 323 ? 13.078 -25.828 6.125 1 96.31 323 GLY B O 1
ATOM 5852 N N . LEU B 1 324 ? 14.219 -26.297 4.242 1 96.62 324 LEU B N 1
ATOM 5853 C CA . LEU B 1 324 ? 14.102 -25 3.586 1 96.62 324 LEU B CA 1
ATOM 5854 C C . LEU B 1 324 ? 13.766 -25.172 2.109 1 96.62 324 LEU B C 1
ATOM 5856 O O . LEU B 1 324 ? 14.125 -26.172 1.499 1 96.62 324 LEU B O 1
ATOM 5860 N N . PHE B 1 325 ? 13.078 -24.328 1.565 1 93.75 325 PHE B N 1
ATOM 5861 C CA . PHE B 1 325 ? 13.078 -24.25 0.109 1 93.75 325 PHE B CA 1
ATOM 5862 C C . PHE B 1 325 ? 13.516 -22.859 -0.358 1 93.75 325 PHE B C 1
ATOM 5864 O O . PHE B 1 325 ? 13.172 -21.859 0.262 1 93.75 325 PHE B O 1
ATOM 5871 N N . VAL B 1 326 ? 14.312 -22.812 -1.372 1 92.75 326 VAL B N 1
ATOM 5872 C CA . VAL B 1 326 ? 14.992 -21.625 -1.867 1 92.75 326 VAL B CA 1
ATOM 5873 C C . VAL B 1 326 ? 14.516 -21.297 -3.281 1 92.75 326 VAL B C 1
ATOM 5875 O O . VAL B 1 326 ? 14.5 -22.172 -4.152 1 92.75 326 VAL B O 1
ATOM 5878 N N . ILE B 1 327 ? 13.984 -20.109 -3.422 1 90.12 327 ILE B N 1
ATOM 5879 C CA . ILE B 1 327 ? 13.734 -19.609 -4.766 1 90.12 327 ILE B CA 1
ATOM 5880 C C . ILE B 1 327 ? 14.992 -18.938 -5.309 1 90.12 327 ILE B C 1
ATOM 5882 O O . ILE B 1 327 ? 15.578 -18.062 -4.656 1 90.12 327 ILE B O 1
ATOM 5886 N N . VAL B 1 328 ? 15.367 -19.375 -6.422 1 85.31 328 VAL B N 1
ATOM 5887 C CA . VAL B 1 328 ? 16.656 -18.938 -6.934 1 85.31 328 VAL B CA 1
ATOM 5888 C C . VAL B 1 328 ? 16.469 -18.266 -8.297 1 85.31 328 VAL B C 1
ATOM 5890 O O . VAL B 1 328 ? 15.508 -18.547 -9.008 1 85.31 328 VAL B O 1
ATOM 5893 N N . SER B 1 329 ? 17.422 -17.453 -8.648 1 78.75 329 SER B N 1
ATOM 5894 C CA . SER B 1 329 ? 17.406 -16.672 -9.883 1 78.75 329 SER B CA 1
ATOM 5895 C C . SER B 1 329 ? 17.703 -17.547 -11.094 1 78.75 329 SER B C 1
ATOM 5897 O O . SER B 1 329 ? 18.094 -18.703 -10.953 1 78.75 329 SER B O 1
ATOM 5899 N N . SER B 1 330 ? 17.547 -16.891 -12.242 1 79.75 330 SER B N 1
ATOM 5900 C CA . SER B 1 330 ? 17.75 -17.562 -13.523 1 79.75 330 SER B CA 1
ATOM 5901 C C . SER B 1 330 ? 19.188 -18.094 -13.648 1 79.75 330 SER B C 1
ATOM 5903 O O . SER B 1 330 ? 19.406 -19.203 -14.133 1 79.75 330 SER B O 1
ATOM 5905 N N . ARG B 1 331 ? 20.094 -17.312 -13.195 1 79.19 331 ARG B N 1
ATOM 5906 C CA . ARG B 1 331 ? 21.5 -17.703 -13.32 1 79.19 331 ARG B CA 1
ATOM 5907 C C . ARG B 1 331 ? 21.797 -18.938 -12.484 1 79.19 331 ARG B C 1
ATOM 5909 O O . ARG B 1 331 ? 22.5 -19.844 -12.938 1 79.19 331 ARG B O 1
ATOM 5916 N N . VAL B 1 332 ? 21.266 -19 -11.352 1 84.44 332 VAL B N 1
ATOM 5917 C CA . VAL B 1 332 ? 21.562 -20.094 -10.43 1 84.44 332 VAL B CA 1
ATOM 5918 C C . VAL B 1 332 ? 20.797 -21.344 -10.844 1 84.44 332 VAL B C 1
ATOM 5920 O O . VAL B 1 332 ? 21.375 -22.438 -10.914 1 84.44 332 VAL B O 1
ATOM 5923 N N . ILE B 1 333 ? 19.562 -21.156 -11.219 1 88.06 333 ILE B N 1
ATOM 5924 C CA . ILE B 1 333 ? 18.734 -22.328 -11.523 1 88.06 333 ILE B CA 1
ATOM 5925 C C . ILE B 1 333 ? 19.219 -22.969 -12.828 1 88.06 333 ILE B C 1
ATOM 5927 O O . ILE B 1 333 ? 19.141 -24.188 -12.977 1 88.06 333 ILE B O 1
ATOM 5931 N N . SER B 1 334 ? 19.703 -22.125 -13.742 1 88.19 334 SER B N 1
ATOM 5932 C CA . SER B 1 334 ? 20.219 -22.688 -14.984 1 88.19 334 SER B CA 1
ATOM 5933 C C . SER B 1 334 ? 21.375 -23.656 -14.719 1 88.19 334 SER B C 1
ATOM 5935 O O . SER B 1 334 ? 21.469 -24.703 -15.359 1 88.19 334 SER B O 1
ATOM 5937 N N . LYS B 1 335 ? 22.203 -23.344 -13.773 1 91.12 335 LYS B N 1
ATOM 5938 C CA . LYS B 1 335 ? 23.312 -24.219 -13.398 1 91.12 335 LYS B CA 1
ATOM 5939 C C . LYS B 1 335 ? 22.797 -25.469 -12.695 1 91.12 335 LYS B C 1
ATOM 5941 O O . LYS B 1 335 ? 23.266 -26.578 -12.977 1 91.12 335 LYS B O 1
ATOM 5946 N N . ILE B 1 336 ? 21.875 -25.312 -11.891 1 93.31 336 ILE B N 1
ATOM 5947 C CA . ILE B 1 336 ? 21.344 -26.438 -11.117 1 93.31 336 ILE B CA 1
ATOM 5948 C C . ILE B 1 336 ? 20.609 -27.391 -12.039 1 93.31 336 ILE B C 1
ATOM 5950 O O . ILE B 1 336 ? 20.75 -28.609 -11.914 1 93.31 336 ILE B O 1
ATOM 5954 N N . GLU B 1 337 ? 19.812 -26.844 -12.938 1 94.5 337 GLU B N 1
ATOM 5955 C CA . GLU B 1 337 ? 19.062 -27.688 -13.859 1 94.5 337 GLU B CA 1
ATOM 5956 C C . GLU B 1 337 ? 20 -28.438 -14.805 1 94.5 337 GLU B C 1
ATOM 5958 O O . GLU B 1 337 ? 19.688 -29.547 -15.258 1 94.5 337 GLU B O 1
ATOM 5963 N N . ALA B 1 338 ? 21.141 -27.891 -15.039 1 94.31 338 ALA B N 1
ATOM 5964 C CA . ALA B 1 338 ? 22.156 -28.562 -15.844 1 94.31 338 ALA B CA 1
ATOM 5965 C C . ALA B 1 338 ? 22.844 -29.672 -15.047 1 94.31 338 ALA B C 1
ATOM 5967 O O . ALA B 1 338 ? 23.219 -30.703 -15.602 1 94.31 338 ALA B O 1
ATOM 5968 N N . ASN B 1 339 ? 23.031 -29.422 -13.797 1 95.44 339 ASN B N 1
ATOM 5969 C CA . ASN B 1 339 ? 23.641 -30.375 -12.875 1 95.44 339 ASN B CA 1
ATOM 5970 C C . ASN B 1 339 ? 23.047 -30.25 -11.477 1 95.44 339 ASN B C 1
ATOM 5972 O O . ASN B 1 339 ? 23.641 -29.609 -10.602 1 95.44 339 ASN B O 1
ATOM 5976 N N . PRO B 1 340 ? 22.031 -31.016 -11.211 1 93 340 PRO B N 1
ATOM 5977 C CA . PRO B 1 340 ? 21.312 -30.875 -9.938 1 93 340 PRO B CA 1
ATOM 5978 C C . PRO B 1 340 ? 22.203 -31.156 -8.727 1 93 340 PRO B C 1
ATOM 5980 O O . PRO B 1 340 ? 21.922 -30.672 -7.629 1 93 340 PRO B O 1
ATOM 5983 N N . SER B 1 341 ? 23.281 -31.875 -8.891 1 94.31 341 SER B N 1
ATOM 5984 C CA . SER B 1 341 ? 24.125 -32.25 -7.77 1 94.31 341 SER B CA 1
ATOM 5985 C C . SER B 1 341 ? 24.891 -31.062 -7.215 1 94.31 341 SER B C 1
ATOM 5987 O O . SER B 1 341 ? 25.453 -31.125 -6.121 1 94.31 341 SER B O 1
ATOM 5989 N N . CYS B 1 342 ? 24.891 -29.969 -7.938 1 95.19 342 CYS B N 1
ATOM 5990 C CA . CYS B 1 342 ? 25.672 -28.828 -7.5 1 95.19 342 CYS B CA 1
ATOM 5991 C C . CYS B 1 342 ? 24.812 -27.875 -6.664 1 95.19 342 CYS B C 1
ATOM 5993 O O . CYS B 1 342 ? 25.312 -26.828 -6.211 1 95.19 342 CYS B O 1
ATOM 5995 N N . ALA B 1 343 ? 23.562 -28.172 -6.461 1 95.44 343 ALA B N 1
ATOM 5996 C CA . ALA B 1 343 ? 22.625 -27.266 -5.812 1 95.44 343 ALA B CA 1
ATOM 5997 C C . ALA B 1 343 ? 23.141 -26.828 -4.445 1 95.44 343 ALA B C 1
ATOM 5999 O O . ALA B 1 343 ? 23.172 -25.625 -4.141 1 95.44 343 ALA B O 1
ATOM 6000 N N . PHE B 1 344 ? 23.562 -27.719 -3.635 1 96.44 344 PHE B N 1
ATOM 6001 C CA . PHE B 1 344 ? 24.016 -27.391 -2.285 1 96.44 344 PHE B CA 1
ATOM 6002 C C . PHE B 1 344 ? 25.25 -26.5 -2.322 1 96.44 344 PHE B C 1
ATOM 6004 O O . PHE B 1 344 ? 25.312 -25.5 -1.617 1 96.44 344 PHE B O 1
ATOM 6011 N N . ASP B 1 345 ? 26.188 -26.844 -3.162 1 94.31 345 ASP B N 1
ATOM 6012 C CA . ASP B 1 345 ? 27.422 -26.062 -3.252 1 94.31 345 ASP B CA 1
ATOM 6013 C C . ASP B 1 345 ? 27.141 -24.625 -3.701 1 94.31 345 ASP B C 1
ATOM 6015 O O . ASP B 1 345 ? 27.703 -23.688 -3.164 1 94.31 345 ASP B O 1
ATOM 6019 N N . LEU B 1 346 ? 26.266 -24.516 -4.609 1 91 346 LEU B N 1
ATOM 6020 C CA . LEU B 1 346 ? 25.938 -23.203 -5.164 1 91 346 LEU B CA 1
ATOM 6021 C C . LEU B 1 346 ? 25.203 -22.344 -4.141 1 91 346 LEU B C 1
ATOM 6023 O O . LEU B 1 346 ? 25.359 -21.125 -4.125 1 91 346 LEU B O 1
ATOM 6027 N N . LEU B 1 347 ? 24.438 -23 -3.27 1 93.19 347 LEU B N 1
ATOM 6028 C CA . LEU B 1 347 ? 23.578 -22.25 -2.354 1 93.19 347 LEU B CA 1
ATOM 6029 C C . LEU B 1 347 ? 24.188 -22.234 -0.951 1 93.19 347 LEU B C 1
ATOM 6031 O O . LEU B 1 347 ? 23.609 -21.625 -0.035 1 93.19 347 LEU B O 1
ATOM 6035 N N . LYS B 1 348 ? 25.297 -22.766 -0.789 1 93.88 348 LYS B N 1
ATOM 6036 C CA . LYS B 1 348 ? 25.953 -22.859 0.516 1 93.88 348 LYS B CA 1
ATOM 6037 C C . LYS B 1 348 ? 26.188 -21.469 1.107 1 93.88 348 LYS B C 1
ATOM 6039 O O . LYS B 1 348 ? 25.953 -21.25 2.297 1 93.88 348 LYS B O 1
ATOM 6044 N N . PRO B 1 349 ? 26.625 -20.531 0.32 1 89.88 349 PRO B N 1
ATOM 6045 C CA . PRO B 1 349 ? 26.828 -19.188 0.9 1 89.88 349 PRO B CA 1
ATOM 6046 C C . PRO B 1 349 ? 25.547 -18.609 1.481 1 89.88 349 PRO B C 1
ATOM 6048 O O . PRO B 1 349 ? 25.578 -17.922 2.506 1 89.88 349 PRO B O 1
ATOM 6051 N N . VAL B 1 350 ? 24.422 -18.828 0.833 1 91.38 350 VAL B N 1
ATOM 6052 C CA . VAL B 1 350 ? 23.125 -18.375 1.312 1 91.38 350 VAL B CA 1
ATOM 6053 C C . VAL B 1 350 ? 22.797 -19.047 2.637 1 91.38 350 VAL B C 1
ATOM 6055 O O . VAL B 1 350 ? 22.375 -18.391 3.594 1 91.38 350 VAL B O 1
ATOM 6058 N N . LEU B 1 351 ? 23.031 -20.328 2.697 1 95.25 351 LEU B N 1
ATOM 6059 C CA . LEU B 1 351 ? 22.719 -21.109 3.885 1 95.25 351 LEU B CA 1
ATOM 6060 C C . LEU B 1 351 ? 23.625 -20.719 5.047 1 95.25 351 LEU B C 1
ATOM 6062 O O . LEU B 1 351 ? 23.188 -20.672 6.195 1 95.25 351 LEU B O 1
ATOM 6066 N N . GLU B 1 352 ? 24.844 -20.453 4.746 1 94.88 352 GLU B N 1
ATOM 6067 C CA . GLU B 1 352 ? 25.797 -20.031 5.77 1 94.88 352 GLU B CA 1
ATOM 6068 C C . GLU B 1 352 ? 25.438 -18.656 6.336 1 94.88 352 GLU B C 1
ATOM 6070 O O . GLU B 1 352 ? 25.641 -18.391 7.52 1 94.88 352 GLU B O 1
ATOM 6075 N N . ALA B 1 353 ? 24.875 -17.859 5.504 1 91.94 353 ALA B N 1
ATOM 6076 C CA . ALA B 1 353 ? 24.531 -16.5 5.914 1 91.94 353 ALA B CA 1
ATOM 6077 C C . ALA B 1 353 ? 23.391 -16.516 6.938 1 91.94 353 ALA B C 1
ATOM 6079 O O . ALA B 1 353 ? 23.344 -15.68 7.836 1 91.94 353 ALA B O 1
ATOM 6080 N N . ILE B 1 354 ? 22.484 -17.484 6.852 1 94.75 354 ILE B N 1
ATOM 6081 C CA . ILE B 1 354 ? 21.266 -17.406 7.652 1 94.75 354 ILE B CA 1
ATOM 6082 C C . ILE B 1 354 ? 21.422 -18.234 8.922 1 94.75 354 ILE B C 1
ATOM 6084 O O . ILE B 1 354 ? 20.516 -18.281 9.758 1 94.75 354 ILE B O 1
ATOM 6088 N N . ARG B 1 355 ? 22.562 -18.828 9.133 1 95.75 355 ARG B N 1
ATOM 6089 C CA . ARG B 1 355 ? 22.766 -19.641 10.32 1 95.75 355 ARG B CA 1
ATOM 6090 C C . ARG B 1 355 ? 22.797 -18.781 11.578 1 95.75 355 ARG B C 1
ATOM 6092 O O . ARG B 1 355 ? 23.328 -17.656 11.555 1 95.75 355 ARG B O 1
ATOM 6099 N N . VAL B 1 356 ? 22.297 -19.312 12.656 1 94.81 356 VAL B N 1
ATOM 6100 C CA . VAL B 1 356 ? 22.25 -18.609 13.938 1 94.81 356 VAL B CA 1
ATOM 6101 C C . VAL B 1 356 ? 23.641 -18.562 14.539 1 94.81 356 VAL B C 1
ATOM 6103 O O . VAL B 1 356 ? 24.094 -17.5 14.977 1 94.81 356 VAL B O 1
ATOM 6106 N N . ASP B 1 357 ? 24.344 -19.703 14.602 1 93.5 357 ASP B N 1
ATOM 6107 C CA . ASP B 1 357 ? 25.719 -19.781 15.078 1 93.5 357 ASP B CA 1
ATOM 6108 C C . ASP B 1 357 ? 26.703 -19.703 13.914 1 93.5 357 ASP B C 1
ATOM 6110 O O . ASP B 1 357 ? 26.953 -20.703 13.234 1 93.5 357 ASP B O 1
ATOM 6114 N N . GLN B 1 358 ? 27.344 -18.625 13.75 1 89.25 358 GLN B N 1
ATOM 6115 C CA . GLN B 1 358 ? 28.203 -18.359 12.602 1 89.25 358 GLN B CA 1
ATOM 6116 C C . GLN B 1 358 ? 29.5 -19.172 12.68 1 89.25 358 GLN B C 1
ATOM 6118 O O . GLN B 1 358 ? 30.219 -19.281 11.688 1 89.25 358 GLN B O 1
ATOM 6123 N N . ALA B 1 359 ? 29.781 -19.656 13.812 1 90.94 359 ALA B N 1
ATOM 6124 C CA . ALA B 1 359 ? 31 -20.422 13.992 1 90.94 359 ALA B CA 1
ATOM 6125 C C . ALA B 1 359 ? 30.812 -21.875 13.547 1 90.94 359 ALA B C 1
ATOM 6127 O O . ALA B 1 359 ? 31.797 -22.594 13.32 1 90.94 359 ALA B O 1
ATOM 6128 N N . THR B 1 360 ? 29.625 -22.328 13.43 1 93.88 360 THR B N 1
ATOM 6129 C CA . THR B 1 360 ? 29.328 -23.703 13.055 1 93.88 360 THR B CA 1
ATOM 6130 C C . THR B 1 360 ? 29.031 -23.812 11.562 1 93.88 360 THR B C 1
ATOM 6132 O O . THR B 1 360 ? 28.172 -23.094 11.047 1 93.88 360 THR B O 1
ATOM 6135 N N . PRO B 1 361 ? 29.703 -24.641 10.844 1 94.31 361 PRO B N 1
ATOM 6136 C CA . PRO B 1 361 ? 29.406 -24.812 9.414 1 94.31 361 PRO B CA 1
ATOM 6137 C C . PRO B 1 361 ? 28.016 -25.391 9.164 1 94.31 361 PRO B C 1
ATOM 6139 O O . PRO B 1 361 ? 27.5 -26.141 10 1 94.31 361 PRO B O 1
ATOM 6142 N N . VAL B 1 362 ? 27.453 -25.078 8.039 1 96.19 362 VAL B N 1
ATOM 6143 C CA . VAL B 1 362 ? 26.172 -25.641 7.637 1 96.19 362 VAL B CA 1
ATOM 6144 C C . VAL B 1 362 ? 26.328 -27.141 7.352 1 96.19 362 VAL B C 1
ATOM 6146 O O . VAL B 1 362 ? 27.266 -27.547 6.672 1 96.19 362 VAL B O 1
ATOM 6149 N N . PRO B 1 363 ? 25.484 -27.922 7.91 1 96.94 363 PRO B N 1
ATOM 6150 C CA . PRO B 1 363 ? 25.562 -29.359 7.617 1 96.94 363 PRO B CA 1
ATOM 6151 C C . PRO B 1 363 ? 25.141 -29.688 6.188 1 96.94 363 PRO B C 1
ATOM 6153 O O . PRO B 1 363 ? 24.438 -28.906 5.547 1 96.94 363 PRO B O 1
ATOM 6156 N N . ALA B 1 364 ? 25.562 -30.906 5.723 1 96.44 364 ALA B N 1
ATOM 6157 C CA . ALA B 1 364 ? 25.062 -31.406 4.445 1 96.44 364 ALA B CA 1
ATOM 6158 C C . ALA B 1 364 ? 23.578 -31.734 4.523 1 96.44 364 ALA B C 1
ATOM 6160 O O . ALA B 1 364 ? 23.109 -32.281 5.531 1 96.44 364 ALA B O 1
ATOM 6161 N N . PRO B 1 365 ? 22.891 -31.391 3.484 1 97.81 365 PRO B N 1
ATOM 6162 C CA . PRO B 1 365 ? 21.469 -31.781 3.498 1 97.81 365 PRO B CA 1
ATOM 6163 C C . PRO B 1 365 ? 21.266 -33.281 3.395 1 97.81 365 PRO B C 1
ATOM 6165 O O . PRO B 1 365 ? 22.062 -33.969 2.748 1 97.81 365 PRO B O 1
ATOM 6168 N N . THR B 1 366 ? 20.234 -33.781 4.016 1 97.38 366 THR B N 1
ATOM 6169 C CA . THR B 1 366 ? 19.859 -35.188 3.92 1 97.38 366 THR B CA 1
ATOM 6170 C C . THR B 1 366 ? 19.094 -35.438 2.631 1 97.38 366 THR B C 1
ATOM 6172 O O . THR B 1 366 ? 19.078 -36.594 2.135 1 97.38 366 THR B O 1
ATOM 6175 N N . ARG B 1 367 ? 18.391 -34.438 2.109 1 96.56 367 ARG B N 1
ATOM 6176 C CA . ARG B 1 367 ? 17.656 -34.5 0.846 1 96.56 367 ARG B CA 1
ATOM 6177 C C . ARG B 1 367 ? 17.766 -33.188 0.099 1 96.56 367 ARG B C 1
ATOM 6179 O O . ARG B 1 367 ? 17.812 -32.094 0.717 1 96.56 367 ARG B O 1
ATOM 6186 N N . THR B 1 368 ? 17.859 -33.25 -1.166 1 96.94 368 THR B N 1
ATOM 6187 C CA . THR B 1 368 ? 17.844 -32.094 -2.057 1 96.94 368 THR B CA 1
ATOM 6188 C C . THR B 1 368 ? 16.969 -32.375 -3.275 1 96.94 368 THR B C 1
ATOM 6190 O O . THR B 1 368 ? 17.047 -33.438 -3.885 1 96.94 368 THR B O 1
ATOM 6193 N N . LYS B 1 369 ? 16.062 -31.469 -3.582 1 96.62 369 LYS B N 1
ATOM 6194 C CA . LYS B 1 369 ? 15.234 -31.562 -4.777 1 96.62 369 LYS B CA 1
ATOM 6195 C C . LYS B 1 369 ? 15.07 -30.203 -5.441 1 96.62 369 LYS B C 1
ATOM 6197 O O . LYS B 1 369 ? 14.766 -29.203 -4.773 1 96.62 369 LYS B O 1
ATOM 6202 N N . SER B 1 370 ? 15.367 -30.109 -6.699 1 95.81 370 SER B N 1
ATOM 6203 C CA . SER B 1 370 ? 15.203 -28.875 -7.453 1 95.81 370 SER B CA 1
ATOM 6204 C C . SER B 1 370 ? 14.164 -29.031 -8.555 1 95.81 370 SER B C 1
ATOM 6206 O O . SER B 1 370 ? 13.875 -30.141 -8.984 1 95.81 370 SER B O 1
ATOM 6208 N N . THR B 1 371 ? 13.594 -27.922 -8.898 1 94.88 371 THR B N 1
ATOM 6209 C CA . THR B 1 371 ? 12.695 -27.906 -10.047 1 94.88 371 THR B CA 1
ATOM 6210 C C . THR B 1 371 ? 13.477 -27.922 -11.352 1 94.88 371 THR B C 1
ATOM 6212 O O . THR B 1 371 ? 14.703 -27.75 -11.352 1 94.88 371 THR B O 1
ATOM 6215 N N . ASN B 1 372 ? 12.773 -28.172 -12.461 1 95.25 372 ASN B N 1
ATOM 6216 C CA . ASN B 1 372 ? 13.367 -28.156 -13.797 1 95.25 372 ASN B CA 1
ATOM 6217 C C . ASN B 1 372 ? 12.445 -27.5 -14.812 1 95.25 372 ASN B C 1
ATOM 6219 O O . ASN B 1 372 ? 12.375 -27.938 -15.961 1 95.25 372 ASN B O 1
ATOM 6223 N N . TRP B 1 373 ? 11.734 -26.531 -14.422 1 94.38 373 TRP B N 1
ATOM 6224 C CA . TRP B 1 373 ? 10.703 -25.891 -15.234 1 94.38 373 TRP B CA 1
ATOM 6225 C C . TRP B 1 373 ? 11.305 -25.281 -16.5 1 94.38 373 TRP B C 1
ATOM 6227 O O . TRP B 1 373 ? 10.633 -25.188 -17.531 1 94.38 373 TRP B O 1
ATOM 6237 N N . ASN B 1 374 ? 12.516 -24.859 -16.453 1 92.62 374 ASN B N 1
ATOM 6238 C CA . ASN B 1 374 ? 13.125 -24.109 -17.562 1 92.62 374 ASN B CA 1
ATOM 6239 C C . ASN B 1 374 ? 13.656 -25.047 -18.641 1 92.62 374 ASN B C 1
ATOM 6241 O O . ASN B 1 374 ? 13.883 -24.625 -19.781 1 92.62 374 ASN B O 1
ATOM 6245 N N . THR B 1 375 ? 13.805 -26.281 -18.297 1 94.5 375 THR B N 1
ATOM 6246 C CA . THR B 1 375 ? 14.297 -27.266 -19.266 1 94.5 375 THR B CA 1
ATOM 6247 C C . THR B 1 375 ? 13.211 -28.281 -19.609 1 94.5 375 THR B C 1
ATOM 6249 O O . THR B 1 375 ? 13.352 -29.031 -20.578 1 94.5 375 THR B O 1
ATOM 6252 N N . ASP B 1 376 ? 12.148 -28.266 -18.828 1 95.69 376 ASP B N 1
ATOM 6253 C CA . ASP B 1 376 ? 11.023 -29.156 -19.109 1 95.69 376 ASP B CA 1
ATOM 6254 C C . ASP B 1 376 ? 10.336 -28.766 -20.406 1 95.69 376 ASP B C 1
ATOM 6256 O O . ASP B 1 376 ? 9.797 -27.656 -20.531 1 95.69 376 ASP B O 1
ATOM 6260 N N . ARG B 1 377 ? 10.234 -29.656 -21.375 1 96.25 377 ARG B N 1
ATOM 6261 C CA . ARG B 1 377 ? 9.758 -29.328 -22.719 1 96.25 377 ARG B CA 1
ATOM 6262 C C . ARG B 1 377 ? 8.289 -28.938 -22.703 1 96.25 377 ARG B C 1
ATOM 6264 O O . ARG B 1 377 ? 7.777 -28.375 -23.672 1 96.25 377 ARG B O 1
ATOM 6271 N N . PHE B 1 378 ? 7.566 -29.203 -21.594 1 97.56 378 PHE B N 1
ATOM 6272 C CA . PHE B 1 378 ? 6.141 -28.906 -21.531 1 97.56 378 PHE B CA 1
ATOM 6273 C C . PHE B 1 378 ? 5.902 -27.609 -20.75 1 97.56 378 PHE B C 1
ATOM 6275 O O . PHE B 1 378 ? 4.754 -27.203 -20.547 1 97.56 378 PHE B O 1
ATOM 6282 N N . THR B 1 379 ? 6.938 -26.969 -20.25 1 96.19 379 THR B N 1
ATOM 6283 C CA . THR B 1 379 ? 6.809 -25.703 -19.531 1 96.19 379 THR B CA 1
ATOM 6284 C C . THR B 1 379 ? 7.699 -24.625 -20.156 1 96.19 379 THR B C 1
ATOM 6286 O O . THR B 1 379 ? 7.211 -23.594 -20.625 1 96.19 379 THR B O 1
ATOM 6289 N N . LEU B 1 380 ? 9.016 -24.875 -20.234 1 95 380 LEU B N 1
ATOM 6290 C CA . LEU B 1 380 ? 10.039 -24.031 -20.828 1 95 380 LEU B CA 1
ATOM 6291 C C . LEU B 1 380 ? 10.008 -22.625 -20.219 1 95 380 LEU B C 1
ATOM 6293 O O . LEU B 1 380 ? 9.961 -21.641 -20.938 1 95 380 LEU B O 1
ATOM 6297 N N . GLY B 1 381 ? 9.984 -22.641 -18.891 1 90.81 381 GLY B N 1
ATOM 6298 C CA . GLY B 1 381 ? 9.977 -21.406 -18.109 1 90.81 381 GLY B CA 1
ATOM 6299 C C . GLY B 1 381 ? 9.125 -21.5 -16.859 1 90.81 381 GLY B C 1
ATOM 6300 O O . GLY B 1 381 ? 8.336 -22.438 -16.703 1 90.81 381 GLY B O 1
ATOM 6301 N N . ALA B 1 382 ? 9.234 -20.484 -16.047 1 85.94 382 ALA B N 1
ATOM 6302 C CA . ALA B 1 382 ? 8.547 -20.578 -14.758 1 85.94 382 ALA B CA 1
ATOM 6303 C C . ALA B 1 382 ? 7.273 -19.734 -14.758 1 85.94 382 ALA B C 1
ATOM 6305 O O . ALA B 1 382 ? 6.195 -20.219 -14.406 1 85.94 382 ALA B O 1
ATOM 6306 N N . ILE B 1 383 ? 7.383 -18.438 -15.156 1 85.69 383 ILE B N 1
ATOM 6307 C CA . ILE B 1 383 ? 6.219 -17.547 -15.133 1 85.69 383 ILE B CA 1
ATOM 6308 C C . ILE B 1 383 ? 6.309 -16.547 -16.266 1 85.69 383 ILE B C 1
ATOM 6310 O O . ILE B 1 383 ? 7.398 -16.266 -16.781 1 85.69 383 ILE B O 1
ATOM 6314 N N . SER B 1 384 ? 5.145 -16.047 -16.656 1 87.62 384 SER B N 1
ATOM 6315 C CA . SER B 1 384 ? 5.113 -14.992 -17.656 1 87.62 384 SER B CA 1
ATOM 6316 C C . SER B 1 384 ? 5.508 -13.648 -17.047 1 87.62 384 SER B C 1
ATOM 6318 O O . SER B 1 384 ? 5.445 -13.469 -15.836 1 87.62 384 SER B O 1
ATOM 6320 N N . ARG B 1 385 ? 6.004 -12.766 -17.859 1 84.12 385 ARG B N 1
ATOM 6321 C CA . ARG B 1 385 ? 6.379 -11.445 -17.375 1 84.12 385 ARG B CA 1
ATOM 6322 C C . ARG B 1 385 ? 6.168 -10.391 -18.453 1 84.12 385 ARG B C 1
ATOM 6324 O O . ARG B 1 385 ? 6.152 -10.703 -19.656 1 84.12 385 ARG B O 1
ATOM 6331 N N . ALA B 1 386 ? 6.008 -9.172 -17.969 1 84.19 386 ALA B N 1
ATOM 6332 C CA . ALA B 1 386 ? 5.988 -8.031 -18.891 1 84.19 386 ALA B CA 1
ATOM 6333 C C . ALA B 1 386 ? 7.398 -7.672 -19.344 1 84.19 386 ALA B C 1
ATOM 6335 O O . ALA B 1 386 ? 8.344 -7.695 -18.562 1 84.19 386 ALA B O 1
ATOM 6336 N N . LYS B 1 387 ? 7.559 -7.379 -20.562 1 84.38 387 LYS B N 1
ATOM 6337 C CA . LYS B 1 387 ? 8.828 -6.883 -21.094 1 84.38 387 LYS B CA 1
ATOM 6338 C C . LYS B 1 387 ? 8.945 -5.371 -20.906 1 84.38 387 LYS B C 1
ATOM 6340 O O . LYS B 1 387 ? 7.938 -4.66 -20.906 1 84.38 387 LYS B O 1
ATOM 6345 N N . ILE B 1 388 ? 10.172 -4.965 -20.734 1 85 388 ILE B N 1
ATOM 6346 C CA . ILE B 1 388 ? 10.406 -3.529 -20.609 1 85 388 ILE B CA 1
ATOM 6347 C C . ILE B 1 388 ? 9.836 -2.809 -21.828 1 85 388 ILE B C 1
ATOM 6349 O O . ILE B 1 388 ? 10.039 -3.24 -22.969 1 85 388 ILE B O 1
ATOM 6353 N N . GLY B 1 389 ? 9.047 -1.836 -21.578 1 86.75 389 GLY B N 1
ATOM 6354 C CA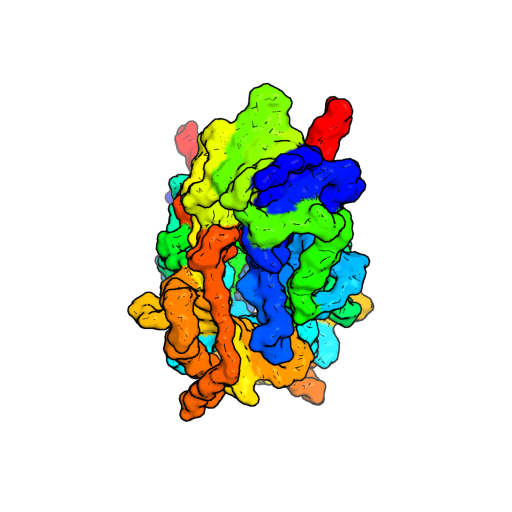 . GLY B 1 389 ? 8.516 -1.008 -22.656 1 86.75 389 GLY B CA 1
ATOM 6355 C C . GLY B 1 389 ? 7.211 -1.538 -23.234 1 86.75 389 GLY B C 1
ATOM 6356 O O . GLY B 1 389 ? 6.625 -0.922 -24.125 1 86.75 389 GLY B O 1
ATOM 6357 N N . THR B 1 390 ? 6.777 -2.643 -22.688 1 86.56 390 THR B N 1
ATOM 6358 C CA . THR B 1 390 ? 5.551 -3.227 -23.219 1 86.56 390 THR B CA 1
ATOM 6359 C C . THR B 1 390 ? 4.496 -3.363 -22.125 1 86.56 390 THR B C 1
ATOM 6361 O O . THR B 1 390 ? 4.711 -4.062 -21.141 1 86.56 390 THR B O 1
ATOM 6364 N N . ASP B 1 391 ? 3.404 -2.672 -22.391 1 88.25 391 ASP B N 1
ATOM 6365 C CA . ASP B 1 391 ? 2.23 -2.926 -21.562 1 88.25 391 ASP B CA 1
ATOM 6366 C C . ASP B 1 391 ? 1.658 -4.316 -21.844 1 88.25 391 ASP B C 1
ATOM 6368 O O . ASP B 1 391 ? 1.238 -4.613 -22.953 1 88.25 391 ASP B O 1
ATOM 6372 N N . PRO B 1 392 ? 1.608 -5.129 -20.812 1 91.44 392 PRO B N 1
ATOM 6373 C CA . PRO B 1 392 ? 1.141 -6.496 -21.047 1 91.44 392 PRO B CA 1
ATOM 6374 C C . PRO B 1 392 ? -0.351 -6.562 -21.375 1 91.44 392 PRO B C 1
ATOM 6376 O O . PRO B 1 392 ? -0.843 -7.598 -21.828 1 91.44 392 PRO B O 1
ATOM 6379 N N . ALA B 1 393 ? -1.083 -5.539 -21.172 1 92.44 393 ALA B N 1
ATOM 6380 C CA . ALA B 1 393 ? -2.521 -5.543 -21.422 1 92.44 393 ALA B CA 1
ATOM 6381 C C . ALA B 1 393 ? -2.824 -5.863 -22.891 1 92.44 393 ALA B C 1
ATOM 6383 O O . ALA B 1 393 ? -3.773 -6.59 -23.188 1 92.44 393 ALA B O 1
ATOM 6384 N N . GLY B 1 394 ? -2.08 -5.348 -23.781 1 93.56 394 GLY B N 1
ATOM 6385 C CA . GLY B 1 394 ? -2.271 -5.602 -25.203 1 93.56 394 GLY B CA 1
ATOM 6386 C C . GLY B 1 394 ? -2.119 -7.062 -25.578 1 93.56 394 GLY B C 1
ATOM 6387 O O . GLY B 1 394 ? -3.074 -7.695 -26.031 1 93.56 394 GLY B O 1
ATOM 6388 N N . PRO B 1 395 ? -0.903 -7.578 -25.312 1 94.94 395 PRO B N 1
ATOM 6389 C CA . PRO B 1 395 ? -0.684 -9 -25.562 1 94.94 395 PRO B CA 1
ATOM 6390 C C . PRO B 1 395 ? -1.723 -9.891 -24.891 1 94.94 395 PRO B C 1
ATOM 6392 O O . PRO B 1 395 ? -2.219 -10.844 -25.5 1 94.94 395 PRO B O 1
ATOM 6395 N N . ILE B 1 396 ? -2.062 -9.609 -23.719 1 95.75 396 ILE B N 1
ATOM 6396 C CA . ILE B 1 396 ? -3.012 -10.414 -22.969 1 95.75 396 ILE B CA 1
ATOM 6397 C C . ILE B 1 396 ? -4.387 -10.352 -23.625 1 95.75 396 ILE B C 1
ATOM 6399 O O . ILE B 1 396 ? -5.062 -11.375 -23.766 1 95.75 396 ILE B O 1
ATOM 6403 N N . ALA B 1 397 ? -4.77 -9.203 -24.062 1 96.44 397 ALA B N 1
ATOM 6404 C CA . ALA B 1 397 ? -6.047 -9.047 -24.75 1 96.44 397 ALA B CA 1
ATOM 6405 C C . ALA B 1 397 ? -6.066 -9.844 -26.062 1 96.44 397 ALA B C 1
ATOM 6407 O O . ALA B 1 397 ? -7.102 -10.391 -26.438 1 96.44 397 ALA B O 1
ATOM 6408 N N . ALA B 1 398 ? -4.996 -9.867 -26.688 1 97.38 398 ALA B N 1
ATOM 6409 C CA . ALA B 1 398 ? -4.895 -10.625 -27.938 1 97.38 398 ALA B CA 1
ATOM 6410 C C . ALA B 1 398 ? -5.176 -12.109 -27.703 1 97.38 398 ALA B C 1
ATOM 6412 O O . ALA B 1 398 ? -5.891 -12.742 -28.484 1 97.38 398 ALA B O 1
ATOM 6413 N N . PHE B 1 399 ? -4.645 -12.625 -26.625 1 97.19 399 PHE B N 1
ATOM 6414 C CA . PHE B 1 399 ? -4.91 -14.016 -26.266 1 97.19 399 PHE B CA 1
ATOM 6415 C C . PHE B 1 399 ? -6.383 -14.219 -25.938 1 97.19 399 PHE B C 1
ATOM 6417 O O . PHE B 1 399 ? -6.996 -15.203 -26.359 1 97.19 399 PHE B O 1
ATOM 6424 N N . ALA B 1 400 ? -6.887 -13.281 -25.188 1 96.56 400 ALA B N 1
ATOM 6425 C CA . ALA B 1 400 ? -8.273 -13.391 -24.75 1 96.56 400 ALA B CA 1
ATOM 6426 C C . ALA B 1 400 ? -9.234 -13.344 -25.938 1 96.56 400 ALA B C 1
ATOM 6428 O O . ALA B 1 400 ? -10.289 -13.977 -25.922 1 96.56 400 ALA B O 1
ATOM 6429 N N . ASN B 1 401 ? -8.875 -12.602 -26.969 1 96.56 401 ASN B N 1
ATOM 6430 C CA . ASN B 1 401 ? -9.688 -12.5 -28.172 1 96.56 401 ASN B CA 1
ATOM 6431 C C . ASN B 1 401 ? -9.641 -13.797 -28.984 1 96.56 401 ASN B C 1
ATOM 6433 O O . ASN B 1 401 ? -10.594 -14.109 -29.703 1 96.56 401 ASN B O 1
ATOM 6437 N N . GLY B 1 402 ? -8.586 -14.5 -28.891 1 96.19 402 GLY B N 1
ATOM 6438 C CA . GLY B 1 402 ? -8.453 -15.797 -29.531 1 96.19 402 GLY B CA 1
ATOM 6439 C C . GLY B 1 402 ? -8.383 -15.727 -31.031 1 96.19 402 GLY B C 1
ATOM 6440 O O . GLY B 1 402 ? -8.016 -14.688 -31.594 1 96.19 402 GLY B O 1
ATOM 6441 N N . PHE B 1 403 ? -8.539 -16.891 -31.703 1 96.5 403 PHE B N 1
ATOM 6442 C CA . PHE B 1 403 ? -8.562 -17.125 -33.125 1 96.5 403 PHE B CA 1
ATOM 6443 C C . PHE B 1 403 ? -9.789 -17.938 -33.531 1 96.5 403 PHE B C 1
ATOM 6445 O O . PHE B 1 403 ? -9.68 -19.109 -33.875 1 96.5 403 PHE B O 1
ATOM 6452 N N . ASP B 1 404 ? -11.008 -17.25 -33.469 1 94.38 404 ASP B N 1
ATOM 6453 C CA . ASP B 1 404 ? -12.305 -17.859 -33.719 1 94.38 404 ASP B CA 1
ATOM 6454 C C . ASP B 1 404 ? -12.547 -19.031 -32.781 1 94.38 404 ASP B C 1
ATOM 6456 O O . ASP B 1 404 ? -12.68 -18.844 -31.578 1 94.38 404 ASP B O 1
ATOM 6460 N N . ASN B 1 405 ? -12.469 -20.219 -33.344 1 96.94 405 ASN B N 1
ATOM 6461 C CA . ASN B 1 405 ? -12.789 -21.391 -32.531 1 96.94 405 ASN B CA 1
ATOM 6462 C C . ASN B 1 405 ? -11.539 -22.031 -31.938 1 96.94 405 ASN B C 1
ATOM 6464 O O . ASN B 1 405 ? -11.602 -23.125 -31.375 1 96.94 405 ASN B O 1
ATOM 6468 N N . VAL B 1 406 ? -10.414 -21.359 -32.031 1 98.31 406 VAL B N 1
ATOM 6469 C CA . VAL B 1 406 ? -9.188 -21.672 -31.297 1 98.31 406 VAL B CA 1
ATOM 6470 C C . VAL B 1 406 ? -8.984 -20.656 -30.172 1 98.31 406 VAL B C 1
ATOM 6472 O O . VAL B 1 406 ? -8.688 -19.484 -30.438 1 98.31 406 VAL B O 1
ATOM 6475 N N . ARG B 1 407 ? -9.141 -21.141 -28.953 1 98.5 407 ARG B N 1
ATOM 6476 C CA . ARG B 1 407 ? -9.109 -20.281 -27.766 1 98.5 407 ARG B CA 1
ATOM 6477 C C . ARG B 1 407 ? -7.836 -20.531 -26.953 1 98.5 407 ARG B C 1
ATOM 6479 O O . ARG B 1 407 ? -7.207 -21.578 -27.062 1 98.5 407 ARG B O 1
ATOM 6486 N N . PHE B 1 408 ? -7.496 -19.484 -26.156 1 98.81 408 PHE B N 1
ATOM 6487 C CA . PHE B 1 408 ? -6.293 -19.578 -25.344 1 98.81 408 PHE B CA 1
ATOM 6488 C C . PHE B 1 408 ? -6.613 -19.281 -23.875 1 98.81 408 PHE B C 1
ATOM 6490 O O . PHE B 1 408 ? -7.379 -18.359 -23.578 1 98.81 408 PHE B O 1
ATOM 6497 N N . ALA B 1 409 ? -6.023 -20.062 -22.984 1 98.75 409 ALA B N 1
ATOM 6498 C CA . ALA B 1 409 ? -6.156 -19.844 -21.531 1 98.75 409 ALA B CA 1
ATOM 6499 C C . ALA B 1 409 ? -4.848 -20.156 -20.812 1 98.75 409 ALA B C 1
ATOM 6501 O O . ALA B 1 409 ? -4.074 -21 -21.25 1 98.75 409 ALA B O 1
ATOM 6502 N N . GLY B 1 410 ? -4.59 -19.547 -19.781 1 98.25 410 GLY B N 1
ATOM 6503 C CA . GLY B 1 410 ? -3.4 -19.594 -18.953 1 98.25 410 GLY B CA 1
ATOM 6504 C C . GLY B 1 410 ? -3.152 -18.312 -18.172 1 98.25 410 GLY B C 1
ATOM 6505 O O . GLY B 1 410 ? -3.754 -17.281 -18.469 1 98.25 410 GLY B O 1
ATOM 6506 N N . GLU B 1 411 ? -2.264 -18.422 -17.219 1 96.31 411 GLU B N 1
ATOM 6507 C CA . GLU B 1 411 ? -1.978 -17.234 -16.422 1 96.31 411 GLU B CA 1
ATOM 6508 C C . GLU B 1 411 ? -1.479 -16.078 -17.297 1 96.31 411 GLU B C 1
ATOM 6510 O O . GLU B 1 411 ? -1.667 -14.914 -16.953 1 96.31 411 GLU B O 1
ATOM 6515 N N . HIS B 1 412 ? -0.917 -16.328 -18.484 1 96.12 412 HIS B N 1
ATOM 6516 C CA . HIS B 1 412 ? -0.358 -15.32 -19.375 1 96.12 412 HIS B CA 1
ATOM 6517 C C . HIS B 1 412 ? -1.445 -14.68 -20.234 1 96.12 412 HIS B C 1
ATOM 6519 O O . HIS B 1 412 ? -1.164 -13.789 -21.047 1 96.12 412 HIS B O 1
ATOM 6525 N N . THR B 1 413 ? -2.713 -15.133 -20.109 1 98 413 THR B N 1
ATOM 6526 C CA . THR B 1 413 ? -3.764 -14.672 -21.016 1 98 413 THR B CA 1
ATOM 6527 C C . THR B 1 413 ? -4.797 -13.844 -20.25 1 98 413 THR B C 1
ATOM 6529 O O . THR B 1 413 ? -5.871 -13.539 -20.781 1 98 413 THR B O 1
ATOM 6532 N N . ILE B 1 414 ? -4.516 -13.484 -19.047 1 96.69 414 ILE B N 1
ATOM 6533 C CA . ILE B 1 414 ? -5.473 -12.719 -18.25 1 96.69 414 ILE B CA 1
ATOM 6534 C C . ILE B 1 414 ? -4.723 -11.758 -17.328 1 96.69 414 ILE B C 1
ATOM 6536 O O . ILE B 1 414 ? -3.668 -12.102 -16.797 1 96.69 414 ILE B O 1
ATOM 6540 N N . LEU B 1 415 ? -5.27 -10.578 -17.125 1 92.88 415 LEU B N 1
ATOM 6541 C CA . LEU B 1 415 ? -4.617 -9.578 -16.297 1 92.88 415 LEU B CA 1
ATOM 6542 C C . LEU B 1 415 ? -4.902 -9.828 -14.82 1 92.88 415 LEU B C 1
ATOM 6544 O O . LEU B 1 415 ? -4.012 -9.68 -13.977 1 92.88 415 LEU B O 1
ATOM 6548 N N . ASP B 1 416 ? -6.16 -10.133 -14.469 1 93.19 416 ASP B N 1
ATOM 6549 C CA . ASP B 1 416 ? -6.555 -10.383 -13.086 1 93.19 416 ASP B CA 1
ATOM 6550 C C . ASP B 1 416 ? -5.953 -11.695 -12.578 1 93.19 416 ASP B C 1
ATOM 6552 O O . ASP B 1 416 ? -6.617 -12.734 -12.594 1 93.19 416 ASP B O 1
ATOM 6556 N N . GLY B 1 417 ? -4.832 -11.562 -12.023 1 93.12 417 GLY B N 1
ATOM 6557 C CA . GLY B 1 417 ? -4.102 -12.734 -11.578 1 93.12 417 GLY B CA 1
ATOM 6558 C C . GLY B 1 417 ? -2.969 -13.125 -12.508 1 93.12 417 GLY B C 1
ATOM 6559 O O . GLY B 1 417 ? -2.578 -14.289 -12.57 1 93.12 417 GLY B O 1
ATOM 6560 N N . PHE B 1 418 ? -2.506 -12.133 -13.242 1 90.19 418 PHE B N 1
ATOM 6561 C CA . PHE B 1 418 ? -1.367 -12.336 -14.133 1 90.19 418 PHE B CA 1
ATOM 6562 C C . PHE B 1 418 ? -0.206 -12.984 -13.391 1 90.19 418 PHE B C 1
ATOM 6564 O O . PHE B 1 418 ? 0.147 -12.555 -12.289 1 90.19 418 PHE B O 1
ATOM 6571 N N . THR B 1 419 ? 0.286 -14.18 -13.914 1 89.56 419 THR B N 1
ATOM 6572 C CA . THR B 1 419 ? 1.448 -14.938 -13.461 1 89.56 419 THR B CA 1
ATOM 6573 C C . THR B 1 419 ? 1.065 -15.891 -12.336 1 89.56 419 THR B C 1
ATOM 6575 O O . THR B 1 419 ? 1.878 -16.719 -11.906 1 89.56 419 THR B O 1
ATOM 6578 N N . PHE B 1 420 ? -0.199 -15.812 -11.844 1 94.44 420 PHE B N 1
ATOM 6579 C CA . PHE B 1 420 ? -0.596 -16.625 -10.703 1 94.44 420 PHE B CA 1
ATOM 6580 C C . PHE B 1 420 ? -1.546 -17.734 -11.133 1 94.44 420 PHE B C 1
ATOM 6582 O O . PHE B 1 420 ? -2.154 -17.656 -12.203 1 94.44 420 PHE B O 1
ATOM 6589 N N . VAL B 1 421 ? -1.69 -18.688 -10.273 1 97.31 421 VAL B N 1
ATOM 6590 C CA . VAL B 1 421 ? -2.529 -19.844 -10.562 1 97.31 421 VAL B CA 1
ATOM 6591 C C . VAL B 1 421 ? -3.996 -19.422 -10.602 1 97.31 421 VAL B C 1
ATOM 6593 O O . VAL B 1 421 ? -4.785 -19.969 -11.383 1 97.31 421 VAL B O 1
ATOM 6596 N N . HIS B 1 422 ? -4.398 -18.5 -9.75 1 97.81 422 HIS B N 1
ATOM 6597 C CA . HIS B 1 422 ? -5.797 -18.094 -9.797 1 97.81 422 HIS B CA 1
ATOM 6598 C C . HIS B 1 422 ? -6.105 -17.359 -11.102 1 97.81 422 HIS B C 1
ATOM 6600 O O . HIS B 1 422 ? -7.254 -17.328 -11.547 1 97.81 422 HIS B O 1
ATOM 6606 N N . GLY B 1 423 ? -5.102 -16.719 -11.688 1 97.25 423 GLY B N 1
ATOM 6607 C CA . GLY B 1 423 ? -5.277 -16.219 -13.039 1 97.25 423 GLY B CA 1
ATOM 6608 C C . GLY B 1 423 ? -5.531 -17.312 -14.055 1 97.25 423 GLY B C 1
ATOM 6609 O O . GLY B 1 423 ? -6.398 -17.188 -14.922 1 97.25 423 GLY B O 1
ATOM 6610 N N . ALA B 1 424 ? -4.754 -18.359 -13.938 1 98.38 424 ALA B N 1
ATOM 6611 C CA . ALA B 1 424 ? -4.98 -19.531 -14.797 1 98.38 424 ALA B CA 1
ATOM 6612 C C . ALA B 1 424 ? -6.406 -20.047 -14.648 1 98.38 424 ALA B C 1
ATOM 6614 O O . ALA B 1 424 ? -7.086 -20.312 -15.648 1 98.38 424 ALA B O 1
ATOM 6615 N N . TRP B 1 425 ? -6.844 -20.156 -13.453 1 98.75 425 TRP B N 1
ATOM 6616 C CA . TRP B 1 425 ? -8.203 -20.609 -13.164 1 98.75 425 TRP B CA 1
ATOM 6617 C C . TRP B 1 425 ? -9.227 -19.688 -13.828 1 98.75 425 TRP B C 1
ATOM 6619 O O . TRP B 1 425 ? -10.141 -20.156 -14.5 1 98.75 425 TRP B O 1
ATOM 6629 N N . ARG B 1 426 ? -9.062 -18.391 -13.688 1 98.62 426 ARG B N 1
ATOM 6630 C CA . ARG B 1 426 ? -9.969 -17.406 -14.258 1 98.62 426 ARG B CA 1
ATOM 6631 C C . ARG B 1 426 ? -10 -17.5 -15.781 1 98.62 426 ARG B C 1
ATOM 6633 O O . ARG B 1 426 ? -11.055 -17.359 -16.406 1 98.62 426 ARG B O 1
ATOM 6640 N N . SER B 1 427 ? -8.852 -17.656 -16.328 1 98.75 427 SER B N 1
ATOM 6641 C CA . SER B 1 427 ? -8.758 -17.734 -17.781 1 98.75 427 SER B CA 1
ATOM 6642 C C . SER B 1 427 ? -9.469 -18.969 -18.328 1 98.75 427 SER B C 1
ATOM 6644 O O . SER B 1 427 ? -10.102 -18.922 -19.375 1 98.75 427 SER B O 1
ATOM 6646 N N . GLY B 1 428 ? -9.32 -20.109 -17.594 1 98.88 428 GLY B N 1
ATOM 6647 C CA . GLY B 1 428 ? -10.078 -21.297 -17.969 1 98.88 428 GLY B CA 1
ATOM 6648 C C . GLY B 1 428 ? -11.578 -21.094 -17.906 1 98.88 428 GLY B C 1
ATOM 6649 O O . GLY B 1 428 ? -12.305 -21.484 -18.812 1 98.88 428 GLY B O 1
ATOM 6650 N N . ALA B 1 429 ? -12 -20.484 -16.859 1 98.81 429 ALA B N 1
ATOM 6651 C CA . ALA B 1 429 ? -13.414 -20.172 -16.688 1 98.81 429 ALA B CA 1
ATOM 6652 C C . ALA B 1 429 ? -13.906 -19.25 -17.797 1 98.81 429 ALA B C 1
ATOM 6654 O O . ALA B 1 429 ? -15.016 -19.406 -18.312 1 98.81 429 ALA B O 1
ATOM 6655 N N . ARG B 1 430 ? -13.07 -18.266 -18.125 1 98.5 430 ARG B N 1
ATOM 6656 C CA . ARG B 1 430 ? -13.406 -17.312 -19.172 1 98.5 430 ARG B CA 1
ATOM 6657 C C . ARG B 1 430 ? -13.672 -18.016 -20.5 1 98.5 430 ARG B C 1
ATOM 6659 O O . ARG B 1 430 ? -14.672 -17.75 -21.156 1 98.5 430 ARG B O 1
ATOM 6666 N N . GLU B 1 431 ? -12.805 -18.938 -20.891 1 98.62 431 GLU B N 1
ATOM 6667 C CA . GLU B 1 431 ? -12.938 -19.609 -22.188 1 98.62 431 GLU B CA 1
ATOM 6668 C C . GLU B 1 431 ? -14.125 -20.578 -22.188 1 98.62 431 GLU B C 1
ATOM 6670 O O . GLU B 1 431 ? -14.812 -20.703 -23.203 1 98.62 431 GLU B O 1
ATOM 6675 N N . ALA B 1 432 ? -14.328 -21.281 -21.094 1 98.75 432 ALA B N 1
ATOM 6676 C CA . ALA B 1 432 ? -15.516 -22.125 -20.984 1 98.75 432 ALA B CA 1
ATOM 6677 C C . ALA B 1 432 ? -16.797 -21.312 -21.156 1 98.75 432 ALA B C 1
ATOM 6679 O O . ALA B 1 432 ? -17.688 -21.703 -21.922 1 98.75 432 ALA B O 1
ATOM 6680 N N . LYS B 1 433 ? -16.859 -20.203 -20.453 1 98.31 433 LYS B N 1
ATOM 6681 C CA . LYS B 1 433 ? -18.031 -19.328 -20.547 1 98.31 433 LYS B CA 1
ATOM 6682 C C . LYS B 1 433 ? -18.25 -18.844 -21.969 1 98.31 433 LYS B C 1
ATOM 6684 O O . LYS B 1 433 ? -19.375 -18.766 -22.453 1 98.31 433 LYS B O 1
ATOM 6689 N N . TYR B 1 434 ? -17.172 -18.484 -22.609 1 97.69 434 TYR B N 1
ATOM 6690 C CA . TYR B 1 434 ? -17.234 -18.047 -24 1 97.69 434 TYR B CA 1
ATOM 6691 C C . TYR B 1 434 ? -17.906 -19.094 -24.875 1 97.69 434 TYR B C 1
ATOM 6693 O O . TYR B 1 434 ? -18.797 -18.781 -25.672 1 97.69 434 TYR B O 1
ATOM 6701 N N . ILE B 1 435 ? -17.578 -20.328 -24.75 1 97.81 435 ILE B N 1
ATOM 6702 C CA . ILE B 1 435 ? -18.078 -21.422 -25.562 1 97.81 435 ILE B CA 1
ATOM 6703 C C . ILE B 1 435 ? -19.516 -21.734 -25.188 1 97.81 435 ILE B C 1
ATOM 6705 O O . ILE B 1 435 ? -20.375 -21.938 -26.062 1 97.81 435 ILE B O 1
ATOM 6709 N N . ILE B 1 436 ? -19.812 -21.75 -23.906 1 97.62 436 ILE B N 1
ATOM 6710 C CA . ILE B 1 436 ? -21.156 -22.047 -23.422 1 97.62 436 ILE B CA 1
ATOM 6711 C C . ILE B 1 436 ? -22.125 -20.984 -23.938 1 97.62 436 ILE B C 1
ATOM 6713 O O . ILE B 1 436 ? -23.219 -21.312 -24.422 1 97.62 436 ILE B O 1
ATOM 6717 N N . ASP B 1 437 ? -21.703 -19.719 -23.828 1 95.25 437 ASP B N 1
ATOM 6718 C CA . ASP B 1 437 ? -22.547 -18.625 -24.266 1 95.25 437 ASP B CA 1
ATOM 6719 C C . ASP B 1 437 ? -22.734 -18.625 -25.781 1 95.25 437 ASP B C 1
ATOM 6721 O O . ASP B 1 437 ? -23.75 -18.172 -26.281 1 95.25 437 ASP B O 1
ATOM 6725 N N . GLY B 1 438 ? -21.703 -18.969 -26.484 1 87.75 438 GLY B N 1
ATOM 6726 C CA . GLY B 1 438 ? -21.766 -19.016 -27.938 1 87.75 438 GLY B CA 1
ATOM 6727 C C . GLY B 1 438 ? -22.688 -20.109 -28.453 1 87.75 438 GLY B C 1
ATOM 6728 O O . GLY B 1 438 ? -23.234 -20 -29.562 1 87.75 438 GLY B O 1
ATOM 6729 N N . GLN B 1 439 ? -22.828 -21.188 -27.891 1 74.31 439 GLN B N 1
ATOM 6730 C CA . GLN B 1 439 ? -23.734 -22.266 -28.297 1 74.31 439 GLN B CA 1
ATOM 6731 C C . GLN B 1 439 ? -25.188 -21.891 -28 1 74.31 439 GLN B C 1
ATOM 6733 O O . GLN B 1 439 ? -26.094 -22.281 -28.734 1 74.31 439 GLN B O 1
ATOM 6738 N N . SER B 1 440 ? -25.406 -21.234 -26.906 1 53.81 440 SER B N 1
ATOM 6739 C CA . SER B 1 440 ? -26.781 -20.844 -26.594 1 53.81 440 SER B CA 1
ATOM 6740 C C . SER B 1 440 ? -27.344 -19.891 -27.656 1 53.81 440 SER B C 1
ATOM 6742 O O . SER B 1 440 ? -28.547 -19.672 -27.703 1 53.81 440 SER B O 1
ATOM 6744 N N . LYS B 1 441 ? -26.562 -19.406 -28.328 1 53.59 441 LYS B N 1
ATOM 6745 C CA . LYS B 1 441 ? -27.047 -18.531 -29.375 1 53.59 441 LYS B CA 1
ATOM 6746 C C . LYS B 1 441 ? -27.328 -19.312 -30.656 1 53.59 441 LYS B C 1
ATOM 6748 O O . LYS B 1 441 ? -27.734 -18.734 -31.672 1 53.59 441 LYS B O 1
ATOM 6753 N N . ILE B 1 442 ? -27.062 -20.703 -30.75 1 37.75 442 ILE B N 1
ATOM 6754 C CA . ILE B 1 442 ? -27.453 -21.578 -31.859 1 37.75 442 ILE B CA 1
ATOM 6755 C C . ILE B 1 442 ? -28.656 -22.422 -31.453 1 37.75 442 ILE B C 1
ATOM 6757 O O . ILE B 1 442 ? -28.672 -23.016 -30.375 1 37.75 442 ILE B O 1
#

Foldseek 3Di:
DAEAEWAEEEEAQALLRLLLQLLLLVLPTGYAYFAQAQDHHVQQDWAQDFDPGIDGFFDFKQFLCLPFVLNVVCVVVVFLLVKDFQPFDAFEWELQATDDCVLVLVVLLVCLVVQLVVVCVVCVVDLWAQQLVSLVVSLVPPVVHDPVSSVVNSLVSQLLCLVQLDGSRWATSVAFDDDRNDTMMGRLNGPVRSSCVSNVSHDPVSYDYSWAWAEWEQDPVQWIWTATPVGYIYIHNFYEYEFALLLVLVSSYYYVPHWDPLQVVLSVQKDFHAKKKKKFWAPDAFFDLPRQKYWYSYDPPDDAFIKIKGQNLNSNVVNPIRMIMIMGHRVLVVVCLVPVVCNCVNCLSVVCRRGPDNVDGDDDTPGMDMHNQCPPSRRNGRWIGGTHSDDLVSSLVSQCVADNRYHYAYLSNADVNRRHSSRRSVRSVSVSVVSSVVVVVD/DAEAEWAEEEEAQALLRLLLQLLLLVLPTGYAYEAQAPDHHVQQDWAQPFDPGIDGFFDFKQFLCLPFVLNVVCVVVVFLLVKDFQPFDAFEWELQATDDCVLVLVVLLVCLVVQLVVVCVVCVVDLWAQQLVSLVVSLVPPVVHDPVSSVVNSLVSQLLCLVQLDGSRWATSVAFDDDRNDTMMGRLNGPVSSSVVSNVSHDPVSYDYSWAWAEWEQDPVQWIWTATPVGYIYIHNFYEYEFALLLVLVNSYYYVPHDDPLQVVLSVQKDFHAKKKKKFWAPDAFFPQSRQKYWYSYDPPDDAFIKIKGQCCNSNPPNPIGMIMIMGHNVLVVVCLVPVVCNCVNCLSVVCRRGPDNVDGDDDTPGMDMDNQCPPSRRNHRFIGGTHSDDLVSSLVSQCVADRRYHYAYLSNADVNRRHSSRRSVRSVSVSVVSSVVVVVD

Solvent-accessible surface area (backbone atoms only — not comparable to full-atom values): 45565 Å² total; per-residue (Å²): 115,53,82,47,78,36,48,31,37,27,39,24,42,19,54,13,25,31,35,19,46,17,53,34,38,74,70,67,48,48,56,37,35,32,18,56,45,89,61,73,29,61,60,47,36,62,40,70,71,85,48,102,52,70,42,58,65,37,66,60,59,42,58,24,49,74,74,24,67,59,60,50,48,36,60,76,68,65,51,81,27,61,75,39,71,70,79,47,64,66,44,49,26,33,85,87,17,71,58,67,70,88,64,44,47,68,62,58,48,62,31,47,64,47,46,54,55,49,51,45,67,76,33,71,86,53,83,53,45,29,35,45,56,51,49,53,51,50,51,68,70,40,74,87,55,50,70,67,47,39,60,51,32,55,41,55,69,43,49,72,23,40,81,43,19,37,58,37,72,59,30,19,48,75,63,59,72,70,81,54,41,38,63,44,28,31,35,60,59,32,61,51,60,57,53,53,58,51,34,61,66,44,55,70,89,34,51,37,60,62,35,38,65,38,36,41,34,64,43,95,86,63,32,32,38,38,32,29,75,84,54,33,36,37,37,15,51,29,37,39,44,26,60,40,67,38,28,61,64,65,59,58,55,46,52,36,69,69,72,56,65,59,43,51,49,19,54,67,55,45,35,70,15,32,39,34,41,36,38,38,28,36,94,60,80,54,50,64,73,81,39,43,28,36,37,32,46,36,45,92,87,47,94,45,72,45,34,43,34,37,32,43,18,60,58,66,74,68,66,76,56,36,29,36,35,32,43,30,24,32,75,56,34,56,51,25,60,75,39,63,87,45,43,60,69,73,42,39,62,61,54,50,20,51,32,68,56,77,86,56,77,72,76,76,60,78,42,76,50,66,46,50,37,59,75,32,82,78,30,39,27,58,35,55,38,46,29,61,77,42,71,52,64,59,36,19,47,27,29,59,66,40,60,84,52,40,34,44,21,18,21,70,29,29,74,77,39,53,57,34,67,55,5,7,34,48,22,7,44,50,52,29,50,52,53,56,58,57,48,71,75,103,114,52,80,46,78,36,47,32,36,28,39,22,43,20,55,13,26,32,35,19,46,17,52,32,39,76,72,68,48,47,57,40,35,32,16,55,44,89,62,74,28,60,62,46,36,62,41,70,73,86,47,100,51,69,41,60,68,37,66,59,59,42,58,24,51,74,74,24,67,59,59,52,48,37,60,76,68,64,51,80,27,62,74,40,70,72,79,46,63,67,45,50,26,31,86,88,17,71,58,68,69,90,63,43,48,69,63,59,48,62,32,46,65,46,47,53,54,50,50,47,68,76,33,71,86,54,85,52,46,29,35,44,56,53,49,52,50,50,51,66,70,41,75,86,54,49,72,66,48,38,59,51,32,54,40,55,69,44,49,73,24,39,80,43,19,37,57,38,73,60,29,18,48,73,65,60,71,70,83,55,42,37,64,44,30,31,37,56,59,33,62,50,59,57,54,53,57,50,33,62,66,44,57,69,88,34,50,37,60,62,36,39,64,37,33,41,34,63,43,94,85,62,33,31,39,38,32,30,77,84,54,33,34,36,36,16,52,29,35,38,44,27,59,40,67,36,29,60,63,63,58,57,53,45,52,36,70,68,70,56,67,57,42,52,48,19,55,67,56,44,35,69,14,32,38,32,41,36,39,37,28,36,92,59,77,54,50,63,77,79,39,44,29,37,37,33,47,37,46,93,88,47,91,45,71,46,35,42,34,37,33,39,19,64,54,68,77,68,68,77,56,35,32,38,34,33,42,31,25,30,75,56,33,53,51,24,59,73,39,63,86,45,44,61,71,73,42,40,63,62,53,50,19,51,31,68,56,78,87,55,79,74,75,75,59,80,44,76,49,66,46,51,38,58,72,32,83,78,29,38,26,60,37,54,39,47,29,59,78,43,71,53,66,58,35,18,46,27,30,60,66,38,59,83,51,40,36,46,22,18,22,70,30,30,73,79,37,53,58,34,67,56,3,8,33,49,22,7,43,50,52,30,49,52,53,56,57,57,48,71,75,104

Nearest PDB structures (foldseek):
  4fwf-assembly1_A  TM=8.725E-01  e=4.296E-33  Homo sapiens
  4gut-assembly1_A  TM=8.721E-01  e=4.557E-33  Homo sapiens
  4gu0-assembly2_B  TM=8.715E-01  e=1.985E-32  Homo sapiens
  7xe3-assembly2_B  TM=8.717E-01  e=3.179E-32  Homo sapiens
  4gu1-assembly1_A  TM=8.712E-01  e=1.385E-31  Homo sapiens

Radius of gyration: 31.82 Å; Cα contacts (8 Å, |Δi|>4): 1938; chains: 2; bounding box: 58×98×83 Å

InterPro domains:
  IPR002937 Amine oxidase [PF01593] (15-436)
  IPR036188 FAD/NAD(P)-binding domain superfamily [G3DSA:3.50.50.60] (8-435)
  IPR036188 FAD/NAD(P)-binding domain superfamily [SSF51905] (1-437)
  IPR050281 Flavin monoamine oxidase and related enzymes [PTHR10742] (7-438)

Secondary structure (DSSP, 8-state):
--EEE-SEEEE--SHHHHHHHHHHHHTT--EEEE-SSSSSSTT--EE-SSSSS-EE-S--SB-SGGG-HHHHHHHHTT-S--EEE--SPPEEEETTEE--GGG-HHHHHHTHHHHHHHHHHH-TT----BHHHHHHHHHHH-TTS-HHHHHHHHHHTTTTHHHHTS-GGGSBTTT------S--EEETT-THHHHHHHHTTS-GGGEESS--EEEEEE-TTS-EEEEETTS-EEEESEEEE---HHHHHTT-SEEESPPPHHHHHHHHHEEEE--EEEEEE-SS--S-TT-SEEEE---SSSS---EEEE-HHHHTSSS-S-EEEEEE-HHHHHHHHH-GGGHHHHHHHHHHHT-S-TTSPPPPPSEEEE--TTT-TTTSSSEEEEPTT--THHHHHHHHH-BTTEEE-SGGG-STTTTSHHHHHHHHHHHHHHHHHHHTT-/--EEE-SEEEE--SHHHHHHHHHHHHTT--EEEE-SSSSSSTT--EE-SSSSS-EE-S--SB-SGGG-HHHHHHHHTT-S--EEE--S-EEEEETTEE--GGG-HHHHHHTHHHHHHHHHHH-TT----BHHHHHHHHHHH-TTS-HHHHHHHHHHTTTTHHHHTS-GGGSBTTT------S--EEETT-THHHHHHHHTTS-GGGEESS--EEEEEE-TTS-EEEEETTS-EEEESEEEE---HHHHHTT-SEEESPPPHHHHHHHHHEEEE--EEEEEE-SS--S-TT-SEEEE---SSSS---EEEE-HHHHTSSS-S-EEEEEE-HHHHHHHHH-GGGHHHHHHHHHHHT-S-TTSPPPPPSEEEE--TTT-TTTSSSEEEEPTT--THHHHHHHHH-BTTEEE-SGGG-STTTTSHHHHHHHHHHHHHHHHHHHTT-

Organism: Geotrichum candidum (NCBI:txid1173061)

pLDDT: mean 91.56, std 9.2, range [37.75, 98.94]

Sequence (884 aa):
MSSKSVDVVIVGAGMAGIKAAADLTQAGFSIAVLEGRDRLGGRLHTDRTSGSKLYELGCSWFHQSLDNPLLKLALDENLDIKPQYDDNGPGIYDGNGPLDGSKKLGQAAADFGDFASLYFKSHPEINDLSLKEIIDIFTSEHRLLTDTQKAEVKRILQIPTLPNGSAASDVSAKYNGLPALGRDVLPVGGYDIIYNYVKKPVAESDIHLNTIVTEITKESNNTVTVATENGDKYTSKYVIVTVPIGVLKANAIQFSPALPAPVSSAIENLGVSKLGKVYFEFDTVFWPETLDKFVYVGDIEGEYAPALVSNWYLFNGEKKHPGLFVIVSSRVISKIEANPSCAFDLLKPVLEAIRVDQATPVPAPTRTKSTNWNTDRFTLGAISRAKIGTDPAGPIAAFANGFDNVRFAGEHTILDGFTFVHGAWRSGAREAKYIIDGQSKIMSSKSVDVVIVGAGMAGIKAAADLTQAGFSIAVLEGRDRLGGRLHTDRTSGSKLYELGCSWFHQSLDNPLLKLALDENLDIKPQYDDNGPGIYDGNGPLDGSKKLGQAAADFGDFASLYFKSHPEINDLSLKEIIDIFTSEHRLLTDTQKAEVKRILQIPTLPNGSAASDVSAKYNGLPALGRDVLPVGGYDIIYNYVKKPVAESDIHLNTIVTEITKESNNTVTVATENGDKYTSKYVIVTVPIGVLKANAIQFSPALPAPVSSAIENLGVSKLGKVYFEFDTVFWPETLDKFVYVGDIEGEYAPALVSNWYLFNGEKKHPGLFVIVSSRVISKIEANPSCAFDLLKPVLEAIRVDQATPVPAPTRTKSTNWNTDRFTLGAISRAKIGTDPAGPIAAFANGFDNVRFAGEHTILDGFTFVHGAWRSGAREAKYIIDGQSKI